Protein AF-0000000081046416 (afdb_homodimer)

Sequence (852 aa):
MAALVVTSGHASHGSNPNFKEEIQHATVEDLKRTATLVVADETADSGVYDSALEEKIPRFEMNEIRLGRTLGRGGFCTVTEIEKVKIAGGETNTSRFRLKKSRSSLDSSDKGGDDMEWKSVASESRKDLENQSEPFSRTQLAFLSRKKSRKKGGYFALKQVTLEMASLNKVNYLKGLVDLSTEAKLLAALDHENIIRLCGVSMEGFSDFIIIERLQETLSGRLKKWMKTDRQCKGVTGVFTGSKMKKVALDRERISTAYSIATGIDYLHSRNVIFRDLKPDNVGFDGHGITKIFDFGLAKELKESRRTDDGLYQMTSFTGAVRYMAPEVGLGMPYNLSVDVYSWSMILWFILALEPPYGFYTEDMIIDRVFKRGSRPAVFESWSHELGNLMKCSWDSTISKRPGFSEICNVLRSEMSIKGKSGTRSMAALVVTSGHASHGSNPNFKEEIQHATVEDLKRTATLVVADETADSGVYDSALEEKIPRFEMNEIRLGRTLGRGGFCTVTEIEKVKIAGGETNTSRFRLKKSRSSLDSSDKGGDDMEWKSVASESRKDLENQSEPFSRTQLAFLSRKKSRKKGGYFALKQVTLEMASLNKVNYLKGLVDLSTEAKLLAALDHENIIRLCGVSMEGFSDFIIIERLQETLSGRLKKWMKTDRQCKGVTGVFTGSKMKKVALDRERISTAYSIATGIDYLHSRNVIFRDLKPDNVGFDGHGITKIFDFGLAKELKESRRTDDGLYQMTSFTGAVRYMAPEVGLGMPYNLSVDVYSWSMILWFILALEPPYGFYTEDMIIDRVFKRGSRPAVFESWSHELGNLMKCSWDSTISKRPGFSEICNVLRSEMSIKGKSGTRS

Foldseek 3Di:
DDPPPPPPPPPPPDPPVPVPVDLVPDDPVRLLVVLVVVLCVQCVPPPQFDVVLLVQAAADAPVQWDWDAWPDDDPWKTKTATQAGHDPPPDCPVPPPPLPPPPPVPPPDDDDDDPPPVPPVLPSVCVVVPPDPGADDSVRQRVQSNPADPVQGGFKMKMFTDPVCVVVPSVSNSLLQNLQLNQLRNLSRDDDLAAWHWRHDHPVHRRGMTMTTDFRWFLVVVLVVLVVLLVCCPDPCNVPPCSVVSVLVLVLLLLVLLLSVLVVLLRCVVSQKAQQADDRRQWGAHPSRGIYGHRSSPIGHDDPVQADPVRFGQDQAPDYDLLLFALCRPVRHTHGNLRVLSSSLQRSCCSVVSAHWVNVDDSVRCNVCCNVVNDGDDDDPPDDPLNSVLSCQSNDNDSVSHDHSVVVSVSSVVVSVVSVVVVPPD/DDDPPPPPPPPPPDPPVPVPVDLVPDDPVRLLVVLVVVLCVQCVPPPQFDVVLLVQAAADAPVQWDWDAWPDDDPWKTKTATQAGHDPPPDCPVPPPPLPPPPPVPPPDDDDDDPPPVPPVLPSVCVVVPPDPGADDPVRQRVQSNPADPVQGGFKMKMFTDPVCVVVPSVSNSLLQNLQQNQLRNLSRDDDLAAWHWRHDHPVHRRGMTMTTDFRWFLVVVLVVLVVLLVVCPDPCNVPPCSVVSVLVLVLLLLVLLLSVLVVLLRCVVSQKAQQADDRRQWGAHPSRGIHGHRSSPIDHQDPVQADPVRFGQDQAPDYDLLLFALCRPVRHTHGNLRVLSSSLQVSCCSVVSAHWVNVDDSVRCNVCCNVVNDGDDDDPPDDPLNSVLSCQSNDNDSVSHDHSVVVSVSSVVVSVVSVVVVPPD

Radius of gyration: 30.33 Å; Cα contacts (8 Å, |Δi|>4): 1301; chains: 2; bounding box: 92×106×86 Å

Secondary structure (DSSP, 8-state):
----------------GGGTTTTTT--HHHHHHHHHHHHHHHHTT-SS--HHHHHTS-EE-GGGEEEEEEEEE-SSEEEEEEEEE--TT-----S------------------STTTHHHHHHHHHHHHHS--SPPPHHHHHHHHH--BTTTB-SEEEEEE-THHHHH-HHHHHHHHHHHHHHHHHHHH---TTBPPEEEEETTEEEEEEEEEPPSEEHHHHHHHHHHHHHHHHSGGGGTTTHHHHHHHHHHHHHHHHHHHHHHHHHHHHTTEE-----GGGEEE-TT--EEE---TT-EEPPGGGB-TTS-B----S-S-GGG--HHHHTT--B-THHHHHHHHHHHHHHHHSS-TTTT--HHHIIIIIIIT---PPPPTTS-HHHHHHHHHHT-SSGGGSPPHHHHHHHHHHHHHHHHHHTT--/----------------GGGTTTTTT--HHHHHHHHHHHHHHHHTT-SS--HHHHHTS-EE-GGGEEEEEEEEE-SSEEEEEEEEE--TT-----S------------------STTGGGHHHHHHHHHHHS--SPPPHHHHHHHHH--BTTTB-SEEEEEE-THHHHH-HHHHHHHHHHHHHHHHHHHH---TTBPPEEEEETTEEEEEEEEEPPSEEHHHHHHHHHHHHHHHHSGGGGTTTHHHHHHHHHHHHHHHHHHHHHHHHHHHHTTEE-----GGGEEE-TT--EEE---TT-EEPPGGGB-TTS-B----S-S-GGG--HHHHTT--B-THHHHHHHHHHHHHHHHSS-TTTT--HHHIIIIIIIT---PPPPTTS-HHHHHHHHHHT-SSGGGSPPHHHHHHHHHHHHHHHHHHTT--

Structure (mmCIF, N/CA/C/O backbone):
data_AF-0000000081046416-model_v1
#
loop_
_entity.id
_entity.type
_entity.pdbx_description
1 polymer 'Protein kinase domain-containing protein'
#
loop_
_atom_site.group_PDB
_atom_site.id
_atom_site.type_symbol
_atom_site.label_atom_id
_atom_site.label_alt_id
_atom_site.label_comp_id
_atom_site.label_asym_id
_atom_site.label_entity_id
_atom_site.label_seq_id
_atom_site.pdbx_PDB_ins_code
_atom_site.Cartn_x
_atom_site.Cartn_y
_atom_site.Cartn_z
_atom_site.occupancy
_atom_site.B_iso_or_equiv
_atom_site.auth_seq_id
_atom_site.auth_comp_id
_atom_site.auth_asym_id
_atom_site.auth_atom_id
_atom_site.pdbx_PDB_model_num
ATOM 1 N N . MET A 1 1 ? -40.75 -27.281 45.938 1 22.78 1 MET A N 1
ATOM 2 C CA . MET A 1 1 ? -39.594 -27.375 45.094 1 22.78 1 MET A CA 1
ATOM 3 C C . MET A 1 1 ? -39.938 -27 43.656 1 22.78 1 MET A C 1
ATOM 5 O O . MET A 1 1 ? -40.25 -27.875 42.844 1 22.78 1 MET A O 1
ATOM 9 N N . ALA A 1 2 ? -40.656 -26 43.344 1 24.16 2 ALA A N 1
ATOM 10 C CA . ALA A 1 2 ? -41.25 -25.531 42.094 1 24.16 2 ALA A CA 1
ATOM 11 C C . ALA A 1 2 ? -40.188 -25.125 41.062 1 24.16 2 ALA A C 1
ATOM 13 O O . ALA A 1 2 ? -39.281 -24.328 41.375 1 24.16 2 ALA A O 1
ATOM 14 N N . ALA A 1 3 ? -39.844 -26.062 40.094 1 23.7 3 ALA A N 1
ATOM 15 C CA . ALA A 1 3 ? -38.906 -26.016 38.969 1 23.7 3 ALA A CA 1
ATOM 16 C C . ALA A 1 3 ? -39.188 -24.828 38.062 1 23.7 3 ALA A C 1
ATOM 18 O O . ALA A 1 3 ? -40.281 -24.734 37.5 1 23.7 3 ALA A O 1
ATOM 19 N N . LEU A 1 4 ? -38.75 -23.641 38.406 1 23.91 4 LEU A N 1
ATOM 20 C CA . LEU A 1 4 ? -38.938 -22.422 37.594 1 23.91 4 LEU A CA 1
ATOM 21 C C . LEU A 1 4 ? -38.406 -22.609 36.188 1 23.91 4 LEU A C 1
ATOM 23 O O . LEU A 1 4 ? -37.219 -22.859 36 1 23.91 4 LEU A O 1
ATOM 27 N N . VAL A 1 5 ? -39.219 -23.109 35.281 1 24.3 5 VAL A N 1
ATOM 28 C CA . VAL A 1 5 ? -38.969 -23.297 33.844 1 24.3 5 VAL A CA 1
ATOM 29 C C . VAL A 1 5 ? -38.594 -21.969 33.188 1 24.3 5 VAL A C 1
ATOM 31 O O . VAL A 1 5 ? -39.406 -21.031 33.188 1 24.3 5 VAL A O 1
ATOM 34 N N . VAL A 1 6 ? -37.438 -21.484 33.438 1 23.98 6 VAL A N 1
ATOM 35 C CA . VAL A 1 6 ? -36.969 -20.25 32.75 1 23.98 6 VAL A CA 1
ATOM 36 C C . VAL A 1 6 ? -37.062 -20.422 31.25 1 23.98 6 VAL A C 1
ATOM 38 O O . VAL A 1 6 ? -36.438 -21.312 30.672 1 23.98 6 VAL A O 1
ATOM 41 N N . THR A 1 7 ? -38.219 -20.156 30.672 1 24.41 7 THR A N 1
ATOM 42 C CA . THR A 1 7 ? -38.469 -20.125 29.234 1 24.41 7 THR A CA 1
ATOM 43 C C . THR A 1 7 ? -37.531 -19.156 28.531 1 24.41 7 THR A C 1
ATOM 45 O O . THR A 1 7 ? -37.562 -17.953 28.797 1 24.41 7 THR A O 1
ATOM 48 N N . SER A 1 8 ? -36.281 -19.531 28.328 1 23.88 8 SER A N 1
ATOM 49 C CA . SER A 1 8 ? -35.25 -18.766 27.625 1 23.88 8 SER A CA 1
ATOM 50 C C . SER A 1 8 ? -35.75 -18.375 26.234 1 23.88 8 SER A C 1
ATOM 52 O O . SER A 1 8 ? -35.938 -19.234 25.375 1 23.88 8 SER A O 1
ATOM 54 N N . GLY A 1 9 ? -36.656 -17.391 26.078 1 23.91 9 GLY A N 1
ATOM 55 C CA . GLY A 1 9 ? -37.094 -16.828 24.828 1 23.91 9 GLY A CA 1
ATOM 56 C C . GLY A 1 9 ? -35.938 -16.422 23.922 1 23.91 9 GLY A C 1
ATOM 57 O O . GLY A 1 9 ? -35.125 -15.562 24.266 1 23.91 9 GLY A O 1
ATOM 58 N N . HIS A 1 10 ? -35.375 -17.328 23.094 1 25.41 10 HIS A N 1
ATOM 59 C CA . HIS A 1 10 ? -34.438 -17.125 22 1 25.41 10 HIS A CA 1
ATOM 60 C C . HIS A 1 10 ? -34.938 -16.062 21.047 1 25.41 10 HIS A C 1
ATOM 62 O O . HIS A 1 10 ? -35.969 -16.234 20.391 1 25.41 10 HIS A O 1
ATOM 68 N N . ALA A 1 11 ? -34.906 -14.805 21.344 1 26.31 11 ALA A N 1
ATOM 69 C CA . ALA A 1 11 ? -35.188 -13.773 20.344 1 26.31 11 ALA A CA 1
ATOM 70 C C . ALA A 1 11 ? -34.531 -14.094 19.016 1 26.31 11 ALA A C 1
ATOM 72 O O . ALA A 1 11 ? -33.312 -14.242 18.953 1 26.31 11 ALA A O 1
ATOM 73 N N . SER A 1 12 ? -35.156 -14.789 18.125 1 27.36 12 SER A N 1
ATOM 74 C CA . SER A 1 12 ? -34.844 -15 16.719 1 27.36 12 SER A CA 1
ATOM 75 C C . SER A 1 12 ? -34.5 -13.688 16.031 1 27.36 12 SER A C 1
ATOM 77 O O . SER A 1 12 ? -35.344 -12.844 15.789 1 27.36 12 SER A O 1
ATOM 79 N N . HIS A 1 13 ? -33.5 -13.008 16.438 1 30.39 13 HIS A N 1
ATOM 80 C CA . HIS A 1 13 ? -33.094 -11.844 15.664 1 30.39 13 HIS A CA 1
ATOM 81 C C . HIS A 1 13 ? -33.062 -12.148 14.164 1 30.39 13 HIS A C 1
ATOM 83 O O . HIS A 1 13 ? -32.312 -13.016 13.711 1 30.39 13 HIS A O 1
ATOM 89 N N . GLY A 1 14 ? -34.219 -12.062 13.469 1 29.83 14 GLY A N 1
ATOM 90 C CA . GLY A 1 14 ? -34.594 -12.211 12.07 1 29.83 14 GLY A CA 1
ATOM 91 C C . GLY A 1 14 ? -33.562 -11.617 11.125 1 29.83 14 GLY A C 1
ATOM 92 O O . GLY A 1 14 ? -32.969 -10.578 11.414 1 29.83 14 GLY A O 1
ATOM 93 N N . SER A 1 15 ? -32.906 -12.492 10.336 1 33.91 15 SER A N 1
ATOM 94 C CA . SER A 1 15 ? -32.125 -12.188 9.133 1 33.91 15 SER A CA 1
ATOM 95 C C . SER A 1 15 ? -32.844 -11.125 8.289 1 33.91 15 SER A C 1
ATOM 97 O O . SER A 1 15 ? -34.031 -11.227 8.031 1 33.91 15 SER A O 1
ATOM 99 N N . ASN A 1 16 ? -32.594 -9.977 8.453 1 34.44 16 ASN A N 1
ATOM 100 C CA . ASN A 1 16 ? -33.25 -8.945 7.656 1 34.44 16 ASN A CA 1
ATOM 101 C C . ASN A 1 16 ? -33.219 -9.281 6.168 1 34.44 16 ASN A C 1
ATOM 103 O O . ASN A 1 16 ? -32.156 -9.273 5.551 1 34.44 16 ASN A O 1
ATOM 107 N N . PRO A 1 17 ? -34.094 -9.961 5.52 1 39.06 17 PRO A N 1
ATOM 108 C CA . PRO A 1 17 ? -34.219 -10.414 4.133 1 39.06 17 PRO A CA 1
ATOM 109 C C . PRO A 1 17 ? -33.781 -9.359 3.121 1 39.06 17 PRO A C 1
ATOM 111 O O . PRO A 1 17 ? -33.344 -9.695 2.016 1 39.06 17 PRO A O 1
ATOM 114 N N . ASN A 1 18 ? -33.875 -8.102 3.365 1 39.5 18 ASN A N 1
ATOM 115 C CA . ASN A 1 18 ? -33.844 -7.039 2.369 1 39.5 18 ASN A CA 1
ATOM 116 C C . ASN A 1 18 ? -32.406 -6.637 2.037 1 39.5 18 ASN A C 1
ATOM 118 O O . ASN A 1 18 ? -32.188 -5.68 1.293 1 39.5 18 ASN A O 1
ATOM 122 N N . PHE A 1 19 ? -31.406 -7.043 2.713 1 43.5 19 PHE A N 1
ATOM 123 C CA . PHE A 1 19 ? -30.031 -6.664 2.396 1 43.5 19 PHE A CA 1
ATOM 124 C C . PHE A 1 19 ? -29.578 -7.312 1.096 1 43.5 19 PHE A C 1
ATOM 126 O O . PHE A 1 19 ? -28.562 -6.918 0.524 1 43.5 19 PHE A O 1
ATOM 133 N N . LYS A 1 20 ? -30.125 -8.469 0.652 1 42.59 20 LYS A N 1
ATOM 134 C CA . LYS A 1 20 ? -29.766 -9.398 -0.416 1 42.59 20 LYS A CA 1
ATOM 135 C C . LYS A 1 20 ? -29.375 -8.648 -1.688 1 42.59 20 LYS A C 1
ATOM 137 O O . LYS A 1 20 ? -28.359 -8.961 -2.312 1 42.59 20 LYS A O 1
ATOM 142 N N . GLU A 1 21 ? -30.328 -7.977 -2.422 1 49.19 21 GLU A N 1
ATOM 143 C CA . GLU A 1 21 ? -30.297 -7.484 -3.797 1 49.19 21 GLU A CA 1
ATOM 144 C C . GLU A 1 21 ? -29.359 -6.281 -3.932 1 49.19 21 GLU A C 1
ATOM 146 O O . GLU A 1 21 ? -29.109 -5.801 -5.039 1 49.19 21 GLU A O 1
ATOM 151 N N . GLU A 1 22 ? -28.594 -5.762 -2.947 1 60.5 22 GLU A N 1
ATOM 152 C CA . GLU A 1 22 ? -28.625 -4.344 -2.605 1 60.5 22 GLU A CA 1
ATOM 153 C C . GLU A 1 22 ? -27.375 -3.625 -3.119 1 60.5 22 GLU A C 1
ATOM 155 O O . GLU A 1 22 ? -27.469 -2.594 -3.785 1 60.5 22 GLU A O 1
ATOM 160 N N . ILE A 1 23 ? -26.125 -4.227 -2.908 1 68.94 23 ILE A N 1
ATOM 161 C CA . ILE A 1 23 ? -25.062 -3.289 -3.268 1 68.94 23 ILE A CA 1
ATOM 162 C C . ILE A 1 23 ? -24.875 -3.291 -4.781 1 68.94 23 ILE A C 1
ATOM 164 O O . ILE A 1 23 ? -24.625 -2.24 -5.383 1 68.94 23 ILE A O 1
ATOM 168 N N . GLN A 1 24 ? -25.109 -4.363 -5.406 1 69.94 24 GLN A N 1
ATOM 169 C CA . GLN A 1 24 ? -24.875 -4.469 -6.844 1 69.94 24 GLN A CA 1
ATOM 170 C C . GLN A 1 24 ? -25.859 -3.609 -7.625 1 69.94 24 GLN A C 1
ATOM 172 O O . GLN A 1 24 ? -25.516 -3.061 -8.68 1 69.94 24 GLN A O 1
ATOM 177 N N . HIS A 1 25 ? -26.969 -3.498 -7.113 1 77.25 25 HIS A N 1
ATOM 178 C CA . HIS A 1 25 ? -27.984 -2.734 -7.828 1 77.25 25 HIS A CA 1
ATOM 179 C C . HIS A 1 25 ? -28.125 -1.33 -7.25 1 77.25 25 HIS A C 1
ATOM 181 O O . HIS A 1 25 ? -29.016 -0.568 -7.668 1 77.25 25 HIS A O 1
ATOM 187 N N . ALA A 1 26 ? -27.172 -1.178 -6.34 1 83.19 26 ALA A N 1
ATOM 188 C CA . ALA A 1 26 ? -27.234 0.136 -5.703 1 83.19 26 ALA A CA 1
ATOM 189 C C . ALA A 1 26 ? -26.797 1.233 -6.672 1 83.19 26 ALA A C 1
ATOM 191 O O . ALA A 1 26 ? -25.859 1.056 -7.441 1 83.19 26 ALA A O 1
ATOM 192 N N . THR A 1 27 ? -27.562 2.305 -6.738 1 86.06 27 THR A N 1
ATOM 193 C CA . THR A 1 27 ? -27.172 3.48 -7.504 1 86.06 27 THR A CA 1
ATOM 194 C C . THR A 1 27 ? -26.078 4.262 -6.762 1 86.06 27 THR A C 1
ATOM 196 O O . THR A 1 27 ? -25.781 3.973 -5.602 1 86.06 27 THR A O 1
ATOM 199 N N . VAL A 1 28 ? -25.484 5.141 -7.461 1 87.12 28 VAL A N 1
ATOM 200 C CA . VAL A 1 28 ? -24.5 6.016 -6.855 1 87.12 28 VAL A CA 1
ATOM 201 C C . VAL A 1 28 ? -25.109 6.762 -5.672 1 87.12 28 VAL A C 1
ATOM 203 O O . VAL A 1 28 ? -24.469 6.91 -4.629 1 87.12 28 VAL A O 1
ATOM 206 N N . GLU A 1 29 ? -26.312 7.176 -5.816 1 86.75 29 GLU A N 1
ATOM 207 C CA . GLU A 1 29 ? -27.016 7.891 -4.75 1 86.75 29 GLU A CA 1
ATOM 208 C C . GLU A 1 29 ? -27.234 6.992 -3.539 1 86.75 29 GLU A C 1
ATOM 210 O O . GLU A 1 29 ? -27.141 7.441 -2.396 1 86.75 29 GLU A O 1
ATOM 215 N N . ASP A 1 30 ? -27.469 5.742 -3.795 1 87.69 30 ASP A N 1
ATOM 216 C CA . ASP A 1 30 ? -27.625 4.777 -2.713 1 87.69 30 ASP A CA 1
ATOM 217 C C . ASP A 1 30 ? -26.328 4.625 -1.917 1 87.69 30 ASP A C 1
ATOM 219 O O . ASP A 1 30 ? -26.359 4.555 -0.686 1 87.69 30 ASP A O 1
ATOM 223 N N . LEU A 1 31 ? -25.312 4.559 -2.637 1 88.69 31 LEU A N 1
ATOM 224 C CA . LEU A 1 31 ? -24.016 4.375 -2.006 1 88.69 31 LEU A CA 1
ATOM 225 C C . LEU A 1 31 ? -23.625 5.598 -1.181 1 88.69 31 LEU A C 1
ATOM 227 O O . LEU A 1 31 ? -23.078 5.465 -0.083 1 88.69 31 LEU A O 1
ATOM 231 N N . LYS A 1 32 ? -23.922 6.754 -1.703 1 88.62 32 LYS A N 1
ATOM 232 C CA . LYS A 1 32 ? -23.656 7.988 -0.972 1 88.62 32 LYS A CA 1
ATOM 233 C C . LYS A 1 32 ? -24.469 8.047 0.321 1 88.62 32 LYS A C 1
ATOM 235 O O . LYS A 1 32 ? -23.953 8.453 1.364 1 88.62 32 LYS A O 1
ATOM 240 N N . ARG A 1 33 ? -25.688 7.684 0.277 1 87.12 33 ARG A N 1
ATOM 241 C CA . ARG A 1 33 ? -26.531 7.652 1.459 1 87.12 33 ARG A CA 1
ATOM 242 C C . ARG A 1 33 ? -26 6.664 2.494 1 87.12 33 ARG A C 1
ATOM 244 O O . ARG A 1 33 ? -26 6.957 3.691 1 87.12 33 ARG A O 1
ATOM 251 N N . THR A 1 34 ? -25.641 5.535 1.975 1 87.06 34 THR A N 1
ATOM 252 C CA . THR A 1 34 ? -25.078 4.52 2.859 1 87.06 34 THR A CA 1
ATOM 253 C C . THR A 1 34 ? -23.828 5.047 3.555 1 87.06 34 THR A C 1
ATOM 255 O O . THR A 1 34 ? -23.641 4.844 4.758 1 87.06 34 THR A O 1
ATOM 258 N N . ALA A 1 35 ? -23 5.688 2.805 1 89.12 35 ALA A N 1
ATOM 259 C CA . ALA A 1 35 ? -21.781 6.258 3.375 1 89.12 35 ALA A CA 1
ATOM 260 C C . ALA A 1 35 ? -22.109 7.262 4.477 1 89.12 35 ALA A C 1
ATOM 262 O O . ALA A 1 35 ? -21.469 7.27 5.531 1 89.12 35 ALA A O 1
ATOM 263 N N . THR A 1 36 ? -23.078 8.055 4.227 1 87.5 36 THR A N 1
ATOM 264 C CA . THR A 1 36 ? -23.5 9.062 5.195 1 87.5 36 THR A CA 1
ATOM 265 C C . THR A 1 36 ? -23.953 8.406 6.492 1 87.5 36 THR A C 1
ATOM 267 O O . THR A 1 36 ? -23.625 8.883 7.582 1 87.5 36 THR A O 1
ATOM 270 N N . LEU A 1 37 ? -24.641 7.352 6.363 1 86.5 37 LEU A N 1
ATOM 271 C CA . LEU A 1 37 ? -25.156 6.656 7.535 1 86.5 37 LEU A CA 1
ATOM 272 C C . LEU A 1 37 ? -24.031 5.977 8.312 1 86.5 37 LEU A C 1
ATOM 274 O O . LEU A 1 37 ? -24.031 5.992 9.547 1 86.5 37 LEU A O 1
ATOM 278 N N . VAL A 1 38 ? -23.172 5.395 7.594 1 87.06 38 VAL A N 1
ATOM 279 C CA . VAL A 1 38 ? -22.031 4.734 8.227 1 87.06 38 VAL A CA 1
ATOM 280 C C . VAL A 1 38 ? -21.219 5.75 9.023 1 87.06 38 VAL A C 1
ATOM 282 O O . VAL A 1 38 ? -20.891 5.504 10.188 1 87.06 38 VAL A O 1
ATOM 285 N N . VAL A 1 39 ? -20.938 6.844 8.461 1 88.62 39 VAL A N 1
ATOM 286 C CA . VAL A 1 39 ? -20.109 7.863 9.102 1 88.62 39 VAL A CA 1
ATOM 287 C C . VAL A 1 39 ? -20.859 8.484 10.273 1 88.62 39 VAL A C 1
ATOM 289 O O . VAL A 1 39 ? -20.266 8.789 11.312 1 88.62 39 VAL A O 1
ATOM 292 N N . ALA A 1 40 ? -22.141 8.672 10.117 1 87 40 ALA A N 1
ATOM 293 C CA . ALA A 1 40 ? -22.953 9.195 11.211 1 87 40 ALA A CA 1
ATOM 294 C C . ALA A 1 40 ? -22.906 8.281 12.422 1 87 40 ALA A C 1
ATOM 296 O O . ALA A 1 40 ? -22.828 8.75 13.562 1 87 40 ALA A O 1
ATOM 297 N N . ASP A 1 41 ? -22.938 7.062 12.172 1 84.75 41 ASP A N 1
ATOM 298 C CA . ASP A 1 41 ? -22.859 6.086 13.258 1 84.75 41 ASP A CA 1
ATOM 299 C C . ASP A 1 41 ? -21.5 6.113 13.938 1 84.75 41 ASP A C 1
ATOM 301 O O . ASP A 1 41 ? -21.422 6.035 15.172 1 84.75 41 ASP A O 1
ATOM 305 N N . GLU A 1 42 ? -20.516 6.246 13.172 1 82.12 42 GLU A N 1
ATOM 306 C CA . GLU A 1 42 ? -19.156 6.242 13.695 1 82.12 42 GLU A CA 1
ATOM 307 C C . GLU A 1 42 ? -18.875 7.5 14.508 1 82.12 42 GLU A C 1
ATOM 309 O O . GLU A 1 42 ? -18.031 7.488 15.414 1 82.12 42 GLU A O 1
ATOM 314 N N . THR A 1 43 ? -19.641 8.578 14.211 1 85.62 43 THR A N 1
ATOM 315 C CA . THR A 1 43 ? -19.328 9.852 14.844 1 85.62 43 THR A CA 1
ATOM 316 C C . THR A 1 43 ? -20.359 10.195 15.914 1 85.62 43 THR A C 1
ATOM 318 O O . THR A 1 43 ? -20.25 11.234 16.578 1 85.62 43 THR A O 1
ATOM 321 N N . ALA A 1 44 ? -21.375 9.43 16.125 1 82.19 44 ALA A N 1
ATOM 322 C CA . ALA A 1 44 ? -22.5 9.711 17.016 1 82.19 44 ALA A CA 1
ATOM 323 C C . ALA A 1 44 ? -22 10 18.438 1 82.19 44 ALA A C 1
ATOM 325 O O . ALA A 1 44 ? -22.453 10.953 19.078 1 82.19 44 ALA A O 1
ATOM 326 N N . ASP A 1 45 ? -21.141 9.234 19.031 1 82.44 45 ASP A N 1
ATOM 327 C CA . ASP A 1 45 ? -20.688 9.422 20.406 1 82.44 45 ASP A CA 1
ATOM 328 C C . ASP A 1 45 ? -19.266 9.961 20.453 1 82.44 45 ASP A C 1
ATOM 330 O O . ASP A 1 45 ? -18.531 9.703 21.406 1 82.44 45 ASP A O 1
ATOM 334 N N . SER A 1 46 ? -19.125 10.844 19.469 1 88.31 46 SER A N 1
ATOM 335 C CA . SER A 1 46 ? -17.75 11.32 19.406 1 88.31 46 SER A CA 1
ATOM 336 C C . SER A 1 46 ? -17.562 12.609 20.203 1 88.31 46 SER A C 1
ATOM 338 O O . SER A 1 46 ? -18.484 13.438 20.266 1 88.31 46 SER A O 1
ATOM 340 N N . GLY A 1 47 ? -16.438 12.766 20.828 1 88.81 47 GLY A N 1
ATOM 341 C CA . GLY A 1 47 ? -16.062 14.016 21.469 1 88.81 47 GLY A CA 1
ATOM 342 C C . GLY A 1 47 ? -15.25 14.93 20.578 1 88.81 47 GLY A C 1
ATOM 343 O O . GLY A 1 47 ? -14.922 16.062 20.953 1 88.81 47 GLY A O 1
ATOM 344 N N . VAL A 1 48 ? -14.992 14.5 19.391 1 91.31 48 VAL A N 1
ATOM 345 C CA . VAL A 1 48 ? -14.109 15.234 18.484 1 91.31 48 VAL A CA 1
ATOM 346 C C . VAL A 1 48 ? -14.922 15.93 17.406 1 91.31 48 VAL A C 1
ATOM 348 O O . VAL A 1 48 ? -14.695 17.094 17.094 1 91.31 48 VAL A O 1
ATOM 351 N N . TYR A 1 49 ? -15.875 15.219 16.875 1 90.69 49 TYR A N 1
ATOM 352 C CA . TYR A 1 49 ? -16.688 15.75 15.781 1 90.69 49 TYR A CA 1
ATOM 353 C C . TYR A 1 49 ? -17.688 16.781 16.297 1 90.69 49 TYR A C 1
ATOM 355 O O . TYR A 1 49 ? -18.266 16.609 17.375 1 90.69 49 TYR A O 1
ATOM 363 N N . ASP A 1 50 ? -17.859 17.859 15.539 1 89.38 50 ASP A N 1
ATOM 364 C CA . ASP A 1 50 ? -18.672 19 15.953 1 89.38 50 ASP A CA 1
ATOM 365 C C . ASP A 1 50 ? -19.625 19.422 14.844 1 89.38 50 ASP A C 1
ATOM 367 O O . ASP A 1 50 ? -19.219 20.078 13.883 1 89.38 50 ASP A O 1
ATOM 371 N N . SER A 1 51 ? -20.875 19.141 15.023 1 87.94 51 SER A N 1
ATOM 372 C CA . SER A 1 51 ? -21.875 19.438 14.008 1 87.94 51 SER A CA 1
ATOM 373 C C . SER A 1 51 ? -21.984 20.938 13.75 1 87.94 51 SER A C 1
ATOM 375 O O . SER A 1 51 ? -22.266 21.359 12.625 1 87.94 51 SER A O 1
ATOM 377 N N . ALA A 1 52 ? -21.75 21.703 14.789 1 90.44 52 ALA A N 1
ATOM 378 C CA . ALA A 1 52 ? -21.812 23.141 14.633 1 90.44 52 ALA A CA 1
ATOM 379 C C . ALA A 1 52 ? -20.688 23.641 13.711 1 90.44 52 ALA A C 1
ATOM 381 O O . ALA A 1 52 ? -20.906 24.516 12.875 1 90.44 52 ALA A O 1
ATOM 382 N N . LEU A 1 53 ? -19.578 23.062 13.875 1 90.94 53 LEU A N 1
ATOM 383 C CA . LEU A 1 53 ? -18.453 23.438 13.031 1 90.94 53 LEU A CA 1
ATOM 384 C C . LEU A 1 53 ? -18.641 22.938 11.609 1 90.94 53 LEU A C 1
ATOM 386 O O . LEU A 1 53 ? -18.25 23.594 10.648 1 90.94 53 LEU A O 1
ATOM 390 N N . GLU A 1 54 ? -19.234 21.766 11.461 1 91.31 54 GLU A N 1
ATOM 391 C CA . GLU A 1 54 ? -19.531 21.219 10.141 1 91.31 54 GLU A CA 1
ATOM 392 C C . GLU A 1 54 ? -20.453 22.125 9.352 1 91.31 54 GLU A C 1
ATOM 394 O O . GLU A 1 54 ? -20.281 22.297 8.141 1 91.31 54 GLU A O 1
ATOM 399 N N . GLU A 1 55 ? -21.344 22.719 10.039 1 91 55 GLU A N 1
ATOM 400 C CA . GLU A 1 55 ? -22.359 23.562 9.391 1 91 55 GLU A CA 1
ATOM 401 C C . GLU A 1 55 ? -21.75 24.859 8.883 1 91 55 GLU A C 1
ATOM 403 O O . GLU A 1 55 ? -22.297 25.484 7.969 1 91 55 GLU A O 1
ATOM 408 N N . LYS A 1 56 ? -20.656 25.234 9.43 1 91.56 56 LYS A N 1
ATOM 409 C CA . LYS A 1 56 ? -20.016 26.5 9.055 1 91.56 56 LYS A CA 1
ATOM 410 C C . LYS A 1 56 ? -19.203 26.344 7.777 1 91.56 56 LYS A C 1
ATOM 412 O O . LYS A 1 56 ? -18.797 27.328 7.16 1 91.56 56 LYS A O 1
ATOM 417 N N . ILE A 1 57 ? -18.984 25.109 7.371 1 93.94 57 ILE A N 1
ATOM 418 C CA . ILE A 1 57 ? -18.203 24.859 6.164 1 93.94 57 ILE A CA 1
ATOM 419 C C . ILE A 1 57 ? -19.047 25.156 4.93 1 93.94 57 ILE A C 1
ATOM 421 O O . ILE A 1 57 ? -20.156 24.641 4.785 1 93.94 57 ILE A O 1
ATOM 425 N N . PRO A 1 58 ? -18.594 26.016 4.047 1 93.94 58 PRO A N 1
ATOM 426 C CA . PRO A 1 58 ? -19.391 26.344 2.865 1 93.94 58 PRO A CA 1
ATOM 427 C C . PRO A 1 58 ? -19.578 25.156 1.935 1 93.94 58 PRO A C 1
ATOM 429 O O . PRO A 1 58 ? -18.688 24.312 1.808 1 93.94 58 PRO A O 1
ATOM 432 N N . ARG A 1 59 ? -20.719 25.156 1.26 1 94.81 59 ARG A N 1
ATOM 433 C CA . ARG A 1 59 ? -21.078 24.062 0.359 1 94.81 59 ARG A CA 1
ATOM 434 C C . ARG A 1 59 ? -21.172 24.547 -1.084 1 94.81 59 ARG A C 1
ATOM 436 O O . ARG A 1 59 ? -21.562 25.688 -1.338 1 94.81 59 ARG A O 1
ATOM 443 N N . PHE A 1 60 ? -20.781 23.719 -1.996 1 94.81 60 PHE A N 1
ATOM 444 C CA . PHE A 1 60 ? -20.734 24.078 -3.406 1 94.81 60 PHE A CA 1
ATOM 445 C C . PHE A 1 60 ? -21.312 22.969 -4.27 1 94.81 60 PHE A C 1
ATOM 447 O O . PHE A 1 60 ? -21.281 21.797 -3.896 1 94.81 60 PHE A O 1
ATOM 454 N N . GLU A 1 61 ? -21.844 23.359 -5.387 1 93.12 61 GLU A N 1
ATOM 455 C CA . GLU A 1 61 ? -22.172 22.422 -6.449 1 93.12 61 GLU A CA 1
ATOM 456 C C . GLU A 1 61 ? -21 22.234 -7.406 1 93.12 61 GLU A C 1
ATOM 458 O O . GLU A 1 61 ? -20.203 23.156 -7.602 1 93.12 61 GLU A O 1
ATOM 463 N N . MET A 1 62 ? -20.938 21.109 -8 1 91.5 62 MET A N 1
ATOM 464 C CA . MET A 1 62 ? -19.828 20.812 -8.906 1 91.5 62 MET A CA 1
ATOM 465 C C . MET A 1 62 ? -19.828 21.797 -10.078 1 91.5 62 MET A C 1
ATOM 467 O O . MET A 1 62 ? -18.75 22.156 -10.57 1 91.5 62 MET A O 1
ATOM 471 N N . ASN A 1 63 ? -20.984 22.219 -10.492 1 92.06 63 ASN A N 1
ATOM 472 C CA . ASN A 1 63 ? -21.078 23.109 -11.648 1 92.06 63 ASN A CA 1
ATOM 473 C C . ASN A 1 63 ? -20.562 24.5 -11.312 1 92.06 63 ASN A C 1
ATOM 475 O O . ASN A 1 63 ? -20.359 25.328 -12.211 1 92.06 63 ASN A O 1
ATOM 479 N N . GLU A 1 64 ? -20.312 24.781 -10.031 1 94.69 64 GLU A N 1
ATOM 480 C CA . GLU A 1 64 ? -19.781 26.062 -9.594 1 94.69 64 GLU A CA 1
ATOM 481 C C . GLU A 1 64 ? -18.25 26.047 -9.633 1 94.69 64 GLU A C 1
ATOM 483 O O . GLU A 1 64 ? -17.609 27.094 -9.445 1 94.69 64 GLU A O 1
ATOM 488 N N . ILE A 1 65 ? -17.672 24.922 -9.898 1 94.88 65 ILE A N 1
ATOM 489 C CA . ILE A 1 65 ? -16.219 24.766 -9.766 1 94.88 65 ILE A CA 1
ATOM 490 C C . ILE A 1 65 ? -15.609 24.406 -11.109 1 94.88 65 ILE A C 1
ATOM 492 O O . ILE A 1 65 ? -16.016 23.422 -11.742 1 94.88 65 ILE A O 1
ATOM 496 N N . ARG A 1 66 ? -14.688 25.156 -11.539 1 94.62 66 ARG A N 1
ATOM 497 C CA . ARG A 1 66 ? -13.875 24.812 -12.711 1 94.62 66 ARG A CA 1
ATOM 498 C C . ARG A 1 66 ? -12.562 24.156 -12.289 1 94.62 66 ARG A C 1
ATOM 500 O O . ARG A 1 66 ? -11.758 24.766 -11.586 1 94.62 66 ARG A O 1
ATOM 507 N N . LEU A 1 67 ? -12.375 22.969 -12.766 1 93.69 67 LEU A N 1
ATOM 508 C CA . LEU A 1 67 ? -11.203 22.188 -12.367 1 93.69 67 LEU A CA 1
ATOM 509 C C . LEU A 1 67 ? -10.078 22.375 -13.375 1 93.69 67 LEU A C 1
ATOM 511 O O . LEU A 1 67 ? -10.32 22.641 -14.555 1 93.69 67 LEU A O 1
ATOM 515 N N . GLY A 1 68 ? -8.875 22.328 -12.836 1 91.5 68 GLY A N 1
ATOM 516 C CA . GLY A 1 68 ? -7.68 22.359 -13.664 1 91.5 68 GLY A CA 1
ATOM 517 C C . GLY A 1 68 ? -6.973 21.016 -13.75 1 91.5 68 GLY A C 1
ATOM 518 O O . GLY A 1 68 ? -7.598 20 -14.039 1 91.5 68 GLY A O 1
ATOM 519 N N . ARG A 1 69 ? -5.738 21.062 -13.578 1 89.19 69 ARG A N 1
ATOM 520 C CA . ARG A 1 69 ? -4.934 19.859 -13.758 1 89.19 69 ARG A CA 1
ATOM 521 C C . ARG A 1 69 ? -5.055 18.938 -12.555 1 89.19 69 ARG A C 1
ATOM 523 O O . ARG A 1 69 ? -5.281 19.406 -11.43 1 89.19 69 ARG A O 1
ATOM 530 N N . THR A 1 70 ? -4.84 17.656 -12.789 1 89.31 70 THR A N 1
ATOM 531 C CA . THR A 1 70 ? -4.797 16.672 -11.711 1 89.31 70 THR A CA 1
ATOM 532 C C . THR A 1 70 ? -3.498 16.797 -10.914 1 89.31 70 THR A C 1
ATOM 534 O O . THR A 1 70 ? -2.41 16.812 -11.492 1 89.31 70 THR A O 1
ATOM 537 N N . LEU A 1 71 ? -3.645 16.922 -9.609 1 89.38 71 LEU A N 1
ATOM 538 C CA . LEU A 1 71 ? -2.496 17.078 -8.719 1 89.38 71 LEU A CA 1
ATOM 539 C C . LEU A 1 71 ? -2.041 15.734 -8.172 1 89.38 71 LEU A C 1
ATOM 541 O O . LEU A 1 71 ? -0.865 15.555 -7.844 1 89.38 71 LEU A O 1
ATOM 545 N N . GLY A 1 72 ? -2.941 14.82 -7.973 1 86.81 72 GLY A N 1
ATOM 546 C CA . GLY A 1 72 ? -2.625 13.508 -7.426 1 86.81 72 GLY A CA 1
ATOM 547 C C . GLY A 1 72 ? -3.748 12.5 -7.59 1 86.81 72 GLY A C 1
ATOM 548 O O . GLY A 1 72 ? -4.91 12.883 -7.742 1 86.81 72 GLY A O 1
ATOM 549 N N . ARG A 1 73 ? -3.328 11.203 -7.613 1 85.81 73 ARG A N 1
ATOM 550 C CA . ARG A 1 73 ? -4.273 10.094 -7.688 1 85.81 73 ARG A CA 1
ATOM 551 C C . ARG A 1 73 ? -3.934 9.016 -6.66 1 85.81 73 ARG A C 1
ATOM 553 O O . ARG A 1 73 ? -2.762 8.695 -6.453 1 85.81 73 ARG A O 1
ATOM 560 N N . GLY A 1 74 ? -4.965 8.609 -5.965 1 83.25 74 GLY A N 1
ATOM 561 C CA . GLY A 1 74 ? -4.832 7.488 -5.051 1 83.25 74 GLY A CA 1
ATOM 562 C C . GLY A 1 74 ? -5.762 6.336 -5.383 1 83.25 74 GLY A C 1
ATOM 563 O O . GLY A 1 74 ? -6.332 6.285 -6.477 1 83.25 74 GLY A O 1
ATOM 564 N N . GLY A 1 75 ? -5.77 5.398 -4.543 1 77.94 75 GLY A N 1
ATOM 565 C CA . GLY A 1 75 ? -6.582 4.215 -4.773 1 77.94 75 GLY A CA 1
ATOM 566 C C . GLY A 1 75 ? -8.062 4.52 -4.879 1 77.94 75 GLY A C 1
ATOM 567 O O . GLY A 1 75 ? -8.797 3.828 -5.59 1 77.94 75 GLY A O 1
ATOM 568 N N . PHE A 1 76 ? -8.477 5.641 -4.258 1 82.88 76 PHE A N 1
ATOM 569 C CA . PHE A 1 76 ? -9.914 5.859 -4.223 1 82.88 76 PHE A CA 1
ATOM 570 C C . PHE A 1 76 ? -10.258 7.27 -4.695 1 82.88 76 PHE A C 1
ATOM 572 O O . PHE A 1 76 ? -11.398 7.539 -5.074 1 82.88 76 PHE A O 1
ATOM 579 N N . CYS A 1 77 ? -9.211 8.102 -4.621 1 90.25 77 CYS A N 1
ATOM 580 C CA . CYS A 1 77 ? -9.562 9.5 -4.852 1 90.25 77 CYS A CA 1
ATOM 581 C C . CYS A 1 77 ? -8.617 10.141 -5.859 1 90.25 77 CYS A C 1
ATOM 583 O O . CYS A 1 77 ? -7.504 9.648 -6.07 1 90.25 77 CYS A O 1
ATOM 585 N N . THR A 1 78 ? -9.117 11.18 -6.445 1 90.56 78 THR A N 1
ATOM 586 C CA . THR A 1 78 ? -8.328 12.078 -7.277 1 90.56 78 THR A CA 1
ATOM 587 C C . THR A 1 78 ? -8.328 13.492 -6.691 1 90.56 78 THR A C 1
ATOM 589 O O . THR A 1 78 ? -9.328 13.938 -6.141 1 90.56 78 THR A O 1
ATOM 592 N N . VAL A 1 79 ? -7.238 14.102 -6.711 1 94 79 VAL A N 1
ATOM 593 C CA . VAL A 1 79 ? -7.105 15.492 -6.273 1 94 79 VAL A CA 1
ATOM 594 C C . VAL A 1 79 ? -6.793 16.375 -7.477 1 94 79 VAL A C 1
ATOM 596 O O . VAL A 1 79 ? -5.832 16.141 -8.203 1 94 79 VAL A O 1
ATOM 599 N N . THR A 1 80 ? -7.594 17.422 -7.648 1 93.94 80 THR A N 1
ATOM 600 C CA . THR A 1 80 ? -7.477 18.312 -8.797 1 93.94 80 THR A CA 1
ATOM 601 C C . THR A 1 80 ? -7.41 19.766 -8.344 1 93.94 80 THR A C 1
ATOM 603 O O . THR A 1 80 ? -8.047 20.156 -7.363 1 93.94 80 THR A O 1
ATOM 606 N N . GLU A 1 81 ? -6.664 20.5 -9.078 1 93.81 81 GLU A N 1
ATOM 607 C CA . GLU A 1 81 ? -6.598 21.922 -8.805 1 93.81 81 GLU A CA 1
ATOM 608 C C . GLU A 1 81 ? -7.914 22.609 -9.156 1 93.81 81 GLU A C 1
ATOM 610 O O . GLU A 1 81 ? -8.562 22.266 -10.141 1 93.81 81 GLU A O 1
ATOM 615 N N . ILE A 1 82 ? -8.312 23.547 -8.305 1 94.5 82 ILE A N 1
ATOM 616 C CA . ILE A 1 82 ? -9.461 24.391 -8.625 1 94.5 82 ILE A CA 1
ATOM 617 C C . ILE A 1 82 ? -8.984 25.656 -9.336 1 94.5 82 ILE A C 1
ATOM 619 O O . ILE A 1 82 ? -8.227 26.453 -8.773 1 94.5 82 ILE A O 1
ATOM 623 N N . GLU A 1 83 ? -9.43 25.797 -10.516 1 92.38 83 GLU A N 1
ATOM 624 C CA . GLU A 1 83 ? -9.062 26.984 -11.289 1 92.38 83 GLU A CA 1
ATOM 625 C C . GLU A 1 83 ? -9.914 28.188 -10.898 1 92.38 83 GLU A C 1
ATOM 627 O O . GLU A 1 83 ? -9.406 29.297 -10.766 1 92.38 83 GLU A O 1
ATOM 632 N N . LYS A 1 84 ? -11.195 27.891 -10.789 1 91.81 84 LYS A N 1
ATOM 633 C CA . LYS A 1 84 ? -12.117 28.984 -10.484 1 91.81 84 LYS A CA 1
ATOM 634 C C . LYS A 1 84 ? -13.398 28.453 -9.844 1 91.81 84 LYS A C 1
ATOM 636 O O . LYS A 1 84 ? -13.844 27.344 -10.156 1 91.81 84 LYS A O 1
ATOM 641 N N . VAL A 1 85 ? -13.93 29.266 -8.898 1 92.06 85 VAL A N 1
ATOM 642 C CA . VAL A 1 85 ? -15.25 29.016 -8.328 1 92.06 85 VAL A CA 1
ATOM 643 C C . VAL A 1 85 ? -16.203 30.141 -8.742 1 92.06 85 VAL A C 1
ATOM 645 O O . VAL A 1 85 ? -15.93 31.312 -8.508 1 92.06 85 VAL A O 1
ATOM 648 N N . LYS A 1 86 ? -17.312 29.703 -9.422 1 90.31 86 LYS A N 1
ATOM 649 C CA . LYS A 1 86 ? -18.312 30.656 -9.891 1 90.31 86 LYS A CA 1
ATOM 650 C C . LYS A 1 86 ? -19.641 30.469 -9.141 1 90.31 86 LYS A C 1
ATOM 652 O O . LYS A 1 86 ? -20.297 29.453 -9.289 1 90.31 86 LYS A O 1
ATOM 657 N N . ILE A 1 87 ? -20.047 31.391 -8.375 1 86 87 ILE A N 1
ATOM 658 C CA . ILE A 1 87 ? -21.312 31.312 -7.629 1 86 87 ILE A CA 1
ATOM 659 C C . ILE A 1 87 ? -22.375 32.125 -8.328 1 86 87 ILE A C 1
ATOM 661 O O . ILE A 1 87 ? -22.078 33.188 -8.891 1 86 87 ILE A O 1
ATOM 665 N N . ALA A 1 88 ? -23.688 31.5 -8.523 1 69.62 88 ALA A N 1
ATOM 666 C CA . ALA A 1 88 ? -24.812 32.219 -9.109 1 69.62 88 ALA A CA 1
ATOM 667 C C . ALA A 1 88 ? -25.188 33.438 -8.266 1 69.62 88 ALA A C 1
ATOM 669 O O . ALA A 1 88 ? -25.203 33.375 -7.031 1 69.62 88 ALA A O 1
ATOM 670 N N . GLY A 1 89 ? -25.406 34.719 -8.867 1 58.19 89 GLY A N 1
ATOM 671 C CA . GLY A 1 89 ? -25.844 36 -8.297 1 58.19 89 GLY A CA 1
ATOM 672 C C . GLY A 1 89 ? -24.688 36.812 -7.758 1 58.19 89 GLY A C 1
ATOM 673 O O . GLY A 1 89 ? -24.891 37.906 -7.195 1 58.19 89 GLY A O 1
ATOM 674 N N . GLY A 1 90 ? -23.625 36.25 -7.508 1 48 90 GLY A N 1
ATOM 675 C CA . GLY A 1 90 ? -22.594 37.062 -6.918 1 48 90 GLY A CA 1
ATOM 676 C C . GLY A 1 90 ? -22.094 38.188 -7.844 1 48 90 GLY A C 1
ATOM 677 O O . GLY A 1 90 ? -21.562 37.906 -8.914 1 48 90 GLY A O 1
ATOM 678 N N . GLU A 1 91 ? -22.875 39.219 -7.934 1 39.38 91 GLU A N 1
ATOM 679 C CA . GLU A 1 91 ? -22.297 40.438 -8.445 1 39.38 91 GLU A CA 1
ATOM 680 C C . GLU A 1 91 ? -20.828 40.594 -8.07 1 39.38 91 GLU A C 1
ATOM 682 O O . GLU A 1 91 ? -20.453 40.312 -6.93 1 39.38 91 GLU A O 1
ATOM 687 N N . THR A 1 92 ? -19.953 40.312 -8.969 1 40.69 92 THR A N 1
ATOM 688 C CA . THR A 1 92 ? -18.562 40.75 -8.812 1 40.69 92 THR A CA 1
ATOM 689 C C . THR A 1 92 ? -18.5 42.062 -8.031 1 40.69 92 THR A C 1
ATOM 691 O O . THR A 1 92 ? -18.594 43.125 -8.609 1 40.69 92 THR A O 1
ATOM 694 N N . ASN A 1 93 ? -19.344 42.375 -7.121 1 33.41 93 ASN A N 1
ATOM 695 C CA . ASN A 1 93 ? -18.875 43.562 -6.449 1 33.41 93 ASN A CA 1
ATOM 696 C C . ASN A 1 93 ? -17.422 43.406 -5.984 1 33.41 93 ASN A C 1
ATOM 698 O O . ASN A 1 93 ? -17.156 42.812 -4.938 1 33.41 93 ASN A O 1
ATOM 702 N N . THR A 1 94 ? -16.547 43.219 -6.812 1 37.47 94 THR A N 1
ATOM 703 C CA . THR A 1 94 ? -15.094 43.344 -6.68 1 37.47 94 THR A CA 1
ATOM 704 C C . THR A 1 94 ? -14.734 44.469 -5.727 1 37.47 94 THR A C 1
ATOM 706 O O . THR A 1 94 ? -13.555 44.781 -5.535 1 37.47 94 THR A O 1
ATOM 709 N N . SER A 1 95 ? -15.68 45.469 -5.449 1 32.47 95 SER A N 1
ATOM 710 C CA . SER A 1 95 ? -15.102 46.688 -4.887 1 32.47 95 SER A CA 1
ATOM 711 C C . SER A 1 95 ? -14.344 46.406 -3.598 1 32.47 95 SER A C 1
ATOM 713 O O . SER A 1 95 ? -13.18 46.781 -3.455 1 32.47 95 SER A O 1
ATOM 715 N N . ARG A 1 96 ? -15.023 46.688 -2.275 1 32.28 96 ARG A N 1
ATOM 716 C CA . ARG A 1 96 ? -14.508 47.312 -1.058 1 32.28 96 ARG A CA 1
ATOM 717 C C . ARG A 1 96 ? -13.914 46.25 -0.123 1 32.28 96 ARG A C 1
ATOM 719 O O . ARG A 1 96 ? -14.258 46.188 1.06 1 32.28 96 ARG A O 1
ATOM 726 N N . PHE A 1 97 ? -13.82 44.969 -0.548 1 33.62 97 PHE A N 1
ATOM 727 C CA . PHE A 1 97 ? -13.094 44.344 0.542 1 33.62 97 PHE A CA 1
ATOM 728 C C . PHE A 1 97 ? -11.734 45 0.745 1 33.62 97 PHE A C 1
ATOM 730 O O . PHE A 1 97 ? -10.812 44.812 -0.058 1 33.62 97 PHE A O 1
ATOM 737 N N . ARG A 1 98 ? -11.672 46.375 1.108 1 28.75 98 ARG A N 1
ATOM 738 C CA . ARG A 1 98 ? -10.461 47.031 1.559 1 28.75 98 ARG A CA 1
ATOM 739 C C . ARG A 1 98 ? -9.68 46.156 2.543 1 28.75 98 ARG A C 1
ATOM 741 O O . ARG A 1 98 ? -10.227 45.75 3.564 1 28.75 98 ARG A O 1
ATOM 748 N N . LEU A 1 99 ? -8.758 45.531 2.107 1 32.53 99 LEU A N 1
ATOM 749 C CA . LEU A 1 99 ? -7.691 45 2.961 1 32.53 99 LEU A CA 1
ATOM 750 C C . LEU A 1 99 ? -7.34 46 4.059 1 32.53 99 LEU A C 1
ATOM 752 O O . LEU A 1 99 ? -6.953 47.125 3.773 1 32.53 99 LEU A O 1
ATOM 756 N N . LYS A 1 100 ? -8.078 46.125 5.152 1 29.02 100 LYS A N 1
ATOM 757 C CA . LYS A 1 100 ? -7.633 47 6.227 1 29.02 100 LYS A CA 1
ATOM 758 C C . LYS A 1 100 ? -6.117 46.938 6.387 1 29.02 100 LYS A C 1
ATOM 760 O O . LYS A 1 100 ? -5.551 45.875 6.633 1 29.02 100 LYS A O 1
ATOM 765 N N . LYS A 1 101 ? -5.332 47.781 5.75 1 29.7 101 LYS A N 1
ATOM 766 C CA . LYS A 1 101 ? -3.953 48.188 6.016 1 29.7 101 LYS A CA 1
ATOM 767 C C . LYS A 1 101 ? -3.729 48.438 7.504 1 29.7 101 LYS A C 1
ATOM 769 O O . LYS A 1 101 ? -4.219 49.438 8.047 1 29.7 101 LYS A O 1
ATOM 774 N N . SER A 1 102 ? -3.682 47.438 8.375 1 27.09 102 SER A N 1
ATOM 775 C CA . SER A 1 102 ? -3.146 47.844 9.664 1 27.09 102 SER A CA 1
ATOM 776 C C . SER A 1 102 ? -1.849 48.625 9.492 1 27.09 102 SER A C 1
ATOM 778 O O . SER A 1 102 ? -0.941 48.188 8.781 1 27.09 102 SER A O 1
ATOM 780 N N . ARG A 1 103 ? -1.857 49.969 9.492 1 27.58 103 ARG A N 1
ATOM 781 C CA . ARG A 1 103 ? -0.878 51.062 9.547 1 27.58 103 ARG A CA 1
ATOM 782 C C . ARG A 1 103 ? 0.177 50.781 10.617 1 27.58 103 ARG A C 1
ATOM 784 O O . ARG A 1 103 ? 0.054 51.25 11.75 1 27.58 103 ARG A O 1
ATOM 791 N N . SER A 1 104 ? 0.684 49.438 10.891 1 26.95 104 SER A N 1
ATOM 792 C CA . SER A 1 104 ? 1.827 49.625 11.781 1 26.95 104 SER A CA 1
ATOM 793 C C . SER A 1 104 ? 2.859 50.562 11.148 1 26.95 104 SER A C 1
ATOM 795 O O . SER A 1 104 ? 3.232 50.406 9.984 1 26.95 104 SER A O 1
ATOM 797 N N . SER A 1 105 ? 2.844 51.844 11.43 1 25.55 105 SER A N 1
ATOM 798 C CA . SER A 1 105 ? 3.764 52.938 11.273 1 25.55 105 SER A CA 1
ATOM 799 C C . SER A 1 105 ? 5.199 52.531 11.586 1 25.55 105 SER A C 1
ATOM 801 O O . SER A 1 105 ? 5.824 53.062 12.5 1 25.55 105 SER A O 1
ATOM 803 N N . LEU A 1 106 ? 5.641 51.156 11.508 1 25.33 106 LEU A N 1
ATOM 804 C CA . LEU A 1 106 ? 7.062 51.156 11.836 1 25.33 106 LEU A CA 1
ATOM 805 C C . LEU A 1 106 ? 7.852 52 10.852 1 25.33 106 LEU A C 1
ATOM 807 O O . LEU A 1 106 ? 7.684 51.875 9.633 1 25.33 106 LEU A O 1
ATOM 811 N N . ASP A 1 107 ? 8.164 53.188 11.172 1 24.94 107 ASP A N 1
ATOM 812 C CA . ASP A 1 107 ? 9.172 54.125 10.695 1 24.94 107 ASP A CA 1
ATOM 813 C C . ASP A 1 107 ? 10.477 53.375 10.359 1 24.94 107 ASP A C 1
ATOM 815 O O . ASP A 1 107 ? 11.312 53.156 11.234 1 24.94 107 ASP A O 1
ATOM 819 N N . SER A 1 108 ? 10.391 52.156 9.68 1 24.97 108 SER A N 1
ATOM 820 C CA . SER A 1 108 ? 11.719 51.625 9.367 1 24.97 108 SER A CA 1
ATOM 821 C C . SER A 1 108 ? 12.531 52.656 8.562 1 24.97 108 SER A C 1
ATOM 823 O O . SER A 1 108 ? 12.023 53.219 7.598 1 24.97 108 SER A O 1
ATOM 825 N N . SER A 1 109 ? 13.461 53.281 9.102 1 25.67 109 SER A N 1
ATOM 826 C CA . SER A 1 109 ? 14.648 53.938 8.578 1 25.67 109 SER A CA 1
ATOM 827 C C . SER A 1 109 ? 15.242 53.188 7.395 1 25.67 109 SER A C 1
ATOM 829 O O . SER A 1 109 ? 15.016 52 7.25 1 25.67 109 SER A O 1
ATOM 831 N N . ASP A 1 110 ? 15.828 53.938 6.375 1 26.61 110 ASP A N 1
ATOM 832 C CA . ASP A 1 110 ? 16.297 53.812 4.996 1 26.61 110 ASP A CA 1
ATOM 833 C C . ASP A 1 110 ? 17.312 52.688 4.84 1 26.61 110 ASP A C 1
ATOM 835 O O . ASP A 1 110 ? 18.062 52.656 3.859 1 26.61 110 ASP A O 1
ATOM 839 N N . LYS A 1 111 ? 17.828 52.156 5.98 1 26.3 111 LYS A N 1
ATOM 840 C CA . LYS A 1 111 ? 19.156 51.656 5.609 1 26.3 111 LYS A CA 1
ATOM 841 C C . LYS A 1 111 ? 19.062 50.562 4.547 1 26.3 111 LYS A C 1
ATOM 843 O O . LYS A 1 111 ? 17.984 50.031 4.297 1 26.3 111 LYS A O 1
ATOM 848 N N . GLY A 1 112 ? 19.969 49.75 4.438 1 24.11 112 GLY A N 1
ATOM 849 C CA . GLY A 1 112 ? 20.688 49.094 3.354 1 24.11 112 GLY A CA 1
ATOM 850 C C . GLY A 1 112 ? 19.859 48.031 2.641 1 24.11 112 GLY A C 1
ATOM 851 O O . GLY A 1 112 ? 18.625 48.094 2.678 1 24.11 112 GLY A O 1
ATOM 852 N N . GLY A 1 113 ? 20.219 46.75 2.662 1 24.27 113 GLY A N 1
ATOM 853 C CA . GLY A 1 113 ? 20.375 45.844 1.554 1 24.27 113 GLY A CA 1
ATOM 854 C C . GLY A 1 113 ? 19.062 45.188 1.143 1 24.27 113 GLY A C 1
ATOM 855 O O . GLY A 1 113 ? 18.062 45.281 1.861 1 24.27 113 GLY A O 1
ATOM 856 N N . ASP A 1 114 ? 18.969 44.469 -0.067 1 27.81 114 ASP A N 1
ATOM 857 C CA . ASP A 1 114 ? 18.094 43.906 -1.092 1 27.81 114 ASP A CA 1
ATOM 858 C C . ASP A 1 114 ? 17.156 42.844 -0.499 1 27.81 114 ASP A C 1
ATOM 860 O O . ASP A 1 114 ? 16.344 42.281 -1.213 1 27.81 114 ASP A O 1
ATOM 864 N N . ASP A 1 115 ? 17.578 42.188 0.588 1 28.2 115 ASP A N 1
ATOM 865 C CA . ASP A 1 115 ? 16.953 40.906 0.83 1 28.2 115 ASP A CA 1
ATOM 866 C C . ASP A 1 115 ? 15.516 41.062 1.335 1 28.2 115 ASP A C 1
ATOM 868 O O . ASP A 1 115 ? 14.891 40.125 1.781 1 28.2 115 ASP A O 1
ATOM 872 N N . MET A 1 116 ? 15 42.312 1.477 1 27.27 116 MET A N 1
ATOM 873 C CA . MET A 1 116 ? 13.812 42.625 2.266 1 27.27 116 MET A CA 1
ATOM 874 C C . MET A 1 116 ? 12.547 42.344 1.46 1 27.27 116 MET A C 1
ATOM 876 O O . MET A 1 116 ? 11.438 42.469 1.975 1 27.27 116 MET A O 1
ATOM 880 N N . GLU A 1 117 ? 12.695 42.375 0.11 1 29.86 117 GLU A N 1
ATOM 881 C CA . GLU A 1 117 ? 11.453 42.5 -0.646 1 29.86 117 GLU A CA 1
ATOM 882 C C . GLU A 1 117 ? 10.586 41.25 -0.498 1 29.86 117 GLU A C 1
ATOM 884 O O . GLU A 1 117 ? 9.359 41.344 -0.643 1 29.86 117 GLU A O 1
ATOM 889 N N . TRP A 1 118 ? 11.234 40.125 -0.542 1 27.97 118 TRP A N 1
ATOM 890 C CA . TRP A 1 118 ? 10.398 38.938 -0.656 1 27.97 118 TRP A CA 1
ATOM 891 C C . TRP A 1 118 ? 9.492 38.781 0.562 1 27.97 118 TRP A C 1
ATOM 893 O O . TRP A 1 118 ? 8.594 37.938 0.576 1 27.97 118 TRP A O 1
ATOM 903 N N . LYS A 1 119 ? 9.828 39.438 1.686 1 31.31 119 LYS A N 1
ATOM 904 C CA . LYS A 1 119 ? 9.102 39.25 2.939 1 31.31 119 LYS A CA 1
ATOM 905 C C . LYS A 1 119 ? 7.742 39.938 2.887 1 31.31 119 LYS A C 1
ATOM 907 O O . LYS A 1 119 ? 6.848 39.625 3.672 1 31.31 119 LYS A O 1
ATOM 912 N N . SER A 1 120 ? 7.633 41.031 2.035 1 32.44 120 SER A N 1
ATOM 913 C CA . SER A 1 120 ? 6.488 41.906 2.232 1 32.44 120 SER A CA 1
ATOM 914 C C . SER A 1 120 ? 5.227 41.312 1.594 1 32.44 120 SER A C 1
ATOM 916 O O . SER A 1 120 ? 4.137 41.438 2.158 1 32.44 120 SER A O 1
ATOM 918 N N . VAL A 1 121 ? 5.391 40.969 0.249 1 32 121 VAL A N 1
ATOM 919 C CA . VAL A 1 121 ? 4.156 40.594 -0.424 1 32 121 VAL A CA 1
ATOM 920 C C . VAL A 1 121 ? 3.582 39.344 0.217 1 32 121 VAL A C 1
ATOM 922 O O . VAL A 1 121 ? 2.383 39.062 0.11 1 32 121 VAL A O 1
ATOM 925 N N . ALA A 1 122 ? 4.402 38.406 0.653 1 34.38 122 ALA A N 1
ATOM 926 C CA . ALA A 1 122 ? 3.955 37.188 1.36 1 34.38 122 ALA A CA 1
ATOM 927 C C . ALA A 1 122 ? 3.201 37.562 2.637 1 34.38 122 ALA A C 1
ATOM 929 O O . ALA A 1 122 ? 2.322 36.812 3.08 1 34.38 122 ALA A O 1
ATOM 930 N N . SER A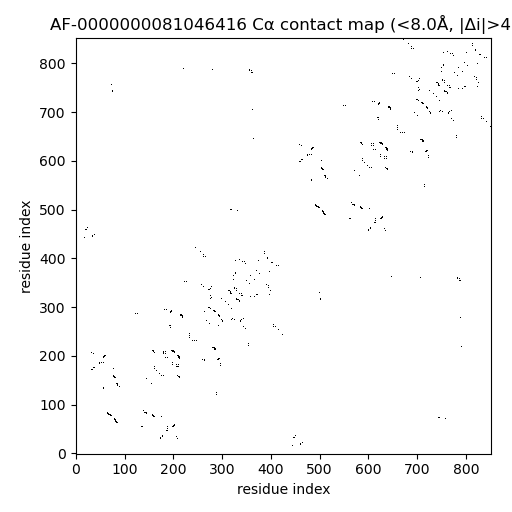 1 123 ? 3.443 38.688 3.217 1 35.53 123 SER A N 1
ATOM 931 C CA . SER A 1 123 ? 2.875 39.094 4.5 1 35.53 123 SER A CA 1
ATOM 932 C C . SER A 1 123 ? 1.426 39.531 4.344 1 35.53 123 SER A C 1
ATOM 934 O O . SER A 1 123 ? 0.583 39.219 5.191 1 35.53 123 SER A O 1
ATOM 936 N N . GLU A 1 124 ? 1.103 40.312 3.256 1 36.16 124 GLU A N 1
ATOM 937 C CA . GLU A 1 124 ? -0.24 40.906 3.17 1 36.16 124 GLU A CA 1
ATOM 938 C C . GLU A 1 124 ? -1.272 39.812 2.842 1 36.16 124 GLU A C 1
ATOM 940 O O . GLU A 1 124 ? -2.379 39.812 3.387 1 36.16 124 GLU A O 1
ATOM 945 N N . SER A 1 125 ? -1.057 39 1.837 1 39.06 125 SER A N 1
ATOM 946 C CA . SER A 1 125 ? -2.008 37.938 1.484 1 39.06 125 SER A CA 1
ATOM 947 C C . SER A 1 125 ? -2.105 36.906 2.584 1 39.06 125 SER A C 1
ATOM 949 O O . SER A 1 125 ? -3.076 36.125 2.641 1 39.06 125 SER A O 1
ATOM 951 N N . ARG A 1 126 ? -1.104 36.625 3.346 1 40.5 126 ARG A N 1
ATOM 952 C CA . ARG A 1 126 ? -1.009 35.75 4.492 1 40.5 126 ARG A CA 1
ATOM 953 C C . ARG A 1 126 ? -1.927 36.188 5.621 1 40.5 126 ARG A C 1
ATOM 955 O O . ARG A 1 126 ? -2.467 35.375 6.363 1 40.5 126 ARG A O 1
ATOM 962 N N . LYS A 1 127 ? -1.87 37.5 5.961 1 40.19 127 LYS A N 1
ATOM 963 C CA . LYS A 1 127 ? -2.684 38.031 7.047 1 40.19 127 LYS A CA 1
ATOM 964 C C . LYS A 1 127 ? -4.168 37.781 6.797 1 40.19 127 LYS A C 1
ATOM 966 O O . LYS A 1 127 ? -4.938 37.594 7.738 1 40.19 127 LYS A O 1
ATOM 971 N N . ASP A 1 128 ? -4.539 37.812 5.547 1 40.28 128 ASP A N 1
ATOM 972 C CA . ASP A 1 128 ? -5.949 37.531 5.285 1 40.28 128 ASP A CA 1
ATOM 973 C C . ASP A 1 128 ? -6.281 36.062 5.508 1 40.28 128 ASP A C 1
ATOM 975 O O . ASP A 1 128 ? -7.383 35.719 5.953 1 40.28 128 ASP A O 1
ATOM 979 N N . LEU A 1 129 ? -5.488 35.094 5.062 1 44.84 129 LEU A N 1
ATOM 980 C CA . LEU A 1 129 ? -5.762 33.688 5.305 1 44.84 129 LEU A CA 1
ATOM 981 C C . LEU A 1 129 ? -5.383 33.312 6.727 1 44.84 129 LEU A C 1
ATOM 983 O O . LEU A 1 129 ? -5.844 32.281 7.238 1 44.84 129 LEU A O 1
ATOM 987 N N . GLU A 1 130 ? -4.344 33.844 7.293 1 43.06 130 GLU A N 1
ATOM 988 C CA . GLU A 1 130 ? -3.721 33.375 8.531 1 43.06 130 GLU A CA 1
ATOM 989 C C . GLU A 1 130 ? -4.691 33.469 9.703 1 43.06 130 GLU A C 1
ATOM 991 O O . GLU A 1 130 ? -4.699 32.594 10.578 1 43.06 130 GLU A O 1
ATOM 996 N N . ASN A 1 131 ? -5.133 34.812 10.047 1 40.28 131 ASN A N 1
ATOM 997 C CA . ASN A 1 131 ? -5.688 35.031 11.383 1 40.28 131 ASN A CA 1
ATOM 998 C C . ASN A 1 131 ? -7.09 34.438 11.5 1 40.28 131 ASN A C 1
ATOM 1000 O O . ASN A 1 131 ? -7.785 34.688 12.492 1 40.28 131 ASN A O 1
ATOM 1004 N N . GLN A 1 132 ? -7.84 34.031 10.414 1 45.19 132 GLN A N 1
ATOM 1005 C CA . GLN A 1 132 ? -9.25 33.906 10.758 1 45.19 132 GLN A CA 1
ATOM 1006 C C . GLN A 1 132 ? -9.617 32.438 11 1 45.19 132 GLN A C 1
ATOM 1008 O O . GLN A 1 132 ? -9.547 31.625 10.078 1 45.19 132 GLN A O 1
ATOM 1013 N N . SER A 1 133 ? -9.516 31.953 12.25 1 58.66 133 SER A N 1
ATOM 1014 C CA . SER A 1 133 ? -10.109 30.766 12.859 1 58.66 133 SER A CA 1
ATOM 1015 C C . SER A 1 133 ? -11.469 30.453 12.258 1 58.66 133 SER A C 1
ATOM 1017 O O . SER A 1 133 ? -12.047 29.406 12.516 1 58.66 133 SER A O 1
ATOM 1019 N N . GLU A 1 134 ? -11.93 31.391 11.383 1 69.12 134 GLU A N 1
ATOM 1020 C CA . GLU A 1 134 ? -13.281 31.156 10.883 1 69.12 134 GLU A CA 1
ATOM 1021 C C . GLU A 1 134 ? -13.25 30.516 9.492 1 69.12 134 GLU A C 1
ATOM 1023 O O . GLU A 1 134 ? -12.367 30.812 8.688 1 69.12 134 GLU A O 1
ATOM 1028 N N . PRO A 1 135 ? -14.094 29.547 9.242 1 78.19 135 PRO A N 1
ATOM 1029 C CA . PRO A 1 135 ? -14.227 28.953 7.918 1 78.19 135 PRO A CA 1
ATOM 1030 C C . PRO A 1 135 ? -14.453 29.984 6.82 1 78.19 135 PRO A C 1
ATOM 1032 O O . PRO A 1 135 ? -15.008 31.047 7.082 1 78.19 135 PRO A O 1
ATOM 1035 N N . PHE A 1 136 ? -13.914 29.734 5.672 1 82.88 136 PHE A N 1
ATOM 1036 C CA . PHE A 1 136 ? -14.148 30.594 4.523 1 82.88 136 PHE A CA 1
ATOM 1037 C C . PHE A 1 136 ? -15.641 30.688 4.207 1 82.88 136 PHE A C 1
ATOM 1039 O O . PHE A 1 136 ? -16.375 29.719 4.402 1 82.88 136 PHE A O 1
ATOM 1046 N N . SER A 1 137 ? -16.031 31.859 3.811 1 87.31 137 SER A N 1
ATOM 1047 C CA . SER A 1 137 ? -17.344 31.969 3.193 1 87.31 137 SER A CA 1
ATOM 1048 C C . SER A 1 137 ? -17.297 31.562 1.722 1 87.31 137 SER A C 1
ATOM 1050 O O . SER A 1 137 ? -16.219 31.5 1.127 1 87.31 137 SER A O 1
ATOM 1052 N N . ARG A 1 138 ? -18.484 31.312 1.19 1 91.06 138 ARG A N 1
ATOM 1053 C CA . ARG A 1 138 ? -18.578 30.984 -0.23 1 91.06 138 ARG A CA 1
ATOM 1054 C C . ARG A 1 138 ? -17.984 32.094 -1.085 1 91.06 138 ARG A C 1
ATOM 1056 O O . ARG A 1 138 ? -17.25 31.844 -2.035 1 91.06 138 ARG A O 1
ATOM 1063 N N . THR A 1 139 ? -18.25 33.312 -0.681 1 87.88 139 THR A N 1
ATOM 1064 C CA . THR A 1 139 ? -17.797 34.469 -1.43 1 87.88 139 THR A CA 1
ATOM 1065 C C . THR A 1 139 ? -16.281 34.625 -1.32 1 87.88 139 THR A C 1
ATOM 1067 O O . THR A 1 139 ? -15.617 34.969 -2.301 1 87.88 139 THR A O 1
ATOM 1070 N N . GLN A 1 140 ? -15.836 34.375 -0.174 1 85.69 140 GLN A N 1
ATOM 1071 C CA . GLN A 1 140 ? -14.398 34.469 0.037 1 85.69 140 GLN A CA 1
ATOM 1072 C C . GLN A 1 140 ? -13.656 33.438 -0.809 1 85.69 140 GLN A C 1
ATOM 1074 O O . GLN A 1 140 ? -12.625 33.75 -1.41 1 85.69 140 GLN A O 1
ATOM 1079 N N . LEU A 1 141 ? -14.188 32.25 -0.833 1 89.38 141 LEU A N 1
ATOM 1080 C CA . LEU A 1 141 ? -13.555 31.172 -1.606 1 89.38 141 LEU A CA 1
ATOM 1081 C C . LEU A 1 141 ? -13.578 31.5 -3.096 1 89.38 141 LEU A C 1
ATOM 1083 O O . LEU A 1 141 ? -12.578 31.312 -3.795 1 89.38 141 LEU A O 1
ATOM 1087 N N . ALA A 1 142 ? -14.711 32 -3.562 1 88.69 142 ALA A N 1
ATOM 1088 C CA . ALA A 1 142 ? -14.828 32.406 -4.965 1 88.69 142 ALA A CA 1
ATOM 1089 C C . ALA A 1 142 ? -13.828 33.5 -5.305 1 88.69 142 ALA A C 1
ATOM 1091 O O . ALA A 1 142 ? -13.172 33.438 -6.348 1 88.69 142 ALA A O 1
ATOM 1092 N N . PHE A 1 143 ? -13.695 34.406 -4.434 1 85.12 143 PHE A N 1
ATOM 1093 C CA . PHE A 1 143 ? -12.781 35.531 -4.633 1 85.12 143 PHE A CA 1
ATOM 1094 C C . PHE A 1 143 ? -11.336 35.031 -4.68 1 85.12 143 PHE A C 1
ATOM 1096 O O . PHE A 1 143 ? -10.594 35.375 -5.598 1 85.12 143 PHE A O 1
ATOM 1103 N N . LEU A 1 144 ? -10.961 34.25 -3.727 1 84.81 144 LEU A N 1
ATOM 1104 C CA . LEU A 1 144 ? -9.594 33.75 -3.604 1 84.81 144 LEU A CA 1
ATOM 1105 C C . LEU A 1 144 ? -9.234 32.844 -4.766 1 84.81 144 LEU A C 1
ATOM 1107 O O . LEU A 1 144 ? -8.078 32.781 -5.195 1 84.81 144 LEU A O 1
ATOM 1111 N N . SER A 1 145 ? -10.195 32.125 -5.238 1 86.19 145 SER A N 1
ATOM 1112 C CA . SER A 1 145 ? -9.938 31.219 -6.336 1 86.19 145 SER A CA 1
ATOM 1113 C C . SER A 1 145 ? -9.516 31.953 -7.598 1 86.19 145 SER A C 1
ATOM 1115 O O . SER A 1 145 ? -8.859 31.391 -8.469 1 86.19 145 SER A O 1
ATOM 1117 N N . ARG A 1 146 ? -9.859 33.219 -7.695 1 81.5 146 ARG A N 1
ATOM 1118 C CA . ARG A 1 146 ? -9.555 34.031 -8.875 1 81.5 146 ARG A CA 1
ATOM 1119 C C . ARG A 1 146 ? -8.156 34.625 -8.773 1 81.5 146 ARG A C 1
ATOM 1121 O O . ARG A 1 146 ? -7.602 35.094 -9.773 1 81.5 146 ARG A O 1
ATOM 1128 N N . LYS A 1 147 ? -7.656 34.781 -7.625 1 75.19 147 LYS A N 1
ATOM 1129 C CA . LYS A 1 147 ? -6.359 35.406 -7.406 1 75.19 147 LYS A CA 1
ATOM 1130 C C . LYS A 1 147 ? -5.219 34.438 -7.699 1 75.19 147 LYS A C 1
ATOM 1132 O O . LYS A 1 147 ? -4.082 34.656 -7.277 1 75.19 147 LYS A O 1
ATOM 1137 N N . LYS A 1 148 ? -5.227 33.781 -8.711 1 64.31 148 LYS A N 1
ATOM 1138 C CA . LYS A 1 148 ? -4.215 32.781 -9.07 1 64.31 148 LYS A CA 1
ATOM 1139 C C . LYS A 1 148 ? -2.869 33.438 -9.344 1 64.31 148 LYS A C 1
ATOM 1141 O O . LYS A 1 148 ? -2.809 34.5 -9.977 1 64.31 148 LYS A O 1
ATOM 1146 N N . SER A 1 149 ? -1.879 33.125 -8.43 1 57.41 149 SER A N 1
ATOM 1147 C CA . SER A 1 149 ? -0.544 33.531 -8.859 1 57.41 149 SER A CA 1
ATOM 1148 C C . SER A 1 149 ? 0.011 32.562 -9.906 1 57.41 149 SER A C 1
ATOM 1150 O O . SER A 1 149 ? -0.234 31.359 -9.836 1 57.41 149 SER A O 1
ATOM 1152 N N . ARG A 1 150 ? 0.449 33.062 -11.031 1 53.53 150 ARG A N 1
ATOM 1153 C CA . ARG A 1 150 ? 1.053 32.281 -12.117 1 53.53 150 ARG A CA 1
ATOM 1154 C C . ARG A 1 150 ? 2.068 31.281 -11.578 1 53.53 150 ARG A C 1
ATOM 1156 O O . ARG A 1 150 ? 2.215 30.188 -12.125 1 53.53 150 ARG A O 1
ATOM 1163 N N . LYS A 1 151 ? 2.715 31.625 -10.523 1 54.09 151 LYS A N 1
ATOM 1164 C CA . LYS A 1 151 ? 3.861 30.828 -10.094 1 54.09 151 LYS A CA 1
ATOM 1165 C C . LYS A 1 151 ? 3.436 29.719 -9.133 1 54.09 151 LYS A C 1
ATOM 1167 O O . LYS A 1 151 ? 3.998 28.625 -9.156 1 54.09 151 LYS A O 1
ATOM 1172 N N . LYS A 1 152 ? 2.408 29.984 -8.414 1 63.72 152 LYS A N 1
ATOM 1173 C CA . LYS A 1 152 ? 2.166 29.047 -7.32 1 63.72 152 LYS A CA 1
ATOM 1174 C C . LYS A 1 152 ? 0.876 28.266 -7.543 1 63.72 152 LYS A C 1
ATOM 1176 O O . LYS A 1 152 ? 0.587 27.312 -6.812 1 63.72 152 LYS A O 1
ATOM 1181 N N . GLY A 1 153 ? 0.249 28.469 -8.602 1 65.25 153 GLY A N 1
ATOM 1182 C CA . GLY A 1 153 ? -1.004 27.781 -8.883 1 65.25 153 GLY A CA 1
ATOM 1183 C C . GLY A 1 153 ? -2.162 28.281 -8.047 1 65.25 153 GLY A C 1
ATOM 1184 O O . GLY A 1 153 ? -2.084 29.359 -7.457 1 65.25 153 GLY A O 1
ATOM 1185 N N . GLY A 1 154 ? -3.221 27.578 -8.102 1 72.44 154 GLY A N 1
ATOM 1186 C CA . GLY A 1 154 ? -4.414 27.984 -7.375 1 72.44 154 GLY A CA 1
ATOM 1187 C C . GLY A 1 154 ? -4.297 27.766 -5.875 1 72.44 154 GLY A C 1
ATOM 1188 O O . GLY A 1 154 ? -3.344 27.141 -5.406 1 72.44 154 GLY A O 1
ATOM 1189 N N . TYR A 1 155 ? -5.211 28.328 -5.152 1 84.25 155 TYR A N 1
ATOM 1190 C CA . TYR A 1 155 ? -5.207 28.297 -3.693 1 84.25 155 TYR A CA 1
ATOM 1191 C C . TYR A 1 155 ? -5.902 27.062 -3.162 1 84.25 155 TYR A C 1
ATOM 1193 O O . TYR A 1 155 ? -5.699 26.672 -2.01 1 84.25 155 TYR A O 1
ATOM 1201 N N . PHE A 1 156 ? -6.668 26.469 -4.105 1 93.81 156 PHE A N 1
ATOM 1202 C CA . PHE A 1 156 ? -7.52 25.406 -3.594 1 93.81 156 PHE A CA 1
ATOM 1203 C C . PHE A 1 156 ? -7.41 24.156 -4.461 1 93.81 156 PHE A C 1
ATOM 1205 O O . PHE A 1 156 ? -7.047 24.234 -5.637 1 93.81 156 PHE A O 1
ATOM 1212 N N . ALA A 1 157 ? -7.648 23.031 -3.855 1 95.75 157 ALA A N 1
ATOM 1213 C CA . ALA A 1 157 ? -7.719 21.734 -4.531 1 95.75 157 ALA A CA 1
ATOM 1214 C C . ALA A 1 157 ? -9.008 21 -4.18 1 95.75 157 ALA A C 1
ATOM 1216 O O . ALA A 1 157 ? -9.586 21.219 -3.111 1 95.75 157 ALA A O 1
ATOM 1217 N N . LEU A 1 158 ? -9.445 20.281 -5.105 1 96.62 158 LEU A N 1
ATOM 1218 C CA . LEU A 1 158 ? -10.648 19.469 -4.914 1 96.62 158 LEU A CA 1
ATOM 1219 C C . LEU A 1 158 ? -10.305 17.984 -4.863 1 96.62 158 LEU A C 1
ATOM 1221 O O . LEU A 1 158 ? -9.633 17.469 -5.762 1 96.62 158 LEU A O 1
ATOM 1225 N N . LYS A 1 159 ? -10.633 17.328 -3.768 1 95.94 159 LYS A N 1
ATOM 1226 C CA . LYS A 1 159 ? -10.5 15.883 -3.619 1 95.94 159 LYS A CA 1
ATOM 1227 C C . LYS A 1 159 ? -11.852 15.188 -3.791 1 95.94 159 LYS A C 1
ATOM 1229 O O . LYS A 1 159 ? -12.82 15.531 -3.117 1 95.94 159 LYS A O 1
ATOM 1234 N N . GLN A 1 160 ? -11.922 14.227 -4.684 1 94.19 160 GLN A N 1
ATOM 1235 C CA . GLN A 1 160 ? -13.172 13.523 -4.93 1 94.19 160 GLN A CA 1
ATOM 1236 C C . GLN A 1 160 ? -12.93 12.039 -5.18 1 94.19 160 GLN A C 1
ATOM 1238 O O . GLN A 1 160 ? -11.867 11.656 -5.664 1 94.19 160 GLN A O 1
ATOM 1243 N N . VAL A 1 161 ? -13.961 11.258 -4.762 1 90.88 161 VAL A N 1
ATOM 1244 C CA . VAL A 1 161 ? -13.891 9.836 -5.074 1 90.88 161 VAL A CA 1
ATOM 1245 C C . VAL A 1 161 ? -14.055 9.625 -6.578 1 90.88 161 VAL A C 1
ATOM 1247 O O . VAL A 1 161 ? -14.93 10.234 -7.207 1 90.88 161 VAL A O 1
ATOM 1250 N N . THR A 1 162 ? -13.219 8.859 -7.129 1 82.38 162 THR A N 1
ATOM 1251 C CA . THR A 1 162 ? -13.219 8.625 -8.57 1 82.38 162 THR A CA 1
ATOM 1252 C C . THR A 1 162 ? -14.523 7.961 -9.008 1 82.38 162 THR A C 1
ATOM 1254 O O . THR A 1 162 ? -14.812 6.828 -8.617 1 82.38 162 THR A O 1
ATOM 1257 N N . LEU A 1 163 ? -15.273 8.641 -9.805 1 76.69 163 LEU A N 1
ATOM 1258 C CA . LEU A 1 163 ? -16.625 8.219 -10.164 1 76.69 163 LEU A CA 1
ATOM 1259 C C . LEU A 1 163 ? -16.609 6.914 -10.945 1 76.69 163 LEU A C 1
ATOM 1261 O O . LEU A 1 163 ? -17.516 6.09 -10.805 1 76.69 163 LEU A O 1
ATOM 1265 N N . GLU A 1 164 ? -15.578 6.781 -11.719 1 78.44 164 GLU A N 1
ATOM 1266 C CA . GLU A 1 164 ? -15.5 5.57 -12.531 1 78.44 164 GLU A CA 1
ATOM 1267 C C . GLU A 1 164 ? -15.5 4.316 -11.664 1 78.44 164 GLU A C 1
ATOM 1269 O O . GLU A 1 164 ? -15.891 3.24 -12.117 1 78.44 164 GLU A O 1
ATOM 1274 N N . MET A 1 165 ? -15.172 4.539 -10.406 1 81.44 165 MET A N 1
ATOM 1275 C CA . MET A 1 165 ? -15.109 3.41 -9.484 1 81.44 165 MET A CA 1
ATOM 1276 C C . MET A 1 165 ? -16.5 2.881 -9.18 1 81.44 165 MET A C 1
ATOM 1278 O O . MET A 1 165 ? -16.672 1.703 -8.852 1 81.44 165 MET A O 1
ATOM 1282 N N . ALA A 1 166 ? -17.438 3.725 -9.32 1 82.56 166 ALA A N 1
ATOM 1283 C CA . ALA A 1 166 ? -18.812 3.324 -9.008 1 82.56 166 ALA A CA 1
ATOM 1284 C C . ALA A 1 166 ? -19.297 2.234 -9.961 1 82.56 166 ALA A C 1
ATOM 1286 O O . ALA A 1 166 ? -20.062 1.354 -9.57 1 82.56 166 ALA A O 1
ATOM 1287 N N . SER A 1 167 ? -18.781 2.328 -11.156 1 82 167 SER A N 1
ATOM 1288 C CA . SER A 1 167 ? -19.203 1.341 -12.148 1 82 167 SER A CA 1
ATOM 1289 C C . SER A 1 167 ? -18.281 0.121 -12.133 1 82 167 SER A C 1
ATOM 1291 O O . SER A 1 167 ? -18.688 -0.972 -12.531 1 82 167 SER A O 1
ATOM 1293 N N . LEU A 1 168 ? -17.188 0.311 -11.57 1 79.88 168 LEU A N 1
ATOM 1294 C CA . LEU A 1 168 ? -16.188 -0.754 -11.664 1 79.88 168 LEU A CA 1
ATOM 1295 C C . LEU A 1 168 ? -16.188 -1.608 -10.398 1 79.88 168 LEU A C 1
ATOM 1297 O O . LEU A 1 168 ? -15.969 -2.82 -10.461 1 79.88 168 LEU A O 1
ATOM 1301 N N . ASN A 1 169 ? -16.422 -1.019 -9.266 1 84.94 169 ASN A N 1
ATOM 1302 C CA . ASN A 1 169 ? -16.375 -1.681 -7.965 1 84.94 169 ASN A CA 1
ATOM 1303 C C . ASN A 1 169 ? -17.125 -0.889 -6.898 1 84.94 169 ASN A C 1
ATOM 1305 O O . ASN A 1 169 ? -16.531 -0.061 -6.203 1 84.94 169 ASN A O 1
ATOM 1309 N N . LYS A 1 170 ? -18.281 -1.289 -6.645 1 87 170 LYS A N 1
ATOM 1310 C CA . LYS A 1 170 ? -19.188 -0.528 -5.785 1 87 170 LYS A CA 1
ATOM 1311 C C . LYS A 1 170 ? -18.734 -0.582 -4.328 1 87 170 LYS A C 1
ATOM 1313 O O . LYS A 1 170 ? -18.906 0.383 -3.582 1 87 170 LYS A O 1
ATOM 1318 N N . VAL A 1 171 ? -18.172 -1.682 -3.949 1 87 171 VAL A N 1
ATOM 1319 C CA . VAL A 1 171 ? -17.703 -1.812 -2.576 1 87 171 VAL A CA 1
ATOM 1320 C C . VAL A 1 171 ? -16.531 -0.858 -2.338 1 87 171 VAL A C 1
ATOM 1322 O O . VAL A 1 171 ? -16.484 -0.179 -1.309 1 87 171 VAL A O 1
ATOM 1325 N N . ASN A 1 172 ? -15.664 -0.8 -3.307 1 87.38 172 ASN A N 1
ATOM 1326 C CA . ASN A 1 172 ? -14.547 0.129 -3.203 1 87.38 172 ASN A CA 1
ATOM 1327 C C . ASN A 1 172 ? -15.016 1.58 -3.242 1 87.38 172 ASN A C 1
ATOM 1329 O O . ASN A 1 172 ? -14.477 2.432 -2.535 1 87.38 172 ASN A O 1
ATOM 1333 N N . TYR A 1 173 ? -15.945 1.79 -4.082 1 90.06 173 TYR A N 1
ATOM 1334 C CA . TYR A 1 173 ? -16.516 3.133 -4.164 1 90.06 173 TYR A CA 1
ATOM 1335 C C . TYR A 1 173 ? -17.109 3.553 -2.828 1 90.06 173 TYR A C 1
ATOM 1337 O O . TYR A 1 173 ? -16.875 4.664 -2.355 1 90.06 173 TYR A O 1
ATOM 1345 N N . LEU A 1 174 ? -17.844 2.662 -2.215 1 89.88 174 LEU A N 1
ATOM 1346 C CA . LEU A 1 174 ? -18.453 2.928 -0.916 1 89.88 174 LEU A CA 1
ATOM 1347 C C . LEU A 1 174 ? -17.375 3.211 0.137 1 89.88 174 LEU A C 1
ATOM 1349 O O . LEU A 1 174 ? -17.531 4.133 0.942 1 89.88 174 LEU A O 1
ATOM 1353 N N . LYS A 1 175 ? -16.375 2.482 0.129 1 89 175 LYS A N 1
ATOM 1354 C CA . LYS A 1 175 ? -15.289 2.703 1.068 1 89 175 LYS A CA 1
ATOM 1355 C C . LYS A 1 175 ? -14.68 4.094 0.887 1 89 175 LYS A C 1
ATOM 1357 O O . LYS A 1 175 ? -14.391 4.781 1.867 1 89 175 LYS A O 1
ATOM 1362 N N . GLY A 1 176 ? -14.438 4.43 -0.381 1 91.25 176 GLY A N 1
ATOM 1363 C CA . GLY A 1 176 ? -13.914 5.754 -0.671 1 91.25 176 GLY A CA 1
ATOM 1364 C C . GLY A 1 176 ? -14.797 6.875 -0.153 1 91.25 176 GLY A C 1
ATOM 1365 O O . GLY A 1 176 ? -14.305 7.863 0.392 1 91.25 176 GLY A O 1
ATOM 1366 N N . LEU A 1 177 ? -16.078 6.66 -0.294 1 92.19 177 LEU A N 1
ATOM 1367 C CA . LEU A 1 177 ? -17.031 7.652 0.175 1 92.19 177 LEU A CA 1
ATOM 1368 C C . LEU A 1 177 ? -16.984 7.785 1.692 1 92.19 177 LEU A C 1
ATOM 1370 O O . LEU A 1 177 ? -17.016 8.898 2.223 1 92.19 177 LEU A O 1
ATOM 1374 N N . VAL A 1 178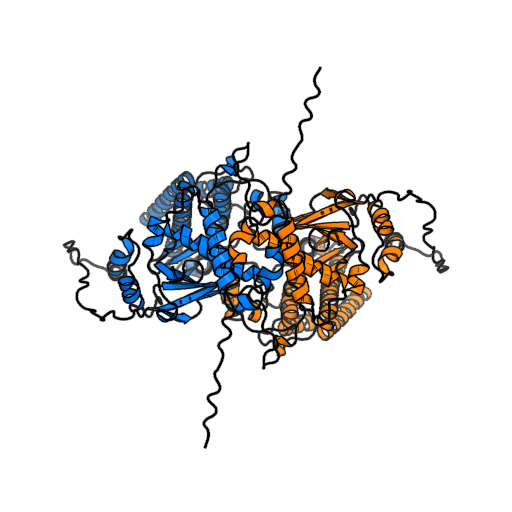 ? -16.875 6.703 2.33 1 90.81 178 VAL A N 1
ATOM 1375 C CA . VAL A 1 178 ? -16.844 6.695 3.789 1 90.81 178 VAL A CA 1
ATOM 1376 C C . VAL A 1 178 ? -15.57 7.379 4.281 1 90.81 178 VAL A C 1
ATOM 1378 O O . VAL A 1 178 ? -15.625 8.227 5.176 1 90.81 178 VAL A O 1
ATOM 1381 N N . ASP A 1 179 ? -14.477 7.047 3.689 1 91.38 179 ASP A N 1
ATOM 1382 C CA . ASP A 1 179 ? -13.195 7.621 4.094 1 91.38 179 ASP A CA 1
ATOM 1383 C C . ASP A 1 179 ? -13.18 9.133 3.877 1 91.38 179 ASP A C 1
ATOM 1385 O O . ASP A 1 179 ? -12.695 9.883 4.727 1 91.38 179 ASP A O 1
ATOM 1389 N N . LEU A 1 180 ? -13.648 9.547 2.729 1 93.75 180 LEU A N 1
ATOM 1390 C CA . LEU A 1 180 ? -13.672 10.969 2.412 1 93.75 180 LEU A CA 1
ATOM 1391 C C . LEU A 1 180 ? -14.578 11.727 3.375 1 93.75 180 LEU A C 1
ATOM 1393 O O . LEU A 1 180 ? -14.227 12.812 3.838 1 93.75 180 LEU A O 1
ATOM 1397 N N . SER A 1 181 ? -15.711 11.148 3.666 1 93 181 SER A N 1
ATOM 1398 C CA . SER A 1 181 ? -16.656 11.773 4.586 1 93 181 SER A CA 1
ATOM 1399 C C . SER A 1 181 ? -16.062 11.875 5.992 1 93 181 SER A C 1
ATOM 1401 O O . SER A 1 181 ? -16.219 12.906 6.656 1 93 181 SER A O 1
ATOM 1403 N N . THR A 1 182 ? -15.461 10.859 6.383 1 91.25 182 THR A N 1
ATOM 1404 C CA . THR A 1 182 ? -14.812 10.859 7.691 1 91.25 182 THR A CA 1
ATOM 1405 C C . THR A 1 182 ? -13.727 11.922 7.758 1 91.25 182 THR A C 1
ATOM 1407 O O . THR A 1 182 ? -13.625 12.656 8.742 1 91.25 182 THR A O 1
ATOM 1410 N N . GLU A 1 183 ? -12.945 11.938 6.746 1 93.75 183 GLU A N 1
ATOM 1411 C CA . GLU A 1 183 ? -11.883 12.938 6.641 1 93.75 183 GLU A CA 1
ATOM 1412 C C . GLU A 1 183 ? -12.453 14.352 6.719 1 93.75 183 GLU A C 1
ATOM 1414 O O . GLU A 1 183 ? -11.953 15.188 7.469 1 93.75 183 GLU A O 1
ATOM 1419 N N . ALA A 1 184 ? -13.492 14.602 6.008 1 94.69 184 ALA A N 1
ATOM 1420 C CA . ALA A 1 184 ? -14.109 15.922 5.953 1 94.69 184 ALA A CA 1
ATOM 1421 C C . ALA A 1 184 ? -14.633 16.344 7.324 1 94.69 184 ALA A C 1
ATOM 1423 O O . ALA A 1 184 ? -14.391 17.469 7.777 1 94.69 184 ALA A O 1
ATOM 1424 N N . LYS A 1 185 ? -15.297 15.461 7.934 1 93.69 185 LYS A N 1
ATOM 1425 C CA . LYS A 1 185 ? -15.883 15.766 9.242 1 93.69 185 LYS A CA 1
ATOM 1426 C C . LYS A 1 185 ? -14.797 16.016 10.281 1 93.69 185 LYS A C 1
ATOM 1428 O O . LYS A 1 185 ? -14.922 16.906 11.117 1 93.69 185 LYS A O 1
ATOM 1433 N N . LEU A 1 186 ? -13.812 15.227 10.203 1 94.94 186 LEU A N 1
ATOM 1434 C CA . LEU A 1 186 ? -12.695 15.422 11.125 1 94.94 186 LEU A CA 1
ATOM 1435 C C . LEU A 1 186 ? -12.031 16.781 10.891 1 94.94 186 LEU A C 1
ATOM 1437 O O . LEU A 1 186 ? -11.781 17.516 11.844 1 94.94 186 LEU A O 1
ATOM 1441 N N . LEU A 1 187 ? -11.742 17.094 9.664 1 95.75 187 LEU A N 1
ATOM 1442 C CA . LEU A 1 187 ? -11.07 18.344 9.328 1 95.75 187 LEU A CA 1
ATOM 1443 C C . LEU A 1 187 ? -11.938 19.547 9.711 1 95.75 187 LEU A C 1
ATOM 1445 O O . LEU A 1 187 ? -11.422 20.594 10.078 1 95.75 187 LEU A O 1
ATOM 1449 N N . ALA A 1 188 ? -13.219 19.359 9.625 1 94.56 188 ALA A N 1
ATOM 1450 C CA . ALA A 1 188 ? -14.133 20.422 10 1 94.56 188 ALA A CA 1
ATOM 1451 C C . ALA A 1 188 ? -13.984 20.781 11.484 1 94.56 188 ALA A C 1
ATOM 1453 O O . ALA A 1 188 ? -14.227 21.922 11.883 1 94.56 188 ALA A O 1
ATOM 1454 N N . ALA A 1 189 ? -13.562 19.828 12.227 1 94.25 189 ALA A N 1
ATOM 1455 C CA . ALA A 1 189 ? -13.484 20 13.68 1 94.25 189 ALA A CA 1
ATOM 1456 C C . ALA A 1 189 ? -12.086 20.422 14.109 1 94.25 189 ALA A C 1
ATOM 1458 O O . ALA A 1 189 ? -11.852 20.719 15.281 1 94.25 189 ALA A O 1
ATOM 1459 N N . LEU A 1 190 ? -11.164 20.484 13.227 1 94.75 190 LEU A N 1
ATOM 1460 C CA . LEU A 1 190 ? -9.766 20.734 13.555 1 94.75 190 LEU A CA 1
ATOM 1461 C C . LEU A 1 190 ? -9.336 22.109 13.055 1 94.75 190 LEU A C 1
ATOM 1463 O O . LEU A 1 190 ? -9.828 22.578 12.023 1 94.75 190 LEU A O 1
ATOM 1467 N N . ASP A 1 191 ? -8.508 22.75 13.828 1 93.38 191 ASP A N 1
ATOM 1468 C CA . ASP A 1 191 ? -7.938 24.031 13.469 1 93.38 191 ASP A CA 1
ATOM 1469 C C . ASP A 1 191 ? -6.52 24.188 14.016 1 93.38 191 ASP A C 1
ATOM 1471 O O . ASP A 1 191 ? -6.336 24.5 15.195 1 93.38 191 ASP A O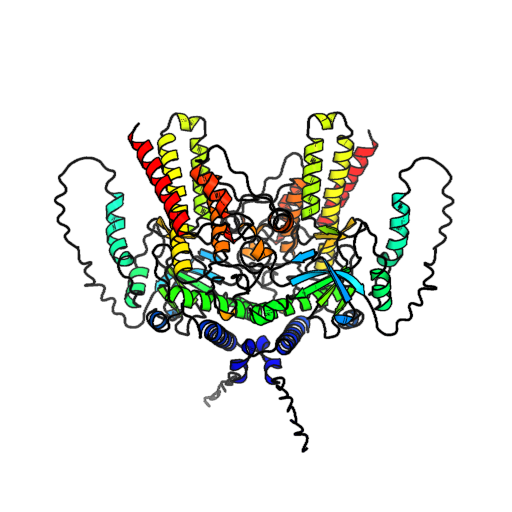 1
ATOM 1475 N N . HIS A 1 192 ? -5.609 24 13.188 1 96.38 192 HIS A N 1
ATOM 1476 C CA . HIS A 1 192 ? -4.199 24.094 13.547 1 96.38 192 HIS A CA 1
ATOM 1477 C C . HIS A 1 192 ? -3.346 24.469 12.344 1 96.38 192 HIS A C 1
ATOM 1479 O O . HIS A 1 192 ? -3.621 24.031 11.219 1 96.38 192 HIS A O 1
ATOM 1485 N N . GLU A 1 193 ? -2.289 25.188 12.523 1 96.06 193 GLU A N 1
ATOM 1486 C CA . GLU A 1 193 ? -1.457 25.703 11.445 1 96.06 193 GLU A CA 1
ATOM 1487 C C . GLU A 1 193 ? -0.798 24.578 10.656 1 96.06 193 GLU A C 1
ATOM 1489 O O . GLU A 1 193 ? -0.526 24.719 9.461 1 96.06 193 GLU A O 1
ATOM 1494 N N . ASN A 1 194 ? -0.542 23.438 11.281 1 98.25 194 ASN A N 1
ATOM 1495 C CA . ASN A 1 194 ? 0.171 22.344 10.633 1 98.25 194 ASN A CA 1
ATOM 1496 C C . ASN A 1 194 ? -0.785 21.25 10.18 1 98.25 194 ASN A C 1
ATOM 1498 O O . ASN A 1 194 ? -0.356 20.125 9.883 1 98.25 194 ASN A O 1
ATOM 1502 N N . ILE A 1 195 ? -2.057 21.484 10.148 1 98.12 195 ILE A N 1
ATOM 1503 C CA . ILE A 1 195 ? -3.08 20.594 9.609 1 98.12 195 ILE A CA 1
ATOM 1504 C C . ILE A 1 195 ? -3.742 21.25 8.398 1 98.12 195 ILE A C 1
ATOM 1506 O O . ILE A 1 195 ? -4.066 22.438 8.43 1 98.12 195 ILE A O 1
ATOM 1510 N N . ILE A 1 196 ? -3.865 20.516 7.371 1 97.44 196 ILE A N 1
ATOM 1511 C CA . ILE A 1 196 ? -4.477 21.062 6.16 1 97.44 196 ILE A CA 1
ATOM 1512 C C . ILE A 1 196 ? -5.875 21.594 6.477 1 97.44 196 ILE A C 1
ATOM 1514 O O . ILE A 1 196 ? -6.594 21 7.289 1 97.44 196 ILE A O 1
ATOM 1518 N N . ARG A 1 197 ? -6.262 22.578 5.781 1 94.88 197 ARG A N 1
ATOM 1519 C CA . ARG A 1 197 ? -7.535 23.219 6.07 1 94.88 197 ARG A CA 1
ATOM 1520 C C . ARG A 1 197 ? -8.625 22.75 5.117 1 94.88 197 ARG A C 1
ATOM 1522 O O . ARG A 1 197 ? -8.406 22.672 3.906 1 94.88 197 ARG A O 1
ATOM 1529 N N . LEU A 1 198 ? -9.773 22.375 5.707 1 96.12 198 LEU A N 1
ATOM 1530 C CA . LEU A 1 198 ? -10.977 22.156 4.914 1 96.12 198 LEU A CA 1
ATOM 1531 C C . LEU A 1 198 ? -11.617 23.469 4.516 1 96.12 198 LEU A C 1
ATOM 1533 O O . LEU A 1 198 ? -11.969 24.281 5.375 1 96.12 198 LEU A O 1
ATOM 1537 N N . CYS A 1 199 ? -11.836 23.688 3.223 1 95.25 199 CYS A N 1
ATOM 1538 C CA . CYS A 1 199 ? -12.289 25 2.744 1 95.25 199 CYS A CA 1
ATOM 1539 C C . CYS A 1 199 ? -13.719 24.922 2.227 1 95.25 199 CYS A C 1
ATOM 1541 O O . CYS A 1 199 ? -14.391 25.938 2.092 1 95.25 199 CYS A O 1
ATOM 1543 N N . GLY A 1 200 ? -14.164 23.781 1.941 1 95.75 200 GLY A N 1
ATOM 1544 C CA . GLY A 1 200 ? -15.516 23.594 1.439 1 95.75 200 GLY A CA 1
ATOM 1545 C C . GLY A 1 200 ? -15.867 22.141 1.213 1 95.75 200 GLY A C 1
ATOM 1546 O O . GLY A 1 200 ? -14.992 21.266 1.265 1 95.75 200 GLY A O 1
ATOM 1547 N N . VAL A 1 201 ? -17.188 21.906 1.03 1 95.75 201 VAL A N 1
ATOM 1548 C CA . VAL A 1 201 ? -17.656 20.547 0.748 1 95.75 201 VAL A CA 1
ATOM 1549 C C . VAL A 1 201 ? -18.766 20.609 -0.302 1 95.75 201 VAL A C 1
ATOM 1551 O O . VAL A 1 201 ? -19.234 21.688 -0.66 1 95.75 201 VAL A O 1
ATOM 1554 N N . SER A 1 202 ? -19.109 19.438 -0.77 1 93.62 202 SER A N 1
ATOM 1555 C CA . SER A 1 202 ? -20.188 19.344 -1.748 1 93.62 202 SER A CA 1
ATOM 1556 C C . SER A 1 202 ? -21.531 19.766 -1.144 1 93.62 202 SER A C 1
ATOM 1558 O O . SER A 1 202 ? -21.75 19.609 0.06 1 93.62 202 SER A O 1
ATOM 1560 N N . MET A 1 203 ? -22.438 20.203 -2.023 1 86.94 203 MET A N 1
ATOM 1561 C CA . MET A 1 203 ? -23.766 20.641 -1.604 1 86.94 203 MET A CA 1
ATOM 1562 C C . MET A 1 203 ? -24.547 19.469 -0.989 1 86.94 203 MET A C 1
ATOM 1564 O O . MET A 1 203 ? -25.312 19.672 -0.044 1 86.94 203 MET A O 1
ATOM 1568 N N . GLU A 1 204 ? -24.328 18.281 -1.525 1 81 204 GLU A N 1
ATOM 1569 C CA . GLU A 1 204 ? -25.078 17.109 -1.095 1 81 204 GLU A CA 1
ATOM 1570 C C . GLU A 1 204 ? -24.484 16.516 0.181 1 81 204 GLU A C 1
ATOM 1572 O O . GLU A 1 204 ? -25.094 15.633 0.795 1 81 204 GLU A O 1
ATOM 1577 N N . GLY A 1 205 ? -23.406 17.047 0.57 1 77.94 205 GLY A N 1
ATOM 1578 C CA . GLY A 1 205 ? -22.828 16.562 1.806 1 77.94 205 GLY A CA 1
ATOM 1579 C C . GLY A 1 205 ? -21.328 16.281 1.688 1 77.94 205 GLY A C 1
ATOM 1580 O O . GLY A 1 205 ? -20.656 16.859 0.837 1 77.94 205 GLY A O 1
ATOM 1581 N N . PHE A 1 206 ? -20.906 15.422 2.592 1 73.06 206 PHE A N 1
ATOM 1582 C CA . PHE A 1 206 ? -19.484 15.242 2.805 1 73.06 206 PHE A CA 1
ATOM 1583 C C . PHE A 1 206 ? -18.953 14.102 1.948 1 73.06 206 PHE A C 1
ATOM 1585 O O . PHE A 1 206 ? -17.75 13.828 1.946 1 73.06 206 PHE A O 1
ATOM 1592 N N . SER A 1 207 ? -19.766 13.562 1.091 1 75.5 207 SER A N 1
ATOM 1593 C CA . SER A 1 207 ? -19.328 12.297 0.508 1 75.5 207 SER A CA 1
ATOM 1594 C C . SER A 1 207 ? -18.953 12.461 -0.961 1 75.5 207 SER A C 1
ATOM 1596 O O . SER A 1 207 ? -18.359 11.57 -1.558 1 75.5 207 SER A O 1
ATOM 1598 N N . ASP A 1 208 ? -19.172 13.594 -1.534 1 85.44 208 ASP A N 1
ATOM 1599 C CA . ASP A 1 208 ? -18.906 13.719 -2.963 1 85.44 208 ASP A CA 1
ATOM 1600 C C . ASP A 1 208 ? -17.5 14.273 -3.209 1 85.44 208 ASP A C 1
ATOM 1602 O O . ASP A 1 208 ? -16.672 13.625 -3.844 1 85.44 208 ASP A O 1
ATOM 1606 N N . PHE A 1 209 ? -17.328 15.477 -2.766 1 94.5 209 PHE A N 1
ATOM 1607 C CA . PHE A 1 209 ? -16 16.062 -2.852 1 94.5 209 PHE A CA 1
ATOM 1608 C C . PHE A 1 209 ? -15.758 17.031 -1.699 1 94.5 209 PHE A C 1
ATOM 1610 O O . PHE A 1 209 ? -16.703 17.453 -1.032 1 94.5 209 PHE A O 1
ATOM 1617 N N . ILE A 1 210 ? -14.5 17.281 -1.448 1 96.69 210 ILE A N 1
ATOM 1618 C CA . ILE A 1 210 ? -14.102 18.297 -0.484 1 96.69 210 ILE A CA 1
ATOM 1619 C C . ILE A 1 210 ? -13.125 19.281 -1.138 1 96.69 210 ILE A C 1
ATOM 1621 O O . ILE A 1 210 ? -12.414 18.922 -2.074 1 96.69 210 ILE A O 1
ATOM 1625 N N . ILE A 1 211 ? -13.148 20.484 -0.677 1 96.31 211 ILE A N 1
ATOM 1626 C CA . ILE A 1 211 ? -12.211 21.516 -1.103 1 96.31 211 ILE A CA 1
ATOM 1627 C C . ILE A 1 211 ? -11.219 21.797 0.019 1 96.31 211 ILE A C 1
ATOM 1629 O O . ILE A 1 211 ? -11.617 22.125 1.142 1 96.31 211 ILE A O 1
ATOM 1633 N N . ILE A 1 212 ? -9.977 21.656 -0.308 1 96.25 212 ILE A N 1
ATOM 1634 C CA . ILE A 1 212 ? -8.914 21.891 0.668 1 96.25 212 ILE A CA 1
ATOM 1635 C C . ILE A 1 212 ? -7.895 22.875 0.106 1 96.25 212 ILE A C 1
ATOM 1637 O O . ILE A 1 212 ? -7.938 23.203 -1.078 1 96.25 212 ILE A O 1
ATOM 1641 N N . GLU A 1 213 ? -7.062 23.375 0.983 1 93.31 213 GLU A N 1
ATOM 1642 C CA . GLU A 1 213 ? -5.973 24.234 0.507 1 93.31 213 GLU A CA 1
ATOM 1643 C C . GLU A 1 213 ? -5.043 23.453 -0.426 1 93.31 213 GLU A C 1
ATOM 1645 O O . GLU A 1 213 ? -4.785 22.266 -0.214 1 93.31 213 GLU A O 1
ATOM 1650 N N . ARG A 1 214 ? -4.598 24.094 -1.396 1 92.88 214 ARG A N 1
ATOM 1651 C CA . ARG A 1 214 ? -3.678 23.469 -2.342 1 92.88 214 ARG A CA 1
ATOM 1652 C C . ARG A 1 214 ? -2.244 23.516 -1.824 1 92.88 214 ARG A C 1
ATOM 1654 O O . ARG A 1 214 ? -1.733 24.594 -1.494 1 92.88 214 ARG A O 1
ATOM 1661 N N . LEU A 1 215 ? -1.627 22.453 -1.686 1 94.56 215 LEU A N 1
ATOM 1662 C CA . LEU A 1 215 ? -0.22 22.375 -1.311 1 94.56 215 LEU A CA 1
ATOM 1663 C C . LEU A 1 215 ? 0.677 22.453 -2.541 1 94.56 215 LEU A C 1
ATOM 1665 O O . LEU A 1 215 ? 0.321 21.953 -3.611 1 94.56 215 LEU A O 1
ATOM 1669 N N . GLN A 1 216 ? 1.817 23.031 -2.371 1 91.38 216 GLN A N 1
ATOM 1670 C CA . GLN A 1 216 ? 2.727 23.266 -3.49 1 91.38 216 GLN A CA 1
ATOM 1671 C C . GLN A 1 216 ? 3.658 22.062 -3.691 1 91.38 216 GLN A C 1
ATOM 1673 O O . GLN A 1 216 ? 4.109 21.812 -4.809 1 91.38 216 GLN A O 1
ATOM 1678 N N . GLU A 1 217 ? 3.91 21.469 -2.59 1 92.94 217 GLU A N 1
ATOM 1679 C CA . GLU A 1 217 ? 4.844 20.344 -2.611 1 92.94 217 GLU A CA 1
ATOM 1680 C C . GLU A 1 217 ? 4.598 19.406 -1.439 1 92.94 217 GLU A C 1
ATOM 1682 O O . GLU A 1 217 ? 4.098 19.828 -0.394 1 92.94 217 GLU A O 1
ATOM 1687 N N . THR A 1 218 ? 4.961 18.156 -1.703 1 95.56 218 THR A N 1
ATOM 1688 C CA . THR A 1 218 ? 4.934 17.219 -0.587 1 95.56 218 THR A CA 1
ATOM 1689 C C . THR A 1 218 ? 6.316 17.094 0.051 1 95.56 218 THR A C 1
ATOM 1691 O O . THR A 1 218 ? 7.316 17.516 -0.535 1 95.56 218 THR A O 1
ATOM 1694 N N . LEU A 1 219 ? 6.316 16.562 1.262 1 98 219 LEU A N 1
ATOM 1695 C CA . LEU A 1 219 ? 7.598 16.312 1.912 1 98 219 LEU A CA 1
ATOM 1696 C C . LEU A 1 219 ? 8.461 15.383 1.075 1 98 219 LEU A C 1
ATOM 1698 O O . LEU A 1 219 ? 9.688 15.531 1.031 1 98 219 LEU A O 1
ATOM 1702 N N . SER A 1 220 ? 7.852 14.461 0.392 1 95 220 SER A N 1
ATOM 1703 C CA . SER A 1 220 ? 8.586 13.594 -0.524 1 95 220 SER A CA 1
ATOM 1704 C C . SER A 1 220 ? 9.328 14.406 -1.578 1 95 220 SER A C 1
ATOM 1706 O O . SER A 1 220 ? 10.492 14.125 -1.876 1 95 220 SER A O 1
ATOM 1708 N N . GLY A 1 221 ? 8.641 15.352 -2.141 1 93.19 221 GLY A N 1
ATOM 1709 C CA . GLY A 1 221 ? 9.289 16.234 -3.088 1 93.19 221 GLY A CA 1
ATOM 1710 C C . GLY A 1 221 ? 10.406 17.062 -2.467 1 93.19 221 GLY A C 1
ATOM 1711 O O . GLY A 1 221 ? 11.469 17.234 -3.07 1 93.19 221 GLY A O 1
ATOM 1712 N N . ARG A 1 222 ? 10.156 17.516 -1.298 1 95.88 222 ARG A N 1
ATOM 1713 C CA . ARG A 1 222 ? 11.141 18.328 -0.584 1 95.88 222 ARG A CA 1
ATOM 1714 C C . ARG A 1 222 ? 12.375 17.516 -0.226 1 95.88 222 ARG A C 1
ATOM 1716 O O . ARG A 1 222 ? 13.5 18.016 -0.294 1 95.88 222 ARG A O 1
ATOM 1723 N N . LEU A 1 223 ? 12.188 16.297 0.161 1 96.44 223 LEU A N 1
ATOM 1724 C CA . LEU A 1 223 ? 13.281 15.398 0.497 1 96.44 223 LEU A CA 1
ATOM 1725 C C . LEU A 1 223 ? 14.211 15.211 -0.695 1 96.44 223 LEU A C 1
ATOM 1727 O O . LEU A 1 223 ? 15.438 15.18 -0.536 1 96.44 223 LEU A O 1
ATOM 1731 N N . LYS A 1 224 ? 13.68 15.109 -1.843 1 91.69 224 LYS A N 1
ATOM 1732 C CA . LYS A 1 224 ? 14.484 15.008 -3.057 1 91.69 224 LYS A CA 1
ATOM 1733 C C . LYS A 1 224 ? 15.367 16.234 -3.24 1 91.69 224 LYS A C 1
ATOM 1735 O O . LYS A 1 224 ? 16.531 16.125 -3.598 1 91.69 224 LYS A O 1
ATOM 1740 N N . LYS A 1 225 ? 14.805 17.359 -3.008 1 93.81 225 LYS A N 1
ATOM 1741 C CA . LYS A 1 225 ? 15.547 18.609 -3.123 1 93.81 225 LYS A CA 1
ATOM 1742 C C . LYS A 1 225 ? 16.641 18.688 -2.066 1 93.81 225 LYS A C 1
ATOM 1744 O O . LYS A 1 225 ? 17.75 19.156 -2.352 1 93.81 225 LYS A O 1
ATOM 1749 N N . TRP A 1 226 ? 16.281 18.297 -0.888 1 95.75 226 TRP A N 1
ATOM 1750 C CA . TRP A 1 226 ? 17.266 18.281 0.19 1 95.75 226 TRP A CA 1
ATOM 1751 C C . TRP A 1 226 ? 18.438 17.375 -0.145 1 95.75 226 TRP A C 1
ATOM 1753 O O . TRP A 1 226 ? 19.594 17.688 0.139 1 95.75 226 TRP A O 1
ATOM 1763 N N . MET A 1 227 ? 18.094 16.172 -0.74 1 92.56 227 MET A N 1
ATOM 1764 C CA . MET A 1 227 ? 19.141 15.227 -1.147 1 92.56 227 MET A CA 1
ATOM 1765 C C . MET A 1 227 ? 20.094 15.867 -2.141 1 92.56 227 MET A C 1
ATOM 1767 O O . MET A 1 227 ? 21.312 15.727 -2.01 1 92.56 227 MET A O 1
ATOM 1771 N N . LYS A 1 228 ? 19.578 16.547 -3.068 1 91.44 228 LYS A N 1
ATOM 1772 C CA . LYS A 1 228 ? 20.391 17.219 -4.074 1 91.44 228 LYS A CA 1
ATOM 1773 C C . LYS A 1 228 ? 21.266 18.297 -3.436 1 91.44 228 LYS A C 1
ATOM 1775 O O . LYS A 1 228 ? 22.469 18.375 -3.73 1 91.44 228 LYS A O 1
ATOM 1780 N N . THR A 1 229 ? 20.688 19.078 -2.598 1 93.19 229 THR A N 1
ATOM 1781 C CA . THR A 1 229 ? 21.406 20.141 -1.914 1 93.19 229 THR A CA 1
ATOM 1782 C C . THR A 1 229 ? 22.531 19.562 -1.059 1 93.19 229 THR A C 1
ATOM 1784 O O . THR A 1 229 ? 23.641 20.094 -1.041 1 93.19 229 THR A O 1
ATOM 1787 N N . ASP A 1 230 ? 22.25 18.484 -0.376 1 92.31 230 ASP A N 1
ATOM 1788 C CA . ASP A 1 230 ? 23.25 17.844 0.481 1 92.31 230 ASP A CA 1
ATOM 1789 C C . ASP A 1 230 ? 24.422 17.328 -0.336 1 92.31 230 ASP A C 1
ATOM 1791 O O . ASP A 1 230 ? 25.578 17.469 0.074 1 92.31 230 ASP A O 1
ATOM 1795 N N . ARG A 1 231 ? 24.172 16.766 -1.452 1 89.44 231 ARG A N 1
ATOM 1796 C CA . ARG A 1 231 ? 25.219 16.25 -2.338 1 89.44 231 ARG A CA 1
ATOM 1797 C C . ARG A 1 231 ? 26.094 17.391 -2.861 1 89.44 231 ARG A C 1
ATOM 1799 O O . ARG A 1 231 ? 27.312 17.234 -2.977 1 89.44 231 ARG A O 1
ATOM 1806 N N . GLN A 1 232 ? 25.5 18.438 -3.166 1 88.06 232 GLN A N 1
ATOM 1807 C CA . GLN A 1 232 ? 26.203 19.609 -3.678 1 88.06 232 GLN A CA 1
ATOM 1808 C C . GLN A 1 232 ? 27.141 20.188 -2.621 1 88.06 232 GLN A C 1
ATOM 1810 O O . GLN A 1 232 ? 28.234 20.656 -2.943 1 88.06 232 GLN A O 1
ATOM 1815 N N . CYS A 1 233 ? 26.688 20.141 -1.463 1 87.44 233 CYS A N 1
ATOM 1816 C CA . CYS A 1 233 ? 27.484 20.703 -0.378 1 87.44 233 CYS A CA 1
ATOM 1817 C C . CYS A 1 233 ? 28.672 19.797 -0.061 1 87.44 233 CYS A C 1
ATOM 1819 O O . CYS A 1 233 ? 29.703 20.266 0.408 1 87.44 233 CYS A O 1
ATOM 1821 N N . LYS A 1 234 ? 28.578 18.484 -0.187 1 82.19 234 LYS A N 1
ATOM 1822 C CA . LYS A 1 234 ? 29.625 17.516 0.119 1 82.19 234 LYS A CA 1
ATOM 1823 C C . LYS A 1 234 ? 30.625 17.406 -1.032 1 82.19 234 LYS A C 1
ATOM 1825 O O . LYS A 1 234 ? 31.75 16.938 -0.844 1 82.19 234 LYS A O 1
ATOM 1830 N N . GLY A 1 235 ? 30.234 17.812 -2.131 1 74.25 235 GLY A N 1
ATOM 1831 C CA . GLY A 1 235 ? 31.109 17.734 -3.291 1 74.25 235 GLY A CA 1
ATOM 1832 C C . GLY A 1 235 ? 32.281 18.703 -3.223 1 74.25 235 GLY A C 1
ATOM 1833 O O . GLY A 1 235 ? 32.312 19.594 -2.383 1 74.25 235 GLY A O 1
ATOM 1834 N N . VAL A 1 236 ? 33.375 18.359 -3.936 1 64.25 236 VAL A N 1
ATOM 1835 C CA . VAL A 1 236 ? 34.688 19.016 -4.004 1 64.25 236 VAL A CA 1
ATOM 1836 C C . VAL A 1 236 ? 34.5 20.531 -4.121 1 64.25 236 VAL A C 1
ATOM 1838 O O . VAL A 1 236 ? 35.219 21.297 -3.492 1 64.25 236 VAL A O 1
ATOM 1841 N N . THR A 1 237 ? 33.594 20.906 -4.801 1 58.78 237 THR A N 1
ATOM 1842 C CA . THR A 1 237 ? 33.406 22.344 -5.07 1 58.78 237 THR A CA 1
ATOM 1843 C C . THR A 1 237 ? 32.75 23.031 -3.891 1 58.78 237 THR A C 1
ATOM 1845 O O . THR A 1 237 ? 32.75 24.266 -3.801 1 58.78 237 THR A O 1
ATOM 1848 N N . GLY A 1 238 ? 32 22.328 -3.1 1 59.69 238 GLY A N 1
ATOM 1849 C CA . GLY A 1 238 ? 31.219 22.906 -2.016 1 59.69 238 GLY A CA 1
ATOM 1850 C C . GLY A 1 238 ? 32.094 23.547 -0.939 1 59.69 238 GLY A C 1
ATOM 1851 O O . GLY A 1 238 ? 31.672 24.516 -0.309 1 59.69 238 GLY A O 1
ATOM 1852 N N . VAL A 1 239 ? 33.344 23.031 -0.808 1 55.22 239 VAL A N 1
ATOM 1853 C CA . VAL A 1 239 ? 34.25 23.547 0.195 1 55.22 239 VAL A CA 1
ATOM 1854 C C . VAL A 1 239 ? 34.5 25.031 -0.045 1 55.22 239 VAL A C 1
ATOM 1856 O O . VAL A 1 239 ? 34.625 25.812 0.906 1 55.22 239 VAL A O 1
ATOM 1859 N N . PHE A 1 240 ? 34.5 25.422 -1.284 1 56.53 240 PHE A N 1
ATOM 1860 C CA . PHE A 1 240 ? 34.938 26.781 -1.605 1 56.53 240 PHE A CA 1
ATOM 1861 C C . PHE A 1 240 ? 33.719 27.703 -1.696 1 56.53 240 PHE A C 1
ATOM 1863 O O . PHE A 1 240 ? 33.875 28.922 -1.694 1 56.53 240 PHE A O 1
ATOM 1870 N N . THR A 1 241 ? 32.531 27.25 -1.907 1 55.88 241 THR A N 1
ATOM 1871 C CA . THR A 1 241 ? 31.453 28.109 -2.352 1 55.88 241 THR A CA 1
ATOM 1872 C C . THR A 1 241 ? 30.281 28.047 -1.374 1 55.88 241 THR A C 1
ATOM 1874 O O . THR A 1 241 ? 29.266 27.422 -1.656 1 55.88 241 THR A O 1
ATOM 1877 N N . GLY A 1 242 ? 30.344 28.703 -0.22 1 69.06 242 GLY A N 1
ATOM 1878 C CA . GLY A 1 242 ? 29.172 29.016 0.582 1 69.06 242 GLY A CA 1
ATOM 1879 C C . GLY A 1 242 ? 28.422 27.781 1.046 1 69.06 242 GLY A C 1
ATOM 1880 O O . GLY A 1 242 ? 27.25 27.844 1.418 1 69.06 242 GLY A O 1
ATOM 1881 N N . SER A 1 243 ? 29.094 26.656 0.964 1 77.12 243 SER A N 1
ATOM 1882 C CA . SER A 1 243 ? 28.562 25.344 1.271 1 77.12 243 SER A CA 1
ATOM 1883 C C . SER A 1 243 ? 28.172 25.234 2.74 1 77.12 243 SER A C 1
ATOM 1885 O O . SER A 1 243 ? 27.156 24.609 3.072 1 77.12 243 SER A O 1
ATOM 1887 N N . LYS A 1 244 ? 28.906 26.062 3.432 1 80.94 244 LYS A N 1
ATOM 1888 C CA . LYS A 1 244 ? 28.609 25.969 4.859 1 80.94 244 LYS A CA 1
ATOM 1889 C C . LYS A 1 244 ? 27.266 26.625 5.18 1 80.94 244 LYS A C 1
ATOM 1891 O O . LYS A 1 244 ? 26.469 26.062 5.938 1 80.94 244 LYS A O 1
ATOM 1896 N N . MET A 1 245 ? 27.062 27.766 4.609 1 84.5 245 MET A N 1
ATOM 1897 C CA . MET A 1 245 ? 25.797 28.453 4.844 1 84.5 245 MET A CA 1
ATOM 1898 C C . MET A 1 245 ? 24.625 27.656 4.305 1 84.5 245 MET A C 1
ATOM 1900 O O . MET A 1 245 ? 23.562 27.609 4.93 1 84.5 245 MET A O 1
ATOM 1904 N N . LYS A 1 246 ? 24.859 27.047 3.217 1 87.94 246 LYS A N 1
ATOM 1905 C CA . LYS A 1 246 ? 23.812 26.234 2.607 1 87.94 246 LYS A CA 1
ATOM 1906 C C . LYS A 1 246 ? 23.5 25 3.463 1 87.94 246 LYS A C 1
ATOM 1908 O O . LYS A 1 246 ? 22.344 24.609 3.605 1 87.94 246 LYS A O 1
ATOM 1913 N N . LYS A 1 247 ? 24.484 24.516 4.012 1 89.06 247 LYS A N 1
ATOM 1914 C CA . LYS A 1 247 ? 24.328 23.344 4.867 1 89.06 247 LYS A CA 1
ATOM 1915 C C . LYS A 1 247 ? 23.578 23.703 6.148 1 89.06 247 LYS A C 1
ATOM 1917 O O . LYS A 1 247 ? 22.703 22.938 6.594 1 89.06 247 LYS A O 1
ATOM 1922 N N . VAL A 1 248 ? 23.891 24.844 6.676 1 88.38 248 VAL A N 1
ATOM 1923 C CA . VAL A 1 248 ? 23.234 25.297 7.895 1 88.38 248 VAL A CA 1
ATOM 1924 C C . VAL A 1 248 ? 21.75 25.562 7.617 1 88.38 248 VAL A C 1
ATOM 1926 O O . VAL A 1 248 ? 20.891 25.188 8.414 1 88.38 248 VAL A O 1
ATOM 1929 N N . ALA A 1 249 ? 21.5 26.156 6.527 1 90.94 249 ALA A N 1
ATOM 1930 C CA . ALA A 1 249 ? 20.109 26.453 6.133 1 90.94 249 ALA A CA 1
ATOM 1931 C C . ALA A 1 249 ? 19.328 25.156 5.918 1 90.94 249 ALA A C 1
ATOM 1933 O O . ALA A 1 249 ? 18.156 25.062 6.309 1 90.94 249 ALA A O 1
ATOM 1934 N N . LEU A 1 250 ? 20 24.234 5.332 1 93.25 250 LEU A N 1
ATOM 1935 C CA . LEU A 1 250 ? 19.375 22.922 5.098 1 93.25 250 LEU A CA 1
ATOM 1936 C C . LEU A 1 250 ? 19.047 22.234 6.414 1 93.25 250 LEU A C 1
ATOM 1938 O O . LEU A 1 250 ? 17.938 21.719 6.594 1 93.25 250 LEU A O 1
ATOM 1942 N N . ASP A 1 251 ? 19.953 22.266 7.312 1 92.44 251 ASP A N 1
ATOM 1943 C CA . ASP A 1 251 ? 19.766 21.609 8.602 1 92.44 251 ASP A CA 1
ATOM 1944 C C . ASP A 1 251 ? 18.625 22.266 9.391 1 92.44 251 ASP A C 1
ATOM 1946 O O . ASP A 1 251 ? 17.828 21.578 10.023 1 92.44 251 ASP A O 1
ATOM 1950 N N . ARG A 1 252 ? 18.578 23.547 9.336 1 93.19 252 ARG A N 1
ATOM 1951 C CA . ARG A 1 252 ? 17.516 24.266 10.016 1 93.19 252 ARG A CA 1
ATOM 1952 C C . ARG A 1 252 ? 16.156 23.922 9.438 1 93.19 252 ARG A C 1
ATOM 1954 O O . ARG A 1 252 ? 15.195 23.719 10.18 1 93.19 252 ARG A O 1
ATOM 1961 N N . GLU A 1 253 ? 16.078 23.875 8.148 1 95.69 253 GLU A N 1
ATOM 1962 C CA . GLU A 1 253 ? 14.812 23.547 7.496 1 95.69 253 GLU A CA 1
ATOM 1963 C C . GLU A 1 253 ? 14.359 22.125 7.848 1 95.69 253 GLU A C 1
ATOM 1965 O O . GLU A 1 253 ? 13.172 21.891 8.086 1 95.69 253 GLU A O 1
ATOM 1970 N N . ARG A 1 254 ? 15.289 21.234 7.848 1 96.88 254 ARG A N 1
ATOM 1971 C CA . ARG A 1 254 ? 15 19.844 8.148 1 96.88 254 ARG A CA 1
ATOM 1972 C C . ARG A 1 254 ? 14.43 19.688 9.555 1 96.88 254 ARG A C 1
ATOM 1974 O O . ARG A 1 254 ? 13.375 19.078 9.742 1 96.88 254 ARG A O 1
ATOM 1981 N N . ILE A 1 255 ? 15.055 20.312 10.547 1 96.94 255 ILE A N 1
ATOM 1982 C CA . ILE A 1 255 ? 14.633 20.188 11.938 1 96.94 255 ILE A CA 1
ATOM 1983 C C . ILE A 1 255 ? 13.32 20.938 12.148 1 96.94 255 ILE A C 1
ATOM 1985 O O . ILE A 1 255 ? 12.438 20.469 12.875 1 96.94 255 ILE A O 1
ATOM 1989 N N . SER A 1 256 ? 13.219 22.062 11.516 1 97.44 256 SER A N 1
ATOM 1990 C CA . SER A 1 256 ? 11.984 22.844 11.617 1 97.44 256 SER A CA 1
ATOM 1991 C C . SER A 1 256 ? 10.797 22.078 11.062 1 97.44 256 SER A C 1
ATOM 1993 O O . SER A 1 256 ? 9.688 22.156 11.602 1 97.44 256 SER A O 1
ATOM 1995 N N . THR A 1 257 ? 11.016 21.375 9.977 1 98.38 257 THR A N 1
ATOM 1996 C CA . THR A 1 257 ? 9.953 20.562 9.383 1 98.38 257 THR A CA 1
ATOM 1997 C C . THR A 1 257 ? 9.539 19.438 10.328 1 98.38 257 THR A C 1
ATOM 1999 O O . THR A 1 257 ? 8.352 19.219 10.555 1 98.38 257 THR A O 1
ATOM 2002 N N . ALA A 1 258 ? 10.508 18.781 10.906 1 98.62 258 ALA A N 1
ATOM 2003 C CA . ALA A 1 258 ? 10.227 17.719 11.875 1 98.62 258 ALA A CA 1
ATOM 2004 C C . ALA A 1 258 ? 9.445 18.266 13.07 1 98.62 258 ALA A C 1
ATOM 2006 O O . ALA A 1 258 ? 8.531 17.609 13.57 1 98.62 258 ALA A O 1
ATOM 2007 N N . TYR A 1 259 ? 9.82 19.453 13.492 1 98.5 259 TYR A N 1
ATOM 2008 C CA . TYR A 1 259 ? 9.148 20.125 14.594 1 98.5 259 TYR A CA 1
ATOM 2009 C C . TYR A 1 259 ? 7.695 20.438 14.242 1 98.5 259 TYR A C 1
ATOM 2011 O O . TYR A 1 259 ? 6.793 20.203 15.047 1 98.5 259 TYR A O 1
ATOM 2019 N N . SER A 1 260 ? 7.492 20.938 13.047 1 98.69 260 SER A N 1
ATOM 2020 C CA . SER A 1 260 ? 6.148 21.297 12.602 1 98.69 260 SER A CA 1
ATOM 2021 C C . SER A 1 260 ? 5.246 20.062 12.531 1 98.69 260 SER A C 1
ATOM 2023 O O . SER A 1 260 ? 4.074 20.125 12.914 1 98.69 260 SER A O 1
ATOM 2025 N N . ILE A 1 261 ? 5.75 18.938 12.062 1 98.88 261 ILE A N 1
ATOM 2026 C CA . ILE A 1 261 ? 4.988 17.703 12.023 1 98.88 261 ILE A CA 1
ATOM 2027 C C . ILE A 1 261 ? 4.633 17.266 13.445 1 98.88 261 ILE A C 1
ATOM 2029 O O . ILE A 1 261 ? 3.484 16.922 13.727 1 98.88 261 ILE A O 1
ATOM 2033 N N . ALA A 1 262 ? 5.629 17.359 14.32 1 98.88 262 ALA A N 1
ATOM 2034 C CA . ALA A 1 262 ? 5.418 16.953 15.703 1 98.88 262 ALA A CA 1
ATOM 2035 C C . ALA A 1 262 ? 4.34 17.812 16.359 1 98.88 262 ALA A C 1
ATOM 2037 O O . ALA A 1 262 ? 3.482 17.297 17.078 1 98.88 262 ALA A O 1
ATOM 2038 N N . THR A 1 263 ? 4.348 19.109 16.094 1 98.56 263 THR A N 1
ATOM 2039 C CA . THR A 1 263 ? 3.377 20.031 16.672 1 98.56 263 THR A CA 1
ATOM 2040 C C . THR A 1 263 ? 1.97 19.734 16.156 1 98.56 263 THR A C 1
ATOM 2042 O O . THR A 1 263 ? 1.003 19.797 16.922 1 98.56 263 THR A O 1
ATOM 2045 N N . GLY A 1 264 ? 1.869 19.406 14.906 1 98.69 264 GLY A N 1
ATOM 2046 C CA . GLY A 1 264 ? 0.58 19.016 14.344 1 98.69 264 GLY A CA 1
ATOM 2047 C C . GLY A 1 264 ? 0.009 17.766 14.969 1 98.69 264 GLY A C 1
ATOM 2048 O O . GLY A 1 264 ? -1.171 17.719 15.32 1 98.69 264 GLY A O 1
ATOM 2049 N N . ILE A 1 265 ? 0.846 16.766 15.148 1 98.81 265 ILE A N 1
ATOM 2050 C CA . ILE A 1 265 ? 0.386 15.508 15.719 1 98.81 265 ILE A CA 1
ATOM 2051 C C . ILE A 1 265 ? 0.083 15.688 17.203 1 98.81 265 ILE A C 1
ATOM 2053 O O . ILE A 1 265 ? -0.852 15.086 17.734 1 98.81 265 ILE A O 1
ATOM 2057 N N . ASP A 1 266 ? 0.929 16.531 17.844 1 98.69 266 ASP A N 1
ATOM 2058 C CA . ASP A 1 266 ? 0.651 16.859 19.234 1 98.69 266 ASP A CA 1
ATOM 2059 C C . ASP A 1 266 ? -0.754 17.438 19.406 1 98.69 266 ASP A C 1
ATOM 2061 O O . ASP A 1 266 ? -1.474 17.062 20.344 1 98.69 266 ASP A O 1
ATOM 2065 N N . TYR A 1 267 ? -1.181 18.312 18.531 1 98.31 267 TYR A N 1
ATOM 2066 C CA . TYR A 1 267 ? -2.521 18.875 18.516 1 98.31 267 TYR A CA 1
ATOM 2067 C C . TYR A 1 267 ? -3.578 17.797 18.344 1 98.31 267 TYR A C 1
ATOM 2069 O O . TYR A 1 267 ? -4.566 17.766 19.078 1 98.31 267 TYR A O 1
ATOM 2077 N N . LEU A 1 268 ? -3.416 16.844 17.422 1 98.44 268 LEU A N 1
ATOM 2078 C CA . LEU A 1 268 ? -4.359 15.75 17.219 1 98.44 268 LEU A CA 1
ATOM 2079 C C . LEU A 1 268 ? -4.484 14.898 18.484 1 98.44 268 LEU A C 1
ATOM 2081 O O . LEU A 1 268 ? -5.594 14.562 18.891 1 98.44 268 LEU A O 1
ATOM 2085 N N . HIS A 1 269 ? -3.309 14.594 19.031 1 98.25 269 HIS A N 1
ATOM 2086 C CA . HIS A 1 269 ? -3.289 13.734 20.219 1 98.25 269 HIS A CA 1
ATOM 2087 C C . HIS A 1 269 ? -3.996 14.398 21.391 1 98.25 269 HIS A C 1
ATOM 2089 O O . HIS A 1 269 ? -4.629 13.727 22.203 1 98.25 269 HIS A O 1
ATOM 2095 N N . SER A 1 270 ? -3.854 15.734 21.484 1 97.38 270 SER A N 1
ATOM 2096 C CA . SER A 1 270 ? -4.523 16.469 22.547 1 97.38 270 SER A CA 1
ATOM 2097 C C . SER A 1 270 ? -6.039 16.359 22.422 1 97.38 270 SER A C 1
ATOM 2099 O O . SER A 1 270 ? -6.766 16.594 23.406 1 97.38 270 SER A O 1
ATOM 2101 N N . ARG A 1 271 ? -6.516 15.93 21.297 1 95.5 271 ARG A N 1
ATOM 2102 C CA . ARG A 1 271 ? -7.941 15.75 21.047 1 95.5 271 ARG A CA 1
ATOM 2103 C C . ARG A 1 271 ? -8.297 14.273 20.938 1 95.5 271 ARG A C 1
ATOM 2105 O O . ARG A 1 271 ? -9.383 13.922 20.469 1 95.5 271 ARG A O 1
ATOM 2112 N N . ASN A 1 272 ? -7.348 13.461 21.266 1 95.38 272 ASN A N 1
ATOM 2113 C CA . ASN A 1 272 ? -7.504 12.008 21.266 1 95.38 272 ASN A CA 1
ATOM 2114 C C . ASN A 1 272 ? -7.727 11.469 19.859 1 95.38 272 ASN A C 1
ATOM 2116 O O . ASN A 1 272 ? -8.531 10.547 19.656 1 95.38 272 ASN A O 1
ATOM 2120 N N . VAL A 1 273 ? -7.145 12.102 18.938 1 97.25 273 VAL A N 1
ATOM 2121 C CA . VAL A 1 273 ? -7.18 11.641 17.547 1 97.25 273 VAL A CA 1
ATOM 2122 C C . VAL A 1 273 ? -5.852 10.977 17.188 1 97.25 273 VAL A C 1
ATOM 2124 O O . VAL A 1 273 ? -4.785 11.57 17.375 1 97.25 273 VAL A O 1
ATOM 2127 N N . ILE A 1 274 ? -5.895 9.773 16.781 1 97.62 274 ILE A N 1
ATOM 2128 C CA . ILE A 1 274 ? -4.75 9.023 16.266 1 97.62 274 ILE A CA 1
ATOM 2129 C C . ILE A 1 274 ? -4.703 9.133 14.75 1 97.62 274 ILE A C 1
ATOM 2131 O O . ILE A 1 274 ? -5.719 8.945 14.07 1 97.62 274 ILE A O 1
ATOM 2135 N N . PHE A 1 275 ? -3.545 9.43 14.117 1 97.81 275 PHE A N 1
ATOM 2136 C CA . PHE A 1 275 ? -3.449 9.719 12.695 1 97.81 275 PHE A CA 1
ATOM 2137 C C . PHE A 1 275 ? -3.316 8.43 11.891 1 97.81 275 PHE A C 1
ATOM 2139 O O . PHE A 1 275 ? -4.031 8.227 10.906 1 97.81 275 PHE A O 1
ATOM 2146 N N . ARG A 1 276 ? -2.264 7.547 12.219 1 96.69 276 ARG A N 1
ATOM 2147 C CA . ARG A 1 276 ? -2.115 6.145 11.844 1 96.69 276 ARG A CA 1
ATOM 2148 C C . ARG A 1 276 ? -1.522 6.016 10.445 1 96.69 276 ARG A C 1
ATOM 2150 O O . ARG A 1 276 ? -1.26 4.906 9.977 1 96.69 276 ARG A O 1
ATOM 2157 N N . ASP A 1 277 ? -1.278 7.07 9.727 1 96.69 277 ASP A N 1
ATOM 2158 C CA . ASP A 1 277 ? -0.678 6.957 8.406 1 96.69 277 ASP A CA 1
ATOM 2159 C C . ASP A 1 277 ? 0.3 8.102 8.141 1 96.69 277 ASP A C 1
ATOM 2161 O O . ASP A 1 277 ? 0.256 8.734 7.09 1 96.69 277 ASP A O 1
ATOM 2165 N N . LEU A 1 278 ? 1.078 8.375 9.102 1 98.31 278 LEU A N 1
ATOM 2166 C CA . LEU A 1 278 ? 2.084 9.422 8.969 1 98.31 278 LEU A CA 1
ATOM 2167 C C . LEU A 1 278 ? 3.254 8.953 8.117 1 98.31 278 LEU A C 1
ATOM 2169 O O . LEU A 1 278 ? 3.918 7.969 8.453 1 98.31 278 LEU A O 1
ATOM 2173 N N . LYS A 1 279 ? 3.498 9.594 6.988 1 97.56 279 LYS A N 1
ATOM 2174 C CA . LYS A 1 279 ? 4.535 9.352 5.992 1 97.56 279 LYS A CA 1
ATOM 2175 C C . LYS A 1 279 ? 4.82 10.609 5.176 1 97.56 279 LYS A C 1
ATOM 2177 O O . LYS A 1 279 ? 4.035 11.555 5.188 1 97.56 279 LYS A O 1
ATOM 2182 N N . PRO A 1 280 ? 5.961 10.68 4.52 1 97.94 280 PRO A N 1
ATOM 2183 C CA . PRO A 1 280 ? 6.316 11.898 3.781 1 97.94 280 PRO A CA 1
ATOM 2184 C C . PRO A 1 280 ? 5.258 12.297 2.754 1 97.94 280 PRO A C 1
ATOM 2186 O O . PRO A 1 280 ? 5.039 13.484 2.518 1 97.94 280 PRO A O 1
ATOM 2189 N N . ASP A 1 281 ? 4.535 11.312 2.215 1 96.5 281 ASP A N 1
ATOM 2190 C CA . ASP A 1 281 ? 3.551 11.562 1.167 1 96.5 281 ASP A CA 1
ATOM 2191 C C . ASP A 1 281 ? 2.301 12.234 1.734 1 96.5 281 ASP A C 1
ATOM 2193 O O . ASP A 1 281 ? 1.484 12.773 0.984 1 96.5 281 ASP A O 1
ATOM 2197 N N . ASN A 1 282 ? 2.184 12.234 3.055 1 97.31 282 ASN A N 1
ATOM 2198 C CA . ASN A 1 282 ? 1.015 12.828 3.697 1 97.31 282 ASN A CA 1
ATOM 2199 C C . ASN A 1 282 ? 1.373 14.102 4.449 1 97.31 282 ASN A C 1
ATOM 2201 O O . ASN A 1 282 ? 0.648 14.523 5.355 1 97.31 282 ASN A O 1
ATOM 2205 N N . VAL A 1 283 ? 2.537 14.641 4.156 1 98.56 283 VAL A N 1
ATOM 2206 C CA . VAL A 1 283 ? 3 15.945 4.629 1 98.56 283 VAL A CA 1
ATOM 2207 C C . VAL A 1 283 ? 3.352 16.828 3.438 1 98.56 283 VAL A C 1
ATOM 2209 O O . VAL A 1 283 ? 3.922 16.359 2.451 1 98.56 283 VAL A O 1
ATOM 2212 N N . GLY A 1 284 ? 2.916 18.031 3.51 1 97.5 284 GLY A N 1
ATOM 2213 C CA . GLY A 1 284 ? 3.217 18.953 2.426 1 97.5 284 GLY A CA 1
ATOM 2214 C C . GLY A 1 284 ? 3.482 20.375 2.902 1 97.5 284 GLY A C 1
ATOM 2215 O O . GLY A 1 284 ? 3.576 20.609 4.105 1 97.5 284 GLY A O 1
ATOM 2216 N N . PHE A 1 285 ? 3.682 21.234 1.89 1 96.56 285 PHE A N 1
ATOM 2217 C CA . PHE A 1 285 ? 3.977 22.641 2.15 1 96.56 285 PHE A CA 1
ATOM 2218 C C . PHE A 1 285 ? 3.037 23.547 1.361 1 96.56 285 PHE A C 1
ATOM 2220 O O . PHE A 1 285 ? 2.84 23.344 0.16 1 96.56 285 PHE A O 1
ATOM 2227 N N . ASP A 1 286 ? 2.475 24.484 2.064 1 91.94 286 ASP A N 1
ATOM 2228 C CA . ASP A 1 286 ? 1.609 25.422 1.355 1 91.94 286 ASP A CA 1
ATOM 2229 C C . ASP A 1 286 ? 2.426 26.516 0.679 1 91.94 286 ASP A C 1
ATOM 2231 O O . ASP A 1 286 ? 3.656 26.453 0.634 1 91.94 286 ASP A O 1
ATOM 2235 N N . GLY A 1 287 ? 1.762 27.469 0.044 1 85.75 287 GLY A N 1
ATOM 2236 C CA . GLY A 1 287 ? 2.412 28.516 -0.722 1 85.75 287 GLY A CA 1
ATOM 2237 C C . GLY A 1 287 ? 3.309 29.406 0.122 1 85.75 287 GLY A C 1
ATOM 2238 O O . GLY A 1 287 ? 4.172 30.109 -0.407 1 85.75 287 GLY A O 1
ATOM 2239 N N . HIS A 1 288 ? 3.199 29.359 1.446 1 87.44 288 HIS A N 1
ATOM 2240 C CA . HIS A 1 288 ? 3.994 30.172 2.357 1 87.44 288 HIS A CA 1
ATOM 2241 C C . HIS A 1 288 ? 5.09 29.344 3.023 1 87.44 288 HIS A C 1
ATOM 2243 O O . HIS A 1 288 ? 5.805 29.844 3.898 1 87.44 288 HIS A O 1
ATOM 2249 N N . GLY A 1 289 ? 5.125 28.078 2.682 1 91.56 289 GLY A N 1
ATOM 2250 C CA . GLY A 1 289 ? 6.164 27.203 3.209 1 91.56 289 GLY A CA 1
ATOM 2251 C C . GLY A 1 289 ? 5.785 26.562 4.523 1 91.56 289 GLY A C 1
ATOM 2252 O O . GLY A 1 289 ? 6.621 25.922 5.168 1 91.56 289 GLY A O 1
ATOM 2253 N N . ILE A 1 290 ? 4.57 26.75 4.938 1 95.12 290 ILE A N 1
ATOM 2254 C CA . ILE A 1 290 ? 4.121 26.156 6.191 1 95.12 290 ILE A CA 1
ATOM 2255 C C . ILE A 1 290 ? 3.863 24.672 5.988 1 95.12 290 ILE A C 1
ATOM 2257 O O . ILE A 1 290 ? 3.213 24.266 5.016 1 95.12 290 ILE A O 1
ATOM 2261 N N . THR A 1 291 ? 4.379 23.859 6.902 1 98.06 291 THR A N 1
ATOM 2262 C CA . THR A 1 291 ? 4.191 22.406 6.859 1 98.06 291 THR A CA 1
ATOM 2263 C C . THR A 1 291 ? 2.754 22.047 7.203 1 98.06 291 THR A C 1
ATOM 2265 O O . THR A 1 291 ? 2.205 22.516 8.203 1 98.06 291 THR A O 1
ATOM 2268 N N . LYS A 1 292 ? 2.143 21.219 6.348 1 98.31 292 LYS A N 1
ATOM 2269 C CA . LYS A 1 292 ? 0.766 20.766 6.547 1 98.31 292 LYS A CA 1
ATOM 2270 C C . LYS A 1 292 ? 0.668 19.25 6.52 1 98.31 292 LYS A C 1
ATOM 2272 O O . LYS A 1 292 ? 1.172 18.609 5.594 1 98.31 292 LYS A O 1
ATOM 2277 N N . ILE A 1 293 ? 0.085 18.688 7.539 1 98.69 293 ILE A N 1
ATOM 2278 C CA . ILE A 1 293 ? -0.311 17.281 7.5 1 98.69 293 ILE A CA 1
ATOM 2279 C C . ILE A 1 293 ? -1.661 17.141 6.801 1 98.69 293 ILE A C 1
ATOM 2281 O O . ILE A 1 293 ? -2.59 17.906 7.078 1 98.69 293 ILE A O 1
ATOM 2285 N N . PHE A 1 294 ? -1.716 16.234 5.852 1 97.06 294 PHE A N 1
ATOM 2286 C CA . PHE A 1 294 ? -2.963 16.062 5.113 1 97.06 294 PHE A CA 1
ATOM 2287 C C . PHE A 1 294 ? -3.27 14.586 4.906 1 97.06 294 PHE A C 1
ATOM 2289 O O . PHE A 1 294 ? -2.5 13.719 5.332 1 97.06 294 PHE A O 1
ATOM 2296 N N . ASP A 1 295 ? -4.461 14.227 4.395 1 94.12 295 ASP A N 1
ATOM 2297 C CA . ASP A 1 295 ? -5.008 12.898 4.145 1 94.12 295 ASP A CA 1
ATOM 2298 C C . ASP A 1 295 ? -5.355 12.188 5.453 1 94.12 295 ASP A C 1
ATOM 2300 O O . ASP A 1 295 ? -4.633 11.289 5.891 1 94.12 295 ASP A O 1
ATOM 2304 N N . PHE A 1 296 ? -6.469 12.445 5.965 1 95.5 296 PHE A N 1
ATOM 2305 C CA . PHE A 1 296 ? -6.93 11.969 7.266 1 95.5 296 PHE A CA 1
ATOM 2306 C C . PHE A 1 296 ? -7.844 10.758 7.105 1 95.5 296 PHE A C 1
ATOM 2308 O O . PHE A 1 296 ? -8.68 10.484 7.965 1 95.5 296 PHE A O 1
ATOM 2315 N N . GLY A 1 297 ? -7.699 10.078 6.082 1 89.06 297 GLY A N 1
ATOM 2316 C CA . GLY A 1 297 ? -8.578 8.953 5.773 1 89.06 297 GLY A CA 1
ATOM 2317 C C . GLY A 1 297 ? -8.508 7.844 6.805 1 89.06 297 GLY A C 1
ATOM 2318 O O . GLY A 1 297 ? -9.492 7.129 7.016 1 89.06 297 GLY A O 1
ATOM 2319 N N . LEU A 1 298 ? -7.426 7.703 7.477 1 91.75 298 LEU A N 1
ATOM 2320 C CA . LEU A 1 298 ? -7.258 6.617 8.438 1 91.75 298 LEU A CA 1
ATOM 2321 C C . LEU A 1 298 ? -7.273 7.145 9.867 1 91.75 298 LEU A C 1
ATOM 2323 O O . LEU A 1 298 ? -7.18 6.367 10.82 1 91.75 298 LEU A O 1
ATOM 2327 N N . ALA A 1 299 ? -7.383 8.453 10.023 1 95.31 299 ALA A N 1
ATOM 2328 C CA . ALA A 1 299 ? -7.422 9.047 11.352 1 95.31 299 ALA A CA 1
ATOM 2329 C C . ALA A 1 299 ? -8.695 8.648 12.094 1 95.31 299 ALA A C 1
ATOM 2331 O O . ALA A 1 299 ? -9.75 8.469 11.484 1 95.31 299 ALA A O 1
ATOM 2332 N N . LYS A 1 300 ? -8.516 8.469 13.391 1 92.44 300 LYS A N 1
ATOM 2333 C CA . LYS A 1 300 ? -9.648 8.039 14.203 1 92.44 300 LYS A CA 1
ATOM 2334 C C . LYS A 1 300 ? -9.578 8.633 15.609 1 92.44 300 LYS A C 1
ATOM 2336 O O . LYS A 1 300 ? -8.492 8.852 16.141 1 92.44 300 LYS A O 1
ATOM 2341 N N . GLU A 1 301 ? -10.75 8.867 16.109 1 94 301 GLU A N 1
ATOM 2342 C CA . GLU A 1 301 ? -10.852 9.18 17.531 1 94 301 GLU A CA 1
ATOM 2343 C C . GLU A 1 301 ? -10.672 7.922 18.375 1 94 301 GLU A C 1
ATOM 2345 O O . GLU A 1 301 ? -11.227 6.871 18.062 1 94 301 GLU A O 1
ATOM 2350 N N . LEU A 1 302 ? -9.859 8.031 19.406 1 93.56 302 LEU A N 1
ATOM 2351 C CA . LEU A 1 302 ? -9.758 6.934 20.359 1 93.56 302 LEU A CA 1
ATOM 2352 C C . LEU A 1 302 ? -10.977 6.898 21.281 1 93.56 302 LEU A C 1
ATOM 2354 O O . LEU A 1 302 ? -11.188 7.82 22.078 1 93.56 302 LEU A O 1
ATOM 2358 N N . LYS A 1 303 ? -11.664 5.848 21.156 1 90 303 LYS A N 1
ATOM 2359 C CA . LYS A 1 303 ? -12.875 5.695 21.953 1 90 303 LYS A CA 1
ATOM 2360 C C . LYS A 1 303 ? -12.625 4.812 23.172 1 90 303 LYS A C 1
ATOM 2362 O O . LYS A 1 303 ? -11.969 3.773 23.078 1 90 303 LYS A O 1
ATOM 2367 N N . GLU A 1 304 ? -13.242 5.184 24.25 1 90.06 304 GLU A N 1
ATOM 2368 C CA . GLU A 1 304 ? -13.078 4.445 25.484 1 90.06 304 GLU A CA 1
ATOM 2369 C C . GLU A 1 304 ? -13.641 3.033 25.375 1 90.06 304 GLU A C 1
ATOM 2371 O O . GLU A 1 304 ? -13.109 2.098 25.984 1 90.06 304 GLU A O 1
ATOM 2376 N N . SER A 1 305 ? -14.648 2.83 24.547 1 87.12 305 SER A N 1
ATOM 2377 C CA . SER A 1 305 ? -15.297 1.533 24.375 1 87.12 305 SER A CA 1
ATOM 2378 C C . SER A 1 305 ? -14.344 0.513 23.766 1 87.12 305 SER A C 1
ATOM 2380 O O . SER A 1 305 ? -14.578 -0.694 23.844 1 87.12 305 SER A O 1
ATOM 2382 N N . ARG A 1 306 ? -13.312 1.021 23.234 1 88.88 306 ARG A N 1
ATOM 2383 C CA . ARG A 1 306 ? -12.375 0.127 22.562 1 88.88 306 ARG A CA 1
ATOM 2384 C C . ARG A 1 306 ? -11.117 -0.077 23.422 1 88.88 306 ARG A C 1
ATOM 2386 O O . ARG A 1 306 ? -10.156 -0.709 22.969 1 88.88 306 ARG A O 1
ATOM 2393 N N . ARG A 1 307 ? -11.086 0.484 24.547 1 93.44 307 ARG A N 1
ATOM 2394 C CA . ARG A 1 307 ? -9.922 0.402 25.438 1 93.44 307 ARG A CA 1
ATOM 2395 C C . ARG A 1 307 ? -9.797 -0.992 26.047 1 93.44 307 ARG A C 1
ATOM 2397 O O . ARG A 1 307 ? -10.789 -1.594 26.438 1 93.44 307 ARG A O 1
ATOM 2404 N N . THR A 1 308 ? -8.602 -1.485 25.969 1 93.62 308 THR A N 1
ATOM 2405 C CA . THR A 1 308 ? -8.32 -2.783 26.562 1 93.62 308 THR A CA 1
ATOM 2406 C C . THR A 1 308 ? -7.852 -2.617 28.016 1 93.62 308 THR A C 1
ATOM 2408 O O . THR A 1 308 ? -7.621 -1.498 28.469 1 93.62 308 THR A O 1
ATOM 2411 N N . ASP A 1 309 ? -7.68 -3.693 28.688 1 91.69 309 ASP A N 1
ATOM 2412 C CA . ASP A 1 309 ? -7.32 -3.691 30.094 1 91.69 309 ASP A CA 1
ATOM 2413 C C . ASP A 1 309 ? -5.922 -3.111 30.312 1 91.69 309 ASP A C 1
ATOM 2415 O O . ASP A 1 309 ? -5.641 -2.527 31.359 1 91.69 309 ASP A O 1
ATOM 2419 N N . ASP A 1 310 ? -5.133 -3.234 29.344 1 91.5 310 ASP A N 1
ATOM 2420 C CA . ASP A 1 310 ? -3.75 -2.787 29.484 1 91.5 310 ASP A CA 1
ATOM 2421 C C . ASP A 1 310 ? -3.598 -1.326 29.078 1 91.5 310 ASP A C 1
ATOM 2423 O O . ASP A 1 310 ? -2.48 -0.819 28.969 1 91.5 310 ASP A O 1
ATOM 2427 N N . GLY A 1 311 ? -4.695 -0.684 28.828 1 91.94 311 GLY A N 1
ATOM 2428 C CA . GLY A 1 311 ? -4.672 0.741 28.531 1 91.94 311 GLY A CA 1
ATOM 2429 C C . GLY A 1 311 ? -4.461 1.045 27.062 1 91.94 311 GLY A C 1
ATOM 2430 O O . GLY A 1 311 ? -4.305 2.207 26.688 1 91.94 311 GLY A O 1
ATOM 2431 N N . LEU A 1 312 ? -4.449 -0.002 26.297 1 96.06 312 LEU A N 1
ATOM 2432 C CA . LEU A 1 312 ? -4.344 0.149 24.859 1 96.06 312 LEU A CA 1
ATOM 2433 C C . LEU A 1 312 ? -5.723 0.086 24.203 1 96.06 312 LEU A C 1
ATOM 2435 O O . LEU A 1 312 ? -6.742 0.144 24.891 1 96.06 312 LEU A O 1
ATOM 2439 N N . TYR A 1 313 ? -5.754 0.194 22.875 1 94.38 313 TYR A N 1
ATOM 2440 C CA . TYR A 1 313 ? -7.023 0.199 22.156 1 94.38 313 TYR A CA 1
ATOM 2441 C C . TYR A 1 313 ? -7.027 -0.847 21.047 1 94.38 313 TYR A C 1
ATOM 2443 O O . TYR A 1 313 ? -6.035 -1.006 20.328 1 94.38 313 TYR A O 1
ATOM 2451 N N . GLN A 1 314 ? -8.102 -1.532 20.969 1 91.25 314 GLN A N 1
ATOM 2452 C CA . GLN A 1 314 ? -8.305 -2.439 19.844 1 91.25 314 GLN A CA 1
ATOM 2453 C C . GLN A 1 314 ? -8.812 -1.688 18.609 1 91.25 314 GLN A C 1
ATOM 2455 O O . GLN A 1 314 ? -9.93 -1.179 18.609 1 91.25 314 GLN A O 1
ATOM 2460 N N . MET A 1 315 ? -7.977 -1.633 17.609 1 90.62 315 MET A N 1
ATOM 2461 C CA . MET A 1 315 ? -8.297 -0.923 16.375 1 90.62 315 MET A CA 1
ATOM 2462 C C . MET A 1 315 ? -7.863 -1.728 15.156 1 90.62 315 MET A C 1
ATOM 2464 O O . MET A 1 315 ? -7.289 -2.807 15.289 1 90.62 315 MET A O 1
ATOM 2468 N N . THR A 1 316 ? -8.273 -1.189 14.023 1 87.44 316 THR A N 1
ATOM 2469 C CA . THR A 1 316 ? -7.918 -1.866 12.781 1 87.44 316 THR A CA 1
ATOM 2470 C C . THR A 1 316 ? -6.41 -2.051 12.68 1 87.44 316 THR A C 1
ATOM 2472 O O . THR A 1 316 ? -5.645 -1.125 12.961 1 87.44 316 THR A O 1
ATOM 2475 N N . SER A 1 317 ? -6.02 -3.244 12.305 1 85.69 317 SER A N 1
ATOM 2476 C CA . SER A 1 317 ? -4.605 -3.568 12.164 1 85.69 317 SER A CA 1
ATOM 2477 C C . SER A 1 317 ? -4.152 -3.428 10.711 1 85.69 317 SER A C 1
ATOM 2479 O O . SER A 1 317 ? -4.977 -3.285 9.812 1 85.69 317 SER A O 1
ATOM 2481 N N . PHE A 1 318 ? -2.861 -3.379 10.531 1 84.94 318 PHE A N 1
ATOM 2482 C CA . PHE A 1 318 ? -2.211 -3.381 9.227 1 84.94 318 PHE A CA 1
ATOM 2483 C C . PHE A 1 318 ? -2.809 -2.311 8.32 1 84.94 318 PHE A C 1
ATOM 2485 O O . PHE A 1 318 ? -3.244 -2.605 7.203 1 84.94 318 PHE A O 1
ATOM 2492 N N . THR A 1 319 ? -2.83 -1.149 8.773 1 84.69 319 THR A N 1
ATOM 2493 C CA . THR A 1 319 ? -3.363 0.008 8.062 1 84.69 319 THR A CA 1
ATOM 2494 C C . THR A 1 319 ? -2.309 1.105 7.949 1 84.69 319 THR A C 1
ATOM 2496 O O . THR A 1 319 ? -1.493 1.287 8.859 1 84.69 319 THR A O 1
ATOM 2499 N N . GLY A 1 320 ? -2.248 1.656 6.789 1 88.5 320 GLY A N 1
ATOM 2500 C CA . GLY A 1 320 ? -1.246 2.678 6.531 1 88.5 320 GLY A CA 1
ATOM 2501 C C . GLY A 1 320 ? -0.053 2.162 5.75 1 88.5 320 GLY A C 1
ATOM 2502 O O . GLY A 1 320 ? -0.102 1.068 5.184 1 88.5 320 GLY A O 1
ATOM 2503 N N . ALA A 1 321 ? 0.953 3.01 5.727 1 93.25 321 ALA A N 1
ATOM 2504 C CA . ALA A 1 321 ? 2.162 2.664 4.984 1 93.25 321 ALA A CA 1
ATOM 2505 C C . ALA A 1 321 ? 3.094 1.795 5.824 1 93.25 321 ALA A C 1
ATOM 2507 O O . ALA A 1 321 ? 3.652 2.258 6.82 1 93.25 321 ALA A O 1
ATOM 2508 N N . VAL A 1 322 ? 3.348 0.674 5.398 1 94.5 322 VAL A N 1
ATOM 2509 C CA . VAL A 1 322 ? 4.027 -0.375 6.152 1 94.5 322 VAL A CA 1
ATOM 2510 C C . VAL A 1 322 ? 5.414 0.108 6.574 1 94.5 322 VAL A C 1
ATOM 2512 O O . VAL A 1 322 ? 5.855 -0.159 7.695 1 94.5 322 VAL A O 1
ATOM 2515 N N . ARG A 1 323 ? 6.086 0.84 5.738 1 95.81 323 ARG A N 1
ATOM 2516 C CA . ARG A 1 323 ? 7.449 1.291 5.996 1 95.81 323 ARG A CA 1
ATOM 2517 C C . ARG A 1 323 ? 7.508 2.201 7.215 1 95.81 323 ARG A C 1
ATOM 2519 O O . ARG A 1 323 ? 8.523 2.254 7.91 1 95.81 323 ARG A O 1
ATOM 2526 N N . TYR A 1 324 ? 6.465 2.875 7.512 1 97.94 324 TYR A N 1
ATOM 2527 C CA . TYR A 1 324 ? 6.441 3.855 8.594 1 97.94 324 TYR A CA 1
ATOM 2528 C C . TYR A 1 324 ? 5.566 3.377 9.75 1 97.94 324 TYR A C 1
ATOM 2530 O O . TYR A 1 324 ? 5.43 4.066 10.758 1 97.94 324 TYR A O 1
ATOM 2538 N N . MET A 1 325 ? 5.082 2.15 9.617 1 97.56 325 MET A N 1
ATOM 2539 C CA . MET A 1 325 ? 4.09 1.585 10.531 1 97.56 325 MET A CA 1
ATOM 2540 C C . MET A 1 325 ? 4.754 1.029 11.781 1 97.56 325 MET A C 1
ATOM 2542 O O . MET A 1 325 ? 5.801 0.388 11.703 1 97.56 325 MET A O 1
ATOM 2546 N N . ALA A 1 326 ? 4.129 1.3 12.938 1 98.25 326 ALA A N 1
ATOM 2547 C CA . ALA A 1 326 ? 4.602 0.695 14.18 1 98.25 326 ALA A CA 1
ATOM 2548 C C . ALA A 1 326 ? 4.391 -0.816 14.164 1 98.25 326 ALA A C 1
ATOM 2550 O O . ALA A 1 326 ? 3.369 -1.305 13.68 1 98.25 326 ALA A O 1
ATOM 2551 N N . PRO A 1 327 ? 5.301 -1.569 14.781 1 97.19 327 PRO A N 1
ATOM 2552 C CA . PRO A 1 327 ? 5.223 -3.033 14.758 1 97.19 327 PRO A CA 1
ATOM 2553 C C . PRO A 1 327 ? 3.918 -3.566 15.344 1 97.19 327 PRO A C 1
ATOM 2555 O O . PRO A 1 327 ? 3.344 -4.52 14.812 1 97.19 327 PRO A O 1
ATOM 2558 N N . GLU A 1 328 ? 3.408 -2.984 16.422 1 97 328 GLU A N 1
ATOM 2559 C CA . GLU A 1 328 ? 2.195 -3.488 17.047 1 97 328 GLU A CA 1
ATOM 2560 C C . GLU A 1 328 ? 0.994 -3.373 16.125 1 97 328 GLU A C 1
ATOM 2562 O O . GLU A 1 328 ? 0.071 -4.188 16.188 1 97 328 GLU A O 1
ATOM 2567 N N . VAL A 1 329 ? 0.939 -2.346 15.273 1 95.69 329 VAL A N 1
ATOM 2568 C CA . VAL A 1 329 ? -0.136 -2.197 14.297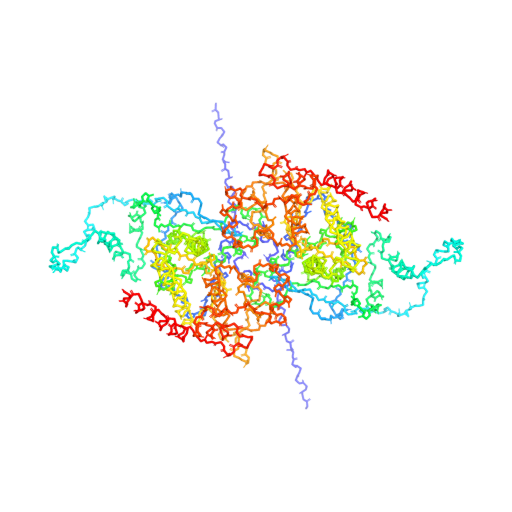 1 95.69 329 VAL A CA 1
ATOM 2569 C C . VAL A 1 329 ? -0.058 -3.322 13.266 1 95.69 329 VAL A C 1
ATOM 2571 O O . VAL A 1 329 ? -1.068 -3.953 12.945 1 95.69 329 VAL A O 1
ATOM 2574 N N . GLY A 1 330 ? 1.143 -3.592 12.766 1 94 330 GLY A N 1
ATOM 2575 C CA . GLY A 1 330 ? 1.346 -4.613 11.75 1 94 330 GLY A CA 1
ATOM 2576 C C . GLY A 1 330 ? 1.115 -6.02 12.266 1 94 330 GLY A C 1
ATOM 2577 O O . GLY A 1 330 ? 0.748 -6.914 11.5 1 94 330 GLY A O 1
ATOM 2578 N N . LEU A 1 331 ? 1.329 -6.195 13.531 1 92.38 331 LEU A N 1
ATOM 2579 C CA . LEU A 1 331 ? 1.228 -7.523 14.133 1 92.38 331 LEU A CA 1
ATOM 2580 C C . LEU A 1 331 ? -0.173 -7.766 14.688 1 92.38 331 LEU A C 1
ATOM 2582 O O . LEU A 1 331 ? -0.438 -8.812 15.281 1 92.38 331 LEU A O 1
ATOM 2586 N N . GLY A 1 332 ? -1.047 -6.777 14.547 1 89.44 332 GLY A N 1
ATOM 2587 C CA . GLY A 1 332 ? -2.43 -6.941 14.969 1 89.44 332 GLY A CA 1
ATOM 2588 C C . GLY A 1 332 ? -2.613 -6.84 16.469 1 89.44 332 GLY A C 1
ATOM 2589 O O . GLY A 1 332 ? -3.57 -7.387 17.031 1 89.44 332 GLY A O 1
ATOM 2590 N N . MET A 1 333 ? -1.73 -6.219 17.094 1 92.56 333 MET A N 1
ATOM 2591 C CA . MET A 1 333 ? -1.82 -6 18.531 1 92.56 333 MET A CA 1
ATOM 2592 C C . MET A 1 333 ? -2.578 -4.715 18.844 1 92.56 333 MET A C 1
ATOM 2594 O O . MET A 1 333 ? -2.676 -3.828 18 1 92.56 333 MET A O 1
ATOM 2598 N N . PRO A 1 334 ? -3.117 -4.641 20.047 1 94.56 334 PRO A N 1
ATOM 2599 C CA . PRO A 1 334 ? -3.678 -3.35 20.438 1 94.56 334 PRO A CA 1
ATOM 2600 C C . PRO A 1 334 ? -2.625 -2.244 20.5 1 94.56 334 PRO A C 1
ATOM 2602 O O . PRO A 1 334 ? -1.445 -2.52 20.734 1 94.56 334 PRO A O 1
ATOM 2605 N N . TYR A 1 335 ? -3.068 -1.055 20.234 1 96.88 335 TYR A N 1
ATOM 2606 C CA . TYR A 1 335 ? -2.123 0.056 20.219 1 96.88 335 TYR A CA 1
ATOM 2607 C C . TYR A 1 335 ? -2.797 1.353 20.656 1 96.88 335 TYR A C 1
ATOM 2609 O O . TYR A 1 335 ? -3.988 1.364 20.969 1 96.88 335 TYR A O 1
ATOM 2617 N N . ASN A 1 336 ? -2.012 2.406 20.859 1 97.56 336 ASN A N 1
ATOM 2618 C CA . ASN A 1 336 ? -2.506 3.717 21.266 1 97.56 336 ASN A CA 1
ATOM 2619 C C . ASN A 1 336 ? -1.834 4.84 20.484 1 97.56 336 ASN A C 1
ATOM 2621 O O . ASN A 1 336 ? -1.308 4.613 19.391 1 97.56 336 ASN A O 1
ATOM 2625 N N . LEU A 1 337 ? -1.841 5.996 20.969 1 98 337 LEU A N 1
ATOM 2626 C CA . LEU A 1 337 ? -1.401 7.199 20.281 1 98 337 LEU A CA 1
ATOM 2627 C C . LEU A 1 337 ? 0.072 7.102 19.891 1 98 337 LEU A C 1
ATOM 2629 O O . LEU A 1 337 ? 0.522 7.773 18.953 1 98 337 LEU A O 1
ATOM 2633 N N . SER A 1 338 ? 0.818 6.266 20.547 1 98.12 338 SER A N 1
ATOM 2634 C CA . SER A 1 338 ? 2.268 6.223 20.391 1 98.12 338 SER A CA 1
ATOM 2635 C C . SER A 1 338 ? 2.662 5.676 19.031 1 98.12 338 SER A C 1
ATOM 2637 O O . SER A 1 338 ? 3.818 5.793 18.609 1 98.12 338 SER A O 1
ATOM 2639 N N . VAL A 1 339 ? 1.689 5.07 18.266 1 98.5 339 VAL A N 1
ATOM 2640 C CA . VAL A 1 339 ? 2.023 4.562 16.938 1 98.5 339 VAL A CA 1
ATOM 2641 C C . VAL A 1 339 ? 2.426 5.719 16.031 1 98.5 339 VAL A C 1
ATOM 2643 O O . VAL A 1 339 ? 3.248 5.547 15.125 1 98.5 339 VAL A O 1
ATOM 2646 N N . ASP A 1 340 ? 1.834 6.922 16.312 1 98.81 340 ASP A N 1
ATOM 2647 C CA . ASP A 1 340 ? 2.199 8.102 15.539 1 98.81 340 ASP A CA 1
ATOM 2648 C C . ASP A 1 340 ? 3.619 8.562 15.867 1 98.81 340 ASP A C 1
ATOM 2650 O O . ASP A 1 340 ? 4.305 9.141 15.023 1 98.81 340 ASP A O 1
ATOM 2654 N N . VAL A 1 341 ? 4.07 8.305 17.094 1 98.94 341 VAL A N 1
ATOM 2655 C CA . VAL A 1 341 ? 5.438 8.617 17.484 1 98.94 341 VAL A CA 1
ATOM 2656 C C . VAL A 1 341 ? 6.418 7.754 16.688 1 98.94 341 VAL A C 1
ATOM 2658 O O . VAL A 1 341 ? 7.422 8.258 16.188 1 98.94 341 VAL A O 1
ATOM 2661 N N . TYR A 1 342 ? 6.066 6.52 16.609 1 98.75 342 TYR A N 1
ATOM 2662 C CA . TYR A 1 342 ? 6.902 5.625 15.82 1 98.75 342 TYR A CA 1
ATOM 2663 C C . TYR A 1 342 ? 7 6.102 14.383 1 98.75 342 TYR A C 1
ATOM 2665 O O . TYR A 1 342 ? 8.094 6.223 13.836 1 98.75 342 TYR A O 1
ATOM 2673 N N . SER A 1 343 ? 5.855 6.332 13.766 1 98.81 343 SER A N 1
ATOM 2674 C CA . SER A 1 343 ? 5.84 6.789 12.375 1 98.81 343 SER A CA 1
ATOM 2675 C C . SER A 1 343 ? 6.645 8.078 12.211 1 98.81 343 SER A C 1
ATOM 2677 O O . SER A 1 343 ? 7.387 8.227 11.234 1 98.81 343 SER A O 1
ATOM 2679 N N . TRP A 1 344 ? 6.469 8.992 13.141 1 98.88 344 TRP A N 1
ATOM 2680 C CA . TRP A 1 344 ? 7.211 10.242 13.117 1 98.88 344 TRP A CA 1
ATOM 2681 C C . TRP A 1 344 ? 8.711 9.984 13.164 1 98.88 344 TRP A C 1
ATOM 2683 O O . TRP A 1 344 ? 9.484 10.648 12.453 1 98.88 344 TRP A O 1
ATOM 2693 N N . SER A 1 345 ? 9.148 9.047 13.961 1 98.88 345 SER A N 1
ATOM 2694 C CA . SER A 1 345 ? 10.578 8.75 14.07 1 98.88 345 SER A CA 1
ATOM 2695 C C . SER A 1 345 ? 11.133 8.242 12.742 1 98.88 345 SER A C 1
ATOM 2697 O O . SER A 1 345 ? 12.281 8.539 12.398 1 98.88 345 SER A O 1
ATOM 2699 N N . MET A 1 346 ? 10.359 7.496 12.023 1 98.5 346 MET A N 1
ATOM 2700 C CA . MET A 1 346 ? 10.797 7.035 10.703 1 98.5 346 MET A CA 1
ATOM 2701 C C . MET A 1 346 ? 10.945 8.203 9.742 1 98.5 346 MET A C 1
ATOM 2703 O O . MET A 1 346 ? 11.867 8.227 8.922 1 98.5 346 MET A O 1
ATOM 2707 N N . ILE A 1 347 ? 10.055 9.156 9.82 1 98.62 347 ILE A N 1
ATOM 2708 C CA . ILE A 1 347 ? 10.156 10.359 8.992 1 98.62 347 ILE A CA 1
ATOM 2709 C C . ILE A 1 347 ? 11.391 11.156 9.391 1 98.62 347 ILE A C 1
ATOM 2711 O O . ILE A 1 347 ? 12.125 11.641 8.531 1 98.62 347 ILE A O 1
ATOM 2715 N N . LEU A 1 348 ? 11.547 11.297 10.742 1 98.62 348 LEU A N 1
ATOM 2716 C CA . LEU A 1 348 ? 12.734 12 11.211 1 98.62 348 LEU A CA 1
ATOM 2717 C C . LEU A 1 348 ? 14 11.344 10.68 1 98.62 348 LEU A C 1
ATOM 2719 O O . LEU A 1 348 ? 14.93 12.039 10.242 1 98.62 348 LEU A O 1
ATOM 2723 N N . TRP A 1 349 ? 14.062 10.047 10.711 1 98.38 349 TRP A N 1
ATOM 2724 C CA . TRP A 1 349 ? 15.219 9.32 10.188 1 98.38 349 TRP A CA 1
ATOM 2725 C C . TRP A 1 349 ? 15.438 9.641 8.711 1 98.38 349 TRP A C 1
ATOM 2727 O O . TRP A 1 349 ? 16.562 9.898 8.297 1 98.38 349 TRP A O 1
ATOM 2737 N N . PHE A 1 350 ? 14.414 9.633 7.961 1 98.06 350 PHE A N 1
ATOM 2738 C CA . PHE A 1 350 ? 14.469 9.953 6.539 1 98.06 350 PHE A CA 1
ATOM 2739 C C . PHE A 1 350 ? 14.992 11.367 6.32 1 98.06 350 PHE A C 1
ATOM 2741 O O . PHE A 1 350 ? 15.844 11.594 5.453 1 98.06 350 PHE A O 1
ATOM 2748 N N . ILE A 1 351 ? 14.461 12.305 7.117 1 97.81 351 ILE A N 1
ATOM 2749 C CA . ILE A 1 351 ? 14.852 13.703 7.027 1 97.81 351 ILE A CA 1
ATOM 2750 C C . ILE A 1 351 ? 16.344 13.844 7.301 1 97.81 351 ILE A C 1
ATOM 2752 O O . ILE A 1 351 ? 17.047 14.586 6.602 1 97.81 351 ILE A O 1
ATOM 2756 N N . LEU A 1 352 ? 16.859 13.141 8.297 1 96.81 352 LEU A N 1
ATOM 2757 C CA . LEU A 1 352 ? 18.25 13.281 8.719 1 96.81 352 LEU A CA 1
ATOM 2758 C C . LEU A 1 352 ? 19.188 12.492 7.797 1 96.81 352 LEU A C 1
ATOM 2760 O O . LEU A 1 352 ? 20.25 12.992 7.41 1 96.81 352 LEU A O 1
ATOM 2764 N N . ALA A 1 353 ? 18.766 11.297 7.406 1 95.81 353 ALA A N 1
ATOM 2765 C CA . ALA A 1 353 ? 19.625 10.414 6.617 1 95.81 353 ALA A CA 1
ATOM 2766 C C . ALA A 1 353 ? 19.516 10.734 5.129 1 95.81 353 ALA A C 1
ATOM 2768 O O . ALA A 1 353 ? 20.391 10.367 4.344 1 95.81 353 ALA A O 1
ATOM 2769 N N . LEU A 1 354 ? 18.375 11.328 4.742 1 94.38 354 LEU A N 1
ATOM 2770 C CA . LEU A 1 354 ? 18.078 11.656 3.352 1 94.38 354 LEU A CA 1
ATOM 2771 C C . LEU A 1 354 ? 18.047 10.398 2.492 1 94.38 354 LEU A C 1
ATOM 2773 O O . LEU A 1 354 ? 18.531 10.406 1.358 1 94.38 354 LEU A O 1
ATOM 2777 N N . GLU A 1 355 ? 17.625 9.375 3.008 1 93.19 355 GLU A N 1
ATOM 2778 C CA . GLU A 1 355 ? 17.234 8.109 2.396 1 93.19 355 GLU A CA 1
ATOM 2779 C C . GLU A 1 355 ? 16.094 7.453 3.17 1 93.19 355 GLU A C 1
ATOM 2781 O O . GLU A 1 355 ? 15.969 7.637 4.383 1 93.19 355 GLU A O 1
ATOM 2786 N N . PRO A 1 356 ? 15.227 6.738 2.461 1 94.44 356 PRO A N 1
ATOM 2787 C CA . PRO A 1 356 ? 14.109 6.141 3.195 1 94.44 356 PRO A CA 1
ATOM 2788 C C . PRO A 1 356 ? 14.562 5.082 4.199 1 94.44 356 PRO A C 1
ATOM 2790 O O . PRO A 1 356 ? 15.516 4.344 3.934 1 94.44 356 PRO A O 1
ATOM 2793 N N . PRO A 1 357 ? 13.875 5.066 5.34 1 96.25 357 PRO A N 1
ATOM 2794 C CA . PRO A 1 357 ? 14.148 3.924 6.219 1 96.25 357 PRO A CA 1
ATOM 2795 C C . PRO A 1 357 ? 13.828 2.584 5.559 1 96.25 357 PRO A C 1
ATOM 2797 O O . PRO A 1 357 ? 12.852 2.479 4.809 1 96.25 357 PRO A O 1
ATOM 2800 N N . TYR A 1 358 ? 14.633 1.669 5.723 1 94 358 TYR A N 1
ATOM 2801 C CA . TYR A 1 358 ? 14.461 0.32 5.195 1 94 358 TYR A CA 1
ATOM 2802 C C . TYR A 1 358 ? 14.328 0.34 3.676 1 94 358 TYR A C 1
ATOM 2804 O O . TYR A 1 358 ? 13.547 -0.428 3.104 1 94 358 TYR A O 1
ATOM 2812 N N . GLY A 1 359 ? 15.023 1.207 3.023 1 86.25 359 GLY A N 1
ATOM 2813 C CA . GLY A 1 359 ? 14.867 1.489 1.605 1 86.25 359 GLY A CA 1
ATOM 2814 C C . GLY A 1 359 ? 14.938 0.246 0.739 1 86.25 359 GLY A C 1
ATOM 2815 O O . GLY A 1 359 ? 14.273 0.172 -0.3 1 86.25 359 GLY A O 1
ATOM 2816 N N . PHE A 1 360 ? 15.586 -0.774 1.169 1 85.5 360 PHE A N 1
ATOM 2817 C CA . PHE A 1 360 ? 15.797 -1.945 0.326 1 85.5 360 PHE A CA 1
ATOM 2818 C C . PHE A 1 360 ? 14.875 -3.082 0.737 1 85.5 360 PHE A C 1
ATOM 2820 O O . PHE A 1 360 ? 14.891 -4.156 0.132 1 85.5 360 PHE A O 1
ATOM 2827 N N . TYR A 1 361 ? 14.031 -2.766 1.659 1 90.94 361 TYR A N 1
ATOM 2828 C CA . TYR A 1 361 ? 13.148 -3.818 2.156 1 90.94 361 TYR A CA 1
ATOM 2829 C C . TYR A 1 361 ? 11.844 -3.854 1.374 1 90.94 361 TYR A C 1
ATOM 2831 O O . TYR A 1 361 ? 11.273 -2.807 1.056 1 90.94 361 TYR A O 1
ATOM 2839 N N . THR A 1 362 ? 11.43 -5.047 0.983 1 91.06 362 THR A N 1
ATOM 2840 C CA . THR A 1 362 ? 10.047 -5.266 0.577 1 91.06 362 THR A CA 1
ATOM 2841 C C . THR A 1 362 ? 9.117 -5.277 1.791 1 91.06 362 THR A C 1
ATOM 2843 O O . THR A 1 362 ? 9.586 -5.207 2.932 1 91.06 362 THR A O 1
ATOM 2846 N N . GLU A 1 363 ? 7.805 -5.297 1.557 1 90.81 363 GLU A N 1
ATOM 2847 C CA . GLU A 1 363 ? 6.859 -5.348 2.67 1 90.81 363 GLU A CA 1
ATOM 2848 C C . GLU A 1 363 ? 7.062 -6.605 3.51 1 90.81 363 GLU A C 1
ATOM 2850 O O . GLU A 1 363 ? 7.059 -6.543 4.742 1 90.81 363 GLU A O 1
ATOM 2855 N N . ASP A 1 364 ? 7.305 -7.75 2.859 1 90.5 364 ASP A N 1
ATOM 2856 C CA . ASP A 1 364 ? 7.535 -9 3.582 1 90.5 364 ASP A CA 1
ATOM 2857 C C . ASP A 1 364 ? 8.797 -8.914 4.434 1 90.5 364 ASP A C 1
ATOM 2859 O O . ASP A 1 364 ? 8.844 -9.445 5.543 1 90.5 364 ASP A O 1
ATOM 2863 N N . MET A 1 365 ? 9.781 -8.273 3.883 1 91.88 365 MET A N 1
ATOM 2864 C CA . MET A 1 365 ? 11.023 -8.102 4.633 1 91.88 365 MET A CA 1
ATOM 2865 C C . MET A 1 365 ? 10.797 -7.234 5.867 1 91.88 365 MET A C 1
ATOM 2867 O O . MET A 1 365 ? 11.367 -7.492 6.926 1 91.88 365 MET A O 1
ATOM 2871 N N . ILE A 1 366 ? 9.984 -6.23 5.742 1 94.38 366 ILE A N 1
ATOM 2872 C CA . ILE A 1 366 ? 9.688 -5.363 6.875 1 94.38 366 ILE A CA 1
ATOM 2873 C C . ILE A 1 366 ? 8.945 -6.156 7.949 1 94.38 366 ILE A C 1
ATOM 2875 O O . ILE A 1 366 ? 9.281 -6.07 9.133 1 94.38 366 ILE A O 1
ATOM 2879 N N . ILE A 1 367 ? 7.973 -6.906 7.539 1 92.25 367 ILE A N 1
ATOM 2880 C CA . ILE A 1 367 ? 7.199 -7.707 8.484 1 92.25 367 ILE A CA 1
ATOM 2881 C C . ILE A 1 367 ? 8.125 -8.664 9.227 1 92.25 367 ILE A C 1
ATOM 2883 O O . ILE A 1 367 ? 8.062 -8.766 10.453 1 92.25 367 ILE A O 1
ATOM 2887 N N . ASP A 1 368 ? 8.992 -9.281 8.562 1 91.44 368 ASP A N 1
ATOM 2888 C CA . ASP A 1 368 ? 9.867 -10.289 9.148 1 91.44 368 ASP A CA 1
ATOM 2889 C C . ASP A 1 368 ? 10.953 -9.648 10.008 1 91.44 368 ASP A C 1
ATOM 2891 O O . ASP A 1 368 ? 11.086 -9.969 11.195 1 91.44 368 ASP A O 1
ATOM 2895 N N . ARG A 1 369 ? 11.664 -8.633 9.438 1 94.19 369 ARG A N 1
ATOM 2896 C CA . ARG A 1 369 ? 12.859 -8.094 10.078 1 94.19 369 ARG A CA 1
ATOM 2897 C C . ARG A 1 369 ? 12.5 -7.016 11.086 1 94.19 369 ARG A C 1
ATOM 2899 O O . ARG A 1 369 ? 13.109 -6.93 12.156 1 94.19 369 ARG A O 1
ATOM 2906 N N . VAL A 1 370 ? 11.531 -6.223 10.758 1 96.69 370 VAL A N 1
ATOM 2907 C CA . VAL A 1 370 ? 11.25 -5.047 11.57 1 96.69 370 VAL A CA 1
ATOM 2908 C C . VAL A 1 370 ? 10.195 -5.387 12.625 1 96.69 370 VAL A C 1
ATOM 2910 O O . VAL A 1 370 ? 10.43 -5.227 13.82 1 96.69 370 VAL A O 1
ATOM 2913 N N . PHE A 1 371 ? 9.094 -5.922 12.195 1 95.75 371 PHE A N 1
ATOM 2914 C CA . PHE A 1 371 ? 7.992 -6.176 13.117 1 95.75 371 PHE A CA 1
ATOM 2915 C C . PHE A 1 371 ? 8.312 -7.352 14.031 1 95.75 371 PHE A C 1
ATOM 2917 O O . PHE A 1 371 ? 8.156 -7.258 15.25 1 95.75 371 PHE A O 1
ATOM 2924 N N . LYS A 1 372 ? 8.773 -8.477 13.508 1 93.62 372 LYS A N 1
ATOM 2925 C CA . LYS A 1 372 ? 8.93 -9.703 14.273 1 93.62 372 LYS A CA 1
ATOM 2926 C C . LYS A 1 372 ? 10.273 -9.742 15 1 93.62 372 LYS A C 1
ATOM 2928 O O . LYS A 1 372 ? 10.359 -10.211 16.141 1 93.62 372 LYS A O 1
ATOM 2933 N N . ARG A 1 373 ? 11.336 -9.188 14.305 1 95.19 373 ARG A N 1
ATOM 2934 C CA . ARG A 1 373 ? 12.672 -9.383 14.859 1 95.19 373 ARG A CA 1
ATOM 2935 C C . ARG A 1 373 ? 13.203 -8.094 15.484 1 95.19 373 ARG A C 1
ATOM 2937 O O . ARG A 1 373 ? 14.273 -8.086 16.094 1 95.19 373 ARG A O 1
ATOM 2944 N N . GLY A 1 374 ? 12.586 -7 15.25 1 96.25 374 GLY A N 1
ATOM 2945 C CA . GLY A 1 374 ? 12.891 -5.777 15.977 1 96.25 374 GLY A CA 1
ATOM 2946 C C . GLY A 1 374 ? 14.008 -4.969 15.352 1 96.25 374 GLY A C 1
ATOM 2947 O O . GLY A 1 374 ? 14.609 -4.113 16 1 96.25 374 GLY A O 1
ATOM 2948 N N . SER A 1 375 ? 14.281 -5.188 14.086 1 95.94 375 SER A N 1
ATOM 2949 C CA . SER A 1 375 ? 15.32 -4.422 13.406 1 95.94 375 SER A CA 1
ATOM 2950 C C . SER A 1 375 ? 14.961 -2.939 13.344 1 95.94 375 SER A C 1
ATOM 2952 O O . SER A 1 375 ? 13.789 -2.584 13.203 1 95.94 375 SER A O 1
ATOM 2954 N N . ARG A 1 376 ? 16.016 -2.107 13.477 1 97.88 376 ARG A N 1
ATOM 2955 C CA . ARG A 1 376 ? 15.867 -0.661 13.344 1 97.88 376 ARG A CA 1
ATOM 2956 C C . ARG A 1 376 ? 16.969 -0.078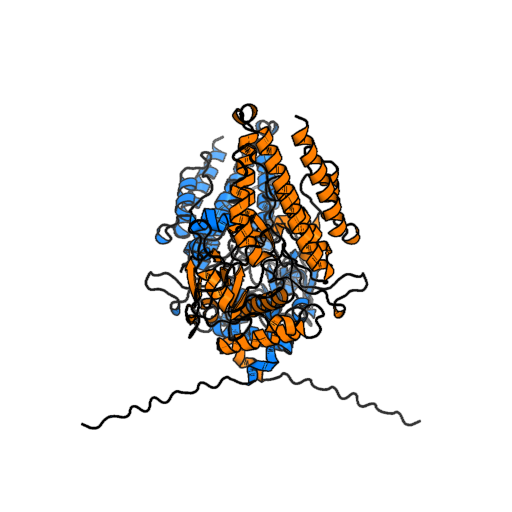 12.469 1 97.88 376 ARG A C 1
ATOM 2958 O O . ARG A 1 376 ? 18.031 -0.68 12.32 1 97.88 376 ARG A O 1
ATOM 2965 N N . PRO A 1 377 ? 16.656 1.1 11.789 1 96.31 377 PRO A N 1
ATOM 2966 C CA . PRO A 1 377 ? 17.734 1.73 11.008 1 96.31 377 PRO A CA 1
ATOM 2967 C C . PRO A 1 377 ? 18.891 2.223 11.875 1 96.31 377 PRO A C 1
ATOM 2969 O O . PRO A 1 377 ? 18.734 2.371 13.086 1 96.31 377 PRO A O 1
ATOM 2972 N N . ALA A 1 378 ? 20.016 2.492 11.258 1 95.75 378 ALA A N 1
ATOM 2973 C CA . ALA A 1 378 ? 21.219 2.92 11.969 1 95.75 378 ALA A CA 1
ATOM 2974 C C . ALA A 1 378 ? 21.094 4.371 12.422 1 95.75 378 ALA A C 1
ATOM 2976 O O . ALA A 1 378 ? 20.516 5.203 11.727 1 95.75 378 ALA A O 1
ATOM 2977 N N . VAL A 1 379 ? 21.609 4.617 13.602 1 96.81 379 VAL A N 1
ATOM 2978 C CA . VAL A 1 379 ? 21.797 5.988 14.055 1 96.81 379 VAL A CA 1
ATOM 2979 C C . VAL A 1 379 ? 23.234 6.438 13.766 1 96.81 379 VAL A C 1
ATOM 2981 O O . VAL A 1 379 ? 24.188 5.824 14.234 1 96.81 379 VAL A O 1
ATOM 2984 N N . PHE A 1 380 ? 23.312 7.48 13.031 1 95.06 380 PHE A N 1
ATOM 2985 C CA . PHE A 1 380 ? 24.625 7.887 12.562 1 95.06 380 PHE A CA 1
ATOM 2986 C C . PHE A 1 380 ? 25.328 8.75 13.609 1 95.06 380 PHE A C 1
ATOM 2988 O O . PHE A 1 380 ? 24.688 9.539 14.305 1 95.06 380 PHE A O 1
ATOM 2995 N N . GLU A 1 381 ? 26.656 8.68 13.641 1 93.31 381 GLU A N 1
ATOM 2996 C CA . GLU A 1 381 ? 27.484 9.422 14.594 1 93.31 381 GLU A CA 1
ATOM 2997 C C . GLU A 1 381 ? 27.453 10.914 14.297 1 93.31 381 GLU A C 1
ATOM 2999 O O . GLU A 1 381 ? 27.719 11.734 15.18 1 93.31 381 GLU A O 1
ATOM 3004 N N . SER A 1 382 ? 27.156 11.25 13.07 1 90.88 382 SER A N 1
ATOM 3005 C CA . SER A 1 382 ? 27.141 12.656 12.648 1 90.88 382 SER A CA 1
ATOM 3006 C C . SER A 1 382 ? 25.938 13.383 13.242 1 90.88 382 SER A C 1
ATOM 3008 O O . SER A 1 382 ? 25.875 14.617 13.219 1 90.88 382 SER A O 1
ATOM 3010 N N . TRP A 1 383 ? 25 12.672 13.805 1 93.81 383 TRP A N 1
ATOM 3011 C CA . TRP A 1 383 ? 23.844 13.297 14.422 1 93.81 383 TRP A CA 1
ATOM 3012 C C . TRP A 1 383 ? 24.141 13.719 15.852 1 93.81 383 TRP A C 1
ATOM 3014 O O . TRP A 1 383 ? 25 13.133 16.516 1 93.81 383 TRP A O 1
ATOM 3024 N N . SER A 1 384 ? 23.5 14.797 16.312 1 94.12 384 SER A N 1
ATOM 3025 C CA . SER A 1 384 ? 23.656 15.18 17.703 1 94.12 384 SER A CA 1
ATOM 3026 C C . SER A 1 384 ? 23.188 14.062 18.641 1 94.12 384 SER A C 1
ATOM 3028 O O . SER A 1 384 ? 22.328 13.258 18.266 1 94.12 384 SER A O 1
ATOM 3030 N N . HIS A 1 385 ? 23.719 13.984 19.781 1 94.94 385 HIS A N 1
ATOM 3031 C CA . HIS A 1 385 ? 23.375 12.977 20.781 1 94.94 385 HIS A CA 1
ATOM 3032 C C . HIS A 1 385 ? 21.891 13.062 21.141 1 94.94 385 HIS A C 1
ATOM 3034 O O . HIS A 1 385 ? 21.234 12.031 21.328 1 94.94 385 HIS A O 1
ATOM 3040 N N . GLU A 1 386 ? 21.422 14.281 21.188 1 95.56 386 GLU A N 1
ATOM 3041 C CA . GLU A 1 386 ? 20.031 14.508 21.547 1 95.56 386 GLU A CA 1
ATOM 3042 C C . GLU A 1 386 ? 19.094 13.914 20.5 1 95.56 386 GLU A C 1
ATOM 3044 O O . GLU A 1 386 ? 18.109 13.258 20.844 1 95.56 386 GLU A O 1
ATOM 3049 N N . LEU A 1 387 ? 19.469 14.117 19.281 1 96.38 387 LEU A N 1
ATOM 3050 C CA . LEU A 1 387 ? 18.641 13.609 18.188 1 96.38 387 LEU A CA 1
ATOM 3051 C C . LEU A 1 387 ? 18.719 12.086 18.109 1 96.38 387 LEU A C 1
ATOM 3053 O O . LEU A 1 387 ? 17.703 11.422 17.859 1 96.38 387 LEU A O 1
ATOM 3057 N N . GLY A 1 388 ? 19.859 11.586 18.281 1 97 388 GLY A N 1
ATOM 3058 C CA . GLY A 1 388 ? 20.031 10.141 18.297 1 97 388 GLY A CA 1
ATOM 3059 C C . GLY A 1 388 ? 19.234 9.453 19.391 1 97 388 GLY A C 1
ATOM 3060 O O . GLY A 1 388 ? 18.578 8.43 19.141 1 97 388 GLY A O 1
ATOM 3061 N N . ASN A 1 389 ? 19.312 10.008 20.547 1 97 389 ASN A N 1
ATOM 3062 C CA . ASN A 1 389 ? 18.578 9.453 21.672 1 97 389 ASN A CA 1
ATOM 3063 C C . ASN A 1 389 ? 17.062 9.555 21.453 1 97 389 ASN A C 1
ATOM 3065 O O . ASN A 1 389 ? 16.328 8.617 21.781 1 97 389 ASN A O 1
ATOM 3069 N N . LEU A 1 390 ? 16.672 10.727 21.016 1 97.94 390 LEU A N 1
ATOM 3070 C CA . LEU A 1 390 ? 15.25 10.922 20.719 1 97.94 390 LEU A CA 1
ATOM 3071 C C . LEU A 1 390 ? 14.758 9.875 19.719 1 97.94 390 LEU A C 1
ATOM 3073 O O . LEU A 1 390 ? 13.656 9.336 19.875 1 97.94 390 LEU A O 1
ATOM 3077 N N . MET A 1 391 ? 15.531 9.609 18.719 1 97.5 391 MET A N 1
ATOM 3078 C CA . MET A 1 391 ? 15.219 8.609 17.703 1 97.5 391 MET A CA 1
ATOM 3079 C C . MET A 1 391 ? 15.047 7.23 18.328 1 97.5 391 MET A C 1
ATOM 3081 O O . MET A 1 391 ? 14.016 6.578 18.125 1 97.5 391 MET A O 1
ATOM 3085 N N . LYS A 1 392 ? 15.906 6.805 19.109 1 97.56 392 LYS A N 1
ATOM 3086 C CA . LYS A 1 392 ? 15.898 5.48 19.734 1 97.56 392 LYS A CA 1
ATOM 3087 C C . LYS A 1 392 ? 14.703 5.316 20.672 1 97.56 392 LYS A C 1
ATOM 3089 O O . LYS A 1 392 ? 14.062 4.262 20.688 1 97.56 392 LYS A O 1
ATOM 3094 N N . CYS A 1 393 ? 14.391 6.344 21.375 1 98.19 393 CYS A N 1
ATOM 3095 C CA . CYS A 1 393 ? 13.25 6.285 22.281 1 98.19 393 CYS A CA 1
ATOM 3096 C C . CYS A 1 393 ? 11.938 6.242 21.516 1 98.19 393 CYS A C 1
ATOM 3098 O O . CYS A 1 393 ? 11.008 5.531 21.906 1 98.19 393 CYS A O 1
ATOM 3100 N N . SER A 1 394 ? 11.906 6.945 20.438 1 98.69 394 SER A N 1
ATOM 3101 C CA . SER A 1 394 ? 10.656 7.133 19.703 1 98.69 394 SER A CA 1
ATOM 3102 C C . SER A 1 394 ? 10.258 5.859 18.953 1 98.69 394 SER A C 1
ATOM 3104 O O . SER A 1 394 ? 9.078 5.625 18.703 1 98.69 394 SER A O 1
ATOM 3106 N N . TRP A 1 395 ? 11.234 5.027 18.547 1 98.44 395 TRP A N 1
ATOM 3107 C CA . TRP A 1 395 ? 10.891 3.818 17.812 1 98.44 395 TRP A CA 1
ATOM 3108 C C . TRP A 1 395 ? 11.016 2.586 18.703 1 98.44 395 TRP A C 1
ATOM 3110 O O . TRP A 1 395 ? 11.078 1.458 18.203 1 98.44 395 TRP A O 1
ATOM 3120 N N . ASP A 1 396 ? 11.078 2.779 20 1 97.81 396 ASP A N 1
ATOM 3121 C CA . ASP A 1 396 ? 11.219 1.664 20.938 1 97.81 396 ASP A CA 1
ATOM 3122 C C . ASP A 1 396 ? 10.102 0.636 20.734 1 97.81 396 ASP A C 1
ATOM 3124 O O . ASP A 1 396 ? 8.961 0.999 20.453 1 97.81 396 ASP A O 1
ATOM 3128 N N . SER A 1 397 ? 10.406 -0.623 20.891 1 94.31 397 SER A N 1
ATOM 3129 C CA . SER A 1 397 ? 9.438 -1.7 20.719 1 94.31 397 SER A CA 1
ATOM 3130 C C . SER A 1 397 ? 8.422 -1.708 21.859 1 94.31 397 SER A C 1
ATOM 3132 O O . SER A 1 397 ? 7.301 -2.197 21.688 1 94.31 397 SER A O 1
ATOM 3134 N N . THR A 1 398 ? 8.867 -1.208 22.953 1 95.31 398 THR A N 1
ATOM 3135 C CA . THR A 1 398 ? 7.949 -1.077 24.078 1 95.31 398 THR A CA 1
ATOM 3136 C C . THR A 1 398 ? 7.129 0.205 23.969 1 95.31 398 THR A C 1
ATOM 3138 O O . THR A 1 398 ? 7.672 1.307 24.078 1 95.31 398 THR A O 1
ATOM 3141 N N . ILE A 1 399 ? 5.879 0.097 23.906 1 96.94 399 ILE A N 1
ATOM 3142 C CA . ILE A 1 399 ? 4.941 1.177 23.594 1 96.94 399 ILE A CA 1
ATOM 3143 C C . ILE A 1 399 ? 5.043 2.258 24.672 1 96.94 399 ILE A C 1
ATOM 3145 O O . ILE A 1 399 ? 5.105 3.449 24.359 1 96.94 399 ILE A O 1
ATOM 3149 N N . SER A 1 400 ? 5.172 1.906 25.938 1 95.56 400 SER A N 1
ATOM 3150 C CA . SER A 1 400 ? 5.121 2.834 27.062 1 95.56 400 SER A CA 1
ATOM 3151 C C . SER A 1 400 ? 6.41 3.645 27.172 1 95.56 400 SER A C 1
ATOM 3153 O O . SER A 1 400 ? 6.461 4.641 27.891 1 95.56 400 SER A O 1
ATOM 3155 N N . LYS A 1 401 ? 7.414 3.248 26.484 1 97.06 401 LYS A N 1
ATOM 3156 C CA . LYS A 1 401 ? 8.703 3.936 26.578 1 97.06 401 LYS A CA 1
ATOM 3157 C C . LYS A 1 401 ? 8.789 5.074 25.562 1 97.06 401 LYS A C 1
ATOM 3159 O O . LYS A 1 401 ? 9.68 5.914 25.641 1 97.06 401 LYS A O 1
ATOM 3164 N N . ARG A 1 402 ? 7.895 5.098 24.656 1 98.5 402 ARG A N 1
ATOM 3165 C CA . ARG A 1 402 ? 7.926 6.156 23.641 1 98.5 402 ARG A CA 1
ATOM 3166 C C . ARG A 1 402 ? 7.461 7.484 24.234 1 98.5 402 ARG A C 1
ATOM 3168 O O . ARG A 1 402 ? 6.473 7.531 24.969 1 98.5 402 ARG A O 1
ATOM 3175 N N . PRO A 1 403 ? 8.141 8.555 23.891 1 98.56 403 PRO A N 1
ATOM 3176 C CA . PRO A 1 403 ? 7.762 9.867 24.422 1 98.56 403 PRO A CA 1
ATOM 3177 C C . PRO A 1 403 ? 6.484 10.414 23.797 1 98.56 403 PRO A C 1
ATOM 3179 O O . PRO A 1 403 ? 6.102 9.984 22.703 1 98.56 403 PRO A O 1
ATOM 3182 N N . GLY A 1 404 ? 5.848 11.312 24.5 1 98.19 404 GLY A N 1
ATOM 3183 C CA . GLY A 1 404 ? 4.797 12.102 23.875 1 98.19 404 GLY A CA 1
ATOM 3184 C C . GLY A 1 404 ? 5.328 13.195 22.969 1 98.19 404 GLY A C 1
ATOM 3185 O O . GLY A 1 404 ? 6.512 13.531 23.031 1 98.19 404 GLY A O 1
ATOM 3186 N N . PHE A 1 405 ? 4.453 13.734 22.203 1 98.56 405 PHE A N 1
ATOM 3187 C CA . PHE A 1 405 ? 4.895 14.742 21.234 1 98.56 405 PHE A CA 1
ATOM 3188 C C . PHE A 1 405 ? 5.258 16.047 21.938 1 98.56 405 PHE A C 1
ATOM 3190 O O . PHE A 1 405 ? 6.051 16.828 21.422 1 98.56 405 PHE A O 1
ATOM 3197 N N . SER A 1 406 ? 4.742 16.328 23.141 1 97.56 406 SER A N 1
ATOM 3198 C CA . SER A 1 406 ? 5.164 17.5 23.906 1 97.56 406 SER A CA 1
ATOM 3199 C C . SER A 1 406 ? 6.656 17.453 24.219 1 97.56 406 SER A C 1
ATOM 3201 O O . SER A 1 406 ? 7.367 18.453 24.047 1 97.56 406 SER A O 1
ATOM 3203 N N . GLU A 1 407 ? 7.082 16.328 24.641 1 97.75 407 GLU A N 1
ATOM 3204 C CA . GLU A 1 407 ? 8.5 16.125 24.922 1 97.75 407 GLU A CA 1
ATOM 3205 C C . GLU A 1 407 ? 9.336 16.219 23.641 1 97.75 407 GLU A C 1
ATOM 3207 O O . GLU A 1 407 ? 10.414 16.812 23.641 1 97.75 407 GLU A O 1
ATOM 3212 N N . ILE A 1 408 ? 8.844 15.617 22.609 1 98.5 408 ILE A N 1
ATOM 3213 C CA . ILE A 1 408 ? 9.531 15.641 21.312 1 98.5 408 ILE A CA 1
ATOM 3214 C C . ILE A 1 408 ? 9.719 17.094 20.859 1 98.5 408 ILE A C 1
ATOM 3216 O O . ILE A 1 408 ? 10.82 17.469 20.453 1 98.5 408 ILE A O 1
ATOM 3220 N N . CYS A 1 409 ? 8.688 17.891 20.953 1 98 409 CYS A N 1
ATOM 3221 C CA . CYS A 1 409 ? 8.742 19.297 20.547 1 98 409 CYS A CA 1
ATOM 3222 C C . CYS A 1 409 ? 9.773 20.062 21.359 1 98 409 CYS A C 1
ATOM 3224 O O . CYS A 1 409 ? 10.5 20.891 20.812 1 98 409 CYS A O 1
ATOM 3226 N N . ASN A 1 410 ? 9.891 19.75 22.609 1 96.88 410 ASN A N 1
ATOM 3227 C CA . ASN A 1 410 ? 10.859 20.406 23.469 1 96.88 410 ASN A CA 1
ATOM 3228 C C . ASN A 1 410 ? 12.289 20.109 23.031 1 96.88 410 ASN A C 1
ATOM 3230 O O . ASN A 1 410 ? 13.125 21.016 22.984 1 96.88 410 ASN A O 1
ATOM 3234 N N . VAL A 1 411 ? 12.562 18.875 22.75 1 96.44 411 VAL A N 1
ATOM 3235 C CA . VAL A 1 411 ? 13.898 18.484 22.312 1 96.44 411 VAL A CA 1
ATOM 3236 C C . VAL A 1 411 ? 14.242 19.172 21 1 96.44 411 VAL A C 1
ATOM 3238 O O . VAL A 1 411 ? 15.352 19.688 20.828 1 96.44 411 VAL A O 1
ATOM 3241 N N . LEU A 1 412 ? 13.312 19.203 20.078 1 97.06 412 LEU A N 1
ATOM 3242 C CA . LEU A 1 412 ? 13.562 19.781 18.766 1 97.06 412 LEU A CA 1
ATOM 3243 C C . LEU A 1 412 ? 13.766 21.281 18.859 1 97.06 412 LEU A C 1
ATOM 3245 O O . LEU A 1 412 ? 14.578 21.859 18.125 1 97.06 412 LEU A O 1
ATOM 3249 N N . ARG A 1 413 ? 13.023 21.953 19.75 1 94.62 413 ARG A N 1
ATOM 3250 C CA . ARG A 1 413 ? 13.203 23.375 19.969 1 94.62 413 ARG A CA 1
ATOM 3251 C C . ARG A 1 413 ? 14.617 23.688 20.453 1 94.62 413 ARG A C 1
ATOM 3253 O O . ARG A 1 413 ? 15.234 24.656 20 1 94.62 413 ARG A O 1
ATOM 3260 N N . SER A 1 414 ? 15.062 22.875 21.328 1 92.56 414 SER A N 1
ATOM 3261 C CA . SER A 1 414 ? 16.422 23.047 21.844 1 92.56 414 SER A CA 1
ATOM 3262 C C . SER A 1 414 ? 17.453 22.828 20.734 1 92.56 414 SER A C 1
ATOM 3264 O O . SER A 1 414 ? 18.453 23.547 20.672 1 92.56 414 SER A O 1
ATOM 3266 N N . GLU A 1 415 ? 17.219 21.828 19.891 1 91.25 415 GLU A N 1
ATOM 3267 C CA . GLU A 1 415 ? 18.125 21.547 18.781 1 91.25 415 GLU A CA 1
ATOM 3268 C C . GLU A 1 415 ? 18.172 22.734 17.797 1 91.25 415 GLU A C 1
ATOM 3270 O O . GLU A 1 415 ? 19.234 23.031 17.234 1 91.25 415 GLU A O 1
ATOM 3275 N N . MET A 1 416 ? 17.078 23.344 17.578 1 89.25 416 MET A N 1
ATOM 3276 C CA . MET A 1 416 ? 17 24.484 16.656 1 89.25 416 MET A CA 1
ATOM 3277 C C . MET A 1 416 ? 17.703 25.703 17.234 1 89.25 416 MET A C 1
ATOM 3279 O O . MET A 1 416 ? 18.312 26.484 16.5 1 89.25 416 MET A O 1
ATOM 3283 N N . SER A 1 417 ? 17.625 25.859 18.516 1 84 417 SER A N 1
ATOM 3284 C CA . SER A 1 417 ? 18.25 27 19.188 1 84 417 SER A CA 1
ATOM 3285 C C . SER A 1 417 ? 19.781 26.875 19.141 1 84 417 SER A C 1
ATOM 3287 O O . SER A 1 417 ? 20.484 27.875 19 1 84 417 SER A O 1
ATOM 3289 N N . ILE A 1 418 ? 20.281 25.75 19.234 1 73 418 ILE A N 1
ATOM 3290 C CA . ILE A 1 418 ? 21.719 25.5 19.203 1 73 418 ILE A CA 1
ATOM 3291 C C . ILE A 1 418 ? 22.266 25.766 17.797 1 73 418 ILE A C 1
ATOM 3293 O O . ILE A 1 418 ? 23.297 26.406 17.641 1 73 418 ILE A O 1
ATOM 3297 N N . LYS A 1 419 ? 21.625 25.344 16.812 1 68.19 419 LYS A N 1
ATOM 3298 C CA . LYS A 1 419 ? 22.078 25.5 15.438 1 68.19 419 LYS A CA 1
ATOM 3299 C C . LYS A 1 419 ? 21.953 26.938 14.969 1 68.19 419 LYS A C 1
ATOM 3301 O O . LYS A 1 419 ? 22.672 27.375 14.07 1 68.19 419 LYS A O 1
ATOM 3306 N N . GLY A 1 420 ? 20.938 27.625 15.414 1 59.12 420 GLY A N 1
ATOM 3307 C CA . GLY A 1 420 ? 20.828 29.047 15.148 1 59.12 420 GLY A CA 1
ATOM 3308 C C . GLY A 1 420 ? 21.969 29.859 15.734 1 59.12 420 GLY A C 1
ATOM 3309 O O . GLY A 1 420 ? 22.391 30.859 15.148 1 59.12 420 GLY A O 1
ATOM 3310 N N . LYS A 1 421 ? 22.562 29.516 16.844 1 54.88 421 LYS A N 1
ATOM 3311 C CA . LYS A 1 421 ? 23.656 30.234 17.5 1 54.88 421 LYS A CA 1
ATOM 3312 C C . LYS A 1 421 ? 24.984 29.953 16.812 1 54.88 421 LYS A C 1
ATOM 3314 O O . LYS A 1 421 ? 25.859 30.812 16.781 1 54.88 421 LYS A O 1
ATOM 3319 N N . SER A 1 422 ? 25.219 28.781 16.312 1 49.38 422 SER A N 1
ATOM 3320 C CA . SER A 1 422 ? 26.5 28.469 15.703 1 49.38 422 SER A CA 1
ATOM 3321 C C . SER A 1 422 ? 26.656 29.188 14.367 1 49.38 422 SER A C 1
ATOM 3323 O O . SER A 1 422 ? 27.766 29.328 13.859 1 49.38 422 SER A O 1
ATOM 3325 N N . GLY A 1 423 ? 25.688 29.609 13.68 1 45.53 423 GLY A N 1
ATOM 3326 C CA . GLY A 1 423 ? 25.812 30.406 12.469 1 45.53 423 GLY A CA 1
ATOM 3327 C C . GLY A 1 423 ? 26.266 31.828 12.727 1 45.53 423 GLY A C 1
ATOM 3328 O O . GLY A 1 423 ? 26.672 32.531 11.805 1 45.53 423 GLY A O 1
ATOM 3329 N N . THR A 1 424 ? 25.953 32.5 13.844 1 36.59 424 THR A N 1
ATOM 3330 C CA . THR A 1 424 ? 26.391 33.875 14.102 1 36.59 424 THR A CA 1
ATOM 3331 C C . THR A 1 424 ? 27.844 33.906 14.562 1 36.59 424 THR A C 1
ATOM 3333 O O . THR A 1 424 ? 28.438 34.969 14.719 1 36.59 424 THR A O 1
ATOM 3336 N N . ARG A 1 425 ? 28.438 32.938 15.117 1 36.25 425 ARG A N 1
ATOM 3337 C CA . ARG A 1 425 ? 29.797 33.125 15.602 1 36.25 425 ARG A CA 1
ATOM 3338 C C . ARG A 1 425 ? 30.812 33.094 14.461 1 36.25 425 ARG A C 1
ATOM 3340 O O . ARG A 1 425 ? 32 33.281 14.672 1 36.25 425 ARG A O 1
ATOM 3347 N N . SER A 1 426 ? 30.547 32.531 13.297 1 29.08 426 SER A N 1
ATOM 3348 C CA . SER A 1 426 ? 31.688 32.781 12.43 1 29.08 426 SER A CA 1
ATOM 3349 C C . SER A 1 426 ? 31.625 34.219 11.844 1 29.08 426 SER A C 1
ATOM 3351 O O . SER A 1 426 ? 30.547 34.656 11.461 1 29.08 426 SER A O 1
ATOM 3353 N N . MET B 1 1 ? -53.438 14.375 -40.75 1 23.31 1 MET B N 1
ATOM 3354 C CA . MET B 1 1 ? -52.031 14.414 -40.375 1 23.31 1 MET B CA 1
ATOM 3355 C C . MET B 1 1 ? -51.844 14.281 -38.844 1 23.31 1 MET B C 1
ATOM 3357 O O . MET B 1 1 ? -51.969 15.273 -38.125 1 23.31 1 MET B O 1
ATOM 3361 N N . ALA B 1 2 ? -52.312 13.273 -38.156 1 24.02 2 ALA B N 1
ATOM 3362 C CA . ALA B 1 2 ? -52.531 12.93 -36.75 1 24.02 2 ALA B CA 1
ATOM 3363 C C . ALA B 1 2 ? -51.219 12.727 -36.031 1 24.02 2 ALA B C 1
ATOM 3365 O O . ALA B 1 2 ? -50.406 11.891 -36.406 1 24.02 2 ALA B O 1
ATOM 3366 N N . ALA B 1 3 ? -50.625 13.82 -35.406 1 23.77 3 ALA B N 1
ATOM 3367 C CA . ALA B 1 3 ? -49.406 13.969 -34.656 1 23.77 3 ALA B CA 1
ATOM 3368 C C . ALA B 1 3 ? -49.344 13.023 -33.438 1 23.77 3 ALA B C 1
ATOM 3370 O O . ALA B 1 3 ? -50.219 13.062 -32.594 1 23.77 3 ALA B O 1
ATOM 3371 N N . LEU B 1 4 ? -48.812 11.789 -33.594 1 23.86 4 LEU B N 1
ATOM 3372 C CA . LEU B 1 4 ? -48.688 10.727 -32.625 1 23.86 4 LEU B CA 1
ATOM 3373 C C . LEU B 1 4 ? -47.875 11.203 -31.422 1 23.86 4 LEU B C 1
ATOM 3375 O O . LEU B 1 4 ? -46.688 11.57 -31.578 1 23.86 4 LEU B O 1
ATOM 3379 N N . VAL B 1 5 ? -48.469 11.812 -30.422 1 24.23 5 VAL B N 1
ATOM 3380 C CA . VAL B 1 5 ? -47.906 12.273 -29.156 1 24.23 5 VAL B CA 1
ATOM 3381 C C . VAL B 1 5 ? -47.312 11.102 -28.391 1 24.23 5 VAL B C 1
ATOM 3383 O O . VAL B 1 5 ? -48.031 10.18 -27.984 1 24.23 5 VAL B O 1
ATOM 3386 N N . VAL B 1 6 ? -46.125 10.617 -28.797 1 24.25 6 VAL B N 1
ATOM 3387 C CA . VAL B 1 6 ? -45.438 9.547 -28.078 1 24.25 6 VAL B CA 1
ATOM 3388 C C . VAL B 1 6 ? -45.188 9.984 -26.641 1 24.25 6 VAL B C 1
ATOM 3390 O O . VAL B 1 6 ? -44.469 10.977 -26.406 1 24.25 6 VAL B O 1
ATOM 3393 N N . THR B 1 7 ? -46.094 9.766 -25.734 1 24.44 7 THR B N 1
ATOM 3394 C CA . THR B 1 7 ? -46 10 -24.297 1 24.44 7 THR B CA 1
ATOM 3395 C C . THR B 1 7 ? -44.812 9.25 -23.688 1 24.44 7 THR B C 1
ATOM 3397 O O . THR B 1 7 ? -44.75 8.023 -23.766 1 24.44 7 THR B O 1
ATOM 3400 N N . SER B 1 8 ? -43.562 9.828 -23.719 1 23.97 8 SER B N 1
ATOM 3401 C CA . SER B 1 8 ? -42.312 9.352 -23.156 1 23.97 8 SER B CA 1
ATOM 3402 C C . SER B 1 8 ? -42.438 9.07 -21.672 1 23.97 8 SER B C 1
ATOM 3404 O O . SER B 1 8 ? -42.625 9.992 -20.875 1 23.97 8 SER B O 1
ATOM 3406 N N . GLY B 1 9 ? -43.125 7.996 -21.234 1 24.09 9 GLY B N 1
ATOM 3407 C CA . GLY B 1 9 ? -43.219 7.547 -19.859 1 24.09 9 GLY B CA 1
ATOM 3408 C C . GLY B 1 9 ? -41.875 7.406 -19.172 1 24.09 9 GLY B C 1
ATOM 3409 O O . GLY B 1 9 ? -41.031 6.633 -19.609 1 24.09 9 GLY B O 1
ATOM 3410 N N . HIS B 1 10 ? -41.375 8.445 -18.5 1 25.28 10 HIS B N 1
ATOM 3411 C CA . HIS B 1 10 ? -40.219 8.508 -17.609 1 25.28 10 HIS B CA 1
ATOM 3412 C C . HIS B 1 10 ? -40.312 7.469 -16.5 1 25.28 10 HIS B C 1
ATOM 3414 O O . HIS B 1 10 ? -41.188 7.535 -15.656 1 25.28 10 HIS B O 1
ATOM 3420 N N . ALA B 1 11 ? -40.031 6.211 -16.688 1 26.28 11 ALA B N 1
ATOM 3421 C CA . ALA B 1 11 ? -39.938 5.219 -15.617 1 26.28 11 ALA B CA 1
ATOM 3422 C C . ALA B 1 11 ? -39.125 5.758 -14.445 1 26.28 11 ALA B C 1
ATOM 3424 O O . ALA B 1 11 ? -37.938 6.113 -14.602 1 26.28 11 ALA B O 1
ATOM 3425 N N . SER B 1 12 ? -39.688 6.391 -13.477 1 27.3 12 SER B N 1
ATOM 3426 C CA . SER B 1 12 ? -39.188 6.777 -12.164 1 27.3 12 SER B CA 1
ATOM 3427 C C . SER B 1 12 ? -38.469 5.613 -11.484 1 27.3 12 SER B C 1
ATOM 3429 O O . SER B 1 12 ? -39.125 4.648 -11.062 1 27.3 12 SER B O 1
ATOM 3431 N N . HIS B 1 13 ? -37.406 5.129 -11.945 1 30.66 13 HIS B N 1
ATOM 3432 C CA . HIS B 1 13 ? -36.625 4.129 -11.234 1 30.66 13 HIS B CA 1
ATOM 3433 C C . HIS B 1 13 ? -36.5 4.488 -9.758 1 30.66 13 HIS B C 1
ATOM 3435 O O . HIS B 1 13 ? -35.906 5.52 -9.414 1 30.66 13 HIS B O 1
ATOM 3441 N N . GLY B 1 14 ? -37.5 4.207 -8.891 1 30.08 14 GLY B N 1
ATOM 3442 C CA . GLY B 1 14 ? -37.688 4.34 -7.461 1 30.08 14 GLY B CA 1
ATOM 3443 C C . GLY B 1 14 ? -36.469 3.986 -6.652 1 30.08 14 GLY B C 1
ATOM 3444 O O . GLY B 1 14 ? -35.719 3.066 -7.012 1 30.08 14 GLY B O 1
ATOM 3445 N N . SER B 1 15 ? -35.906 4.984 -5.93 1 34.16 15 SER B N 1
ATOM 3446 C CA . SER B 1 15 ? -34.938 4.883 -4.844 1 34.16 15 SER B CA 1
ATOM 3447 C C . SER B 1 15 ? -35.281 3.732 -3.902 1 34.16 15 SER B C 1
ATOM 3449 O O . SER B 1 15 ? -36.438 3.584 -3.486 1 34.16 15 SER B O 1
ATOM 3451 N N . ASN B 1 16 ? -34.812 2.65 -4.074 1 34.59 16 ASN B N 1
ATOM 3452 C CA . ASN B 1 16 ? -35.156 1.531 -3.193 1 34.59 16 ASN B CA 1
ATOM 3453 C C . ASN B 1 16 ? -34.969 1.904 -1.724 1 34.59 16 ASN B C 1
ATOM 3455 O O . ASN B 1 16 ? -33.844 2.119 -1.264 1 34.59 16 ASN B O 1
ATOM 3459 N N . PRO B 1 17 ? -35.844 2.426 -0.942 1 39.28 17 PRO B N 1
ATOM 3460 C CA . PRO B 1 17 ? -35.875 2.871 0.453 1 39.28 17 PRO B CA 1
ATOM 3461 C C . PRO B 1 17 ? -35.094 1.943 1.386 1 39.28 17 PRO B C 1
ATOM 3463 O O . PRO B 1 17 ? -34.594 2.385 2.42 1 39.28 17 PRO B O 1
ATOM 3466 N N . ASN B 1 18 ? -34.969 0.7 1.175 1 39.62 18 ASN B N 1
ATOM 3467 C CA . ASN B 1 18 ? -34.594 -0.318 2.145 1 39.62 18 ASN B CA 1
ATOM 3468 C C . ASN B 1 18 ? -33.062 -0.415 2.273 1 39.62 18 ASN B C 1
ATOM 3470 O O . ASN B 1 18 ? -32.562 -1.294 2.969 1 39.62 18 ASN B O 1
ATOM 3474 N N . PHE B 1 19 ? -32.25 0.179 1.476 1 44.09 19 PHE B N 1
ATOM 3475 C CA . PHE B 1 19 ? -30.812 0.096 1.595 1 44.09 19 PHE B CA 1
ATOM 3476 C C . PHE B 1 19 ? -30.328 0.833 2.838 1 44.09 19 PHE B C 1
ATOM 3478 O O . PHE B 1 19 ? -29.188 0.656 3.266 1 44.09 19 PHE B O 1
ATOM 3485 N N . LYS B 1 20 ? -31.016 1.848 3.387 1 43 20 LYS B N 1
ATOM 3486 C CA . LYS B 1 20 ? -30.703 2.82 4.43 1 43 20 LYS B CA 1
ATOM 3487 C C . LYS B 1 20 ? -30.031 2.148 5.625 1 43 20 LYS B C 1
ATOM 3489 O O . LYS B 1 20 ? -29.031 2.639 6.133 1 43 20 LYS B O 1
ATOM 3494 N N . GLU B 1 21 ? -30.75 1.312 6.445 1 49.03 21 GLU B N 1
ATOM 3495 C CA . GLU B 1 21 ? -30.438 0.824 7.789 1 49.03 21 GLU B CA 1
ATOM 3496 C C . GLU B 1 21 ? -29.266 -0.145 7.77 1 49.03 21 GLU B C 1
ATOM 3498 O O . GLU B 1 21 ? -28.766 -0.548 8.82 1 49.03 21 GLU B O 1
ATOM 3503 N N . GLU B 1 22 ? -28.531 -0.519 6.684 1 60.31 22 GLU B N 1
ATOM 3504 C CA . GLU B 1 22 ? -28.297 -1.913 6.32 1 60.31 22 GLU B CA 1
ATOM 3505 C C . GLU B 1 22 ? -26.859 -2.334 6.645 1 60.31 22 GLU B C 1
ATOM 3507 O O . GLU B 1 22 ? -26.641 -3.354 7.305 1 60.31 22 GLU B O 1
ATOM 3512 N N . ILE B 1 23 ? -25.797 -1.476 6.273 1 68.81 23 ILE B N 1
ATOM 3513 C CA . ILE B 1 23 ? -24.531 -2.152 6.469 1 68.81 23 ILE B CA 1
ATOM 3514 C C . ILE B 1 23 ? -24.125 -2.082 7.941 1 68.81 23 ILE B C 1
ATOM 3516 O O . ILE B 1 23 ? -23.594 -3.047 8.492 1 68.81 23 ILE B O 1
ATOM 3520 N N . GLN B 1 24 ? -24.484 -1.073 8.602 1 69.69 24 GLN B N 1
ATOM 3521 C CA . GLN B 1 24 ? -24.078 -0.896 9.992 1 69.69 24 GLN B CA 1
ATOM 3522 C C . GLN B 1 24 ? -24.75 -1.923 10.898 1 69.69 24 GLN B C 1
ATOM 3524 O O . GLN B 1 24 ? -24.156 -2.363 11.891 1 69.69 24 GLN B O 1
ATOM 3529 N N . HIS B 1 25 ? -25.875 -2.271 10.539 1 77 25 HIS B N 1
ATOM 3530 C CA . HIS B 1 25 ? -26.594 -3.219 11.383 1 77 25 HIS B CA 1
ATOM 3531 C C . HIS B 1 25 ? -26.516 -4.633 10.812 1 77 25 HIS B C 1
ATOM 3533 O O . HIS B 1 25 ? -27.141 -5.551 11.344 1 77 25 HIS B O 1
ATOM 3539 N N . ALA B 1 26 ? -25.688 -4.59 9.773 1 83.12 26 ALA B N 1
ATOM 3540 C CA . ALA B 1 26 ? -25.562 -5.895 9.141 1 83.12 26 ALA B CA 1
ATOM 3541 C C . ALA B 1 26 ? -24.781 -6.863 10.023 1 83.12 26 ALA B C 1
ATOM 3543 O O . ALA B 1 26 ? -23.781 -6.477 10.656 1 83.12 26 ALA B O 1
ATOM 3544 N N . THR B 1 27 ? -25.281 -8.07 10.18 1 86.06 27 THR B N 1
ATOM 3545 C CA . THR B 1 27 ? -24.531 -9.125 10.867 1 86.06 27 THR B CA 1
ATOM 3546 C C . THR B 1 27 ? -23.422 -9.672 9.977 1 86.06 27 THR B C 1
ATOM 3548 O O . THR B 1 27 ? -23.359 -9.344 8.789 1 86.06 27 THR B O 1
ATOM 3551 N N . VAL B 1 28 ? -22.578 -10.398 10.562 1 87 28 VAL B N 1
ATOM 3552 C CA . VAL B 1 28 ? -21.5 -11.055 9.82 1 87 28 VAL B CA 1
ATOM 3553 C C . VAL B 1 28 ? -22.094 -11.93 8.719 1 87 28 VAL B C 1
ATOM 3555 O O . VAL B 1 28 ? -21.594 -11.953 7.594 1 87 28 VAL B O 1
ATOM 3558 N N . GLU B 1 29 ? -23.141 -12.586 9.016 1 86.56 29 GLU B N 1
ATOM 3559 C CA . GLU B 1 29 ? -23.812 -13.445 8.047 1 86.56 29 GLU B CA 1
ATOM 3560 C C . GLU B 1 29 ? -24.391 -12.633 6.887 1 86.56 29 GLU B C 1
ATOM 3562 O O . GLU B 1 29 ? -24.344 -13.07 5.738 1 86.56 29 GLU B O 1
ATOM 3567 N N . ASP B 1 30 ? -24.844 -11.469 7.191 1 87.69 30 ASP B N 1
ATOM 3568 C CA . ASP B 1 30 ? -25.344 -10.57 6.16 1 87.69 30 ASP B CA 1
ATOM 3569 C C . ASP B 1 30 ? -24.234 -10.156 5.195 1 87.69 30 ASP B C 1
ATOM 3571 O O . ASP B 1 30 ? -24.453 -10.117 3.98 1 87.69 30 ASP B O 1
ATOM 3575 N N . LEU B 1 31 ? -23.172 -9.867 5.773 1 88.62 31 LEU B N 1
ATOM 3576 C CA . LEU B 1 31 ? -22.047 -9.422 4.977 1 88.62 31 LEU B CA 1
ATOM 3577 C C . LEU B 1 31 ? -21.516 -10.547 4.086 1 88.62 31 LEU B C 1
ATOM 3579 O O . LEU B 1 31 ? -21.172 -10.312 2.928 1 88.62 31 LEU B O 1
ATOM 3583 N N . LYS B 1 32 ? -21.5 -11.734 4.621 1 88.62 32 LYS B N 1
ATOM 3584 C CA . LYS B 1 32 ? -21.078 -12.891 3.84 1 88.62 32 LYS B CA 1
ATOM 3585 C C . LYS B 1 32 ? -22.016 -13.141 2.67 1 88.62 32 LYS B C 1
ATOM 3587 O O . LYS B 1 32 ? -21.578 -13.438 1.559 1 88.62 32 LYS B O 1
ATOM 3592 N N . ARG B 1 33 ? -23.266 -13.039 2.885 1 87.19 33 ARG B N 1
ATOM 3593 C CA . ARG B 1 33 ? -24.25 -13.211 1.831 1 87.19 33 ARG B CA 1
ATOM 3594 C C . ARG B 1 33 ? -24.094 -12.148 0.75 1 87.19 33 ARG B C 1
ATOM 3596 O O . ARG B 1 33 ? -24.188 -12.445 -0.442 1 87.19 33 ARG B O 1
ATOM 3603 N N . THR B 1 34 ? -23.906 -10.961 1.235 1 87 34 THR B N 1
ATOM 3604 C CA . THR B 1 34 ? -23.703 -9.867 0.297 1 87 34 THR B CA 1
ATOM 3605 C C . THR B 1 34 ? -22.469 -10.117 -0.571 1 87 34 THR B C 1
ATOM 3607 O O . THR B 1 34 ? -22.5 -9.906 -1.784 1 87 34 THR B O 1
ATOM 3610 N N . ALA B 1 35 ? -21.438 -10.562 0.047 1 89.12 35 ALA B N 1
ATOM 3611 C CA . ALA B 1 35 ? -20.219 -10.867 -0.695 1 89.12 35 ALA B CA 1
ATOM 3612 C C . ALA B 1 35 ? -20.469 -11.93 -1.755 1 89.12 35 ALA B C 1
ATOM 3614 O O . ALA B 1 35 ? -20 -11.82 -2.887 1 89.12 35 ALA B O 1
ATOM 3615 N N . THR B 1 36 ? -21.203 -12.906 -1.398 1 87.5 36 THR B N 1
ATOM 3616 C CA . THR B 1 36 ? -21.531 -13.992 -2.314 1 87.5 36 THR B CA 1
ATOM 3617 C C . THR B 1 36 ? -22.297 -13.469 -3.525 1 87.5 36 THR B C 1
ATOM 3619 O O . THR B 1 36 ? -22.016 -13.875 -4.66 1 87.5 36 THR B O 1
ATOM 3622 N N . LEU B 1 37 ? -23.141 -12.586 -3.283 1 86.56 37 LEU B N 1
ATOM 3623 C CA . LEU B 1 37 ? -23.969 -12.031 -4.359 1 86.56 37 LEU B CA 1
ATOM 3624 C C . LEU B 1 37 ? -23.125 -11.141 -5.273 1 86.56 37 LEU B C 1
ATOM 3626 O O . LEU B 1 37 ? -23.281 -11.172 -6.492 1 86.56 37 LEU B O 1
ATOM 3630 N N . VAL B 1 38 ? -22.312 -10.383 -4.668 1 87.06 38 VAL B N 1
ATOM 3631 C CA . VAL B 1 38 ? -21.438 -9.5 -5.438 1 87.06 38 VAL B CA 1
ATOM 3632 C C . VAL B 1 38 ? -20.562 -10.328 -6.359 1 87.06 38 VAL B C 1
ATOM 3634 O O . VAL B 1 38 ? -20.438 -10.031 -7.551 1 87.06 38 VAL B O 1
ATOM 3637 N N . VAL B 1 39 ? -19.969 -11.328 -5.863 1 88.69 39 VAL B N 1
ATOM 3638 C CA . VAL B 1 39 ? -19.047 -12.156 -6.621 1 88.69 39 VAL B CA 1
ATOM 3639 C C . VAL B 1 39 ? -19.797 -12.938 -7.695 1 88.69 39 VAL B C 1
ATOM 3641 O O . VAL B 1 39 ? -19.297 -13.117 -8.812 1 88.69 39 VAL B O 1
ATOM 3644 N N . ALA B 1 40 ? -20.969 -13.391 -7.367 1 87 40 ALA B N 1
ATOM 3645 C CA . ALA B 1 40 ? -21.812 -14.094 -8.344 1 87 40 ALA B CA 1
ATOM 3646 C C . ALA B 1 40 ? -22.109 -13.195 -9.539 1 87 40 ALA B C 1
ATOM 3648 O O . ALA B 1 40 ? -22.109 -13.648 -10.688 1 87 40 ALA B O 1
ATOM 3649 N N . ASP B 1 41 ? -22.359 -12.016 -9.266 1 84.75 41 ASP B N 1
ATOM 3650 C CA . ASP B 1 41 ? -22.656 -11.062 -10.328 1 84.75 41 ASP B CA 1
ATOM 3651 C C . ASP B 1 41 ? -21.422 -10.805 -11.195 1 84.75 41 ASP B C 1
ATOM 3653 O O . ASP B 1 41 ? -21.531 -10.727 -12.422 1 84.75 41 ASP B O 1
ATOM 3657 N N . GLU B 1 42 ? -20.344 -10.727 -10.57 1 82.06 42 GLU B N 1
ATOM 3658 C CA . GLU B 1 42 ? -19.109 -10.438 -11.281 1 82.06 42 GLU B CA 1
ATOM 3659 C C . GLU B 1 42 ? -18.672 -11.617 -12.148 1 82.06 42 GLU B C 1
ATOM 3661 O O . GLU B 1 42 ? -17.984 -11.43 -13.156 1 82.06 42 GLU B O 1
ATOM 3666 N N . THR B 1 43 ? -19.141 -12.828 -11.766 1 85.69 43 THR B N 1
ATOM 3667 C CA . THR B 1 43 ? -18.656 -14.016 -12.453 1 85.69 43 THR B CA 1
ATOM 3668 C C . THR B 1 43 ? -19.719 -14.578 -13.383 1 85.69 43 THR B C 1
ATOM 3670 O O . THR B 1 43 ? -19.5 -15.586 -14.062 1 85.69 43 THR B O 1
ATOM 3673 N N . ALA B 1 44 ? -20.906 -14.031 -13.445 1 82.12 44 ALA B N 1
ATOM 3674 C CA . ALA B 1 44 ? -22.047 -14.555 -14.18 1 82.12 44 ALA B CA 1
ATOM 3675 C C . ALA B 1 44 ? -21.703 -14.758 -15.656 1 82.12 44 ALA B C 1
ATOM 3677 O O . ALA B 1 44 ? -22.031 -15.789 -16.234 1 82.12 44 ALA B O 1
ATOM 3678 N N . ASP B 1 45 ? -21.109 -13.836 -16.344 1 82.38 45 ASP B N 1
ATOM 3679 C CA . ASP B 1 45 ? -20.812 -13.945 -17.781 1 82.38 45 ASP B CA 1
ATOM 3680 C C . ASP B 1 45 ? -19.328 -14.18 -18.016 1 82.38 45 ASP B C 1
ATOM 3682 O O . ASP B 1 45 ? -18.797 -13.789 -19.062 1 82.38 45 ASP B O 1
ATOM 3686 N N . SER B 1 46 ? -18.875 -15 -17.078 1 88.25 46 SER B N 1
ATOM 3687 C CA . SER B 1 46 ? -17.438 -15.188 -17.203 1 88.25 46 SER B CA 1
ATOM 3688 C C . SER B 1 46 ? -17.094 -16.422 -18.047 1 88.25 46 SER B C 1
ATOM 3690 O O . SER B 1 46 ? -17.812 -17.422 -18 1 88.25 46 SER B O 1
ATOM 3692 N N . GLY B 1 47 ? -16.047 -16.344 -18.828 1 88.62 47 GLY B N 1
ATOM 3693 C CA . GLY B 1 47 ? -15.516 -17.5 -19.531 1 88.62 47 GLY B CA 1
ATOM 3694 C C . GLY B 1 47 ? -14.414 -18.203 -18.766 1 88.62 47 GLY B C 1
ATOM 3695 O O . GLY B 1 47 ? -13.922 -19.25 -19.203 1 88.62 47 GLY B O 1
ATOM 3696 N N . VAL B 1 48 ? -14.102 -17.719 -17.625 1 91.19 48 VAL B N 1
ATOM 3697 C CA . VAL B 1 48 ? -12.969 -18.234 -16.875 1 91.19 48 VAL B CA 1
ATOM 3698 C C . VAL B 1 48 ? -13.461 -19.078 -15.688 1 91.19 48 VAL B C 1
ATOM 3700 O O . VAL B 1 48 ? -12.961 -20.172 -15.445 1 91.19 48 VAL B O 1
ATOM 3703 N N . TYR B 1 49 ? -14.461 -18.562 -15.023 1 90.62 49 TYR B N 1
ATOM 3704 C CA . TYR B 1 49 ? -14.984 -19.234 -13.836 1 90.62 49 TYR B CA 1
ATOM 3705 C C . TYR B 1 49 ? -15.812 -20.453 -14.219 1 90.62 49 TYR B C 1
ATOM 3707 O O . TYR B 1 49 ? -16.547 -20.438 -15.211 1 90.62 49 TYR B O 1
ATOM 3715 N N . ASP B 1 50 ? -15.625 -21.547 -13.469 1 89.25 50 ASP B N 1
ATOM 3716 C CA . ASP B 1 50 ? -16.234 -22.828 -13.789 1 89.25 50 ASP B CA 1
ATOM 3717 C C . ASP B 1 50 ? -16.922 -23.438 -12.562 1 89.25 50 ASP B C 1
ATOM 3719 O O . ASP B 1 50 ? -16.25 -23.953 -11.672 1 89.25 50 ASP B O 1
ATOM 3723 N N . SER B 1 51 ? -18.203 -23.422 -12.555 1 87.75 51 SER B N 1
ATOM 3724 C CA . SER B 1 51 ? -18.984 -23.906 -11.422 1 87.75 51 SER B CA 1
ATOM 3725 C C . SER B 1 51 ? -18.734 -25.391 -11.172 1 87.75 51 SER B C 1
ATOM 3727 O O . SER B 1 51 ? -18.766 -25.844 -10.031 1 87.75 51 SER B O 1
ATOM 3729 N N . ALA B 1 52 ? -18.469 -26.094 -12.242 1 90.31 52 ALA B N 1
ATOM 3730 C CA . ALA B 1 52 ? -18.203 -27.531 -12.102 1 90.31 52 ALA B CA 1
ATOM 3731 C C . ALA B 1 52 ? -16.891 -27.766 -11.352 1 90.31 52 ALA B C 1
ATOM 3733 O O . ALA B 1 52 ? -16.812 -28.656 -10.5 1 90.31 52 ALA B O 1
ATOM 3734 N N . LEU B 1 53 ? -15.969 -26.953 -11.664 1 90.94 53 LEU B N 1
ATOM 3735 C CA . LEU B 1 53 ? -14.68 -27.078 -10.992 1 90.94 53 LEU B CA 1
ATOM 3736 C C . LEU B 1 53 ? -14.773 -26.609 -9.547 1 90.94 53 LEU B C 1
ATOM 3738 O O . LEU B 1 53 ? -14.125 -27.156 -8.656 1 90.94 53 LEU B O 1
ATOM 3742 N N . GLU B 1 54 ? -15.578 -25.594 -9.289 1 91.19 54 GLU B N 1
ATOM 3743 C CA . GLU B 1 54 ? -15.789 -25.094 -7.938 1 91.19 54 GLU B CA 1
ATOM 3744 C C . GLU B 1 54 ? -16.375 -26.172 -7.035 1 91.19 54 GLU B C 1
ATOM 3746 O O . GLU B 1 54 ? -16.016 -26.281 -5.863 1 91.19 54 GLU B O 1
ATOM 3751 N N . GLU B 1 55 ? -17.219 -26.953 -7.602 1 90.81 55 GLU B N 1
ATOM 3752 C CA . GLU B 1 55 ? -17.938 -27.969 -6.832 1 90.81 55 GLU B CA 1
ATOM 3753 C C . GLU B 1 55 ? -17 -29.109 -6.43 1 90.81 55 GLU B C 1
ATOM 3755 O O . GLU B 1 55 ? -17.266 -29.812 -5.461 1 90.81 55 GLU B O 1
ATOM 3760 N N . LYS B 1 56 ? -15.945 -29.25 -7.133 1 91.5 56 LYS B N 1
ATOM 3761 C CA . LYS B 1 56 ? -15.008 -30.344 -6.871 1 91.5 56 LYS B CA 1
ATOM 3762 C C . LYS B 1 56 ? -14.078 -30 -5.715 1 91.5 56 LYS B C 1
ATOM 3764 O O . LYS B 1 56 ? -13.398 -30.875 -5.176 1 91.5 56 LYS B O 1
ATOM 3769 N N . ILE B 1 57 ? -14.055 -28.75 -5.328 1 93.81 57 ILE B N 1
ATOM 3770 C CA . ILE B 1 57 ? -13.188 -28.328 -4.234 1 93.81 57 ILE B CA 1
ATOM 3771 C C . ILE B 1 57 ? -13.773 -28.781 -2.9 1 93.81 57 ILE B C 1
ATOM 3773 O O . ILE B 1 57 ? -14.938 -28.5 -2.6 1 93.81 57 ILE B O 1
ATOM 3777 N N . PRO B 1 58 ? -13.039 -29.516 -2.105 1 93.81 58 PRO B N 1
ATOM 3778 C CA . PRO B 1 58 ? -13.578 -29.984 -0.829 1 93.81 58 PRO B CA 1
ATOM 3779 C C . PRO B 1 58 ? -13.891 -28.844 0.138 1 93.81 58 PRO B C 1
ATOM 3781 O O . PRO B 1 58 ? -13.188 -27.828 0.149 1 93.81 58 PRO B O 1
ATOM 3784 N N . ARG B 1 59 ? -14.891 -29.094 0.958 1 94.75 59 ARG B N 1
ATOM 3785 C CA . ARG B 1 59 ? -15.344 -28.078 1.916 1 94.75 59 ARG B CA 1
ATOM 3786 C C . ARG B 1 59 ? -15.125 -28.562 3.35 1 94.75 59 ARG B C 1
ATOM 3788 O O . ARG B 1 59 ? -15.227 -29.75 3.639 1 94.75 59 ARG B O 1
ATOM 3795 N N . PHE B 1 60 ? -14.805 -27.641 4.215 1 94.81 60 PHE B N 1
ATOM 3796 C CA . PHE B 1 60 ? -14.484 -27.953 5.602 1 94.81 60 PHE B CA 1
ATOM 3797 C C . PHE B 1 60 ? -15.172 -26.984 6.555 1 94.81 60 PHE B C 1
ATOM 3799 O O . PHE B 1 60 ? -15.43 -25.844 6.199 1 94.81 60 PHE B O 1
ATOM 3806 N N . GLU B 1 61 ? -15.461 -27.484 7.73 1 93.06 61 GLU B N 1
ATOM 3807 C CA . GLU B 1 61 ? -15.828 -26.609 8.844 1 93.06 61 GLU B CA 1
ATOM 3808 C C . GLU B 1 61 ? -14.602 -26.172 9.633 1 93.06 61 GLU B C 1
ATOM 3810 O O . GLU B 1 61 ? -13.602 -26.891 9.703 1 93.06 61 GLU B O 1
ATOM 3815 N N . MET B 1 62 ? -14.703 -25.047 10.219 1 91.5 62 MET B N 1
ATOM 3816 C CA . MET B 1 62 ? -13.562 -24.531 10.961 1 91.5 62 MET B CA 1
ATOM 3817 C C . MET B 1 62 ? -13.18 -25.453 12.109 1 91.5 62 MET B C 1
ATOM 3819 O O . MET B 1 62 ? -12.008 -25.594 12.445 1 91.5 62 MET B O 1
ATOM 3823 N N . ASN B 1 63 ? -14.172 -26.109 12.695 1 92.06 63 ASN B N 1
ATOM 3824 C CA . ASN B 1 63 ? -13.906 -26.984 13.836 1 92.06 63 ASN B CA 1
ATOM 3825 C C . ASN B 1 63 ? -13.156 -28.234 13.414 1 92.06 63 ASN B C 1
ATOM 3827 O O . ASN B 1 63 ? -12.656 -28.984 14.258 1 92.06 63 ASN B O 1
ATOM 3831 N N . GLU B 1 64 ? -13.031 -28.469 12.102 1 94.62 64 GLU B N 1
ATOM 3832 C CA . GLU B 1 64 ? -12.297 -29.609 11.57 1 94.62 64 GLU B CA 1
ATOM 3833 C C . GLU B 1 64 ? -10.812 -29.281 11.398 1 94.62 64 GLU B C 1
ATOM 3835 O O . GLU B 1 64 ? -10.008 -30.172 11.109 1 94.62 64 GLU B O 1
ATOM 3840 N N . ILE B 1 65 ? -10.453 -28.047 11.594 1 94.94 65 ILE B N 1
ATOM 3841 C CA . ILE B 1 65 ? -9.109 -27.594 11.266 1 94.94 65 ILE B CA 1
ATOM 3842 C C . ILE B 1 65 ? -8.406 -27.078 12.523 1 94.94 65 ILE B C 1
ATOM 3844 O O . ILE B 1 65 ? -8.93 -26.203 13.219 1 94.94 65 ILE B O 1
ATOM 3848 N N . ARG B 1 66 ? -7.301 -27.625 12.812 1 94.62 66 ARG B N 1
ATOM 3849 C CA . ARG B 1 66 ? -6.434 -27.094 13.859 1 94.62 66 ARG B CA 1
ATOM 3850 C C . ARG B 1 66 ? -5.359 -26.188 13.281 1 94.62 66 ARG B C 1
ATOM 3852 O O . ARG B 1 66 ? -4.543 -26.625 12.461 1 94.62 66 ARG B O 1
ATOM 3859 N N . LEU B 1 67 ? -5.367 -24.984 13.734 1 93.69 67 LEU B N 1
ATOM 3860 C CA . LEU B 1 67 ? -4.449 -23.984 13.195 1 93.69 67 LEU B CA 1
ATOM 3861 C C . LEU B 1 67 ? -3.176 -23.906 14.031 1 93.69 67 LEU B C 1
ATOM 3863 O O . LEU B 1 67 ? -3.195 -24.203 15.227 1 93.69 67 LEU B O 1
ATOM 3867 N N . GLY B 1 68 ? -2.098 -23.609 13.328 1 91.44 68 GLY B N 1
ATOM 3868 C CA . GLY B 1 68 ? -0.816 -23.391 13.977 1 91.44 68 GLY B CA 1
ATOM 3869 C C . GLY B 1 68 ? -0.404 -21.922 13.992 1 91.44 68 GLY B C 1
ATOM 3870 O O . GLY B 1 68 ? -1.186 -21.062 14.391 1 91.44 68 GLY B O 1
ATOM 3871 N N . ARG B 1 69 ? 0.784 -21.703 13.664 1 89.19 69 ARG B N 1
ATOM 3872 C CA . ARG B 1 69 ? 1.33 -20.359 13.75 1 89.19 69 ARG B CA 1
ATOM 3873 C C . ARG B 1 69 ? 0.855 -19.484 12.586 1 89.19 69 ARG B C 1
ATOM 3875 O O . ARG B 1 69 ? 0.58 -20 11.5 1 89.19 69 ARG B O 1
ATOM 3882 N N . THR B 1 70 ? 0.812 -18.188 12.805 1 89.31 70 THR B N 1
ATOM 3883 C CA . THR B 1 70 ? 0.5 -17.219 11.75 1 89.31 70 THR B CA 1
ATOM 3884 C C . THR B 1 70 ? 1.673 -17.078 10.789 1 89.31 70 THR B C 1
ATOM 3886 O O . THR B 1 70 ? 2.811 -16.859 11.211 1 89.31 70 THR B O 1
ATOM 3889 N N . LEU B 1 71 ? 1.383 -17.266 9.516 1 89.25 71 LEU B N 1
ATOM 3890 C CA . LEU B 1 71 ? 2.408 -17.188 8.484 1 89.25 71 LEU B CA 1
ATOM 3891 C C . LEU B 1 71 ? 2.488 -15.773 7.898 1 89.25 71 LEU B C 1
ATOM 3893 O O . LEU B 1 71 ? 3.545 -15.359 7.418 1 89.25 71 LEU B O 1
ATOM 3897 N N . GLY B 1 72 ? 1.395 -15.062 7.844 1 86.81 72 GLY B N 1
ATOM 3898 C CA . GLY B 1 72 ? 1.351 -13.727 7.273 1 86.81 72 GLY B CA 1
ATOM 3899 C C . GLY B 1 72 ? 0.072 -12.984 7.602 1 86.81 72 GLY B C 1
ATOM 3900 O O . GLY B 1 72 ? -0.95 -13.594 7.914 1 86.81 72 GLY B O 1
ATOM 3901 N N . ARG B 1 73 ? 0.192 -11.625 7.578 1 85.88 73 ARG B N 1
ATOM 3902 C CA . ARG B 1 73 ? -0.947 -10.734 7.793 1 85.88 73 ARG B CA 1
ATOM 3903 C C . ARG B 1 73 ? -0.991 -9.633 6.738 1 85.88 73 ARG B C 1
ATOM 3905 O O . ARG B 1 73 ? 0.047 -9.086 6.367 1 85.88 73 ARG B O 1
ATOM 3912 N N . GLY B 1 74 ? -2.166 -9.469 6.199 1 83.19 74 GLY B N 1
ATOM 3913 C CA . GLY B 1 74 ? -2.4 -8.359 5.289 1 83.19 74 GLY B CA 1
ATOM 3914 C C . GLY B 1 74 ? -3.496 -7.418 5.762 1 83.19 74 GLY B C 1
ATOM 3915 O O . GLY B 1 74 ? -3.912 -7.473 6.922 1 83.19 74 GLY B O 1
ATOM 3916 N N . GLY B 1 75 ? -3.818 -6.523 4.945 1 77.88 75 GLY B N 1
ATOM 3917 C CA . GLY B 1 75 ? -4.82 -5.531 5.301 1 77.88 75 GLY B CA 1
ATOM 3918 C C . GLY B 1 75 ? -6.176 -6.137 5.613 1 77.88 75 GLY B C 1
ATOM 3919 O O . GLY B 1 75 ? -6.93 -5.598 6.426 1 77.88 75 GLY B O 1
ATOM 3920 N N . PHE B 1 76 ? -6.426 -7.332 5.051 1 82.88 76 PHE B N 1
ATOM 3921 C CA . PHE B 1 76 ? -7.777 -7.848 5.223 1 82.88 76 PHE B CA 1
ATOM 3922 C C . PHE B 1 76 ? -7.746 -9.289 5.711 1 82.88 76 PHE B C 1
ATOM 3924 O O . PHE B 1 76 ? -8.742 -9.789 6.242 1 82.88 76 PHE B O 1
ATOM 3931 N N . CYS B 1 77 ? -6.574 -9.891 5.48 1 90.12 77 CYS B N 1
ATOM 3932 C CA . CYS B 1 77 ? -6.578 -11.328 5.734 1 90.12 77 CYS B CA 1
ATOM 3933 C C . CYS B 1 77 ? -5.391 -11.742 6.59 1 90.12 77 CYS B C 1
ATOM 3935 O O . CYS B 1 77 ? -4.391 -11.023 6.66 1 90.12 77 CYS B O 1
ATOM 3937 N N . THR B 1 78 ? -5.57 -12.852 7.227 1 90.56 78 THR B N 1
ATOM 3938 C CA . THR B 1 78 ? -4.496 -13.555 7.926 1 90.56 78 THR B CA 1
ATOM 3939 C C . THR B 1 78 ? -4.273 -14.938 7.324 1 90.56 78 THR B C 1
ATOM 3941 O O . THR B 1 78 ? -5.223 -15.602 6.906 1 90.56 78 THR B O 1
ATOM 3944 N N . VAL B 1 79 ? -3.086 -15.312 7.191 1 93.94 79 VAL B N 1
ATOM 3945 C CA . VAL B 1 79 ? -2.719 -16.641 6.719 1 93.94 79 VAL B CA 1
ATOM 3946 C C . VAL B 1 79 ? -2.066 -17.438 7.848 1 93.94 79 VAL B C 1
ATOM 3948 O O . VAL B 1 79 ? -1.09 -16.969 8.453 1 93.94 79 VAL B O 1
ATOM 3951 N N . THR B 1 80 ? -2.6 -18.625 8.102 1 93.88 80 THR B N 1
ATOM 3952 C CA . THR B 1 80 ? -2.139 -19.453 9.211 1 93.88 80 THR B CA 1
ATOM 3953 C C . THR B 1 80 ? -1.825 -20.859 8.734 1 93.88 80 THR B C 1
ATOM 3955 O O . THR B 1 80 ? -2.496 -21.391 7.84 1 93.88 80 THR B O 1
ATOM 3958 N N . GLU B 1 81 ? -0.852 -21.391 9.344 1 93.69 81 GLU B N 1
ATOM 3959 C CA . GLU B 1 81 ? -0.522 -22.781 9.047 1 93.69 81 GLU B CA 1
ATOM 3960 C C . GLU B 1 81 ? -1.604 -23.734 9.562 1 93.69 81 GLU B C 1
ATOM 3962 O O . GLU B 1 81 ? -2.172 -23.516 10.633 1 93.69 81 GLU B O 1
ATOM 3967 N N . ILE B 1 82 ? -1.911 -24.75 8.758 1 94.38 82 ILE B N 1
ATOM 3968 C CA . ILE B 1 82 ? -2.799 -25.812 9.219 1 94.38 82 ILE B CA 1
ATOM 3969 C C . ILE B 1 82 ? -1.976 -26.938 9.844 1 94.38 82 ILE B C 1
ATOM 3971 O O . ILE B 1 82 ? -1.148 -27.562 9.172 1 94.38 82 ILE B O 1
ATOM 3975 N N . GLU B 1 83 ? -2.215 -27.156 11.07 1 92.31 83 GLU B N 1
ATOM 3976 C CA . GLU B 1 83 ? -1.502 -28.219 11.773 1 92.31 83 GLU B CA 1
ATOM 3977 C C . GLU B 1 83 ? -2.125 -29.578 11.484 1 92.31 83 GLU B C 1
ATOM 3979 O O . GLU B 1 83 ? -1.413 -30.562 11.25 1 92.31 83 GLU B O 1
ATOM 3984 N N . LYS B 1 84 ? -3.436 -29.578 11.547 1 91.81 84 LYS B N 1
ATOM 3985 C CA . LYS B 1 84 ? -4.141 -30.844 11.352 1 91.81 84 LYS B CA 1
ATOM 3986 C C . LYS B 1 84 ? -5.578 -30.609 10.906 1 91.81 84 LYS B C 1
ATOM 3988 O O . LYS B 1 84 ? -6.203 -29.625 11.297 1 91.81 84 LYS B O 1
ATOM 3993 N N . VAL B 1 85 ? -6.047 -31.531 10.031 1 92 85 VAL B N 1
ATOM 3994 C CA . VAL B 1 85 ? -7.457 -31.578 9.656 1 92 85 VAL B CA 1
ATOM 3995 C C . VAL B 1 85 ? -8.086 -32.875 10.18 1 92 85 VAL B C 1
ATOM 3997 O O . VAL B 1 85 ? -7.598 -33.969 9.891 1 92 85 VAL B O 1
ATOM 4000 N N . LYS B 1 86 ? -9.156 -32.656 11.016 1 90.25 86 LYS B N 1
ATOM 4001 C CA . LYS B 1 86 ? -9.859 -33.812 11.594 1 90.25 86 LYS B CA 1
ATOM 4002 C C . LYS B 1 86 ? -11.273 -33.906 11.039 1 90.25 86 LYS B C 1
ATOM 4004 O O . LYS B 1 86 ? -12.117 -33.062 11.289 1 90.25 86 LYS B O 1
ATOM 4009 N N . ILE B 1 87 ? -11.586 -34.938 10.32 1 85.69 87 ILE B N 1
ATOM 4010 C CA . ILE B 1 87 ? -12.922 -35.125 9.758 1 85.69 87 ILE B CA 1
ATOM 4011 C C . ILE B 1 87 ? -13.68 -36.156 10.586 1 85.69 87 ILE B C 1
ATOM 4013 O O . ILE B 1 87 ? -13.094 -37.125 11.094 1 85.69 87 ILE B O 1
ATOM 4017 N N . ALA B 1 88 ? -15.047 -35.812 10.984 1 69.25 88 ALA B N 1
ATOM 4018 C CA . ALA B 1 88 ? -15.898 -36.75 11.711 1 69.25 88 ALA B CA 1
ATOM 4019 C C . ALA B 1 88 ? -16.125 -38.031 10.906 1 69.25 88 ALA B C 1
ATOM 4021 O O . ALA B 1 88 ? -16.328 -37.969 9.688 1 69.25 88 ALA B O 1
ATOM 4022 N N . GLY B 1 89 ? -15.969 -39.344 11.516 1 58.16 89 GLY B N 1
ATOM 4023 C CA . GLY B 1 89 ? -16.203 -40.688 11 1 58.16 89 GLY B CA 1
ATOM 4024 C C . GLY B 1 89 ? -14.984 -41.25 10.289 1 58.16 89 GLY B C 1
ATOM 4025 O O . GLY B 1 89 ? -15.039 -42.375 9.75 1 58.16 89 GLY B O 1
ATOM 4026 N N . GLY B 1 90 ? -14.102 -40.469 9.883 1 47.84 90 GLY B N 1
ATOM 4027 C CA . GLY B 1 90 ? -13.016 -41.094 9.141 1 47.84 90 GLY B CA 1
ATOM 4028 C C . GLY B 1 90 ? -12.18 -42.031 9.969 1 47.84 90 GLY B C 1
ATOM 4029 O O . GLY B 1 90 ? -11.562 -41.625 10.961 1 47.84 90 GLY B O 1
ATOM 4030 N N . GLU B 1 91 ? -12.695 -43.219 10.156 1 39.12 91 GLU B N 1
ATOM 4031 C CA . GLU B 1 91 ? -11.812 -44.312 10.57 1 39.12 91 GLU B CA 1
ATOM 4032 C C . GLU B 1 91 ? -10.414 -44.125 9.992 1 39.12 91 GLU B C 1
ATOM 4034 O O . GLU B 1 91 ? -10.258 -43.812 8.812 1 39.12 91 GLU B O 1
ATOM 4039 N N . THR B 1 92 ? -9.484 -43.688 10.758 1 40.59 92 THR B N 1
ATOM 4040 C CA . THR B 1 92 ? -8.07 -43.812 10.398 1 40.59 92 THR B CA 1
ATOM 4041 C C . THR B 1 92 ? -7.84 -45.094 9.586 1 40.59 92 THR B C 1
ATOM 4043 O O . THR B 1 92 ? -7.617 -46.156 10.156 1 40.59 92 THR B O 1
ATOM 4046 N N . ASN B 1 93 ? -8.734 -45.594 8.82 1 33.53 93 ASN B N 1
ATOM 4047 C CA . ASN B 1 93 ? -8.125 -46.688 8.062 1 33.53 93 ASN B CA 1
ATOM 4048 C C . ASN B 1 93 ? -6.84 -46.25 7.367 1 33.53 93 ASN B C 1
ATOM 4050 O O . ASN B 1 93 ? -6.887 -45.688 6.27 1 33.53 93 ASN B O 1
ATOM 4054 N N . THR B 1 94 ? -5.902 -45.812 8.039 1 37.47 94 THR B N 1
ATOM 4055 C CA . THR B 1 94 ? -4.504 -45.594 7.688 1 37.47 94 THR B CA 1
ATOM 4056 C C . THR B 1 94 ? -4.008 -46.656 6.723 1 37.47 94 THR B C 1
ATOM 4058 O O . THR B 1 94 ? -2.836 -46.656 6.336 1 37.47 94 THR B O 1
ATOM 4061 N N . SER B 1 95 ? -4.684 -47.875 6.637 1 32.62 95 SER B N 1
ATOM 4062 C CA . SER B 1 95 ? -3.91 -48.969 6.031 1 32.62 95 SER B CA 1
ATOM 4063 C C . SER B 1 95 ? -3.492 -48.594 4.609 1 32.62 95 SER B C 1
ATOM 4065 O O . SER B 1 95 ? -2.32 -48.75 4.246 1 32.62 95 SER B O 1
ATOM 4067 N N . ARG B 1 96 ? -4.406 -48.906 3.479 1 32.69 96 ARG B N 1
ATOM 4068 C CA . ARG B 1 96 ? -4.055 -49.438 2.162 1 32.69 96 ARG B CA 1
ATOM 4069 C C . ARG B 1 96 ? -3.768 -48.281 1.185 1 32.69 96 ARG B C 1
ATOM 4071 O O . ARG B 1 96 ? -4.059 -48.406 -0.008 1 32.69 96 ARG B O 1
ATOM 4078 N N . PHE B 1 97 ? -3.834 -47.031 1.621 1 33.59 97 PHE B N 1
ATOM 4079 C CA . PHE B 1 97 ? -3.398 -46.25 0.469 1 33.59 97 PHE B CA 1
ATOM 4080 C C . PHE B 1 97 ? -1.972 -46.625 0.076 1 33.59 97 PHE B C 1
ATOM 4082 O O . PHE B 1 97 ? -1.017 -46.219 0.752 1 33.59 97 PHE B O 1
ATOM 4089 N N . ARG B 1 98 ? -1.685 -47.938 -0.318 1 28.55 98 ARG B N 1
ATOM 4090 C CA . ARG B 1 98 ? -0.428 -48.344 -0.938 1 28.55 98 ARG B CA 1
ATOM 4091 C C . ARG B 1 98 ? 0.009 -47.344 -2 1 28.55 98 ARG B C 1
ATOM 4093 O O . ARG B 1 98 ? -0.742 -47.062 -2.934 1 28.55 98 ARG B O 1
ATOM 4100 N N . LEU B 1 99 ? 0.85 -46.562 -1.686 1 31.78 99 LEU B N 1
ATOM 4101 C CA . LEU B 1 99 ? 1.661 -45.844 -2.662 1 31.78 99 LEU B CA 1
ATOM 4102 C C . LEU B 1 99 ? 2.047 -46.75 -3.824 1 31.78 99 LEU B C 1
ATOM 4104 O O . LEU B 1 99 ? 2.686 -47.781 -3.623 1 31.78 99 LEU B O 1
ATOM 4108 N N . LYS B 1 100 ? 1.202 -47 -4.801 1 28.67 100 LYS B N 1
ATOM 4109 C CA . LYS B 1 100 ? 1.668 -47.781 -5.945 1 28.67 100 LYS B CA 1
ATOM 4110 C C . LYS B 1 100 ? 3.104 -47.406 -6.312 1 28.67 100 LYS B C 1
ATOM 4112 O O . LYS B 1 100 ? 3.396 -46.25 -6.605 1 28.67 100 LYS B O 1
ATOM 4117 N N . LYS B 1 101 ? 4.125 -48.094 -5.809 1 29.22 101 LYS B N 1
ATOM 4118 C CA . LYS B 1 101 ? 5.508 -48.188 -6.27 1 29.22 101 LYS B CA 1
ATOM 4119 C C . LYS B 1 101 ? 5.566 -48.406 -7.781 1 29.22 101 LYS B C 1
ATOM 4121 O O . LYS B 1 101 ? 5.164 -49.438 -8.281 1 29.22 101 LYS B O 1
ATOM 4126 N N . SER B 1 102 ? 5.301 -47.406 -8.633 1 26.98 102 SER B N 1
ATOM 4127 C CA . SER B 1 102 ? 5.715 -47.719 -10 1 26.98 102 SER B CA 1
ATOM 4128 C C . SER B 1 102 ? 7.148 -48.219 -10.039 1 26.98 102 SER B C 1
ATOM 4130 O O . SER B 1 102 ? 8.047 -47.625 -9.445 1 26.98 102 SER B O 1
ATOM 4132 N N . ARG B 1 103 ? 7.426 -49.562 -10.078 1 26.84 103 ARG B N 1
ATOM 4133 C CA . ARG B 1 103 ? 8.578 -50.406 -10.32 1 26.84 103 ARG B CA 1
ATOM 4134 C C . ARG B 1 103 ? 9.383 -49.938 -11.523 1 26.84 103 ARG B C 1
ATOM 4136 O O . ARG B 1 103 ? 9.172 -50.406 -12.648 1 26.84 103 ARG B O 1
ATOM 4143 N N . SER B 1 104 ? 9.57 -48.531 -11.852 1 26.52 104 SER B N 1
ATOM 4144 C CA . SER B 1 104 ? 10.555 -48.469 -12.922 1 26.52 104 SER B CA 1
ATOM 4145 C C . SER B 1 104 ? 11.844 -49.188 -12.516 1 26.52 104 SER B C 1
ATOM 4147 O O . SER B 1 104 ? 12.383 -48.938 -11.438 1 26.52 104 SER B O 1
ATOM 4149 N N . SER B 1 105 ? 12.039 -50.406 -12.852 1 25.45 105 SER B N 1
ATOM 4150 C CA . SER B 1 105 ? 13.164 -51.344 -12.898 1 25.45 105 SER B CA 1
ATOM 4151 C C . SER B 1 105 ? 14.406 -50.656 -13.469 1 25.45 105 SER B C 1
ATOM 4153 O O . SER B 1 105 ? 15.18 -51.281 -14.195 1 25.45 105 SER B O 1
ATOM 4155 N N . LEU B 1 106 ? 14.578 -49.219 -13.477 1 24.98 106 LEU B N 1
ATOM 4156 C CA . LEU B 1 106 ? 15.875 -48.969 -14.094 1 24.98 106 LEU B CA 1
ATOM 4157 C C . LEU B 1 106 ? 17 -49.594 -13.297 1 24.98 106 LEU B C 1
ATOM 4159 O O . LEU B 1 106 ? 17.047 -49.469 -12.07 1 24.98 106 LEU B O 1
ATOM 4163 N N . ASP B 1 107 ? 17.484 -50.688 -13.695 1 24.5 107 ASP B N 1
ATOM 4164 C CA . ASP B 1 107 ? 18.734 -51.406 -13.43 1 24.5 107 ASP B CA 1
ATOM 4165 C C . ASP B 1 107 ? 19.906 -50.438 -13.328 1 24.5 107 ASP B C 1
ATOM 4167 O O . ASP B 1 107 ? 20.5 -50.062 -14.344 1 24.5 107 ASP B O 1
ATOM 4171 N N . SER B 1 108 ? 19.688 -49.219 -12.648 1 24.88 108 SER B N 1
ATOM 4172 C CA . SER B 1 108 ? 20.922 -48.438 -12.594 1 24.88 108 SER B CA 1
ATOM 4173 C C . SER B 1 108 ? 22.047 -49.219 -11.945 1 24.88 108 SER B C 1
ATOM 4175 O O . SER B 1 108 ? 21.844 -49.875 -10.906 1 24.88 108 SER B O 1
ATOM 4177 N N . SER B 1 109 ? 22.984 -49.656 -12.656 1 25.34 109 SER B N 1
ATOM 4178 C CA . SER B 1 109 ? 24.344 -50.062 -12.367 1 25.34 109 SER B CA 1
ATOM 4179 C C . SER B 1 109 ? 24.969 -49.188 -11.289 1 25.34 109 SER B C 1
ATOM 4181 O O . SER B 1 109 ? 24.531 -48.062 -11.07 1 25.34 109 SER B O 1
ATOM 4183 N N . ASP B 1 110 ? 25.938 -49.719 -10.445 1 25.5 110 ASP B N 1
ATOM 4184 C CA . ASP B 1 110 ? 26.641 -49.531 -9.18 1 25.5 110 ASP B CA 1
ATOM 4185 C C . ASP B 1 110 ? 27.344 -48.188 -9.133 1 25.5 110 ASP B C 1
ATOM 4187 O O . ASP B 1 110 ? 28.203 -47.938 -8.281 1 25.5 110 ASP B O 1
ATOM 4191 N N . LYS B 1 111 ? 27.547 -47.531 -10.32 1 25.77 111 LYS B N 1
ATOM 4192 C CA . LYS B 1 111 ? 28.766 -46.75 -10.125 1 25.77 111 LYS B CA 1
ATOM 4193 C C . LYS B 1 111 ? 28.578 -45.688 -9.047 1 25.77 111 LYS B C 1
ATOM 4195 O O . LYS B 1 111 ? 27.453 -45.406 -8.656 1 25.77 111 LYS B O 1
ATOM 4200 N N . GLY B 1 112 ? 29.281 -44.625 -9.078 1 23.86 112 GLY B N 1
ATOM 4201 C CA . GLY B 1 112 ? 30.016 -43.844 -8.109 1 23.86 112 GLY B CA 1
ATOM 4202 C C . GLY B 1 112 ? 29.094 -42.969 -7.246 1 23.86 112 GLY B C 1
ATOM 4203 O O . GLY B 1 112 ? 27.891 -43.219 -7.199 1 23.86 112 GLY B O 1
ATOM 4204 N N . GLY B 1 113 ? 29.203 -41.656 -7.281 1 24.33 113 GLY B N 1
ATOM 4205 C CA . GLY B 1 113 ? 29.344 -40.719 -6.18 1 24.33 113 GLY B CA 1
ATOM 4206 C C . GLY B 1 113 ? 28.016 -40.344 -5.547 1 24.33 113 GLY B C 1
ATOM 4207 O O . GLY B 1 113 ? 26.953 -40.625 -6.094 1 24.33 113 GLY B O 1
ATOM 4208 N N . ASP B 1 114 ? 28 -39.656 -4.324 1 27.45 114 ASP B N 1
ATOM 4209 C CA . ASP B 1 114 ? 27.219 -39.25 -3.158 1 27.45 114 ASP B CA 1
ATOM 4210 C C . ASP B 1 114 ? 26.016 -38.406 -3.568 1 27.45 114 ASP B C 1
ATOM 4212 O O . ASP B 1 114 ? 25.234 -37.969 -2.717 1 27.45 114 ASP B O 1
ATOM 4216 N N . ASP B 1 115 ? 26.094 -37.688 -4.699 1 27.78 115 ASP B N 1
ATOM 4217 C CA . ASP B 1 115 ? 25.203 -36.531 -4.793 1 27.78 115 ASP B CA 1
ATOM 4218 C C . ASP B 1 115 ? 23.75 -37 -5.035 1 27.78 115 ASP B C 1
ATOM 4220 O O . ASP B 1 115 ? 22.891 -36.188 -5.348 1 27.78 115 ASP B O 1
ATOM 4224 N N . MET B 1 116 ? 23.469 -38.312 -5.102 1 27.39 116 MET B N 1
ATOM 4225 C CA . MET B 1 116 ? 22.234 -38.875 -5.66 1 27.39 116 MET B CA 1
ATOM 4226 C C . MET B 1 116 ? 21.109 -38.812 -4.641 1 27.39 116 MET B C 1
ATOM 4228 O O . MET B 1 116 ? 19.969 -39.188 -4.941 1 27.39 116 MET B O 1
ATOM 4232 N N . GLU B 1 117 ? 21.5 -38.75 -3.348 1 29.48 117 GLU B N 1
ATOM 4233 C CA . GLU B 1 117 ? 20.469 -39.094 -2.371 1 29.48 117 GLU B CA 1
ATOM 4234 C C . GLU B 1 117 ? 19.344 -38.031 -2.363 1 29.48 117 GLU B C 1
ATOM 4236 O O . GLU B 1 117 ? 18.219 -38.344 -1.979 1 29.48 117 GLU B O 1
ATOM 4241 N N . TRP B 1 118 ? 19.766 -36.812 -2.439 1 27.97 118 TRP B N 1
ATOM 4242 C CA . TRP B 1 118 ? 18.734 -35.812 -2.158 1 27.97 118 TRP B CA 1
ATOM 4243 C C . TRP B 1 118 ? 17.594 -35.906 -3.166 1 27.97 118 TRP B C 1
ATOM 4245 O O . TRP B 1 118 ? 16.562 -35.219 -3.008 1 27.97 118 TRP B O 1
ATOM 4255 N N . LYS B 1 119 ? 17.828 -36.469 -4.352 1 31.03 119 LYS B N 1
ATOM 4256 C CA . LYS B 1 119 ? 16.844 -36.5 -5.441 1 31.03 119 LYS B CA 1
ATOM 4257 C C . LYS B 1 119 ? 15.695 -37.438 -5.125 1 31.03 119 LYS B C 1
ATOM 4259 O O . LYS B 1 119 ? 14.633 -37.344 -5.738 1 31.03 119 LYS B O 1
ATOM 4264 N N . SER B 1 120 ? 15.969 -38.5 -4.266 1 32.34 120 SER B N 1
ATOM 4265 C CA . SER B 1 120 ? 15.039 -39.625 -4.266 1 32.34 120 SER B CA 1
ATOM 4266 C C . SER B 1 120 ? 13.805 -39.312 -3.418 1 32.34 120 SER B C 1
ATOM 4268 O O . SER B 1 120 ? 12.688 -39.688 -3.789 1 32.34 120 SER B O 1
ATOM 4270 N N . VAL B 1 121 ? 14.117 -38.906 -2.119 1 31.59 121 VAL B N 1
ATOM 4271 C CA . VAL B 1 121 ? 12.953 -38.812 -1.236 1 31.59 121 VAL B CA 1
ATOM 4272 C C . VAL B 1 121 ? 12 -37.75 -1.738 1 31.59 121 VAL B C 1
ATOM 4274 O O . VAL B 1 121 ? 10.812 -37.75 -1.418 1 31.59 121 VAL B O 1
ATOM 4277 N N . ALA B 1 122 ? 12.492 -36.625 -2.287 1 34.12 122 ALA B N 1
ATOM 4278 C CA . ALA B 1 122 ? 11.656 -35.562 -2.863 1 34.12 122 ALA B CA 1
ATOM 4279 C C . ALA B 1 122 ? 10.789 -36.125 -3.996 1 34.12 122 ALA B C 1
ATOM 4281 O O . ALA B 1 122 ? 9.711 -35.594 -4.266 1 34.12 122 ALA B O 1
ATOM 4282 N N . SER B 1 123 ? 11.164 -37.156 -4.621 1 35.41 123 SER B N 1
ATOM 4283 C CA . SER B 1 123 ? 10.5 -37.719 -5.801 1 35.41 123 SER B CA 1
ATOM 4284 C C . SER B 1 123 ? 9.227 -38.469 -5.422 1 35.41 123 SER B C 1
ATOM 4286 O O . SER B 1 123 ? 8.211 -38.375 -6.117 1 35.41 123 SER B O 1
ATOM 4288 N N . GLU B 1 124 ? 9.266 -39.281 -4.301 1 35.91 124 GLU B N 1
ATOM 4289 C CA . GLU B 1 124 ? 8.117 -40.156 -4.016 1 35.91 124 GLU B CA 1
ATOM 4290 C C . GLU B 1 124 ? 6.934 -39.312 -3.52 1 35.91 124 GLU B C 1
ATOM 4292 O O . GLU B 1 124 ? 5.789 -39.594 -3.889 1 35.91 124 GLU B O 1
ATOM 4297 N N . SER B 1 125 ? 7.113 -38.438 -2.539 1 38.59 125 SER B N 1
ATOM 4298 C CA . SER B 1 125 ? 6.008 -37.656 -2.023 1 38.59 125 SER B CA 1
ATOM 4299 C C . SER B 1 125 ? 5.504 -36.656 -3.074 1 38.59 125 SER B C 1
ATOM 4301 O O . SER B 1 125 ? 4.398 -36.125 -2.953 1 38.59 125 SER B O 1
ATOM 4303 N N . ARG B 1 126 ? 6.281 -36.188 -3.982 1 40.38 126 ARG B N 1
ATOM 4304 C CA . ARG B 1 126 ? 6 -35.312 -5.117 1 40.38 126 ARG B CA 1
ATOM 4305 C C . ARG B 1 126 ? 5.027 -36 -6.09 1 40.38 126 ARG B C 1
ATOM 4307 O O . ARG B 1 126 ? 4.219 -35.312 -6.723 1 40.38 126 ARG B O 1
ATOM 4314 N N . LYS B 1 127 ? 5.293 -37.25 -6.441 1 40 127 LYS B N 1
ATOM 4315 C CA . LYS B 1 127 ? 4.449 -37.969 -7.395 1 40 127 LYS B CA 1
ATOM 4316 C C . LYS B 1 127 ? 3.002 -38.031 -6.914 1 40 127 LYS B C 1
ATOM 4318 O O . LYS B 1 127 ? 2.074 -38.031 -7.727 1 40 127 LYS B O 1
ATOM 4323 N N . ASP B 1 128 ? 2.834 -38.094 -5.621 1 40.28 128 ASP B N 1
ATOM 4324 C CA . ASP B 1 128 ? 1.453 -38.125 -5.148 1 40.28 128 ASP B CA 1
ATOM 4325 C C . ASP B 1 128 ? 0.792 -36.75 -5.312 1 40.28 128 ASP B C 1
ATOM 4327 O O . ASP B 1 128 ? -0.403 -36.656 -5.609 1 40.28 128 ASP B O 1
ATOM 4331 N N . LEU B 1 129 ? 1.415 -35.625 -4.977 1 44.72 129 LEU B N 1
ATOM 4332 C CA . LEU B 1 129 ? 0.816 -34.312 -5.168 1 44.72 129 LEU B CA 1
ATOM 4333 C C . LEU B 1 129 ? 0.916 -33.875 -6.625 1 44.72 129 LEU B C 1
ATOM 4335 O O . LEU B 1 129 ? 0.2 -32.969 -7.055 1 44.72 129 LEU B O 1
ATOM 4339 N N . GLU B 1 130 ? 1.966 -34.188 -7.328 1 43.19 130 GLU B N 1
ATOM 4340 C CA . GLU B 1 130 ? 2.314 -33.625 -8.633 1 43.19 130 GLU B CA 1
ATOM 4341 C C . GLU B 1 130 ? 1.238 -33.969 -9.672 1 43.19 130 GLU B C 1
ATOM 4343 O O . GLU B 1 130 ? 0.937 -33.125 -10.531 1 43.19 130 GLU B O 1
ATOM 4348 N N . ASN B 1 131 ? 1.062 -35.375 -9.977 1 40.41 131 ASN B N 1
ATOM 4349 C CA . ASN B 1 131 ? 0.397 -35.719 -11.234 1 40.41 131 ASN B CA 1
ATOM 4350 C C . ASN B 1 131 ? -1.102 -35.438 -11.164 1 40.41 131 ASN B C 1
ATOM 4352 O O . ASN B 1 131 ? -1.853 -35.844 -12.055 1 40.41 131 ASN B O 1
ATOM 4356 N N . GLN B 1 132 ? -1.784 -35.188 -9.984 1 45.09 132 GLN B N 1
ATOM 4357 C CA . GLN B 1 132 ? -3.225 -35.375 -10.141 1 45.09 132 GLN B CA 1
ATOM 4358 C C . GLN B 1 132 ? -3.924 -34.031 -10.305 1 45.09 132 GLN B C 1
ATOM 4360 O O . GLN B 1 132 ? -3.9 -33.188 -9.398 1 45.09 132 GLN B O 1
ATOM 4365 N N . SER B 1 133 ? -4.098 -33.531 -11.555 1 58.72 133 SER B N 1
ATOM 4366 C CA . SER B 1 133 ? -5.008 -32.5 -12.07 1 58.72 133 SER B CA 1
ATOM 4367 C C . SER B 1 133 ? -6.312 -32.5 -11.281 1 58.72 133 SER B C 1
ATOM 4369 O O . SER B 1 133 ? -7.129 -31.578 -11.453 1 58.72 133 SER B O 1
ATOM 4371 N N . GLU B 1 134 ? -6.438 -33.469 -10.367 1 69 134 GLU B N 1
ATOM 4372 C CA . GLU B 1 134 ? -7.727 -33.531 -9.688 1 69 134 GLU B CA 1
ATOM 4373 C C . GLU B 1 134 ? -7.645 -32.875 -8.312 1 69 134 GLU B C 1
ATOM 4375 O O . GLU B 1 134 ? -6.617 -32.969 -7.637 1 69 134 GLU B O 1
ATOM 4380 N N . PRO B 1 135 ? -8.641 -32.094 -7.93 1 77.88 135 PRO B N 1
ATOM 4381 C CA . PRO B 1 135 ? -8.711 -31.516 -6.59 1 77.88 135 PRO B CA 1
ATOM 4382 C C . PRO B 1 135 ? -8.562 -32.562 -5.484 1 77.88 135 PRO B C 1
ATOM 4384 O O . PRO B 1 135 ? -8.914 -33.719 -5.684 1 77.88 135 PRO B O 1
ATOM 4387 N N . PHE B 1 136 ? -7.93 -32.188 -4.418 1 82.75 136 PHE B N 1
ATOM 4388 C CA . PHE B 1 136 ? -7.82 -33.062 -3.256 1 82.75 136 PHE B CA 1
ATOM 4389 C C . PHE B 1 136 ? -9.195 -33.469 -2.742 1 82.75 136 PHE B C 1
ATOM 4391 O O . PHE B 1 136 ? -10.141 -32.656 -2.816 1 82.75 136 PHE B O 1
ATOM 4398 N N . SER B 1 137 ? -9.273 -34.688 -2.312 1 87.31 137 SER B N 1
ATOM 4399 C CA . SER B 1 137 ? -10.438 -35.062 -1.521 1 87.31 137 SER B CA 1
ATOM 4400 C C . SER B 1 137 ? -10.273 -34.625 -0.063 1 87.31 137 SER B C 1
ATOM 4402 O O . SER B 1 137 ? -9.164 -34.344 0.378 1 87.31 137 SER B O 1
ATOM 4404 N N . ARG B 1 138 ? -11.406 -34.625 0.627 1 91.19 138 ARG B N 1
ATOM 4405 C CA . ARG B 1 138 ? -11.367 -34.312 2.051 1 91.19 138 ARG B CA 1
ATOM 4406 C C . ARG B 1 138 ? -10.445 -35.25 2.801 1 91.19 138 ARG B C 1
ATOM 4408 O O . ARG B 1 138 ? -9.648 -34.844 3.645 1 91.19 138 ARG B O 1
ATOM 4415 N N . THR B 1 139 ? -10.508 -36.5 2.428 1 87.88 139 THR B N 1
ATOM 4416 C CA . THR B 1 139 ? -9.719 -37.531 3.09 1 87.88 139 THR B CA 1
ATOM 4417 C C . THR B 1 139 ? -8.234 -37.375 2.771 1 87.88 139 THR B C 1
ATOM 4419 O O . THR B 1 139 ? -7.379 -37.562 3.645 1 87.88 139 THR B O 1
ATOM 4422 N N . GLN B 1 140 ? -8.016 -37.062 1.58 1 85.62 140 GLN B N 1
ATOM 4423 C CA . GLN B 1 140 ? -6.633 -36.844 1.17 1 85.62 140 GLN B CA 1
ATOM 4424 C C . GLN B 1 140 ? -6.016 -35.656 1.92 1 85.62 140 GLN B C 1
ATOM 4426 O O . GLN B 1 140 ? -4.867 -35.719 2.367 1 85.62 140 GLN B O 1
ATOM 4431 N N . LEU B 1 141 ? -6.773 -34.594 2.035 1 89.19 141 LEU B N 1
ATOM 4432 C CA . LEU B 1 141 ? -6.277 -33.406 2.73 1 89.19 141 LEU B CA 1
ATOM 4433 C C . LEU B 1 141 ? -6.027 -33.719 4.203 1 89.19 141 LEU B C 1
ATOM 4435 O O . LEU B 1 141 ? -5.008 -33.312 4.762 1 89.19 141 LEU B O 1
ATOM 4439 N N . ALA B 1 142 ? -6.957 -34.438 4.816 1 88.69 142 ALA B N 1
ATOM 4440 C CA . ALA B 1 142 ? -6.789 -34.812 6.215 1 88.69 142 ALA B CA 1
ATOM 4441 C C . ALA B 1 142 ? -5.543 -35.688 6.398 1 88.69 142 ALA B C 1
ATOM 4443 O O . ALA B 1 142 ? -4.773 -35.469 7.34 1 88.69 142 ALA B O 1
ATOM 4444 N N . PHE B 1 143 ? -5.344 -36.562 5.516 1 85 143 PHE B N 1
ATOM 4445 C CA . PHE B 1 143 ? -4.191 -37.469 5.566 1 85 143 PHE B CA 1
ATOM 4446 C C . PHE B 1 143 ? -2.893 -36.688 5.422 1 85 143 PHE B C 1
ATOM 4448 O O . PHE B 1 143 ? -1.973 -36.844 6.227 1 85 143 PHE B O 1
ATOM 4455 N N . LEU B 1 144 ? -2.832 -35.844 4.434 1 84.69 144 LEU B N 1
ATOM 4456 C CA . LEU B 1 144 ? -1.626 -35.062 4.129 1 84.69 144 LEU B CA 1
ATOM 4457 C C . LEU B 1 144 ? -1.313 -34.094 5.246 1 84.69 144 LEU B C 1
ATOM 4459 O O . LEU B 1 144 ? -0.146 -33.781 5.516 1 84.69 144 LEU B O 1
ATOM 4463 N N . SER B 1 145 ? -2.328 -33.594 5.855 1 86.06 145 SER B N 1
ATOM 4464 C CA . SER B 1 145 ? -2.121 -32.625 6.922 1 86.06 145 SER B CA 1
ATOM 4465 C C . SER B 1 145 ? -1.386 -33.25 8.102 1 86.06 145 SER B C 1
ATOM 4467 O O . SER B 1 145 ? -0.75 -32.531 8.891 1 86.06 145 SER B O 1
ATOM 4469 N N . ARG B 1 146 ? -1.433 -34.562 8.234 1 81.44 146 ARG B N 1
ATOM 4470 C CA . ARG B 1 146 ? -0.806 -35.281 9.344 1 81.44 146 ARG B CA 1
ATOM 4471 C C . ARG B 1 146 ? 0.659 -35.562 9.055 1 81.44 146 ARG B C 1
ATOM 4473 O O . ARG B 1 146 ? 1.429 -35.875 9.961 1 81.44 146 ARG B O 1
ATOM 4480 N N . LYS B 1 147 ? 1.01 -35.594 7.84 1 75.06 147 LYS B N 1
ATOM 4481 C CA . LYS B 1 147 ? 2.369 -35.969 7.438 1 75.06 147 LYS B CA 1
ATOM 4482 C C . LYS B 1 147 ? 3.311 -34.75 7.594 1 75.06 147 LYS B C 1
ATOM 4484 O O . LYS B 1 147 ? 4.418 -34.75 7.051 1 75.06 147 LYS B O 1
ATOM 4489 N N . LYS B 1 148 ? 3.295 -34.094 8.609 1 64.12 148 LYS B N 1
ATOM 4490 C CA . LYS B 1 148 ? 4.121 -32.906 8.852 1 64.12 148 LYS B CA 1
ATOM 4491 C C . LYS B 1 148 ? 5.602 -33.281 8.891 1 64.12 148 LYS B C 1
ATOM 4493 O O . LYS B 1 148 ? 5.977 -34.281 9.492 1 64.12 148 LYS B O 1
ATOM 4498 N N . SER B 1 149 ? 6.359 -32.781 7.848 1 57.06 149 SER B N 1
ATOM 4499 C CA . SER B 1 149 ? 7.797 -32.906 8.07 1 57.06 149 SER B CA 1
ATOM 4500 C C . SER B 1 149 ? 8.289 -31.828 9.039 1 57.06 149 SER B C 1
ATOM 4502 O O . SER B 1 149 ? 7.793 -30.688 9.031 1 57.06 149 SER B O 1
ATOM 4504 N N . ARG B 1 150 ? 8.977 -32.188 10.094 1 53.12 150 ARG B N 1
ATOM 4505 C CA . ARG B 1 150 ? 9.555 -31.312 11.094 1 53.12 150 ARG B CA 1
ATOM 4506 C C . ARG B 1 150 ? 10.242 -30.109 10.445 1 53.12 150 ARG B C 1
ATOM 4508 O O . ARG B 1 150 ? 10.227 -29 10.984 1 53.12 150 ARG B O 1
ATOM 4515 N N . LYS B 1 151 ? 10.797 -30.312 9.297 1 53.91 151 LYS B N 1
ATOM 4516 C CA . LYS B 1 151 ? 11.68 -29.281 8.742 1 53.91 151 LYS B CA 1
ATOM 4517 C C . LYS B 1 151 ? 10.906 -28.312 7.867 1 53.91 151 LYS B C 1
ATOM 4519 O O . LYS B 1 151 ? 11.227 -27.109 7.828 1 53.91 151 LYS B O 1
ATOM 4524 N N . LYS B 1 152 ? 9.852 -28.797 7.293 1 63.62 152 LYS B N 1
ATOM 4525 C CA . LYS B 1 152 ? 9.273 -27.938 6.258 1 63.62 152 LYS B CA 1
ATOM 4526 C C . LYS B 1 152 ? 7.891 -27.438 6.664 1 63.62 152 LYS B C 1
ATOM 4528 O O . LYS B 1 152 ? 7.301 -26.609 5.977 1 63.62 152 LYS B O 1
ATOM 4533 N N . GLY B 1 153 ? 7.473 -27.75 7.801 1 65.25 153 GLY B N 1
ATOM 4534 C CA . GLY B 1 153 ? 6.156 -27.328 8.266 1 65.25 153 GLY B CA 1
ATOM 4535 C C . GLY B 1 153 ? 5.023 -28.078 7.59 1 65.25 153 GLY B C 1
ATOM 4536 O O . GLY B 1 153 ? 5.242 -29.141 6.98 1 65.25 153 GLY B O 1
ATOM 4537 N N . GLY B 1 154 ? 3.855 -27.609 7.805 1 72.5 154 GLY B N 1
ATOM 4538 C CA . GLY B 1 154 ? 2.684 -28.266 7.242 1 72.5 154 GLY B CA 1
ATOM 4539 C C . GLY B 1 154 ? 2.545 -28.062 5.746 1 72.5 154 GLY B C 1
ATOM 4540 O O . GLY B 1 154 ? 3.275 -27.25 5.156 1 72.5 154 GLY B O 1
ATOM 4541 N N . TYR B 1 155 ? 1.673 -28.812 5.141 1 84.38 155 TYR B N 1
ATOM 4542 C CA . TYR B 1 155 ? 1.476 -28.812 3.697 1 84.38 155 TYR B CA 1
ATOM 4543 C C . TYR B 1 155 ? 0.462 -27.75 3.285 1 84.38 155 TYR B C 1
ATOM 4545 O O . TYR B 1 155 ? 0.419 -27.344 2.121 1 84.38 155 TYR B O 1
ATOM 4553 N N . PHE B 1 156 ? -0.278 -27.312 4.328 1 93.81 156 PHE B N 1
ATOM 4554 C CA . PHE B 1 156 ? -1.398 -26.469 3.955 1 93.81 156 PHE B CA 1
ATOM 4555 C C . PHE B 1 156 ? -1.435 -25.203 4.82 1 93.81 156 PHE B C 1
ATOM 4557 O O . PHE B 1 156 ? -0.904 -25.203 5.934 1 93.81 156 PHE B O 1
ATOM 4564 N N . ALA B 1 157 ? -1.988 -24.172 4.273 1 95.75 157 ALA B N 1
ATOM 4565 C CA . ALA B 1 157 ? -2.236 -22.922 4.977 1 95.75 157 ALA B CA 1
ATOM 4566 C C . ALA B 1 157 ? -3.689 -22.469 4.812 1 95.75 157 ALA B C 1
ATOM 4568 O O . ALA B 1 157 ? -4.348 -22.828 3.832 1 95.75 157 ALA B O 1
ATOM 4569 N N . LEU B 1 158 ? -4.148 -21.828 5.797 1 96.56 158 LEU B N 1
ATOM 4570 C CA . LEU B 1 158 ? -5.504 -21.297 5.785 1 96.56 158 LEU B CA 1
ATOM 4571 C C . LEU B 1 158 ? -5.492 -19.781 5.711 1 96.56 158 LEU B C 1
ATOM 4573 O O . LEU B 1 158 ? -4.828 -19.109 6.516 1 96.56 158 LEU B O 1
ATOM 4577 N N . LYS B 1 159 ? -6.094 -19.234 4.676 1 95.88 159 LYS B N 1
ATOM 4578 C CA . LYS B 1 159 ? -6.293 -17.797 4.531 1 95.88 159 LYS B CA 1
ATOM 4579 C C . LYS B 1 159 ? -7.719 -17.391 4.895 1 95.88 159 LYS B C 1
ATOM 4581 O O . LYS B 1 159 ? -8.68 -17.938 4.355 1 95.88 159 LYS B O 1
ATOM 4586 N N . GLN B 1 160 ? -7.875 -16.453 5.812 1 94.12 160 GLN B N 1
ATOM 4587 C CA . GLN B 1 160 ? -9.203 -16.031 6.242 1 94.12 160 GLN B CA 1
ATOM 4588 C C . GLN B 1 160 ? -9.258 -14.523 6.48 1 94.12 160 GLN B C 1
ATOM 4590 O O . GLN B 1 160 ? -8.242 -13.906 6.824 1 94.12 160 GLN B O 1
ATOM 4595 N N . VAL B 1 161 ? -10.461 -13.992 6.219 1 90.88 161 VAL B N 1
ATOM 4596 C CA . VAL B 1 161 ? -10.664 -12.578 6.539 1 90.88 161 VAL B CA 1
ATOM 4597 C C . VAL B 1 161 ? -10.656 -12.391 8.055 1 90.88 161 VAL B C 1
ATOM 4599 O O . VAL B 1 161 ? -11.281 -13.156 8.781 1 90.88 161 VAL B O 1
ATOM 4602 N N . THR B 1 162 ? -9.938 -11.438 8.5 1 82.44 162 THR B N 1
ATOM 4603 C CA . THR B 1 162 ? -9.797 -11.188 9.93 1 82.44 162 THR B CA 1
ATOM 4604 C C . THR B 1 162 ? -11.141 -10.812 10.547 1 82.44 162 THR B C 1
ATOM 4606 O O . THR B 1 162 ? -11.719 -9.773 10.219 1 82.44 162 THR B O 1
ATOM 4609 N N . LEU B 1 163 ? -11.609 -11.617 11.43 1 76.75 163 LEU B N 1
ATOM 4610 C CA . LEU B 1 163 ? -12.961 -11.484 11.969 1 76.75 163 LEU B CA 1
ATOM 4611 C C . LEU B 1 163 ? -13.109 -10.195 12.766 1 76.75 163 LEU B C 1
ATOM 4613 O O . LEU B 1 163 ? -14.18 -9.586 12.773 1 76.75 163 LEU B O 1
ATOM 4617 N N . GLU B 1 164 ? -12.039 -9.844 13.398 1 78.56 164 GLU B N 1
ATOM 4618 C CA . GLU B 1 164 ? -12.102 -8.633 14.211 1 78.56 164 GLU B CA 1
ATOM 4619 C C . GLU B 1 164 ? -12.492 -7.422 13.367 1 78.56 164 GLU B C 1
ATOM 4621 O O . GLU B 1 164 ? -13.039 -6.445 13.891 1 78.56 164 GLU B O 1
ATOM 4626 N N . MET B 1 165 ? -12.297 -7.586 12.07 1 81.44 165 MET B N 1
ATOM 4627 C CA . MET B 1 165 ? -12.602 -6.48 11.164 1 81.44 165 MET B CA 1
ATOM 4628 C C . MET B 1 165 ? -14.109 -6.262 11.062 1 81.44 165 MET B C 1
ATOM 4630 O O . MET B 1 165 ? -14.562 -5.152 10.789 1 81.44 165 MET B O 1
ATOM 4634 N N . ALA B 1 166 ? -14.82 -7.281 11.32 1 82.81 166 ALA B N 1
ATOM 4635 C CA . ALA B 1 166 ? -16.281 -7.184 11.211 1 82.81 166 ALA B CA 1
ATOM 4636 C C . ALA B 1 166 ? -16.844 -6.211 12.234 1 82.81 166 ALA B C 1
ATOM 4638 O O . ALA B 1 166 ? -17.828 -5.516 11.969 1 82.81 166 ALA B O 1
ATOM 4639 N N . SER B 1 167 ? -16.156 -6.18 13.359 1 82 167 SER B N 1
ATOM 4640 C CA . SER B 1 167 ? -16.625 -5.289 14.414 1 82 167 SER B CA 1
ATOM 4641 C C . SER B 1 167 ? -16.016 -3.902 14.289 1 82 167 SER B C 1
ATOM 4643 O O . SER B 1 167 ? -16.578 -2.916 14.758 1 82 167 SER B O 1
ATOM 4645 N N . LEU B 1 168 ? -14.984 -3.861 13.57 1 79.88 168 LEU B N 1
ATOM 4646 C CA . LEU B 1 168 ? -14.242 -2.607 13.547 1 79.88 168 LEU B CA 1
ATOM 4647 C C . LEU B 1 168 ? -14.602 -1.79 12.312 1 79.88 168 LEU B C 1
ATOM 4649 O O . LEU B 1 168 ? -14.641 -0.559 12.359 1 79.88 168 LEU B O 1
ATOM 4653 N N . ASN B 1 169 ? -14.844 -2.43 11.203 1 85.06 169 ASN B N 1
ATOM 4654 C CA . ASN B 1 169 ? -15.109 -1.792 9.922 1 85.06 169 ASN B CA 1
ATOM 4655 C C . ASN B 1 169 ? -15.812 -2.74 8.961 1 85.06 169 ASN B C 1
ATOM 4657 O O . ASN B 1 169 ? -15.164 -3.43 8.172 1 85.06 169 ASN B O 1
ATOM 4661 N N . LYS B 1 170 ? -17.062 -2.605 8.875 1 87 170 LYS B N 1
ATOM 4662 C CA . LYS B 1 170 ? -17.891 -3.553 8.133 1 87 170 LYS B CA 1
ATOM 4663 C C . LYS B 1 170 ? -17.656 -3.424 6.633 1 87 170 LYS B C 1
ATOM 4665 O O . LYS B 1 170 ? -17.719 -4.414 5.902 1 87 170 LYS B O 1
ATOM 4670 N N . VAL B 1 171 ? -17.406 -2.232 6.203 1 87.06 171 VAL B N 1
ATOM 4671 C CA . VAL B 1 171 ? -17.172 -2.021 4.777 1 87.06 171 VAL B CA 1
ATOM 4672 C C . VAL B 1 171 ? -15.867 -2.709 4.367 1 87.06 171 VAL B C 1
ATOM 4674 O O . VAL B 1 171 ? -15.812 -3.377 3.33 1 87.06 171 VAL B O 1
ATOM 4677 N N . ASN B 1 172 ? -14.875 -2.564 5.203 1 87.5 172 ASN B N 1
ATOM 4678 C CA . ASN B 1 172 ? -13.609 -3.238 4.934 1 87.5 172 ASN B CA 1
ATOM 4679 C C . ASN B 1 172 ? -13.758 -4.754 5.016 1 87.5 172 ASN B C 1
ATOM 4681 O O . ASN B 1 172 ? -13.148 -5.484 4.227 1 87.5 172 ASN B O 1
ATOM 4685 N N . TYR B 1 173 ? -14.492 -5.148 5.977 1 90 173 TYR B N 1
ATOM 4686 C CA . TYR B 1 173 ? -14.742 -6.582 6.113 1 90 173 TYR B CA 1
ATOM 4687 C C . TYR B 1 173 ? -15.414 -7.137 4.867 1 90 173 TYR B C 1
ATOM 4689 O O . TYR B 1 173 ? -15.016 -8.18 4.348 1 90 173 TYR B O 1
ATOM 4697 N N . LEU B 1 174 ? -16.391 -6.43 4.363 1 89.81 174 LEU B N 1
ATOM 4698 C CA . LEU B 1 174 ? -17.109 -6.836 3.156 1 89.81 174 LEU B CA 1
ATOM 4699 C C . LEU B 1 174 ? -16.156 -6.898 1.962 1 89.81 174 LEU B C 1
ATOM 4701 O O . LEU B 1 174 ? -16.219 -7.844 1.171 1 89.81 174 LEU B O 1
ATOM 4705 N N . LYS B 1 175 ? -15.344 -5.98 1.845 1 88.94 175 LYS B N 1
ATOM 4706 C CA . LYS B 1 175 ? -14.367 -5.98 0.761 1 88.94 175 LYS B CA 1
ATOM 4707 C C . LYS B 1 175 ? -13.461 -7.207 0.836 1 88.94 175 LYS B C 1
ATOM 4709 O O . LYS B 1 175 ? -13.172 -7.832 -0.184 1 88.94 175 LYS B O 1
ATOM 4714 N N . GLY B 1 176 ? -12.977 -7.461 2.043 1 91.19 176 GLY B N 1
ATOM 4715 C CA . GLY B 1 176 ? -12.148 -8.641 2.238 1 91.19 176 GLY B CA 1
ATOM 4716 C C . GLY B 1 176 ? -12.844 -9.93 1.827 1 91.19 176 GLY B C 1
ATOM 4717 O O . GLY B 1 176 ? -12.227 -10.797 1.203 1 91.19 176 GLY B O 1
ATOM 4718 N N . LEU B 1 177 ? -14.102 -9.992 2.154 1 92.12 177 LEU B N 1
ATOM 4719 C CA . LEU B 1 177 ? -14.891 -11.172 1.807 1 92.12 177 LEU B CA 1
ATOM 4720 C C . LEU B 1 177 ? -15.016 -11.312 0.294 1 92.12 177 LEU B C 1
ATOM 4722 O O . LEU B 1 177 ? -14.875 -12.414 -0.244 1 92.12 177 LEU B O 1
ATOM 4726 N N . VAL B 1 178 ? -15.234 -10.242 -0.336 1 90.75 178 VAL B N 1
ATOM 4727 C CA . VAL B 1 178 ? -15.406 -10.25 -1.785 1 90.75 178 VAL B CA 1
ATOM 4728 C C . VAL B 1 178 ? -14.094 -10.648 -2.459 1 90.75 178 VAL B C 1
ATOM 4730 O O . VAL B 1 178 ? -14.086 -11.508 -3.35 1 90.75 178 VAL B O 1
ATOM 4733 N N . ASP B 1 179 ? -13.023 -10.094 -2.018 1 91.25 179 ASP B N 1
ATOM 4734 C CA . ASP B 1 179 ? -11.719 -10.383 -2.602 1 91.25 179 ASP B CA 1
ATOM 4735 C C . ASP B 1 179 ? -11.352 -11.852 -2.414 1 91.25 179 ASP B C 1
ATOM 4737 O O . ASP B 1 179 ? -10.836 -12.492 -3.336 1 91.25 179 ASP B O 1
ATOM 4741 N N . LEU B 1 180 ? -11.555 -12.336 -1.227 1 93.69 180 LEU B N 1
ATOM 4742 C CA . LEU B 1 180 ? -11.227 -13.727 -0.934 1 93.69 180 LEU B CA 1
ATOM 4743 C C . LEU B 1 180 ? -12.078 -14.672 -1.774 1 93.69 180 LEU B C 1
ATOM 4745 O O . LEU B 1 180 ? -11.57 -15.664 -2.301 1 93.69 180 LEU B O 1
ATOM 4749 N N . SER B 1 181 ? -13.344 -14.352 -1.891 1 92.94 181 SER B N 1
ATOM 4750 C CA . SER B 1 181 ? -14.25 -15.18 -2.684 1 92.94 181 SER B CA 1
ATOM 4751 C C . SER B 1 181 ? -13.852 -15.18 -4.156 1 92.94 181 SER B C 1
ATOM 4753 O O . SER B 1 181 ? -13.867 -16.219 -4.809 1 92.94 181 SER B O 1
ATOM 4755 N N . THR B 1 182 ? -13.523 -14.07 -4.617 1 91.19 182 THR B N 1
ATOM 4756 C CA . THR B 1 182 ? -13.078 -13.945 -6 1 91.19 182 THR B CA 1
ATOM 4757 C C . THR B 1 182 ? -11.812 -14.766 -6.234 1 91.19 182 THR B C 1
ATOM 4759 O O . THR B 1 182 ? -11.695 -15.469 -7.238 1 91.19 182 THR B O 1
ATOM 4762 N N . GLU B 1 183 ? -10.914 -14.594 -5.34 1 93.62 183 GLU B N 1
ATOM 4763 C CA . GLU B 1 183 ? -9.664 -15.344 -5.398 1 93.62 183 GLU B CA 1
ATOM 4764 C C . GLU B 1 183 ? -9.93 -16.844 -5.418 1 93.62 183 GLU B C 1
ATOM 4766 O O . GLU B 1 183 ? -9.367 -17.578 -6.242 1 93.62 183 GLU B O 1
ATOM 4771 N N . ALA B 1 184 ? -10.773 -17.297 -4.574 1 94.62 184 ALA B N 1
ATOM 4772 C CA . ALA B 1 184 ? -11.086 -18.719 -4.457 1 94.62 184 ALA B CA 1
ATOM 4773 C C . ALA B 1 184 ? -11.695 -19.266 -5.75 1 94.62 184 ALA B C 1
ATOM 4775 O O . ALA B 1 184 ? -11.289 -20.312 -6.25 1 94.62 184 ALA B O 1
ATOM 4776 N N . LYS B 1 185 ? -12.609 -18.547 -6.25 1 93.56 185 LYS B N 1
ATOM 4777 C CA . LYS B 1 185 ? -13.289 -18.984 -7.469 1 93.56 185 LYS B CA 1
ATOM 4778 C C . LYS B 1 185 ? -12.328 -19.016 -8.648 1 93.56 185 LYS B C 1
ATOM 4780 O O . LYS B 1 185 ? -12.375 -19.938 -9.477 1 93.56 185 LYS B O 1
ATOM 4785 N N . LEU B 1 186 ? -11.523 -18.047 -8.703 1 94.88 186 LEU B N 1
ATOM 4786 C CA . LEU B 1 186 ? -10.531 -18 -9.766 1 94.88 186 LEU B CA 1
ATOM 4787 C C . LEU B 1 186 ? -9.57 -19.188 -9.648 1 94.88 186 LEU B C 1
ATOM 4789 O O . LEU B 1 186 ? -9.305 -19.875 -10.641 1 94.88 186 LEU B O 1
ATOM 4793 N N . LEU B 1 187 ? -9.055 -19.422 -8.484 1 95.69 187 LEU B N 1
ATOM 4794 C CA . LEU B 1 187 ? -8.102 -20.5 -8.258 1 95.69 187 LEU B CA 1
ATOM 4795 C C . LEU B 1 187 ? -8.742 -21.859 -8.531 1 95.69 187 LEU B C 1
ATOM 4797 O O . LEU B 1 187 ? -8.07 -22.781 -8.984 1 95.69 187 LEU B O 1
ATOM 4801 N N . ALA B 1 188 ? -10.008 -21.938 -8.266 1 94.44 188 ALA B N 1
ATOM 4802 C CA . ALA B 1 188 ? -10.719 -23.188 -8.539 1 94.44 188 ALA B CA 1
ATOM 4803 C C . ALA B 1 188 ? -10.711 -23.516 -10.023 1 94.44 188 ALA B C 1
ATOM 4805 O O . ALA B 1 188 ? -10.758 -24.688 -10.414 1 94.44 188 ALA B O 1
ATOM 4806 N N . ALA B 1 189 ? -10.602 -22.516 -10.812 1 94.19 189 ALA B N 1
ATOM 4807 C CA . ALA B 1 189 ? -10.695 -22.688 -12.266 1 94.19 189 ALA B CA 1
ATOM 4808 C C . ALA B 1 189 ? -9.305 -22.812 -12.883 1 94.19 189 ALA B C 1
ATOM 4810 O O . ALA B 1 189 ? -9.18 -23.078 -14.086 1 94.19 189 ALA B O 1
ATOM 4811 N N . LEU B 1 190 ? -8.281 -22.672 -12.133 1 94.62 190 LEU B N 1
ATOM 4812 C CA . LEU B 1 190 ? -6.918 -22.641 -12.656 1 94.62 190 LEU B CA 1
ATOM 4813 C C . LEU B 1 190 ? -6.145 -23.891 -12.242 1 94.62 190 LEU B C 1
ATOM 4815 O O . LEU B 1 190 ? -6.375 -24.422 -11.156 1 94.62 190 LEU B O 1
ATOM 4819 N N . ASP B 1 191 ? -5.309 -24.344 -13.125 1 93.38 191 ASP B N 1
ATOM 4820 C CA . ASP B 1 191 ? -4.43 -25.469 -12.867 1 93.38 191 ASP B CA 1
ATOM 4821 C C . ASP B 1 191 ? -3.105 -25.328 -13.617 1 93.38 191 ASP B C 1
ATOM 4823 O O . ASP B 1 191 ? -3.023 -25.609 -14.812 1 93.38 191 ASP B O 1
ATOM 4827 N N . HIS B 1 192 ? -2.156 -24.938 -12.922 1 96.31 192 HIS B N 1
ATOM 4828 C CA . HIS B 1 192 ? -0.823 -24.734 -13.477 1 96.31 192 HIS B CA 1
ATOM 4829 C C . HIS B 1 192 ? 0.249 -24.906 -12.406 1 96.31 192 HIS B C 1
ATOM 4831 O O . HIS B 1 192 ? 0.045 -24.516 -11.25 1 96.31 192 HIS B O 1
ATOM 4837 N N . GLU B 1 193 ? 1.397 -25.391 -12.734 1 96 193 GLU B N 1
ATOM 4838 C CA . GLU B 1 193 ? 2.463 -25.703 -11.789 1 96 193 GLU B CA 1
ATOM 4839 C C . GLU B 1 193 ? 2.971 -24.453 -11.086 1 96 193 GLU B C 1
ATOM 4841 O O . GLU B 1 193 ? 3.428 -24.516 -9.945 1 96 193 GLU B O 1
ATOM 4846 N N . ASN B 1 194 ? 2.896 -23.297 -11.727 1 98.25 194 ASN B N 1
ATOM 4847 C CA . ASN B 1 194 ? 3.443 -22.062 -11.164 1 98.25 194 ASN B CA 1
ATOM 4848 C C . ASN B 1 194 ? 2.35 -21.188 -10.57 1 98.25 194 ASN B C 1
ATOM 4850 O O . ASN B 1 194 ? 2.572 -20 -10.297 1 98.25 194 ASN B O 1
ATOM 4854 N N . ILE B 1 195 ? 1.169 -21.688 -10.367 1 98.12 195 ILE B N 1
ATOM 4855 C CA . ILE B 1 195 ? 0.066 -21.031 -9.672 1 98.12 195 ILE B CA 1
ATOM 4856 C C . ILE B 1 195 ? -0.272 -21.797 -8.398 1 98.12 195 ILE B C 1
ATOM 4858 O O . ILE B 1 195 ? -0.338 -23.031 -8.398 1 98.12 195 ILE B O 1
ATOM 4862 N N . ILE B 1 196 ? -0.404 -21.078 -7.348 1 97.38 196 ILE B N 1
ATOM 4863 C CA . ILE B 1 196 ? -0.712 -21.719 -6.07 1 97.38 196 ILE B CA 1
ATOM 4864 C C . ILE B 1 196 ? -1.998 -22.531 -6.199 1 97.38 196 ILE B C 1
ATOM 4866 O O . ILE B 1 196 ? -2.93 -22.125 -6.898 1 97.38 196 ILE B O 1
ATOM 4870 N N . ARG B 1 197 ? -2.07 -23.578 -5.465 1 94.75 197 ARG B N 1
ATOM 4871 C CA . ARG B 1 197 ? -3.201 -24.484 -5.586 1 94.75 197 ARG B CA 1
ATOM 4872 C C . ARG B 1 197 ? -4.227 -24.234 -4.48 1 94.75 197 ARG B C 1
ATOM 4874 O O . ARG B 1 197 ? -3.861 -24.094 -3.311 1 94.75 197 ARG B O 1
ATOM 4881 N N . LEU B 1 198 ? -5.492 -24.125 -4.902 1 96.12 198 LEU B N 1
ATOM 4882 C CA . LEU B 1 198 ? -6.598 -24.141 -3.947 1 96.12 198 LEU B CA 1
ATOM 4883 C C . LEU B 1 198 ? -6.883 -25.562 -3.484 1 96.12 198 LEU B C 1
ATOM 4885 O O . LEU B 1 198 ? -7.168 -26.438 -4.301 1 96.12 198 LEU B O 1
ATOM 4889 N N . CYS B 1 199 ? -6.871 -25.797 -2.178 1 95.19 199 CYS B N 1
ATOM 4890 C CA . CYS B 1 199 ? -6.969 -27.156 -1.661 1 95.19 199 CYS B CA 1
ATOM 4891 C C . CYS B 1 199 ? -8.297 -27.375 -0.955 1 95.19 199 CYS B C 1
ATOM 4893 O O . CYS B 1 199 ? -8.711 -28.516 -0.745 1 95.19 199 CYS B O 1
ATOM 4895 N N . GLY B 1 200 ? -8.93 -26.359 -0.592 1 95.69 200 GLY B N 1
ATOM 4896 C CA . GLY B 1 200 ? -10.211 -26.453 0.095 1 95.69 200 GLY B CA 1
ATOM 4897 C C . GLY B 1 200 ? -10.828 -25.109 0.39 1 95.69 200 GLY B C 1
ATOM 4898 O O . GLY B 1 200 ? -10.18 -24.062 0.231 1 95.69 200 GLY B O 1
ATOM 4899 N N . VAL B 1 201 ? -12.125 -25.156 0.757 1 95.69 201 VAL B N 1
ATOM 4900 C CA . VAL B 1 201 ? -12.836 -23.938 1.122 1 95.69 201 VAL B CA 1
ATOM 4901 C C . VAL B 1 201 ? -13.75 -24.203 2.312 1 95.69 201 VAL B C 1
ATOM 4903 O O . VAL B 1 201 ? -13.93 -25.359 2.719 1 95.69 201 VAL B O 1
ATOM 4906 N N . SER B 1 202 ? -14.281 -23.125 2.844 1 93.56 202 SER B N 1
ATOM 4907 C CA . SER B 1 202 ? -15.211 -23.25 3.963 1 93.56 202 SER B CA 1
ATOM 4908 C C . SER B 1 202 ? -16.5 -23.953 3.541 1 93.56 202 SER B C 1
ATOM 4910 O O . SER B 1 202 ? -16.906 -23.859 2.383 1 93.56 202 SER B O 1
ATOM 4912 N N . MET B 1 203 ? -17.156 -24.547 4.516 1 86.44 203 MET B N 1
ATOM 4913 C CA . MET B 1 203 ? -18.406 -25.25 4.277 1 86.44 203 MET B CA 1
ATOM 4914 C C . MET B 1 203 ? -19.5 -24.297 3.799 1 86.44 203 MET B C 1
ATOM 4916 O O . MET B 1 203 ? -20.328 -24.656 2.965 1 86.44 203 MET B O 1
ATOM 4920 N N . GLU B 1 204 ? -19.453 -23.078 4.336 1 80.5 204 GLU B N 1
ATOM 4921 C CA . GLU B 1 204 ? -20.5 -22.109 4.039 1 80.5 204 GLU B CA 1
ATOM 4922 C C . GLU B 1 204 ? -20.219 -21.406 2.707 1 80.5 204 GLU B C 1
ATOM 4924 O O . GLU B 1 204 ? -21.078 -20.672 2.197 1 80.5 204 GLU B O 1
ATOM 4929 N N . GLY B 1 205 ? -19.125 -21.703 2.158 1 77.44 205 GLY B N 1
ATOM 4930 C CA . GLY B 1 205 ? -18.828 -21.109 0.865 1 77.44 205 GLY B CA 1
ATOM 4931 C C . GLY B 1 205 ? -17.422 -20.516 0.785 1 77.44 205 GLY B C 1
ATOM 4932 O O . GLY B 1 205 ? -16.547 -20.922 1.538 1 77.44 205 GLY B O 1
ATOM 4933 N N . PHE B 1 206 ? -17.328 -19.609 -0.161 1 72.31 206 PHE B N 1
ATOM 4934 C CA . PHE B 1 206 ? -16 -19.141 -0.562 1 72.31 206 PHE B CA 1
ATOM 4935 C C . PHE B 1 206 ? -15.609 -17.891 0.235 1 72.31 206 PHE B C 1
ATOM 4937 O O . PHE B 1 206 ? -14.5 -17.391 0.088 1 72.31 206 PHE B O 1
ATOM 4944 N N . SER B 1 207 ? -16.406 -17.547 1.188 1 74.69 207 SER B N 1
ATOM 4945 C CA . SER B 1 207 ? -16.172 -16.203 1.727 1 74.69 207 SER B CA 1
ATOM 4946 C C . SER B 1 207 ? -15.562 -16.266 3.123 1 74.69 207 SER B C 1
ATOM 4948 O O . SER B 1 207 ? -15.062 -15.266 3.637 1 74.69 207 SER B O 1
ATOM 4950 N N . ASP B 1 208 ? -15.461 -17.406 3.709 1 85.25 208 ASP B N 1
ATOM 4951 C CA . ASP B 1 208 ? -14.969 -17.453 5.082 1 85.25 208 ASP B CA 1
ATOM 4952 C C . ASP B 1 208 ? -13.469 -17.688 5.121 1 85.25 208 ASP B C 1
ATOM 4954 O O . ASP B 1 208 ? -12.711 -16.859 5.633 1 85.25 208 ASP B O 1
ATOM 4958 N N . PHE B 1 209 ? -13.102 -18.844 4.637 1 94.5 209 PHE B N 1
ATOM 4959 C CA . PHE B 1 209 ? -11.68 -19.125 4.531 1 94.5 209 PHE B CA 1
ATOM 4960 C C . PHE B 1 209 ? -11.398 -20.047 3.342 1 94.5 209 PHE B C 1
ATOM 4962 O O . PHE B 1 209 ? -12.312 -20.672 2.807 1 94.5 209 PHE B O 1
ATOM 4969 N N . ILE B 1 210 ? -10.164 -20.031 2.91 1 96.62 210 ILE B N 1
ATOM 4970 C CA . ILE B 1 210 ? -9.695 -20.969 1.887 1 96.62 210 ILE B CA 1
ATOM 4971 C C . ILE B 1 210 ? -8.461 -21.703 2.385 1 96.62 210 ILE B C 1
ATOM 4973 O O . ILE B 1 210 ? -7.711 -21.188 3.221 1 96.62 210 ILE B O 1
ATOM 4977 N N . ILE B 1 211 ? -8.289 -22.891 1.917 1 96.31 211 ILE B N 1
ATOM 4978 C CA . ILE B 1 211 ? -7.105 -23.688 2.195 1 96.31 211 ILE B CA 1
ATOM 4979 C C . ILE B 1 211 ? -6.234 -23.781 0.943 1 96.31 211 ILE B C 1
ATOM 4981 O O . ILE B 1 211 ? -6.703 -24.188 -0.12 1 96.31 211 ILE B O 1
ATOM 4985 N N . ILE B 1 212 ? -5.02 -23.375 1.096 1 96.19 212 ILE B N 1
ATOM 4986 C CA . ILE B 1 212 ? -4.078 -23.391 -0.019 1 96.19 212 ILE B CA 1
ATOM 4987 C C . ILE B 1 212 ? -2.805 -24.125 0.384 1 96.19 212 ILE B C 1
ATOM 4989 O O . ILE B 1 212 ? -2.611 -24.453 1.559 1 96.19 212 ILE B O 1
ATOM 4993 N N . GLU B 1 213 ? -2.016 -24.469 -0.609 1 93.25 213 GLU B N 1
ATOM 4994 C CA . GLU B 1 213 ? -0.72 -25.062 -0.297 1 93.25 213 GLU B CA 1
ATOM 4995 C C . GLU B 1 213 ? 0.152 -24.094 0.503 1 93.25 213 GLU B C 1
ATOM 4997 O O . GLU B 1 213 ? 0.126 -22.891 0.268 1 93.25 213 GLU B O 1
ATOM 5002 N N . ARG B 1 214 ? 0.854 -24.594 1.4 1 92.88 214 ARG B N 1
ATOM 5003 C CA . ARG B 1 214 ? 1.744 -23.781 2.219 1 92.88 214 ARG B CA 1
ATOM 5004 C C . ARG B 1 214 ? 3.068 -23.531 1.506 1 92.88 214 ARG B C 1
ATOM 5006 O O . ARG B 1 214 ? 3.744 -24.484 1.091 1 92.88 214 ARG B O 1
ATOM 5013 N N . LEU B 1 215 ? 3.422 -22.359 1.291 1 94.56 215 LEU B N 1
ATOM 5014 C CA . LEU B 1 215 ? 4.711 -21.984 0.726 1 94.56 215 LEU B CA 1
ATOM 5015 C C . LEU B 1 215 ? 5.77 -21.859 1.818 1 94.56 215 LEU B C 1
ATOM 5017 O O . LEU B 1 215 ? 5.469 -21.422 2.932 1 94.56 215 LEU B O 1
ATOM 5021 N N . GLN B 1 216 ? 6.965 -22.188 1.493 1 91.38 216 GLN B N 1
ATOM 5022 C CA . GLN B 1 216 ? 8.047 -22.188 2.471 1 91.38 216 GLN B CA 1
ATOM 5023 C C . GLN B 1 216 ? 8.727 -20.828 2.561 1 91.38 216 GLN B C 1
ATOM 5025 O O . GLN B 1 216 ? 9.266 -20.469 3.607 1 91.38 216 GLN B O 1
ATOM 5030 N N . GLU B 1 217 ? 8.688 -20.203 1.443 1 93 217 GLU B N 1
ATOM 5031 C CA . GLU B 1 217 ? 9.359 -18.906 1.353 1 93 217 GLU B CA 1
ATOM 5032 C C . GLU B 1 217 ? 8.758 -18.062 0.242 1 93 217 GLU B C 1
ATOM 5034 O O . GLU B 1 217 ? 8.211 -18.578 -0.728 1 93 217 GLU B O 1
ATOM 5039 N N . THR B 1 218 ? 8.875 -16.766 0.465 1 95.56 218 THR B N 1
ATOM 5040 C CA . THR B 1 218 ? 8.5 -15.867 -0.622 1 95.56 218 THR B CA 1
ATOM 5041 C C . THR B 1 218 ? 9.719 -15.469 -1.443 1 95.56 218 THR B C 1
ATOM 5043 O O . THR B 1 218 ? 10.859 -15.664 -1.01 1 95.56 218 THR B O 1
ATOM 5046 N N . LEU B 1 219 ? 9.445 -14.953 -2.633 1 98 219 LEU B N 1
ATOM 5047 C CA . LEU B 1 219 ? 10.547 -14.453 -3.451 1 98 219 LEU B CA 1
ATOM 5048 C C . LEU B 1 219 ? 11.305 -13.352 -2.727 1 98 219 LEU B C 1
ATOM 5050 O O . LEU B 1 219 ? 12.523 -13.234 -2.854 1 98 219 LEU B O 1
ATOM 5054 N N . SER B 1 220 ? 10.609 -12.57 -1.95 1 95.06 220 SER B N 1
ATOM 5055 C CA . SER B 1 220 ? 11.266 -11.555 -1.132 1 95.06 220 SER B CA 1
ATOM 5056 C C . SER B 1 220 ? 12.305 -12.18 -0.204 1 95.06 220 SER B C 1
ATOM 5058 O O . SER B 1 220 ? 13.414 -11.656 -0.067 1 95.06 220 SER B O 1
ATOM 5060 N N . GLY B 1 221 ? 11.906 -13.234 0.432 1 93.25 221 GLY B N 1
ATOM 5061 C CA . GLY B 1 221 ? 12.859 -13.945 1.268 1 93.25 221 GLY B CA 1
ATOM 5062 C C . GLY B 1 221 ? 14.023 -14.523 0.486 1 93.25 221 GLY B C 1
ATOM 5063 O O . GLY B 1 221 ? 15.172 -14.461 0.934 1 93.25 221 GLY B O 1
ATOM 5064 N N . ARG B 1 222 ? 13.719 -15.047 -0.642 1 96 222 ARG B N 1
ATOM 5065 C CA . ARG B 1 222 ? 14.742 -15.641 -1.496 1 96 222 ARG B CA 1
ATOM 5066 C C . ARG B 1 222 ? 15.711 -14.586 -2.01 1 96 222 ARG B C 1
ATOM 5068 O O . ARG B 1 222 ? 16.922 -14.828 -2.104 1 96 222 ARG B O 1
ATOM 5075 N N . LEU B 1 223 ? 15.219 -13.445 -2.355 1 96.5 223 LEU B N 1
ATOM 5076 C CA . LEU B 1 223 ? 16.047 -12.336 -2.826 1 96.5 223 LEU B CA 1
ATOM 5077 C C . LEU B 1 223 ? 17.062 -11.938 -1.771 1 96.5 223 LEU B C 1
ATOM 5079 O O . LEU B 1 223 ? 18.219 -11.648 -2.098 1 96.5 223 LEU B O 1
ATOM 5083 N N . LYS B 1 224 ? 16.688 -11.93 -0.564 1 91.69 224 LYS B N 1
ATOM 5084 C CA . LYS B 1 224 ? 17.609 -11.641 0.529 1 91.69 224 LYS B CA 1
ATOM 5085 C C . LYS B 1 224 ? 18.75 -12.664 0.573 1 91.69 224 LYS B C 1
ATOM 5087 O O . LYS B 1 224 ? 19.906 -12.297 0.766 1 91.69 224 LYS B O 1
ATOM 5092 N N . LYS B 1 225 ? 18.406 -13.867 0.41 1 93.81 225 LYS B N 1
ATOM 5093 C CA . LYS B 1 225 ? 19.406 -14.93 0.406 1 93.81 225 LYS B CA 1
ATOM 5094 C C . LYS B 1 225 ? 20.344 -14.805 -0.792 1 93.81 225 LYS B C 1
ATOM 5096 O O . LYS B 1 225 ? 21.547 -15.016 -0.667 1 93.81 225 LYS B O 1
ATOM 5101 N N . TRP B 1 226 ? 19.75 -14.516 -1.906 1 95.75 226 TRP B N 1
ATOM 5102 C CA . TRP B 1 226 ? 20.547 -14.32 -3.107 1 95.75 226 TRP B CA 1
ATOM 5103 C C . TRP B 1 226 ? 21.547 -13.164 -2.922 1 95.75 226 TRP B C 1
ATOM 5105 O O . TRP B 1 226 ? 22.688 -13.25 -3.369 1 95.75 226 TRP B O 1
ATOM 5115 N N . MET B 1 227 ? 21.047 -12.055 -2.273 1 92.69 227 MET B N 1
ATOM 5116 C CA . MET B 1 227 ? 21.906 -10.906 -1.998 1 92.69 227 MET B CA 1
ATOM 5117 C C . MET B 1 227 ? 23.109 -11.32 -1.157 1 92.69 227 MET B C 1
ATOM 5119 O O . MET B 1 227 ? 24.234 -10.922 -1.449 1 92.69 227 MET B O 1
ATOM 5123 N N . LYS B 1 228 ? 22.875 -12.078 -0.166 1 91.44 228 LYS B N 1
ATOM 5124 C CA . LYS B 1 228 ? 23.938 -12.555 0.707 1 91.44 228 LYS B CA 1
ATOM 5125 C C . LYS B 1 228 ? 24.938 -13.422 -0.063 1 91.44 228 LYS B C 1
ATOM 5127 O O . LYS B 1 228 ? 26.156 -13.242 0.062 1 91.44 228 LYS B O 1
ATOM 5132 N N . THR B 1 229 ? 24.406 -14.32 -0.821 1 93.12 229 THR B N 1
ATOM 5133 C CA . THR B 1 229 ? 25.25 -15.219 -1.613 1 93.12 229 THR B CA 1
ATOM 5134 C C . THR B 1 229 ? 26.094 -14.43 -2.607 1 93.12 229 THR B C 1
ATOM 5136 O O . THR B 1 229 ? 27.281 -14.711 -2.785 1 93.12 229 THR B O 1
ATOM 5139 N N . ASP B 1 230 ? 25.516 -13.453 -3.238 1 92.25 230 ASP B N 1
ATOM 5140 C CA . ASP B 1 230 ? 26.219 -12.633 -4.215 1 92.25 230 ASP B CA 1
ATOM 5141 C C . ASP B 1 230 ? 27.359 -11.859 -3.562 1 92.25 230 ASP B C 1
ATOM 5143 O O . ASP B 1 230 ? 28.453 -11.758 -4.129 1 92.25 230 ASP B O 1
ATOM 5147 N N . ARG B 1 231 ? 27.141 -11.336 -2.408 1 89.38 231 ARG B N 1
ATOM 5148 C CA . ARG B 1 231 ? 28.172 -10.609 -1.668 1 89.38 231 ARG B CA 1
ATOM 5149 C C . ARG B 1 231 ? 29.328 -11.523 -1.286 1 89.38 231 ARG B C 1
ATOM 5151 O O . ARG B 1 231 ? 30.484 -11.117 -1.34 1 89.38 231 ARG B O 1
ATOM 5158 N N . GLN B 1 232 ? 29.016 -12.68 -0.917 1 88 232 GLN B N 1
ATOM 5159 C CA . GLN B 1 232 ? 30.016 -13.656 -0.528 1 88 232 GLN B CA 1
ATOM 5160 C C . GLN B 1 232 ? 30.906 -14.039 -1.712 1 88 232 GLN B C 1
ATOM 5162 O O . GLN B 1 232 ? 32.094 -14.258 -1.55 1 88 232 GLN B O 1
ATOM 5167 N N . CYS B 1 233 ? 30.281 -14.117 -2.795 1 87.38 233 CYS B N 1
ATOM 5168 C CA . CYS B 1 233 ? 31.031 -14.5 -3.988 1 87.38 233 CYS B CA 1
ATOM 5169 C C . CYS B 1 233 ? 31.953 -13.375 -4.449 1 87.38 233 CYS B C 1
ATOM 5171 O O . CYS B 1 233 ? 32.969 -13.625 -5.066 1 87.38 233 CYS B O 1
ATOM 5173 N N . LYS B 1 234 ? 31.609 -12.117 -4.301 1 82.06 234 LYS B N 1
ATOM 5174 C CA . LYS B 1 234 ? 32.375 -10.953 -4.73 1 82.06 234 LYS B CA 1
ATOM 5175 C C . LYS B 1 234 ? 33.469 -10.617 -3.723 1 82.06 234 LYS B C 1
ATOM 5177 O O . LYS B 1 234 ? 34.438 -9.93 -4.055 1 82.06 234 LYS B O 1
ATOM 5182 N N . GLY B 1 235 ? 33.344 -11.078 -2.596 1 73.75 235 GLY B N 1
ATOM 5183 C CA . GLY B 1 235 ? 34.312 -10.797 -1.564 1 73.75 235 GLY B CA 1
ATOM 5184 C C . GLY B 1 235 ? 35.656 -11.492 -1.798 1 73.75 235 GLY B C 1
ATOM 5185 O O . GLY B 1 235 ? 35.75 -12.375 -2.656 1 73.75 235 GLY B O 1
ATOM 5186 N N . VAL B 1 236 ? 36.75 -10.93 -1.216 1 64.12 236 VAL B N 1
ATOM 5187 C CA . VAL B 1 236 ? 38.156 -11.305 -1.324 1 64.12 236 VAL B CA 1
ATOM 5188 C C . VAL B 1 236 ? 38.281 -12.82 -1.205 1 64.12 236 VAL B C 1
ATOM 5190 O O . VAL B 1 236 ? 39.062 -13.43 -1.93 1 64.12 236 VAL B O 1
ATOM 5193 N N . THR B 1 237 ? 37.562 -13.375 -0.424 1 58.69 237 THR B N 1
ATOM 5194 C CA . THR B 1 237 ? 37.719 -14.797 -0.153 1 58.69 237 THR B CA 1
ATOM 5195 C C . THR B 1 237 ? 37.062 -15.633 -1.248 1 58.69 237 THR B C 1
ATOM 5197 O O . THR B 1 237 ? 37.312 -16.828 -1.359 1 58.69 237 THR B O 1
ATOM 5200 N N . GLY B 1 238 ? 36.094 -15.109 -1.936 1 59.62 238 GLY B N 1
ATOM 5201 C CA . GLY B 1 238 ? 35.312 -15.852 -2.924 1 59.62 238 GLY B CA 1
ATOM 5202 C C . GLY B 1 238 ? 36.156 -16.312 -4.105 1 59.62 238 GLY B C 1
ATOM 5203 O O . GLY B 1 238 ? 35.906 -17.359 -4.688 1 59.62 238 GLY B O 1
ATOM 5204 N N . VAL B 1 239 ? 37.25 -15.547 -4.391 1 55.22 239 VAL B N 1
ATOM 5205 C CA . VAL B 1 239 ? 38.125 -15.875 -5.508 1 55.22 239 VAL B CA 1
ATOM 5206 C C . VAL B 1 239 ? 38.719 -17.266 -5.309 1 55.22 239 VAL B C 1
ATOM 5208 O O . VAL B 1 239 ? 38.906 -18.016 -6.27 1 55.22 239 VAL B O 1
ATOM 5211 N N . PHE B 1 240 ? 38.938 -17.625 -4.078 1 56.44 240 PHE B N 1
ATOM 5212 C CA . PHE B 1 240 ? 39.688 -18.844 -3.822 1 56.44 240 PHE B CA 1
ATOM 5213 C C . PHE B 1 240 ? 38.719 -20.016 -3.58 1 56.44 240 PHE B C 1
ATOM 5215 O O . PHE B 1 240 ? 39.125 -21.172 -3.598 1 56.44 240 PHE B O 1
ATOM 5222 N N . THR B 1 241 ? 37.5 -19.797 -3.227 1 55.84 241 THR B N 1
ATOM 5223 C CA . THR B 1 241 ? 36.688 -20.859 -2.654 1 55.84 241 THR B CA 1
ATOM 5224 C C . THR B 1 241 ? 35.406 -21.062 -3.471 1 55.84 241 THR B C 1
ATOM 5226 O O . THR B 1 241 ? 34.344 -20.625 -3.062 1 55.84 241 THR B O 1
ATOM 5229 N N . GLY B 1 242 ? 35.438 -21.75 -4.641 1 69.38 242 GLY B N 1
ATOM 5230 C CA . GLY B 1 242 ? 34.281 -22.297 -5.281 1 69.38 242 GLY B CA 1
ATOM 5231 C C . GLY B 1 242 ? 33.219 -21.25 -5.621 1 69.38 242 GLY B C 1
ATOM 5232 O O . GLY B 1 242 ? 32.062 -21.578 -5.836 1 69.38 242 GLY B O 1
ATOM 5233 N N . SER B 1 243 ? 33.656 -20.031 -5.613 1 76.94 243 SER B N 1
ATOM 5234 C CA . SER B 1 243 ? 32.812 -18.859 -5.82 1 76.94 243 SER B CA 1
ATOM 5235 C C . SER B 1 243 ? 32.219 -18.844 -7.223 1 76.94 243 SER B C 1
ATOM 5237 O O . SER B 1 243 ? 31.062 -18.469 -7.402 1 76.94 243 SER B O 1
ATOM 5239 N N . LYS B 1 244 ? 33 -19.5 -8.031 1 80.62 244 LYS B N 1
ATOM 5240 C CA . LYS B 1 244 ? 32.5 -19.5 -9.406 1 80.62 244 LYS B CA 1
ATOM 5241 C C . LYS B 1 244 ? 31.297 -20.422 -9.555 1 80.62 244 LYS B C 1
ATOM 5243 O O . LYS B 1 244 ? 30.312 -20.047 -10.188 1 80.62 244 LYS B O 1
ATOM 5248 N N . MET B 1 245 ? 31.438 -21.562 -8.984 1 84.38 245 MET B N 1
ATOM 5249 C CA . MET B 1 245 ? 30.328 -22.516 -9.055 1 84.38 245 MET B CA 1
ATOM 5250 C C . MET B 1 245 ? 29.094 -21.984 -8.344 1 84.38 245 MET B C 1
ATOM 5252 O O . MET B 1 245 ? 27.969 -22.156 -8.82 1 84.38 245 MET B O 1
ATOM 5256 N N . LYS B 1 246 ? 29.344 -21.328 -7.285 1 87.94 246 LYS B N 1
ATOM 5257 C CA . LYS B 1 246 ? 28.234 -20.75 -6.523 1 87.94 246 LYS B CA 1
ATOM 5258 C C . LYS B 1 246 ? 27.562 -19.625 -7.305 1 87.94 246 LYS B C 1
ATOM 5260 O O . LYS B 1 246 ? 26.344 -19.5 -7.281 1 87.94 246 LYS B O 1
ATOM 5265 N N . LYS B 1 247 ? 28.344 -18.953 -7.98 1 88.94 247 LYS B N 1
ATOM 5266 C CA . LYS B 1 247 ? 27.812 -17.844 -8.781 1 88.94 247 LYS B CA 1
ATOM 5267 C C . LYS B 1 247 ? 26.984 -18.359 -9.953 1 88.94 247 LYS B C 1
ATOM 5269 O O . LYS B 1 247 ? 25.938 -17.812 -10.266 1 88.94 247 LYS B O 1
ATOM 5274 N N . VAL B 1 248 ? 27.469 -19.422 -10.539 1 88.19 248 VAL B N 1
ATOM 5275 C CA . VAL B 1 248 ? 26.75 -20.016 -11.664 1 88.19 248 VAL B CA 1
ATOM 5276 C C . VAL B 1 248 ? 25.422 -20.594 -11.188 1 88.19 248 VAL B C 1
ATOM 5278 O O . VAL B 1 248 ? 24.391 -20.422 -11.852 1 88.19 248 VAL B O 1
ATOM 5281 N N . ALA B 1 249 ? 25.453 -21.219 -10.086 1 90.94 249 ALA B N 1
ATOM 5282 C CA . ALA B 1 249 ? 24.234 -21.781 -9.516 1 90.94 249 ALA B CA 1
ATOM 5283 C C . ALA B 1 249 ? 23.219 -20.688 -9.172 1 90.94 249 ALA B C 1
ATOM 5285 O O . ALA B 1 249 ? 22.016 -20.859 -9.398 1 90.94 249 ALA B O 1
ATOM 5286 N N . LEU B 1 250 ? 23.75 -19.625 -8.664 1 93.19 250 LEU B N 1
ATOM 5287 C CA . LEU B 1 250 ? 22.906 -18.484 -8.32 1 93.19 250 LEU B CA 1
ATOM 5288 C C . LEU B 1 250 ? 22.266 -17.891 -9.57 1 93.19 250 LEU B C 1
ATOM 5290 O O . LEU B 1 250 ? 21.062 -17.641 -9.586 1 93.19 250 LEU B O 1
ATOM 5294 N N . ASP B 1 251 ? 23.016 -17.75 -10.586 1 92.38 251 ASP B N 1
ATOM 5295 C CA . ASP B 1 251 ? 22.531 -17.172 -11.828 1 92.38 251 ASP B CA 1
ATOM 5296 C C . ASP B 1 251 ? 21.453 -18.047 -12.461 1 92.38 251 ASP B C 1
ATOM 5298 O O . ASP B 1 251 ? 20.453 -17.562 -12.969 1 92.38 251 ASP B O 1
ATOM 5302 N N . ARG B 1 252 ? 21.688 -19.297 -12.422 1 93.19 252 ARG B N 1
ATOM 5303 C CA . ARG B 1 252 ? 20.719 -20.25 -12.969 1 93.19 252 ARG B CA 1
ATOM 5304 C C . ARG B 1 252 ? 19.406 -20.188 -12.195 1 93.19 252 ARG B C 1
ATOM 5306 O O . ARG B 1 252 ? 18.328 -20.188 -12.797 1 93.19 252 ARG B O 1
ATOM 5313 N N . GLU B 1 253 ? 19.484 -20.141 -10.914 1 95.69 253 GLU B N 1
ATOM 5314 C CA . GLU B 1 253 ? 18.297 -20.078 -10.078 1 95.69 253 GLU B CA 1
ATOM 5315 C C . GLU B 1 253 ? 17.5 -18.797 -10.344 1 95.69 253 GLU B C 1
ATOM 5317 O O . GLU B 1 253 ? 16.266 -18.828 -10.422 1 95.69 253 GLU B O 1
ATOM 5322 N N . ARG B 1 254 ? 18.219 -17.734 -10.461 1 96.81 254 ARG B N 1
ATOM 5323 C CA . ARG B 1 254 ? 17.594 -16.438 -10.695 1 96.81 254 ARG B CA 1
ATOM 5324 C C . ARG B 1 254 ? 16.828 -16.422 -12.008 1 96.81 254 ARG B C 1
ATOM 5326 O O . ARG B 1 254 ? 15.648 -16.047 -12.039 1 96.81 254 ARG B O 1
ATOM 5333 N N . ILE B 1 255 ? 17.422 -16.922 -13.086 1 96.94 255 ILE B N 1
ATOM 5334 C CA . ILE B 1 255 ? 16.797 -16.906 -14.406 1 96.94 255 ILE B CA 1
ATOM 5335 C C . ILE B 1 255 ? 15.656 -17.922 -14.445 1 96.94 255 ILE B C 1
ATOM 5337 O O . ILE B 1 255 ? 14.602 -17.656 -15.031 1 96.94 255 ILE B O 1
ATOM 5341 N N . SER B 1 256 ? 15.883 -19.031 -13.82 1 97.44 256 SER B N 1
ATOM 5342 C CA . SER B 1 256 ? 14.844 -20.062 -13.766 1 97.44 256 SER B CA 1
ATOM 5343 C C . SER B 1 256 ? 13.602 -19.547 -13.031 1 97.44 256 SER B C 1
ATOM 5345 O O . SER B 1 256 ? 12.477 -19.859 -13.422 1 97.44 256 SER B O 1
ATOM 5347 N N . THR B 1 257 ? 13.812 -18.812 -11.977 1 98.38 257 THR B N 1
ATOM 5348 C CA . THR B 1 257 ? 12.703 -18.234 -11.234 1 98.38 257 THR B CA 1
ATOM 5349 C C . THR B 1 257 ? 11.93 -17.234 -12.094 1 98.38 257 THR B C 1
ATOM 5351 O O . THR B 1 257 ? 10.703 -17.266 -12.148 1 98.38 257 THR B O 1
ATOM 5354 N N . ALA B 1 258 ? 12.656 -16.391 -12.797 1 98.62 258 ALA B N 1
ATOM 5355 C CA . ALA B 1 258 ? 12.023 -15.438 -13.703 1 98.62 258 ALA B CA 1
ATOM 5356 C C . ALA B 1 258 ? 11.211 -16.156 -14.781 1 98.62 258 ALA B C 1
ATOM 5358 O O . ALA B 1 258 ? 10.117 -15.711 -15.141 1 98.62 258 ALA B O 1
ATOM 5359 N N . TYR B 1 259 ? 11.773 -17.234 -15.266 1 98.5 259 TYR B N 1
ATOM 5360 C CA . TYR B 1 259 ? 11.109 -18.047 -16.281 1 98.5 259 TYR B CA 1
ATOM 5361 C C . TYR B 1 259 ? 9.82 -18.641 -15.734 1 98.5 259 TYR B C 1
ATOM 5363 O O . TYR B 1 259 ? 8.781 -18.625 -16.406 1 98.5 259 TYR B O 1
ATOM 5371 N N . SER B 1 260 ? 9.891 -19.172 -14.539 1 98.69 260 SER B N 1
ATOM 5372 C CA . SER B 1 260 ? 8.727 -19.797 -13.914 1 98.69 260 SER B CA 1
ATOM 5373 C C . SER B 1 260 ? 7.602 -18.781 -13.711 1 98.69 260 SER B C 1
ATOM 5375 O O . SER B 1 260 ? 6.43 -19.094 -13.922 1 98.69 260 SER B O 1
ATOM 5377 N N . ILE B 1 261 ? 7.922 -17.578 -13.289 1 98.88 261 ILE B N 1
ATOM 5378 C CA . ILE B 1 261 ? 6.922 -16.531 -13.125 1 98.88 261 ILE B CA 1
ATOM 5379 C C . ILE B 1 261 ? 6.293 -16.203 -14.477 1 98.88 261 ILE B C 1
ATOM 5381 O O . ILE B 1 261 ? 5.07 -16.109 -14.594 1 98.88 261 ILE B O 1
ATOM 5385 N N . ALA B 1 262 ? 7.156 -16.078 -15.484 1 98.88 262 ALA B N 1
ATOM 5386 C CA . ALA B 1 262 ? 6.676 -15.758 -16.828 1 98.88 262 ALA B CA 1
ATOM 5387 C C . ALA B 1 262 ? 5.723 -16.828 -17.344 1 98.88 262 ALA B C 1
ATOM 5389 O O . ALA B 1 262 ? 4.688 -16.516 -17.938 1 98.88 262 ALA B O 1
ATOM 5390 N N . THR B 1 263 ? 6.047 -18.094 -17.094 1 98.56 263 THR B N 1
ATOM 5391 C CA . THR B 1 263 ? 5.219 -19.203 -17.547 1 98.56 263 THR B CA 1
ATOM 5392 C C . THR B 1 263 ? 3.865 -19.203 -16.859 1 98.56 263 THR B C 1
ATOM 5394 O O . THR B 1 263 ? 2.838 -19.469 -17.469 1 98.56 263 THR B O 1
ATOM 5397 N N . GLY B 1 264 ? 3.869 -18.875 -15.586 1 98.62 264 GLY B N 1
ATOM 5398 C CA . GLY B 1 264 ? 2.619 -18.781 -14.852 1 98.62 264 GLY B CA 1
ATOM 5399 C C . GLY B 1 264 ? 1.713 -17.672 -15.367 1 98.62 264 GLY B C 1
ATOM 5400 O O . GLY B 1 264 ? 0.513 -17.891 -15.555 1 98.62 264 GLY B O 1
ATOM 5401 N N . ILE B 1 265 ? 2.287 -16.531 -15.641 1 98.81 265 ILE B N 1
ATOM 5402 C CA . ILE B 1 265 ? 1.497 -15.406 -16.125 1 98.81 265 ILE B CA 1
ATOM 5403 C C . ILE B 1 265 ? 1.039 -15.664 -17.547 1 98.81 265 ILE B C 1
ATOM 5405 O O . ILE B 1 265 ? -0.066 -15.273 -17.938 1 98.81 265 ILE B O 1
ATOM 5409 N N . ASP B 1 266 ? 1.946 -16.312 -18.312 1 98.69 266 ASP B N 1
ATOM 5410 C CA . ASP B 1 266 ? 1.553 -16.703 -19.672 1 98.69 266 ASP B CA 1
ATOM 5411 C C . ASP B 1 266 ? 0.292 -17.562 -19.641 1 98.69 266 ASP B C 1
ATOM 5413 O O . ASP B 1 266 ? -0.608 -17.375 -20.469 1 98.69 266 ASP B O 1
ATOM 5417 N N . TYR B 1 267 ? 0.19 -18.5 -18.734 1 98.25 267 TYR B N 1
ATOM 5418 C CA . TYR B 1 267 ? -0.984 -19.344 -18.547 1 98.25 267 TYR B CA 1
ATOM 5419 C C . TYR B 1 267 ? -2.213 -18.5 -18.203 1 98.25 267 TYR B C 1
ATOM 5421 O O . TYR B 1 267 ? -3.277 -18.688 -18.797 1 98.25 267 TYR B O 1
ATOM 5429 N N . LEU B 1 268 ? -2.131 -17.547 -17.312 1 98.44 268 LEU B N 1
ATOM 5430 C CA . LEU B 1 268 ? -3.246 -16.672 -16.969 1 98.44 268 LEU B CA 1
ATOM 5431 C C . LEU B 1 268 ? -3.723 -15.875 -18.172 1 98.44 268 LEU B C 1
ATOM 5433 O O . LEU B 1 268 ? -4.926 -15.789 -18.438 1 98.44 268 LEU B O 1
ATOM 5437 N N . HIS B 1 269 ? -2.73 -15.336 -18.891 1 98.25 269 HIS B N 1
ATOM 5438 C CA . HIS B 1 269 ? -3.055 -14.508 -20.047 1 98.25 269 HIS B CA 1
ATOM 5439 C C . HIS B 1 269 ? -3.76 -15.32 -21.125 1 98.25 269 HIS B C 1
ATOM 5441 O O . HIS B 1 269 ? -4.633 -14.805 -21.828 1 98.25 269 HIS B O 1
ATOM 5447 N N . SER B 1 270 ? -3.359 -16.594 -21.25 1 97.31 270 SER B N 1
ATOM 5448 C CA . SER B 1 270 ? -4 -17.469 -22.219 1 97.31 270 SER B CA 1
ATOM 5449 C C . SER B 1 270 ? -5.473 -17.688 -21.891 1 97.31 270 SER B C 1
ATOM 5451 O O . SER B 1 270 ? -6.258 -18.078 -22.75 1 97.31 270 SER B O 1
ATOM 5453 N N . ARG B 1 271 ? -5.859 -17.344 -20.703 1 95.5 271 ARG B N 1
ATOM 5454 C CA . ARG B 1 271 ? -7.242 -17.469 -20.25 1 95.5 271 ARG B CA 1
ATOM 5455 C C . ARG B 1 271 ? -7.887 -16.109 -20.078 1 95.5 271 ARG B C 1
ATOM 5457 O O . ARG B 1 271 ? -8.945 -15.984 -19.453 1 95.5 271 ARG B O 1
ATOM 5464 N N . ASN B 1 272 ? -7.188 -15.109 -20.516 1 95.38 272 ASN B N 1
ATOM 5465 C CA . ASN B 1 272 ? -7.645 -13.727 -20.469 1 95.38 272 ASN B CA 1
ATOM 5466 C C . ASN B 1 272 ? -7.785 -13.227 -19.031 1 95.38 272 ASN B C 1
ATOM 5468 O O . ASN B 1 272 ? -8.727 -12.5 -18.719 1 95.38 272 ASN B O 1
ATOM 5472 N N . VAL B 1 273 ? -6.957 -13.703 -18.203 1 97.25 273 VAL B N 1
ATOM 5473 C CA . VAL B 1 273 ? -6.898 -13.242 -16.828 1 97.25 273 VAL B CA 1
ATOM 5474 C C . VAL B 1 273 ? -5.703 -12.305 -16.641 1 97.25 273 VAL B C 1
ATOM 5476 O O . VAL B 1 273 ? -4.57 -12.664 -16.969 1 97.25 273 VAL B O 1
ATOM 5479 N N . ILE B 1 274 ? -5.949 -11.125 -16.203 1 97.62 274 ILE B N 1
ATOM 5480 C CA . ILE B 1 274 ? -4.926 -10.148 -15.852 1 97.62 274 ILE B CA 1
ATOM 5481 C C . ILE B 1 274 ? -4.648 -10.219 -14.352 1 97.62 274 ILE B C 1
ATOM 5483 O O . ILE B 1 274 ? -5.578 -10.25 -13.539 1 97.62 274 ILE B O 1
ATOM 5487 N N . PHE B 1 275 ? -3.377 -10.258 -13.898 1 97.81 275 PHE B N 1
ATOM 5488 C CA . PHE B 1 275 ? -3.027 -10.508 -12.5 1 97.81 275 PHE B CA 1
ATOM 5489 C C . PHE B 1 275 ? -3.057 -9.211 -11.703 1 97.81 275 PHE B C 1
ATOM 5491 O O . PHE B 1 275 ? -3.645 -9.156 -10.617 1 97.81 275 PHE B O 1
ATOM 5498 N N . ARG B 1 276 ? -2.275 -8.125 -12.164 1 96.69 276 ARG B N 1
ATOM 5499 C CA . ARG B 1 276 ? -2.375 -6.719 -11.781 1 96.69 276 ARG B CA 1
ATOM 5500 C C . ARG B 1 276 ? -1.641 -6.449 -10.477 1 96.69 276 ARG B C 1
ATOM 5502 O O . ARG B 1 276 ? -1.567 -5.305 -10.023 1 96.69 276 ARG B O 1
ATOM 5509 N N . ASP B 1 277 ? -1.075 -7.422 -9.82 1 96.69 277 ASP B N 1
ATOM 5510 C CA . ASP B 1 277 ? -0.335 -7.168 -8.586 1 96.69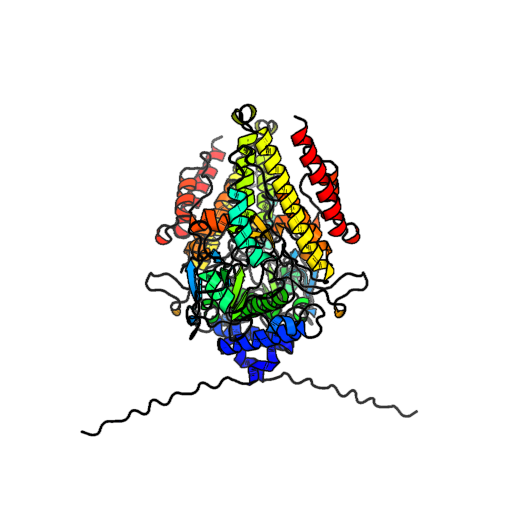 277 ASP B CA 1
ATOM 5511 C C . ASP B 1 277 ? 0.891 -8.078 -8.484 1 96.69 277 ASP B C 1
ATOM 5513 O O . ASP B 1 277 ? 1.129 -8.695 -7.449 1 96.69 277 ASP B O 1
ATOM 5517 N N . LEU B 1 278 ? 1.564 -8.188 -9.539 1 98.31 278 LEU B N 1
ATOM 5518 C CA . LEU B 1 278 ? 2.777 -8.992 -9.57 1 98.31 278 LEU B CA 1
ATOM 5519 C C . LEU B 1 278 ? 3.93 -8.273 -8.883 1 98.31 278 LEU B C 1
ATOM 5521 O O . LEU B 1 278 ? 4.32 -7.18 -9.289 1 98.31 278 LEU B O 1
ATOM 5525 N N . LYS B 1 279 ? 4.449 -8.844 -7.809 1 97.62 279 LYS B N 1
ATOM 5526 C CA . LYS B 1 279 ? 5.539 -8.367 -6.961 1 97.62 279 LYS B CA 1
ATOM 5527 C C . LYS B 1 279 ? 6.195 -9.523 -6.211 1 97.62 279 LYS B C 1
ATOM 5529 O O . LYS B 1 279 ? 5.633 -10.617 -6.129 1 97.62 279 LYS B O 1
ATOM 5534 N N . PRO B 1 280 ? 7.406 -9.336 -5.715 1 97.94 280 PRO B N 1
ATOM 5535 C CA . PRO B 1 280 ? 8.109 -10.438 -5.051 1 97.94 280 PRO B CA 1
ATOM 5536 C C . PRO B 1 280 ? 7.309 -11.039 -3.896 1 97.94 280 PRO B C 1
ATOM 5538 O O . PRO B 1 280 ? 7.379 -12.242 -3.652 1 97.94 280 PRO B O 1
ATOM 5541 N N . ASP B 1 281 ? 6.48 -10.227 -3.244 1 96.44 281 ASP B N 1
ATOM 5542 C CA . ASP B 1 281 ? 5.723 -10.664 -2.076 1 96.44 281 ASP B CA 1
ATOM 5543 C C . ASP B 1 281 ? 4.57 -11.586 -2.479 1 96.44 281 ASP B C 1
ATOM 5545 O O . ASP B 1 281 ? 3.994 -12.266 -1.632 1 96.44 281 ASP B O 1
ATOM 5549 N N . ASN B 1 282 ? 4.281 -11.633 -3.768 1 97.38 282 ASN B N 1
ATOM 5550 C CA . ASN B 1 282 ? 3.189 -12.469 -4.254 1 97.38 282 ASN B CA 1
ATOM 5551 C C . ASN B 1 282 ? 3.705 -13.648 -5.07 1 97.38 282 ASN B C 1
ATOM 5553 O O . ASN B 1 282 ? 2.971 -14.227 -5.875 1 97.38 282 ASN B O 1
ATOM 5557 N N . VAL B 1 283 ? 4.984 -13.93 -4.949 1 98.62 283 VAL B N 1
ATOM 5558 C CA . VAL B 1 283 ? 5.641 -15.109 -5.5 1 98.62 283 VAL B CA 1
ATOM 5559 C C . VAL B 1 283 ? 6.332 -15.883 -4.383 1 98.62 283 VAL B C 1
ATOM 5561 O O . VAL B 1 283 ? 6.922 -15.289 -3.479 1 98.62 283 VAL B O 1
ATOM 5564 N N . GLY B 1 284 ? 6.156 -17.141 -4.41 1 97.5 284 GLY B N 1
ATOM 5565 C CA . GLY B 1 284 ? 6.793 -17.969 -3.391 1 97.5 284 GLY B CA 1
ATOM 5566 C C . GLY B 1 284 ? 7.285 -19.297 -3.92 1 97.5 284 GLY B C 1
ATOM 5567 O O . GLY B 1 284 ? 7.266 -19.547 -5.129 1 97.5 284 GLY B O 1
ATOM 5568 N N . PHE B 1 285 ? 7.805 -20.094 -2.957 1 96.62 285 PHE B N 1
ATOM 5569 C CA . PHE B 1 285 ? 8.352 -21.406 -3.277 1 96.62 285 PHE B CA 1
ATOM 5570 C C . PHE B 1 285 ? 7.75 -22.469 -2.379 1 96.62 285 PHE B C 1
ATOM 5572 O O . PHE B 1 285 ? 7.68 -22.312 -1.159 1 96.62 285 PHE B O 1
ATOM 5579 N N . ASP B 1 286 ? 7.301 -23.531 -3.01 1 91.94 286 ASP B N 1
ATOM 5580 C CA . ASP B 1 286 ? 6.762 -24.609 -2.199 1 91.94 286 ASP B CA 1
ATOM 5581 C C . ASP B 1 286 ? 7.883 -25.5 -1.661 1 91.94 286 ASP B C 1
ATOM 5583 O O . ASP B 1 286 ? 9.062 -25.172 -1.788 1 91.94 286 ASP B O 1
ATOM 5587 N N . GLY B 1 287 ? 7.539 -26.562 -0.965 1 85.81 287 GLY B N 1
ATOM 5588 C CA . GLY B 1 287 ? 8.5 -27.438 -0.311 1 85.81 287 GLY B CA 1
ATOM 5589 C C . GLY B 1 287 ? 9.438 -28.125 -1.283 1 85.81 287 GLY B C 1
ATOM 5590 O O . GLY B 1 287 ? 10.5 -28.625 -0.888 1 85.81 287 GLY B O 1
ATOM 5591 N N . HIS B 1 288 ? 9.133 -28.125 -2.582 1 87.44 288 HIS B N 1
ATOM 5592 C CA . HIS B 1 288 ? 9.945 -28.766 -3.605 1 87.44 288 HIS B CA 1
ATOM 5593 C C . HIS B 1 288 ? 10.742 -27.734 -4.402 1 87.44 288 HIS B C 1
ATOM 5595 O O . HIS B 1 288 ? 11.414 -28.078 -5.375 1 87.44 288 HIS B O 1
ATOM 5601 N N . GLY B 1 289 ? 10.555 -26.484 -4.059 1 91.5 289 GLY B N 1
ATOM 5602 C CA . GLY B 1 289 ? 11.305 -25.422 -4.707 1 91.5 289 GLY B CA 1
ATOM 5603 C C . GLY B 1 289 ? 10.617 -24.875 -5.949 1 91.5 289 GLY B C 1
ATOM 5604 O O . GLY B 1 289 ? 11.203 -24.078 -6.688 1 91.5 289 GLY B O 1
ATOM 5605 N N . ILE B 1 290 ? 9.43 -25.344 -6.191 1 95.12 290 ILE B N 1
ATOM 5606 C CA . ILE B 1 290 ? 8.695 -24.875 -7.359 1 95.12 290 ILE B CA 1
ATOM 5607 C C . ILE B 1 290 ? 8.148 -23.469 -7.098 1 95.12 290 ILE B C 1
ATOM 5609 O O . ILE B 1 290 ? 7.57 -23.203 -6.043 1 95.12 290 ILE B O 1
ATOM 5613 N N . THR B 1 291 ? 8.344 -22.578 -8.055 1 98.06 291 THR B N 1
ATOM 5614 C CA . THR B 1 291 ? 7.863 -21.219 -7.973 1 98.06 291 THR B CA 1
ATOM 5615 C C . THR B 1 291 ? 6.348 -21.156 -8.102 1 98.06 291 THR B C 1
ATOM 5617 O O . THR B 1 291 ? 5.777 -21.75 -9.023 1 98.06 291 THR B O 1
ATOM 5620 N N . LYS B 1 292 ? 5.695 -20.469 -7.164 1 98.31 292 LYS B N 1
ATOM 5621 C CA . LYS B 1 292 ? 4.242 -20.328 -7.164 1 98.31 292 LYS B CA 1
ATOM 5622 C C . LYS B 1 292 ? 3.828 -18.859 -7.098 1 98.31 292 LYS B C 1
ATOM 5624 O O . LYS B 1 292 ? 4.305 -18.125 -6.238 1 98.31 292 LYS B O 1
ATOM 5629 N N . ILE B 1 293 ? 3.002 -18.453 -8.023 1 98.62 293 ILE B N 1
ATOM 5630 C CA . ILE B 1 293 ? 2.328 -17.172 -7.914 1 98.62 293 ILE B CA 1
ATOM 5631 C C . ILE B 1 293 ? 1.09 -17.312 -7.035 1 98.62 293 ILE B C 1
ATOM 5633 O O . ILE B 1 293 ? 0.311 -18.25 -7.191 1 98.62 293 ILE B O 1
ATOM 5637 N N . PHE B 1 294 ? 0.971 -16.422 -6.066 1 97 294 PHE B N 1
ATOM 5638 C CA . PHE B 1 294 ? -0.168 -16.5 -5.16 1 97 294 PHE B CA 1
ATOM 5639 C C . PHE B 1 294 ? -0.745 -15.117 -4.887 1 97 294 PHE B C 1
ATOM 5641 O O . PHE B 1 294 ? -0.237 -14.117 -5.395 1 97 294 PHE B O 1
ATOM 5648 N N . ASP B 1 295 ? -1.904 -15.016 -4.215 1 94.12 295 ASP B N 1
ATOM 5649 C CA . ASP B 1 295 ? -2.68 -13.828 -3.875 1 94.12 295 ASP B CA 1
ATOM 5650 C C . ASP B 1 295 ? -3.342 -13.227 -5.117 1 94.12 295 ASP B C 1
ATOM 5652 O O . ASP B 1 295 ? -2.885 -12.211 -5.641 1 94.12 295 ASP B O 1
ATOM 5656 N N . PHE B 1 296 ? -4.445 -13.711 -5.473 1 95.5 296 PHE B N 1
ATOM 5657 C CA . PHE B 1 296 ? -5.172 -13.367 -6.688 1 95.5 296 PHE B CA 1
ATOM 5658 C C . PHE B 1 296 ? -6.293 -12.375 -6.383 1 95.5 296 PHE B C 1
ATOM 5660 O O . PHE B 1 296 ? -7.281 -12.305 -7.117 1 95.5 296 PHE B O 1
ATOM 5667 N N . GLY B 1 297 ? -6.148 -11.664 -5.375 1 89 297 GLY B N 1
ATOM 5668 C CA . GLY B 1 297 ? -7.191 -10.758 -4.93 1 89 297 GLY B CA 1
ATOM 5669 C C . GLY B 1 297 ? -7.508 -9.664 -5.938 1 89 297 GLY B C 1
ATOM 5670 O O . GLY B 1 297 ? -8.633 -9.172 -5.996 1 89 297 GLY B O 1
ATOM 5671 N N . LEU B 1 298 ? -6.574 -9.312 -6.754 1 91.75 298 LEU B N 1
ATOM 5672 C CA . LEU B 1 298 ? -6.773 -8.227 -7.707 1 91.75 298 LEU B CA 1
ATOM 5673 C C . LEU B 1 298 ? -6.879 -8.766 -9.133 1 91.75 298 LEU B C 1
ATOM 5675 O O . LEU B 1 298 ? -7.09 -7.996 -10.07 1 91.75 298 LEU B O 1
ATOM 5679 N N . ALA B 1 299 ? -6.734 -10.062 -9.289 1 95.31 299 ALA B N 1
ATOM 5680 C CA . ALA B 1 299 ? -6.832 -10.672 -10.617 1 95.31 299 ALA B CA 1
ATOM 5681 C C . ALA B 1 299 ? -8.25 -10.562 -11.172 1 95.31 299 ALA B C 1
ATOM 5683 O O . ALA B 1 299 ? -9.219 -10.609 -10.414 1 95.31 299 ALA B O 1
ATOM 5684 N N . LYS B 1 300 ? -8.289 -10.359 -12.469 1 92.44 300 LYS B N 1
ATOM 5685 C CA . LYS B 1 300 ? -9.586 -10.195 -13.109 1 92.44 300 LYS B CA 1
ATOM 5686 C C . LYS B 1 300 ? -9.586 -10.781 -14.523 1 92.44 300 LYS B C 1
ATOM 5688 O O . LYS B 1 300 ? -8.562 -10.766 -15.203 1 92.44 300 LYS B O 1
ATOM 5693 N N . GLU B 1 301 ? -10.734 -11.266 -14.859 1 94 301 GLU B N 1
ATOM 5694 C CA . GLU B 1 301 ? -10.961 -11.609 -16.25 1 94 301 GLU B CA 1
ATOM 5695 C C . GLU B 1 301 ? -11.164 -10.359 -17.109 1 94 301 GLU B C 1
ATOM 5697 O O . GLU B 1 301 ? -11.891 -9.438 -16.703 1 94 301 GLU B O 1
ATOM 5702 N N . LEU B 1 302 ? -10.5 -10.312 -18.25 1 93.56 302 LEU B N 1
ATOM 5703 C CA . LEU B 1 302 ? -10.766 -9.227 -19.188 1 93.56 302 LEU B CA 1
ATOM 5704 C C . LEU B 1 302 ? -12.078 -9.461 -19.922 1 93.56 302 LEU B C 1
ATOM 5706 O O . LEU B 1 302 ? -12.195 -10.414 -20.703 1 93.56 302 LEU B O 1
ATOM 5710 N N . LYS B 1 303 ? -12.961 -8.57 -19.703 1 90.06 303 LYS B N 1
ATOM 5711 C CA . LYS B 1 303 ? -14.281 -8.695 -20.312 1 90.06 303 LYS B CA 1
ATOM 5712 C C . LYS B 1 303 ? -14.391 -7.797 -21.547 1 90.06 303 LYS B C 1
ATOM 5714 O O . LYS B 1 303 ? -13.961 -6.641 -21.516 1 90.06 303 LYS B O 1
ATOM 5719 N N . GLU B 1 304 ? -15.047 -8.297 -22.531 1 90.19 304 GLU B N 1
ATOM 5720 C CA . GLU B 1 304 ? -15.219 -7.562 -23.781 1 90.19 304 GLU B CA 1
ATOM 5721 C C . GLU B 1 304 ? -16.047 -6.301 -23.578 1 90.19 304 GLU B C 1
ATOM 5723 O O . GLU B 1 304 ? -15.812 -5.285 -24.234 1 90.19 304 GLU B O 1
ATOM 5728 N N . SER B 1 305 ? -16.938 -6.301 -22.594 1 87.12 305 SER B N 1
ATOM 5729 C CA . SER B 1 305 ? -17.812 -5.168 -22.328 1 87.12 305 SER B CA 1
ATOM 5730 C C . SER B 1 305 ? -17.031 -3.965 -21.828 1 87.12 305 SER B C 1
ATOM 5732 O O . SER B 1 305 ? -17.516 -2.836 -21.844 1 87.12 305 SER B O 1
ATOM 5734 N N . ARG B 1 306 ? -15.859 -4.238 -21.453 1 88.88 306 ARG B N 1
ATOM 5735 C CA . ARG B 1 306 ? -15.039 -3.158 -20.906 1 88.88 306 ARG B CA 1
ATOM 5736 C C . ARG B 1 306 ? -13.992 -2.705 -21.922 1 88.88 306 ARG B C 1
ATOM 5738 O O . ARG B 1 306 ? -13.133 -1.877 -21.594 1 88.88 306 ARG B O 1
ATOM 5745 N N . ARG B 1 307 ? -13.992 -3.264 -23.047 1 93.5 307 ARG B N 1
ATOM 5746 C CA . ARG B 1 307 ? -13.016 -2.947 -24.078 1 93.5 307 ARG B CA 1
ATOM 5747 C C . ARG B 1 307 ? -13.266 -1.567 -24.672 1 93.5 307 ARG B C 1
ATOM 5749 O O . ARG B 1 307 ? -14.414 -1.202 -24.938 1 93.5 307 ARG B O 1
ATOM 5756 N N . THR B 1 308 ? -12.211 -0.833 -24.75 1 93.69 308 THR B N 1
ATOM 5757 C CA . THR B 1 308 ? -12.289 0.487 -25.375 1 93.69 308 THR B CA 1
ATOM 5758 C C . THR B 1 308 ? -12 0.405 -26.875 1 93.69 308 THR B C 1
ATOM 5760 O O . THR B 1 308 ? -11.617 -0.651 -27.375 1 93.69 308 THR B O 1
ATOM 5763 N N . ASP B 1 309 ? -12.148 1.485 -27.547 1 91.75 309 ASP B N 1
ATOM 5764 C CA . ASP B 1 309 ? -11.992 1.542 -28.984 1 91.75 309 ASP B CA 1
ATOM 5765 C C . ASP B 1 309 ? -10.547 1.272 -29.406 1 91.75 309 ASP B C 1
ATOM 5767 O O . ASP B 1 309 ? -10.289 0.751 -30.484 1 91.75 309 ASP B O 1
ATOM 5771 N N . ASP B 1 310 ? -9.68 1.564 -28.547 1 91.5 310 ASP B N 1
ATOM 5772 C CA . ASP B 1 310 ? -8.266 1.424 -28.891 1 91.5 310 ASP B CA 1
ATOM 5773 C C . ASP B 1 310 ? -7.75 0.033 -28.516 1 91.5 310 ASP B C 1
ATOM 5775 O O . ASP B 1 310 ? -6.547 -0.224 -28.578 1 91.5 310 ASP B O 1
ATOM 5779 N N . GLY B 1 311 ? -8.648 -0.828 -28.141 1 91.94 311 GLY B N 1
ATOM 5780 C CA . GLY B 1 311 ? -8.281 -2.211 -27.891 1 91.94 311 GLY B CA 1
ATOM 5781 C C . GLY B 1 311 ? -7.809 -2.447 -26.453 1 91.94 311 GLY B C 1
ATOM 5782 O O . GLY B 1 311 ? -7.348 -3.541 -26.125 1 91.94 311 GLY B O 1
ATOM 5783 N N . LEU B 1 312 ? -7.926 -1.411 -25.688 1 96.12 312 LEU B N 1
ATOM 5784 C CA . LEU B 1 312 ? -7.598 -1.518 -24.281 1 96.12 312 LEU B CA 1
ATOM 5785 C C . LEU B 1 312 ? -8.852 -1.739 -23.438 1 96.12 312 LEU B C 1
ATOM 5787 O O . LEU B 1 312 ? -9.922 -2.021 -23.984 1 96.12 312 LEU B O 1
ATOM 5791 N N . TYR B 1 313 ? -8.664 -1.823 -22.125 1 94.5 313 TYR B N 1
ATOM 5792 C CA . TYR B 1 313 ? -9.797 -2.09 -21.234 1 94.5 313 TYR B CA 1
ATOM 5793 C C . TYR B 1 313 ? -9.875 -1.055 -20.125 1 94.5 313 TYR B C 1
ATOM 5795 O O . TYR B 1 313 ? -8.852 -0.676 -19.547 1 94.5 313 TYR B O 1
ATOM 5803 N N . GLN B 1 314 ? -11.047 -0.611 -19.875 1 91.38 314 GLN B N 1
ATOM 5804 C CA . GLN B 1 314 ? -11.281 0.248 -18.734 1 91.38 314 GLN B CA 1
ATOM 5805 C C . GLN B 1 314 ? -11.445 -0.576 -17.453 1 91.38 314 GLN B C 1
ATOM 5807 O O . GLN B 1 314 ? -12.43 -1.308 -17.297 1 91.38 314 GLN B O 1
ATOM 5812 N N . MET B 1 315 ? -10.492 -0.438 -16.578 1 90.69 315 MET B N 1
ATOM 5813 C CA . MET B 1 315 ? -10.484 -1.184 -15.32 1 90.69 315 MET B CA 1
ATOM 5814 C C . MET B 1 315 ? -10.062 -0.289 -14.156 1 90.69 315 MET B C 1
ATOM 5816 O O . MET B 1 315 ? -9.758 0.889 -14.352 1 90.69 315 MET B O 1
ATOM 5820 N N . THR B 1 316 ? -10.195 -0.881 -12.984 1 87.56 316 THR B N 1
ATOM 5821 C CA . THR B 1 316 ? -9.82 -0.123 -11.797 1 87.56 316 THR B CA 1
ATOM 5822 C C . THR B 1 316 ? -8.383 0.375 -11.898 1 87.56 316 THR B C 1
ATOM 5824 O O . THR B 1 316 ? -7.492 -0.372 -12.305 1 87.56 316 THR B O 1
ATOM 5827 N N . SER B 1 317 ? -8.211 1.623 -11.562 1 85.88 317 SER B N 1
ATOM 5828 C CA . SER B 1 317 ? -6.883 2.238 -11.602 1 85.88 317 SER B CA 1
ATOM 5829 C C . SER B 1 317 ? -6.215 2.211 -10.234 1 85.88 317 SER B C 1
ATOM 5831 O O . SER B 1 317 ? -6.859 1.909 -9.227 1 85.88 317 SER B O 1
ATOM 5833 N N . PHE B 1 318 ? -4.934 2.436 -10.234 1 85.06 318 PHE B N 1
ATOM 5834 C CA . PHE B 1 318 ? -4.125 2.594 -9.031 1 85.06 318 PHE B CA 1
ATOM 5835 C C . PHE B 1 318 ? -4.348 1.435 -8.07 1 85.06 318 PHE B C 1
ATOM 5837 O O . PHE B 1 318 ? -4.672 1.646 -6.898 1 85.06 318 PHE B O 1
ATOM 5844 N N . THR B 1 319 ? -4.211 0.294 -8.531 1 85.06 319 THR B N 1
ATOM 5845 C CA . THR B 1 319 ? -4.383 -0.939 -7.773 1 85.06 319 THR B CA 1
ATOM 5846 C C . THR B 1 319 ? -3.113 -1.785 -7.82 1 85.06 319 THR B C 1
ATOM 5848 O O . THR B 1 319 ? -2.412 -1.806 -8.836 1 85.06 319 THR B O 1
ATOM 5851 N N . GLY B 1 320 ? -2.779 -2.297 -6.691 1 88.81 320 GLY B N 1
ATOM 5852 C CA . GLY B 1 320 ? -1.558 -3.08 -6.59 1 88.81 320 GLY B CA 1
ATOM 5853 C C . GLY B 1 320 ? -0.408 -2.314 -5.965 1 88.81 320 GLY B C 1
ATOM 5854 O O . GLY B 1 320 ? -0.617 -1.27 -5.344 1 88.81 320 GLY B O 1
ATOM 5855 N N . ALA B 1 321 ? 0.752 -2.92 -6.121 1 93.31 321 ALA B N 1
ATOM 5856 C CA . ALA B 1 321 ? 1.948 -2.318 -5.535 1 93.31 321 ALA B CA 1
ATOM 5857 C C . ALA B 1 321 ? 2.561 -1.287 -6.48 1 93.31 321 ALA B C 1
ATOM 5859 O O . ALA B 1 321 ? 3.072 -1.638 -7.547 1 93.31 321 ALA B O 1
ATOM 5860 N N . VAL B 1 322 ? 2.627 -0.129 -6.078 1 94.56 322 VAL B N 1
ATOM 5861 C CA . VAL B 1 322 ? 2.963 1.027 -6.902 1 94.56 322 VAL B CA 1
ATOM 5862 C C . VAL B 1 322 ? 4.348 0.84 -7.516 1 94.56 322 VAL B C 1
ATOM 5864 O O . VAL B 1 322 ? 4.57 1.18 -8.68 1 94.56 322 VAL B O 1
ATOM 5867 N N . ARG B 1 323 ? 5.27 0.284 -6.789 1 95.81 323 ARG B N 1
ATOM 5868 C CA . ARG B 1 323 ? 6.648 0.128 -7.23 1 95.81 323 ARG B CA 1
ATOM 5869 C C . ARG B 1 323 ? 6.73 -0.768 -8.461 1 95.81 323 ARG B C 1
ATOM 5871 O O . ARG B 1 323 ? 7.629 -0.613 -9.289 1 95.81 323 ARG B O 1
ATOM 5878 N N . TYR B 1 324 ? 5.828 -1.65 -8.617 1 98 324 TYR B N 1
ATOM 5879 C CA . TYR B 1 324 ? 5.867 -2.627 -9.703 1 98 324 TYR B CA 1
ATOM 5880 C C . TYR B 1 324 ? 4.762 -2.359 -10.719 1 98 324 TYR B C 1
ATOM 5882 O O . TYR B 1 324 ? 4.637 -3.082 -11.711 1 98 324 TYR B O 1
ATOM 5890 N N . MET B 1 325 ? 4.051 -1.264 -10.516 1 97.56 325 MET B N 1
ATOM 5891 C CA . MET B 1 325 ? 2.846 -0.937 -11.273 1 97.56 325 MET B CA 1
ATOM 5892 C C . MET B 1 325 ? 3.197 -0.27 -12.594 1 97.56 325 MET B C 1
ATOM 5894 O O . MET B 1 325 ? 4.086 0.582 -12.648 1 97.56 325 MET B O 1
ATOM 5898 N N . ALA B 1 326 ? 2.488 -0.677 -13.664 1 98.25 326 ALA B N 1
ATOM 5899 C CA . ALA B 1 326 ? 2.646 -0.002 -14.945 1 98.25 326 ALA B CA 1
ATOM 5900 C C . ALA B 1 326 ? 2.127 1.431 -14.883 1 98.25 326 ALA B C 1
ATOM 5902 O O . ALA B 1 326 ? 1.101 1.697 -14.25 1 98.25 326 ALA B O 1
ATOM 5903 N N . PRO B 1 327 ? 2.756 2.346 -15.617 1 97.19 327 PRO B N 1
ATOM 5904 C CA . PRO B 1 327 ? 2.377 3.76 -15.555 1 97.19 327 PRO B CA 1
ATOM 5905 C C . PRO B 1 327 ? 0.92 3.996 -15.945 1 97.19 327 PRO B C 1
ATOM 5907 O O . PRO B 1 327 ? 0.237 4.816 -15.32 1 97.19 327 PRO B O 1
ATOM 5910 N N . GLU B 1 328 ? 0.405 3.312 -16.938 1 97 328 GLU B N 1
ATOM 5911 C CA . GLU B 1 328 ? -0.964 3.537 -17.391 1 97 328 GLU B CA 1
ATOM 5912 C C . GLU B 1 328 ? -1.973 3.184 -16.297 1 97 328 GLU B C 1
ATOM 5914 O O . GLU B 1 328 ? -3.045 3.785 -16.219 1 97 328 GLU B O 1
ATOM 5919 N N . VAL B 1 329 ? -1.7 2.168 -15.469 1 95.75 329 VAL B N 1
ATOM 5920 C CA . VAL B 1 329 ? -2.572 1.811 -14.352 1 95.75 329 VAL B CA 1
ATOM 5921 C C . VAL B 1 329 ? -2.592 2.941 -13.328 1 95.75 329 VAL B C 1
ATOM 5923 O O . VAL B 1 329 ? -3.658 3.348 -12.859 1 95.75 329 VAL B O 1
ATOM 5926 N N . GLY B 1 330 ? -1.414 3.469 -12.992 1 94 330 GLY B N 1
ATOM 5927 C CA . GLY B 1 330 ? -1.293 4.527 -12 1 94 330 GLY B CA 1
ATOM 5928 C C . GLY B 1 330 ? -1.886 5.844 -12.461 1 94 330 GLY B C 1
ATOM 5929 O O . GLY B 1 330 ? -2.324 6.652 -11.641 1 94 330 GLY B O 1
ATOM 5930 N N . LEU B 1 331 ? -1.896 6.039 -13.75 1 92.44 331 LEU B N 1
ATOM 5931 C CA . LEU B 1 331 ? -2.355 7.309 -14.305 1 92.44 331 LEU B CA 1
ATOM 5932 C C . LEU B 1 331 ? -3.838 7.242 -14.656 1 92.44 331 LEU B C 1
ATOM 5934 O O . LEU B 1 331 ? -4.398 8.203 -15.188 1 92.44 331 LEU B O 1
ATOM 5938 N N . GLY B 1 332 ? -4.445 6.094 -14.414 1 89.44 332 GLY B N 1
ATOM 5939 C CA . GLY B 1 332 ? -5.875 5.953 -14.641 1 89.44 332 GLY B CA 1
ATOM 5940 C C . GLY B 1 332 ? -6.238 5.793 -16.109 1 89.44 332 GLY B C 1
ATOM 5941 O O . GLY B 1 332 ? -7.355 6.117 -16.516 1 89.44 332 GLY B O 1
ATOM 5942 N N . MET B 1 333 ? -5.348 5.371 -16.859 1 92.5 333 MET B N 1
ATOM 5943 C CA . MET B 1 333 ? -5.586 5.117 -18.281 1 92.5 333 MET B CA 1
ATOM 5944 C C . MET B 1 333 ? -6.094 3.697 -18.5 1 92.5 333 MET B C 1
ATOM 5946 O O . MET B 1 333 ? -5.891 2.824 -17.656 1 92.5 333 MET B O 1
ATOM 5950 N N . PRO B 1 334 ? -6.762 3.496 -19.609 1 94.62 334 PRO B N 1
ATOM 5951 C CA . PRO B 1 334 ? -7.086 2.109 -19.953 1 94.62 334 PRO B CA 1
ATOM 5952 C C . PRO B 1 334 ? -5.84 1.25 -20.172 1 94.62 334 PRO B C 1
ATOM 5954 O O . PRO B 1 334 ? -4.789 1.768 -20.547 1 94.62 334 PRO B O 1
ATOM 5957 N N . TYR B 1 335 ? -5.98 0.001 -19.859 1 96.88 335 TYR B N 1
ATOM 5958 C CA . TYR B 1 335 ? -4.828 -0.884 -20 1 96.88 335 TYR B CA 1
ATOM 5959 C C . TYR B 1 335 ? -5.266 -2.299 -20.359 1 96.88 335 TYR B C 1
ATOM 5961 O O . TYR B 1 335 ? -6.461 -2.566 -20.5 1 96.88 335 TYR B O 1
ATOM 5969 N N . ASN B 1 336 ? -4.301 -3.174 -20.672 1 97.62 336 ASN B N 1
ATOM 5970 C CA . ASN B 1 336 ? -4.555 -4.566 -21.031 1 97.62 336 ASN B CA 1
ATOM 5971 C C . ASN B 1 336 ? -3.559 -5.508 -20.359 1 97.62 336 ASN B C 1
ATOM 5973 O O . ASN B 1 336 ? -2.949 -5.156 -19.344 1 97.62 336 ASN B O 1
ATOM 5977 N N . LEU B 1 337 ? -3.391 -6.656 -20.859 1 98 337 LEU B N 1
ATOM 5978 C CA . LEU B 1 337 ? -2.615 -7.73 -20.25 1 98 337 LEU B CA 1
ATOM 5979 C C . LEU B 1 337 ? -1.158 -7.312 -20.062 1 98 337 LEU B C 1
ATOM 5981 O O . LEU B 1 337 ? -0.452 -7.859 -19.219 1 98 337 LEU B O 1
ATOM 5985 N N . SER B 1 338 ? -0.703 -6.348 -20.797 1 98.12 338 SER B N 1
ATOM 5986 C CA . SER B 1 338 ? 0.712 -5.992 -20.844 1 98.12 338 SER B CA 1
ATOM 5987 C C . SER B 1 338 ? 1.165 -5.355 -19.547 1 98.12 338 SER B C 1
ATOM 5989 O O . SER B 1 338 ? 2.365 -5.219 -19.297 1 98.12 338 SER B O 1
ATOM 5991 N N . VAL B 1 339 ? 0.192 -4.961 -18.656 1 98.5 339 VAL B N 1
ATOM 5992 C CA . VAL B 1 339 ? 0.587 -4.371 -17.375 1 98.5 339 VAL B CA 1
ATOM 5993 C C . VAL B 1 339 ? 1.346 -5.398 -16.547 1 98.5 339 VAL B C 1
ATOM 5995 O O . VAL B 1 339 ? 2.227 -5.043 -15.766 1 98.5 339 VAL B O 1
ATOM 5998 N N . ASP B 1 340 ? 1.003 -6.707 -16.766 1 98.81 340 ASP B N 1
ATOM 5999 C CA . ASP B 1 340 ? 1.712 -7.77 -16.062 1 98.81 340 ASP B CA 1
ATOM 6000 C C . ASP B 1 340 ? 3.137 -7.922 -16.594 1 98.81 340 ASP B C 1
ATOM 6002 O O . ASP B 1 340 ? 4.039 -8.328 -15.859 1 98.81 340 ASP B O 1
ATOM 6006 N N . VAL B 1 341 ? 3.342 -7.602 -17.859 1 98.94 341 VAL B N 1
ATOM 6007 C CA . VAL B 1 341 ? 4.68 -7.621 -18.453 1 98.94 341 VAL B CA 1
ATOM 6008 C C . VAL B 1 341 ? 5.551 -6.559 -17.781 1 98.94 341 VAL B C 1
ATOM 6010 O O . VAL B 1 341 ? 6.699 -6.828 -17.422 1 98.94 341 VAL B O 1
ATOM 6013 N N . TYR B 1 342 ? 4.965 -5.426 -17.641 1 98.75 342 TYR B N 1
ATOM 6014 C CA . TYR B 1 342 ? 5.691 -4.363 -16.969 1 98.75 342 TYR B CA 1
ATOM 6015 C C . TYR B 1 342 ? 6.086 -4.789 -15.555 1 98.75 342 TYR B C 1
ATOM 6017 O O . TYR B 1 342 ? 7.254 -4.672 -15.164 1 98.75 342 TYR B O 1
ATOM 6025 N N . SER B 1 343 ? 5.113 -5.242 -14.789 1 98.81 343 SER B N 1
ATOM 6026 C CA . SER B 1 343 ? 5.387 -5.676 -13.422 1 98.81 343 SER B CA 1
ATOM 6027 C C . SER B 1 343 ? 6.461 -6.754 -13.383 1 98.81 343 SER B C 1
ATOM 6029 O O . SER B 1 343 ? 7.344 -6.73 -12.523 1 98.81 343 SER B O 1
ATOM 6031 N N . TRP B 1 344 ? 6.352 -7.695 -14.297 1 98.88 344 TRP B N 1
ATOM 6032 C CA . TRP B 1 344 ? 7.34 -8.766 -14.391 1 98.88 344 TRP B CA 1
ATOM 6033 C C . TRP B 1 344 ? 8.734 -8.195 -14.641 1 98.88 344 TRP B C 1
ATOM 6035 O O . TRP B 1 344 ? 9.719 -8.664 -14.055 1 98.88 344 TRP B O 1
ATOM 6045 N N . SER B 1 345 ? 8.844 -7.203 -15.484 1 98.88 345 SER B N 1
ATOM 6046 C CA . SER B 1 345 ? 10.148 -6.613 -15.781 1 98.88 345 SER B CA 1
ATOM 6047 C C . SER B 1 345 ? 10.766 -5.98 -14.539 1 98.88 345 SER B C 1
ATOM 6049 O O . SER B 1 345 ? 11.984 -6.02 -14.359 1 98.88 345 SER B O 1
ATOM 6051 N N . MET B 1 346 ? 9.961 -5.402 -13.703 1 98.5 346 MET B N 1
ATOM 6052 C CA . MET B 1 346 ? 10.469 -4.84 -12.453 1 98.5 346 MET B CA 1
ATOM 6053 C C . MET B 1 346 ? 10.992 -5.941 -11.531 1 98.5 346 MET B C 1
ATOM 6055 O O . MET B 1 346 ? 12 -5.754 -10.852 1 98.5 346 MET B O 1
ATOM 6059 N N . ILE B 1 347 ? 10.32 -7.059 -11.508 1 98.62 347 ILE B N 1
ATOM 6060 C CA . ILE B 1 347 ? 10.781 -8.195 -10.719 1 98.62 347 ILE B CA 1
ATOM 6061 C C . ILE B 1 347 ? 12.086 -8.727 -11.297 1 98.62 347 ILE B C 1
ATOM 6063 O O . ILE B 1 347 ? 13.023 -9.031 -10.555 1 98.62 347 ILE B O 1
ATOM 6067 N N . LEU B 1 348 ? 12.086 -8.844 -12.664 1 98.62 348 LEU B N 1
ATOM 6068 C CA . LEU B 1 348 ? 13.32 -9.289 -13.305 1 98.62 348 LEU B CA 1
ATOM 6069 C C . LEU B 1 348 ? 14.484 -8.375 -12.938 1 98.62 348 LEU B C 1
ATOM 6071 O O . LEU B 1 348 ? 15.578 -8.852 -12.633 1 98.62 348 LEU B O 1
ATOM 6075 N N . TRP B 1 349 ? 14.266 -7.094 -12.953 1 98.38 349 TRP B N 1
ATOM 6076 C CA . TRP B 1 349 ? 15.297 -6.133 -12.586 1 98.38 349 TRP B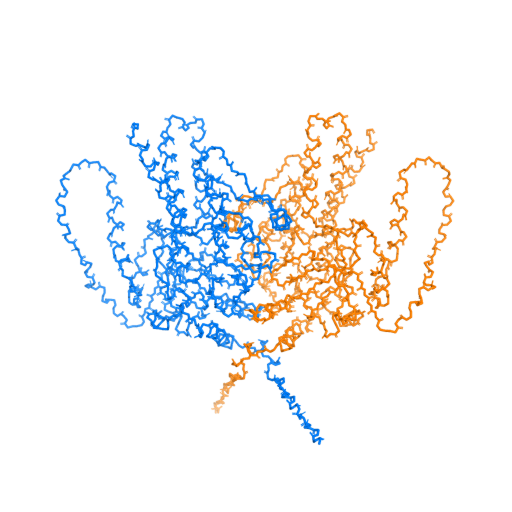 CA 1
ATOM 6077 C C . TRP B 1 349 ? 15.789 -6.379 -11.156 1 98.38 349 TRP B C 1
ATOM 6079 O O . TRP B 1 349 ? 16.984 -6.391 -10.898 1 98.38 349 TRP B O 1
ATOM 6089 N N . PHE B 1 350 ? 14.891 -6.574 -10.281 1 98.06 350 PHE B N 1
ATOM 6090 C CA . PHE B 1 350 ? 15.195 -6.855 -8.883 1 98.06 350 PHE B CA 1
ATOM 6091 C C . PHE B 1 350 ? 16.031 -8.117 -8.758 1 98.06 350 PHE B C 1
ATOM 6093 O O . PHE B 1 350 ? 17.031 -8.148 -8.016 1 98.06 350 PHE B O 1
ATOM 6100 N N . ILE B 1 351 ? 15.617 -9.156 -9.484 1 97.81 351 ILE B N 1
ATOM 6101 C CA . ILE B 1 351 ? 16.297 -10.445 -9.461 1 97.81 351 ILE B CA 1
ATOM 6102 C C . ILE B 1 351 ? 17.75 -10.273 -9.938 1 97.81 351 ILE B C 1
ATOM 6104 O O . ILE B 1 351 ? 18.672 -10.836 -9.359 1 97.81 351 ILE B O 1
ATOM 6108 N N . LEU B 1 352 ? 17.953 -9.484 -10.992 1 96.81 352 LEU B N 1
ATOM 6109 C CA . LEU B 1 352 ? 19.266 -9.328 -11.602 1 96.81 352 LEU B CA 1
ATOM 6110 C C . LEU B 1 352 ? 20.141 -8.359 -10.805 1 96.81 352 LEU B C 1
ATOM 6112 O O . LEU B 1 352 ? 21.312 -8.609 -10.578 1 96.81 352 LEU B O 1
ATOM 6116 N N . ALA B 1 353 ? 19.531 -7.27 -10.336 1 95.81 353 ALA B N 1
ATOM 6117 C CA . ALA B 1 353 ? 20.281 -6.215 -9.656 1 95.81 353 ALA B CA 1
ATOM 6118 C C . ALA B 1 353 ? 20.453 -6.531 -8.172 1 95.81 353 ALA B C 1
ATOM 6120 O O . ALA B 1 353 ? 21.328 -5.973 -7.512 1 95.81 353 ALA B O 1
ATOM 6121 N N . LEU B 1 354 ? 19.531 -7.355 -7.633 1 94.44 354 LEU B N 1
ATOM 6122 C CA . LEU B 1 354 ? 19.484 -7.727 -6.223 1 94.44 354 LEU B CA 1
ATOM 6123 C C . LEU B 1 354 ? 19.312 -6.492 -5.344 1 94.44 354 LEU B C 1
ATOM 6125 O O . LEU B 1 354 ? 19.922 -6.387 -4.281 1 94.44 354 LEU B O 1
ATOM 6129 N N . GLU B 1 355 ? 18.625 -5.578 -5.793 1 93.19 355 GLU B N 1
ATOM 6130 C CA . GLU B 1 355 ? 18.062 -4.418 -5.109 1 93.19 355 GLU B CA 1
ATOM 6131 C C . GLU B 1 355 ? 16.719 -4.027 -5.711 1 93.19 355 GLU B C 1
ATOM 6133 O O . GLU B 1 355 ? 16.469 -4.242 -6.898 1 93.19 355 GLU B O 1
ATOM 6138 N N . PRO B 1 356 ? 15.82 -3.496 -4.875 1 94.5 356 PRO B N 1
ATOM 6139 C CA . PRO B 1 356 ? 14.516 -3.156 -5.438 1 94.5 356 PRO B CA 1
ATOM 6140 C C . PRO B 1 356 ? 14.594 -2.043 -6.48 1 94.5 356 PRO B C 1
ATOM 6142 O O . PRO B 1 356 ? 15.398 -1.117 -6.34 1 94.5 356 PRO B O 1
ATOM 6145 N N . PRO B 1 357 ? 13.758 -2.18 -7.523 1 96.25 357 PRO B N 1
ATOM 6146 C CA . PRO B 1 357 ? 13.664 -1.021 -8.414 1 96.25 357 PRO B CA 1
ATOM 6147 C C . PRO B 1 357 ? 13.164 0.233 -7.703 1 96.25 357 PRO B C 1
ATOM 6149 O O . PRO B 1 357 ? 12.305 0.145 -6.82 1 96.25 357 PRO B O 1
ATOM 6152 N N . TYR B 1 358 ? 13.727 1.287 -7.957 1 93.94 358 TYR B N 1
ATOM 6153 C CA . TYR B 1 358 ? 13.352 2.58 -7.395 1 93.94 358 TYR B CA 1
ATOM 6154 C C . TYR B 1 358 ? 13.438 2.559 -5.871 1 93.94 358 TYR B C 1
ATOM 6156 O O . TYR B 1 358 ? 12.602 3.152 -5.188 1 93.94 358 TYR B O 1
ATOM 6164 N N . GLY B 1 359 ? 14.391 1.861 -5.328 1 86.19 359 GLY B N 1
ATOM 6165 C CA . GLY B 1 359 ? 14.492 1.572 -3.906 1 86.19 359 GLY B CA 1
ATOM 6166 C C . GLY B 1 359 ? 14.414 2.812 -3.037 1 86.19 359 GLY B C 1
ATOM 6167 O O . GLY B 1 359 ? 13.906 2.76 -1.915 1 86.19 359 GLY B O 1
ATOM 6168 N N . PHE B 1 360 ? 14.758 3.951 -3.535 1 85.38 360 PHE B N 1
ATOM 6169 C CA . PHE B 1 360 ? 14.828 5.152 -2.711 1 85.38 360 PHE B CA 1
ATOM 6170 C C . PHE B 1 360 ? 13.625 6.055 -2.971 1 85.38 360 PHE B C 1
ATOM 6172 O O . PHE B 1 360 ? 13.492 7.113 -2.354 1 85.38 360 PHE B O 1
ATOM 6179 N N . TYR B 1 361 ? 12.758 5.551 -3.771 1 91 361 TYR B N 1
ATOM 6180 C CA . TYR B 1 361 ? 11.617 6.387 -4.129 1 91 361 TYR B CA 1
ATOM 6181 C C . TYR B 1 361 ? 10.453 6.152 -3.176 1 91 361 TYR B C 1
ATOM 6183 O O . TYR B 1 361 ? 10.164 5.016 -2.797 1 91 361 TYR B O 1
ATOM 6191 N N . THR B 1 362 ? 9.836 7.23 -2.721 1 91 362 THR B N 1
ATOM 6192 C CA . THR B 1 362 ? 8.508 7.16 -2.125 1 91 362 THR B CA 1
ATOM 6193 C C . THR B 1 362 ? 7.441 6.961 -3.201 1 91 362 THR B C 1
ATOM 6195 O O . THR B 1 362 ? 7.746 6.984 -4.395 1 91 362 THR B O 1
ATOM 6198 N N . GLU B 1 363 ? 6.191 6.711 -2.785 1 90.94 363 GLU B N 1
ATOM 6199 C CA . GLU B 1 363 ? 5.113 6.543 -3.756 1 90.94 363 GLU B CA 1
ATOM 6200 C C . GLU B 1 363 ? 4.934 7.801 -4.598 1 90.94 363 GLU B C 1
ATOM 6202 O O . GLU B 1 363 ? 4.773 7.719 -5.82 1 90.94 363 GLU B O 1
ATOM 6207 N N . ASP B 1 364 ? 5.016 8.984 -3.971 1 90.56 364 ASP B N 1
ATOM 6208 C CA . ASP B 1 364 ? 4.875 10.242 -4.699 1 90.56 364 ASP B CA 1
ATOM 6209 C C . ASP B 1 364 ? 6 10.406 -5.719 1 90.56 364 ASP B C 1
ATOM 6211 O O . ASP B 1 364 ? 5.777 10.922 -6.82 1 90.56 364 ASP B O 1
ATOM 6215 N N . MET B 1 365 ? 7.168 10.008 -5.32 1 91.88 365 MET B N 1
ATOM 6216 C CA . MET B 1 365 ? 8.297 10.086 -6.234 1 91.88 365 MET B CA 1
ATOM 6217 C C . MET B 1 365 ? 8.094 9.172 -7.438 1 91.88 365 MET B C 1
ATOM 6219 O O . MET B 1 365 ? 8.445 9.531 -8.562 1 91.88 365 MET B O 1
ATOM 6223 N N . ILE B 1 366 ? 7.543 8.016 -7.223 1 94.44 366 ILE B N 1
ATOM 6224 C CA . ILE B 1 366 ? 7.277 7.09 -8.312 1 94.44 366 ILE B CA 1
ATOM 6225 C C . ILE B 1 366 ? 6.246 7.691 -9.266 1 94.44 366 ILE B C 1
ATOM 6227 O O . ILE B 1 366 ? 6.43 7.664 -10.484 1 94.44 366 ILE B O 1
ATOM 6231 N N . ILE B 1 367 ? 5.203 8.227 -8.711 1 92.38 367 ILE B N 1
ATOM 6232 C CA . ILE B 1 367 ? 4.156 8.836 -9.531 1 92.38 367 ILE B CA 1
ATOM 6233 C C . ILE B 1 367 ? 4.75 9.953 -10.383 1 92.38 367 ILE B C 1
ATOM 6235 O O . ILE B 1 367 ? 4.5 10.023 -11.586 1 92.38 367 ILE B O 1
ATOM 6239 N N . ASP B 1 368 ? 5.555 10.742 -9.828 1 91.5 368 ASP B N 1
ATOM 6240 C CA . ASP B 1 368 ? 6.102 11.906 -10.516 1 91.5 368 ASP B CA 1
ATOM 6241 C C . ASP B 1 368 ? 7.172 11.5 -11.523 1 91.5 368 ASP B C 1
ATOM 6243 O O . ASP B 1 368 ? 7.074 11.828 -12.711 1 91.5 368 ASP B O 1
ATOM 6247 N N . ARG B 1 369 ? 8.148 10.664 -11.07 1 94.19 369 ARG B N 1
ATOM 6248 C CA . ARG B 1 369 ? 9.336 10.391 -11.875 1 94.19 369 ARG B CA 1
ATOM 6249 C C . ARG B 1 369 ? 9.086 9.242 -12.844 1 94.19 369 ARG B C 1
ATOM 6251 O O . ARG B 1 369 ? 9.555 9.266 -13.984 1 94.19 369 ARG B O 1
ATOM 6258 N N . VAL B 1 370 ? 8.359 8.258 -12.406 1 96.69 370 VAL B N 1
ATOM 6259 C CA . VAL B 1 370 ? 8.227 7.039 -13.195 1 96.69 370 VAL B CA 1
ATOM 6260 C C . VAL B 1 370 ? 6.988 7.129 -14.078 1 96.69 370 VAL B C 1
ATOM 6262 O O . VAL B 1 370 ? 7.082 6.996 -15.305 1 96.69 370 VAL B O 1
ATOM 6265 N N . PHE B 1 371 ? 5.867 7.434 -13.5 1 95.75 371 PHE B N 1
ATOM 6266 C CA . PHE B 1 371 ? 4.621 7.434 -14.258 1 95.75 371 PHE B CA 1
ATOM 6267 C C . PHE B 1 371 ? 4.555 8.641 -15.188 1 95.75 371 PHE B C 1
ATOM 6269 O O . PHE B 1 371 ? 4.27 8.492 -16.375 1 95.75 371 PHE B O 1
ATOM 6276 N N . LYS B 1 372 ? 4.832 9.844 -14.703 1 93.62 372 LYS B N 1
ATOM 6277 C CA . LYS B 1 372 ? 4.613 11.07 -15.469 1 93.62 372 LYS B CA 1
ATOM 6278 C C . LYS B 1 372 ? 5.809 11.375 -16.359 1 93.62 372 LYS B C 1
ATOM 6280 O O . LYS B 1 372 ? 5.641 11.836 -17.5 1 93.62 372 LYS B O 1
ATOM 6285 N N . ARG B 1 373 ? 7.051 11.07 -15.844 1 95.12 373 ARG B N 1
ATOM 6286 C CA . ARG B 1 373 ? 8.227 11.531 -16.578 1 95.12 373 ARG B CA 1
ATOM 6287 C C . ARG B 1 373 ? 8.922 10.375 -17.281 1 95.12 373 ARG B C 1
ATOM 6289 O O . ARG B 1 373 ? 9.875 10.586 -18.031 1 95.12 373 ARG B O 1
ATOM 6296 N N . GLY B 1 374 ? 8.594 9.18 -16.984 1 96.25 374 GLY B N 1
ATOM 6297 C CA . GLY B 1 374 ? 9.047 8.047 -17.766 1 96.25 374 GLY B CA 1
ATOM 6298 C C . GLY B 1 374 ? 10.383 7.496 -17.297 1 96.25 374 GLY B C 1
ATOM 6299 O O . GLY B 1 374 ? 11.055 6.773 -18.047 1 96.25 374 GLY B O 1
ATOM 6300 N N . SER B 1 375 ? 10.773 7.793 -16.078 1 95.94 375 SER B N 1
ATOM 6301 C CA . SER B 1 375 ? 12.031 7.273 -15.562 1 95.94 375 SER B CA 1
ATOM 6302 C C . SER B 1 375 ? 12.008 5.75 -15.469 1 95.94 375 SER B C 1
ATOM 6304 O O . SER B 1 375 ? 10.969 5.156 -15.18 1 95.94 375 SER B O 1
ATOM 6306 N N . ARG B 1 376 ? 13.188 5.148 -15.766 1 97.81 376 ARG B N 1
ATOM 6307 C CA . ARG B 1 376 ? 13.375 3.707 -15.633 1 97.81 376 ARG B CA 1
ATOM 6308 C C . ARG B 1 376 ? 14.688 3.385 -14.922 1 97.81 376 ARG B C 1
ATOM 6310 O O . ARG B 1 376 ? 15.609 4.199 -14.922 1 97.81 376 ARG B O 1
ATOM 6317 N N . PRO B 1 377 ? 14.727 2.182 -14.227 1 96.31 377 PRO B N 1
ATOM 6318 C CA . PRO B 1 377 ? 16 1.805 -13.609 1 96.31 377 PRO B CA 1
ATOM 6319 C C . PRO B 1 377 ? 17.109 1.556 -14.633 1 96.31 377 PRO B C 1
ATOM 6321 O O . PRO B 1 377 ? 16.828 1.356 -15.82 1 96.31 377 PRO B O 1
ATOM 6324 N N . ALA B 1 378 ? 18.344 1.545 -14.188 1 95.75 378 ALA B N 1
ATOM 6325 C CA . ALA B 1 378 ? 19.5 1.37 -15.062 1 95.75 378 ALA B CA 1
ATOM 6326 C C . ALA B 1 378 ? 19.625 -0.081 -15.523 1 95.75 378 ALA B C 1
ATOM 6328 O O . ALA B 1 378 ? 19.328 -1.006 -14.766 1 95.75 378 ALA B O 1
ATOM 6329 N N . VAL B 1 379 ? 20 -0.236 -16.766 1 96.81 379 VAL B N 1
ATOM 6330 C CA . VAL B 1 379 ? 20.422 -1.544 -17.25 1 96.81 379 VAL B CA 1
ATOM 6331 C C . VAL B 1 379 ? 21.938 -1.677 -17.172 1 96.81 379 VAL B C 1
ATOM 6333 O O . VAL B 1 379 ? 22.672 -0.878 -17.75 1 96.81 379 VAL B O 1
ATOM 6336 N N . PHE B 1 380 ? 22.344 -2.67 -16.469 1 95 380 PHE B N 1
ATOM 6337 C CA . PHE B 1 380 ? 23.766 -2.783 -16.203 1 95 380 PHE B CA 1
ATOM 6338 C C . PHE B 1 380 ? 24.484 -3.492 -17.344 1 95 380 PHE B C 1
ATOM 6340 O O . PHE B 1 380 ? 23.938 -4.41 -17.953 1 95 380 PHE B O 1
ATOM 6347 N N . GLU B 1 381 ? 25.75 -3.141 -17.547 1 93.31 381 GLU B N 1
ATOM 6348 C CA . GLU B 1 381 ? 26.562 -3.705 -18.625 1 93.31 381 GLU B CA 1
ATOM 6349 C C . GLU B 1 381 ? 26.906 -5.168 -18.344 1 93.31 381 GLU B C 1
ATOM 6351 O O . GLU B 1 381 ? 27.203 -5.926 -19.266 1 93.31 381 GLU B O 1
ATOM 6356 N N . SER B 1 382 ? 26.859 -5.547 -17.094 1 90.81 382 SER B N 1
ATOM 6357 C CA . SER B 1 382 ? 27.188 -6.91 -16.703 1 90.81 382 SER B CA 1
ATOM 6358 C C . SER B 1 382 ? 26.109 -7.891 -17.141 1 90.81 382 SER B C 1
ATOM 6360 O O . SER B 1 382 ? 26.312 -9.102 -17.125 1 90.81 382 SER B O 1
ATOM 6362 N N . TRP B 1 383 ? 24.984 -7.398 -17.547 1 93.81 383 TRP B N 1
ATOM 6363 C CA . TRP B 1 383 ? 23.891 -8.266 -18 1 93.81 383 TRP B CA 1
ATOM 6364 C C . TRP B 1 383 ? 24.062 -8.633 -19.469 1 93.81 383 TRP B C 1
ATOM 6366 O O . TRP B 1 383 ? 24.688 -7.883 -20.234 1 93.81 383 TRP B O 1
ATOM 6376 N N . SER B 1 384 ? 23.609 -9.82 -19.844 1 94.12 384 SER B N 1
ATOM 6377 C CA . SER B 1 384 ? 23.656 -10.188 -21.266 1 94.12 384 SER B CA 1
ATOM 6378 C C . SER B 1 384 ? 22.844 -9.203 -22.109 1 94.12 384 SER B C 1
ATOM 6380 O O . SER B 1 384 ? 21.891 -8.594 -21.609 1 94.12 384 SER B O 1
ATOM 6382 N N . HIS B 1 385 ? 23.188 -9.031 -23.312 1 94.94 385 HIS B N 1
ATOM 6383 C CA . HIS B 1 385 ? 22.5 -8.141 -24.234 1 94.94 385 HIS B CA 1
ATOM 6384 C C . HIS B 1 385 ? 21.031 -8.539 -24.391 1 94.94 385 HIS B C 1
ATOM 6386 O O . HIS B 1 385 ? 20.156 -7.676 -24.469 1 94.94 385 HIS B O 1
ATOM 6392 N N . GLU B 1 386 ? 20.844 -9.836 -24.406 1 95.56 386 GLU B N 1
ATOM 6393 C CA . GLU B 1 386 ? 19.484 -10.352 -24.562 1 95.56 386 GLU B CA 1
ATOM 6394 C C . GLU B 1 386 ? 18.594 -9.961 -23.391 1 95.56 386 GLU B C 1
ATOM 6396 O O . GLU B 1 386 ? 17.453 -9.531 -23.578 1 95.56 386 GLU B O 1
ATOM 6401 N N . LEU B 1 387 ? 19.172 -10.062 -22.219 1 96.38 387 LEU B N 1
ATOM 6402 C CA . LEU B 1 387 ? 18.406 -9.727 -21.031 1 96.38 387 LEU B CA 1
ATOM 6403 C C . LEU B 1 387 ? 18.172 -8.219 -20.938 1 96.38 387 LEU B C 1
ATOM 6405 O O . LEU B 1 387 ? 17.094 -7.777 -20.547 1 96.38 387 LEU B O 1
ATOM 6409 N N . GLY B 1 388 ? 19.141 -7.484 -21.266 1 97 388 GLY B N 1
ATOM 6410 C CA . GLY B 1 388 ? 19 -6.039 -21.281 1 97 388 GLY B CA 1
ATOM 6411 C C . GLY B 1 388 ? 17.938 -5.555 -22.234 1 97 388 GLY B C 1
ATOM 6412 O O . GLY B 1 388 ? 17.125 -4.695 -21.891 1 97 388 GLY B O 1
ATOM 6413 N N . ASN B 1 389 ? 17.969 -6.094 -23.406 1 97 389 ASN B N 1
ATOM 6414 C CA . ASN B 1 389 ? 16.984 -5.73 -24.422 1 97 389 ASN B CA 1
ATOM 6415 C C . ASN B 1 389 ? 15.57 -6.141 -24 1 97 389 ASN B C 1
ATOM 6417 O O . ASN B 1 389 ? 14.609 -5.391 -24.188 1 97 389 ASN B O 1
ATOM 6421 N N . LEU B 1 390 ? 15.5 -7.371 -23.516 1 97.94 390 LEU B N 1
ATOM 6422 C CA . LEU B 1 390 ? 14.211 -7.855 -23.031 1 97.94 390 LEU B CA 1
ATOM 6423 C C . LEU B 1 390 ? 13.648 -6.922 -21.969 1 97.94 390 LEU B C 1
ATOM 6425 O O . LEU B 1 390 ? 12.445 -6.625 -21.969 1 97.94 390 LEU B O 1
ATOM 6429 N N . MET B 1 391 ? 14.469 -6.48 -21.078 1 97.44 391 MET B N 1
ATOM 6430 C CA . MET B 1 391 ? 14.102 -5.559 -20.016 1 97.44 391 MET B CA 1
ATOM 6431 C C . MET B 1 391 ? 13.555 -4.254 -20.594 1 97.44 391 MET B C 1
ATOM 6433 O O . MET B 1 391 ? 12.453 -3.83 -20.234 1 97.44 391 MET B O 1
ATOM 6437 N N . LYS B 1 392 ? 14.188 -3.664 -21.469 1 97.56 392 LYS B N 1
ATOM 6438 C CA . LYS B 1 392 ? 13.812 -2.381 -22.062 1 97.56 392 LYS B CA 1
ATOM 6439 C C . LYS B 1 392 ? 12.5 -2.484 -22.828 1 97.56 392 LYS B C 1
ATOM 6441 O O . LYS B 1 392 ? 11.656 -1.587 -22.75 1 97.56 392 LYS B O 1
ATOM 6446 N N . CYS B 1 393 ? 12.312 -3.562 -23.5 1 98.19 393 CYS B N 1
ATOM 6447 C CA . CYS B 1 393 ? 11.078 -3.762 -24.25 1 98.19 393 CYS B CA 1
ATOM 6448 C C . CYS B 1 393 ? 9.906 -3.984 -23.297 1 98.19 393 CYS B C 1
ATOM 6450 O O . CYS B 1 393 ? 8.805 -3.492 -23.547 1 98.19 393 CYS B O 1
ATOM 6452 N N . SER B 1 394 ? 10.164 -4.66 -22.234 1 98.69 394 SER B N 1
ATOM 6453 C CA . SER B 1 394 ? 9.102 -5.098 -21.344 1 98.69 394 SER B CA 1
ATOM 6454 C C . SER B 1 394 ? 8.547 -3.93 -20.531 1 98.69 394 SER B C 1
ATOM 6456 O O . SER B 1 394 ? 7.387 -3.947 -20.109 1 98.69 394 SER B O 1
ATOM 6458 N N . TRP B 1 395 ? 9.375 -2.906 -20.25 1 98.44 395 TRP B N 1
ATOM 6459 C CA . TRP B 1 395 ? 8.891 -1.785 -19.453 1 98.44 395 TRP B CA 1
ATOM 6460 C C . TRP B 1 395 ? 8.625 -0.567 -20.328 1 98.44 395 TRP 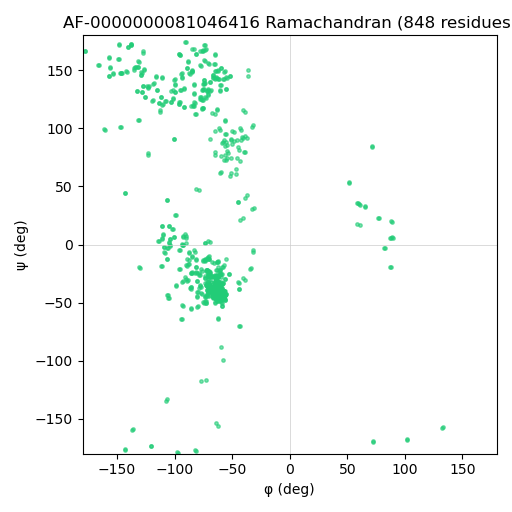B C 1
ATOM 6462 O O . TRP B 1 395 ? 8.516 0.555 -19.828 1 98.44 395 TRP B O 1
ATOM 6472 N N . ASP B 1 396 ? 8.547 -0.756 -21.625 1 97.75 396 ASP B N 1
ATOM 6473 C CA . ASP B 1 396 ? 8.312 0.35 -22.562 1 97.75 396 ASP B CA 1
ATOM 6474 C C . ASP B 1 396 ? 7.051 1.12 -22.188 1 97.75 396 ASP B C 1
ATOM 6476 O O . ASP B 1 396 ? 6.055 0.525 -21.766 1 97.75 396 ASP B O 1
ATOM 6480 N N . SER B 1 397 ? 7.059 2.408 -22.359 1 94.06 397 SER B N 1
ATOM 6481 C CA . SER B 1 397 ? 5.914 3.256 -22.031 1 94.06 397 SER B CA 1
ATOM 6482 C C . SER B 1 397 ? 4.773 3.037 -23.016 1 94.06 397 SER B C 1
ATOM 6484 O O . SER B 1 397 ? 3.609 3.291 -22.703 1 94.06 397 SER B O 1
ATOM 6486 N N . THR B 1 398 ? 5.16 2.629 -24.172 1 95.25 398 THR B N 1
ATOM 6487 C CA . THR B 1 398 ? 4.152 2.295 -25.172 1 95.25 398 THR B CA 1
ATOM 6488 C C . THR B 1 398 ? 3.643 0.87 -24.969 1 95.25 398 THR B C 1
ATOM 6490 O O . THR B 1 398 ? 4.387 -0.093 -25.156 1 95.25 398 THR B O 1
ATOM 6493 N N . ILE B 1 399 ? 2.426 0.718 -24.734 1 96.88 399 ILE B N 1
ATOM 6494 C CA . ILE B 1 399 ? 1.79 -0.53 -24.328 1 96.88 399 ILE B CA 1
ATOM 6495 C C . ILE B 1 399 ? 1.965 -1.58 -25.422 1 96.88 399 ILE B C 1
ATOM 6497 O O . ILE B 1 399 ? 2.32 -2.727 -25.141 1 96.88 399 ILE B O 1
ATOM 6501 N N . SER B 1 400 ? 1.843 -1.227 -26.688 1 95.56 400 SER B N 1
ATOM 6502 C CA . SER B 1 400 ? 1.833 -2.158 -27.797 1 95.56 400 SER B CA 1
ATOM 6503 C C . SER B 1 400 ? 3.232 -2.686 -28.094 1 95.56 400 SER B C 1
ATOM 6505 O O . SER B 1 400 ? 3.393 -3.656 -28.844 1 95.56 400 SER B O 1
ATOM 6507 N N . LYS B 1 401 ? 4.219 -2.08 -27.562 1 97.06 401 LYS B N 1
ATOM 6508 C CA . LYS B 1 401 ? 5.594 -2.482 -27.828 1 97.06 401 LYS B CA 1
ATOM 6509 C C . LYS B 1 401 ? 6.055 -3.564 -26.859 1 97.06 401 LYS B C 1
ATOM 6511 O O . LYS B 1 401 ? 7.086 -4.203 -27.078 1 97.06 401 LYS B O 1
ATOM 6516 N N . ARG B 1 402 ? 5.316 -3.758 -25.828 1 98.5 402 ARG B N 1
ATOM 6517 C CA . ARG B 1 402 ? 5.707 -4.773 -24.859 1 98.5 402 ARG B CA 1
ATOM 6518 C C . ARG B 1 402 ? 5.457 -6.176 -25.406 1 98.5 402 ARG B C 1
ATOM 6520 O O . ARG B 1 402 ? 4.406 -6.441 -26 1 98.5 402 ARG B O 1
ATOM 6527 N N . PRO B 1 403 ? 6.395 -7.07 -25.156 1 98.56 403 PRO B N 1
ATOM 6528 C CA . PRO B 1 403 ? 6.23 -8.438 -25.656 1 98.56 403 PRO B CA 1
ATOM 6529 C C . PRO B 1 403 ? 5.195 -9.234 -24.859 1 98.56 403 PRO B C 1
ATOM 6531 O O . PRO B 1 403 ? 4.883 -8.875 -23.719 1 98.56 403 PRO B O 1
ATOM 6534 N N . GLY B 1 404 ? 4.68 -10.273 -25.484 1 98.19 404 GLY B N 1
ATOM 6535 C CA . GLY B 1 404 ? 3.916 -11.25 -24.734 1 98.19 404 GLY B CA 1
ATOM 6536 C C . GLY B 1 404 ? 4.789 -12.203 -23.938 1 98.19 404 GLY B C 1
ATOM 6537 O O . GLY B 1 404 ? 6 -12.273 -24.156 1 98.19 404 GLY B O 1
ATOM 6538 N N . PHE B 1 405 ? 4.16 -12.906 -23.062 1 98.56 405 PHE B N 1
ATOM 6539 C CA . PHE B 1 405 ? 4.938 -13.773 -22.188 1 98.56 405 PHE B CA 1
ATOM 6540 C C . PHE B 1 405 ? 5.465 -14.984 -22.953 1 98.56 405 PHE B C 1
ATOM 6542 O O . PHE B 1 405 ? 6.465 -15.586 -22.562 1 98.56 405 PHE B O 1
ATOM 6549 N N . SER B 1 406 ? 4.863 -15.383 -24.078 1 97.56 406 SER B N 1
ATOM 6550 C CA . SER B 1 406 ? 5.414 -16.453 -24.906 1 97.56 406 SER B CA 1
ATOM 6551 C C . SER B 1 406 ? 6.805 -16.094 -25.422 1 97.56 406 SER B C 1
ATOM 6553 O O . SER B 1 406 ? 7.723 -16.906 -25.359 1 97.56 406 SER B O 1
ATOM 6555 N N . GLU B 1 407 ? 6.918 -14.914 -25.891 1 97.75 407 GLU B N 1
ATOM 6556 C CA . GLU B 1 407 ? 8.211 -14.414 -26.359 1 97.75 407 GLU B CA 1
ATOM 6557 C C . GLU B 1 407 ? 9.211 -14.312 -25.203 1 97.75 407 GLU B C 1
ATOM 6559 O O . GLU B 1 407 ? 10.383 -14.672 -25.359 1 97.75 407 GLU B O 1
ATOM 6564 N N . ILE B 1 408 ? 8.758 -13.812 -24.094 1 98.5 408 ILE B N 1
ATOM 6565 C CA . ILE B 1 408 ? 9.602 -13.68 -22.922 1 98.5 408 ILE B CA 1
ATOM 6566 C C . ILE B 1 408 ? 10.148 -15.047 -22.516 1 98.5 408 ILE B C 1
ATOM 6568 O O . ILE B 1 408 ? 11.352 -15.188 -22.266 1 98.5 408 ILE B O 1
ATOM 6572 N N . CYS B 1 409 ? 9.312 -16.062 -22.469 1 98 409 CYS B N 1
ATOM 6573 C CA . CYS B 1 409 ? 9.719 -17.406 -22.094 1 98 409 CYS B CA 1
ATOM 6574 C C . CYS B 1 409 ? 10.766 -17.953 -23.062 1 98 409 CYS B C 1
ATOM 6576 O O . CYS B 1 409 ? 11.719 -18.609 -22.641 1 98 409 CYS B O 1
ATOM 6578 N N . ASN B 1 410 ? 10.633 -17.641 -24.297 1 96.88 410 ASN B N 1
ATOM 6579 C CA . ASN B 1 410 ? 11.594 -18.094 -25.297 1 96.88 410 ASN B CA 1
ATOM 6580 C C . ASN B 1 410 ? 12.977 -17.5 -25.078 1 96.88 410 ASN B C 1
ATOM 6582 O O . ASN B 1 410 ? 13.984 -18.203 -25.141 1 96.88 410 ASN B O 1
ATOM 6586 N N . VAL B 1 411 ? 13.016 -16.234 -24.812 1 96.5 411 VAL B N 1
ATOM 6587 C CA . VAL B 1 411 ? 14.289 -15.547 -24.562 1 96.5 411 VAL B CA 1
ATOM 6588 C C . VAL B 1 411 ? 14.945 -16.125 -23.328 1 96.5 411 VAL B C 1
ATOM 6590 O O . VAL B 1 411 ? 16.156 -16.391 -23.312 1 96.5 411 VAL B O 1
ATOM 6593 N N . LEU B 1 412 ? 14.18 -16.344 -22.281 1 97.06 412 LEU B N 1
ATOM 6594 C CA . LEU B 1 412 ? 14.727 -16.828 -21.016 1 97.06 412 LEU B CA 1
ATOM 6595 C C . LEU B 1 412 ? 15.234 -18.266 -21.172 1 97.06 412 LEU B C 1
ATOM 6597 O O . LEU B 1 412 ? 16.234 -18.641 -20.562 1 97.06 412 LEU B O 1
ATOM 6601 N N . ARG B 1 413 ? 14.531 -19.078 -21.938 1 94.62 413 ARG B N 1
ATOM 6602 C CA . ARG B 1 413 ? 14.977 -20.453 -22.203 1 94.62 413 ARG B CA 1
ATOM 6603 C C . ARG B 1 413 ? 16.344 -20.453 -22.875 1 94.62 413 ARG B C 1
ATOM 6605 O O . ARG B 1 413 ? 17.219 -21.25 -22.531 1 94.62 413 ARG B O 1
ATOM 6612 N N . SER B 1 414 ? 16.484 -19.578 -23.812 1 92.62 414 SER B N 1
ATOM 6613 C CA . SER B 1 414 ? 17.766 -19.469 -24.5 1 92.62 414 SER B CA 1
ATOM 6614 C C . SER B 1 414 ? 18.875 -19.031 -23.547 1 92.62 414 SER B C 1
ATOM 6616 O O . SER B 1 414 ? 20 -19.516 -23.625 1 92.62 414 SER B O 1
ATOM 6618 N N . GLU B 1 415 ? 18.547 -18.094 -22.672 1 91.31 415 GLU B N 1
ATOM 6619 C CA . GLU B 1 415 ? 19.516 -17.609 -21.688 1 91.31 415 GLU B CA 1
ATOM 6620 C C . GLU B 1 415 ? 19.953 -18.719 -20.75 1 91.31 415 GLU B C 1
ATOM 6622 O O . GLU B 1 415 ? 21.109 -18.781 -20.344 1 91.31 415 GLU B O 1
ATOM 6627 N N . MET B 1 416 ? 19.047 -19.562 -20.375 1 89.31 416 MET B N 1
ATOM 6628 C CA . MET B 1 416 ? 19.344 -20.672 -19.469 1 89.31 416 MET B CA 1
ATOM 6629 C C . MET B 1 416 ? 20.203 -21.734 -20.156 1 89.31 416 MET B C 1
ATOM 6631 O O . MET B 1 416 ? 21.062 -22.344 -19.531 1 89.31 416 MET B O 1
ATOM 6635 N N . SER B 1 417 ? 19.984 -21.922 -21.422 1 83.94 417 SER B N 1
ATOM 6636 C CA . SER B 1 417 ? 20.75 -22.891 -22.188 1 83.94 417 SER B CA 1
ATOM 6637 C C . SER B 1 417 ? 22.203 -22.453 -22.344 1 83.94 417 SER B C 1
ATOM 6639 O O . SER B 1 417 ? 23.109 -23.281 -22.312 1 83.94 417 SER B O 1
ATOM 6641 N N . ILE B 1 418 ? 22.438 -21.25 -22.484 1 73.25 418 ILE B N 1
ATOM 6642 C CA . ILE B 1 418 ? 23.781 -20.703 -22.641 1 73.25 418 ILE B CA 1
ATOM 6643 C C . ILE B 1 418 ? 24.547 -20.828 -21.328 1 73.25 418 ILE B C 1
ATOM 6645 O O . ILE B 1 418 ? 25.719 -21.234 -21.312 1 73.25 418 ILE B O 1
ATOM 6649 N N . LYS B 1 419 ? 23.969 -20.531 -20.266 1 68.38 419 LYS B N 1
ATOM 6650 C CA . LYS B 1 419 ? 24.625 -20.562 -18.953 1 68.38 419 LYS B CA 1
ATOM 6651 C C . LYS B 1 419 ? 24.875 -22 -18.5 1 68.38 419 LYS B C 1
ATOM 6653 O O . LYS B 1 419 ? 25.797 -22.25 -17.719 1 68.38 419 LYS B O 1
ATOM 6658 N N . GLY B 1 420 ? 24 -22.891 -18.812 1 59.06 420 GLY B N 1
ATOM 6659 C CA . GLY B 1 420 ? 24.234 -24.297 -18.562 1 59.06 420 GLY B CA 1
ATOM 6660 C C . GLY B 1 420 ? 25.422 -24.859 -19.312 1 59.06 420 GLY B C 1
ATOM 6661 O O . GLY B 1 420 ? 26.141 -25.719 -18.797 1 59.06 420 GLY B O 1
ATOM 6662 N N . LYS B 1 421 ? 25.781 -24.406 -20.484 1 55.09 421 LYS B N 1
ATOM 6663 C CA . LYS B 1 421 ? 26.891 -24.875 -21.297 1 55.09 421 LYS B CA 1
ATOM 6664 C C . LYS B 1 421 ? 28.219 -24.312 -20.781 1 55.09 421 LYS B C 1
ATOM 6666 O O . LYS B 1 421 ? 29.266 -24.953 -20.891 1 55.09 421 LYS B O 1
ATOM 6671 N N . SER B 1 422 ? 28.266 -23.109 -20.328 1 49.16 422 SER B N 1
ATOM 6672 C CA . SER B 1 422 ? 29.516 -22.516 -19.891 1 49.16 422 SER B CA 1
ATOM 6673 C C . SER B 1 422 ? 30.016 -23.156 -18.594 1 49.16 422 SER B C 1
ATOM 6675 O O . SER B 1 422 ? 31.203 -23.062 -18.266 1 49.16 422 SER B O 1
ATOM 6677 N N . GLY B 1 423 ? 29.266 -23.75 -17.797 1 45.38 423 GLY B N 1
ATOM 6678 C CA . GLY B 1 423 ? 29.719 -24.484 -16.625 1 45.38 423 GLY B CA 1
ATOM 6679 C C . GLY B 1 423 ? 30.438 -25.781 -16.953 1 45.38 423 GLY B C 1
ATOM 6680 O O . GLY B 1 423 ? 31.094 -26.375 -16.109 1 45.38 423 GLY B O 1
ATOM 6681 N N . THR B 1 424 ? 30.125 -26.531 -18.031 1 36.47 424 THR B N 1
ATOM 6682 C CA . THR B 1 424 ? 30.812 -27.781 -18.375 1 36.47 424 THR B CA 1
ATOM 6683 C C . THR B 1 424 ? 32.156 -27.484 -19.031 1 36.47 424 THR B C 1
ATOM 6685 O O . THR B 1 424 ? 32.938 -28.406 -19.281 1 36.47 424 THR B O 1
ATOM 6688 N N . ARG B 1 425 ? 32.438 -26.438 -19.672 1 36.19 425 ARG B N 1
ATOM 6689 C CA . ARG B 1 425 ? 33.719 -26.344 -20.344 1 36.19 425 ARG B CA 1
ATOM 6690 C C . ARG B 1 425 ? 34.844 -26.078 -19.344 1 36.19 425 ARG B C 1
ATOM 6692 O O . ARG B 1 425 ? 36 -26 -19.734 1 36.19 425 ARG B O 1
ATOM 6699 N N . SER B 1 426 ? 34.625 -25.531 -18.141 1 29.06 426 SER B N 1
ATOM 6700 C CA . SER B 1 426 ? 35.906 -25.547 -17.438 1 29.06 426 SER B CA 1
ATOM 6701 C C . SER B 1 426 ? 36.219 -26.938 -16.891 1 29.06 426 SER B C 1
ATOM 6703 O O . SER B 1 426 ? 35.312 -27.625 -16.375 1 29.06 426 SER B O 1
#

InterPro domains:
  IPR000719 Protein kinase domain [PS50011] (65-418)
  IPR000719 Protein kinase domain [SM00220] (65-417)
  IPR001245 Serine-threonine/tyrosine-protein kinase, catalytic domain [PF07714] (177-411)
  IPR011009 Protein kinase-like domain superfamily [SSF56112] (58-412)
  IPR050167 Serine/threonine-protein kinase [PTHR23257] (64-413)

Nearest PDB structures (foldseek):
  3ppz-assembly1_A  TM=8.669E-01  e=2.457E-15  Arabidopsis thaliana
  3ppz-assembly1_B  TM=8.762E-01  e=4.188E-15  Arabidopsis thaliana
  3hmi-assembly1_A  TM=8.102E-01  e=9.229E-14  Homo sapiens
  5fed-assembly1_A  TM=8.568E-01  e=8.665E-13  Homo sapiens
  8hv6-assembly1_A  TM=8.172E-01  e=2.410E-13  Homo sapiens

Organism: NCBI:txid2856

Solvent-accessible surface area (backbone atoms only — not comparable to full-atom values): 47384 Å² total; per-residue (Å²): 136,82,80,77,76,76,77,78,77,75,76,73,79,70,77,70,75,69,60,64,75,40,71,81,68,43,48,71,68,50,40,47,52,38,22,52,47,50,44,49,62,73,46,68,87,43,91,58,57,39,69,72,46,47,68,53,47,27,62,39,54,73,91,29,48,41,73,56,58,76,73,45,73,50,69,44,34,35,31,27,32,31,52,34,43,54,67,90,84,63,67,79,72,73,71,76,82,64,75,79,72,78,76,76,74,74,78,74,74,85,69,80,80,84,81,59,61,75,61,52,68,59,45,61,66,38,55,68,66,65,72,53,93,58,64,46,47,64,65,54,48,29,53,52,22,64,62,53,45,92,85,68,47,40,56,31,23,35,39,28,50,47,65,70,32,54,80,69,36,49,66,58,35,34,47,31,25,30,30,46,26,47,27,47,46,49,35,42,49,54,88,53,86,24,39,56,50,63,50,28,29,26,64,92,33,52,48,57,29,37,29,27,60,32,62,70,40,36,38,50,59,48,48,55,52,50,41,53,51,53,51,50,38,71,35,86,65,12,79,78,57,64,20,63,60,52,48,52,54,48,52,50,52,47,52,50,49,51,37,40,52,36,53,33,51,37,55,36,46,76,61,41,33,36,56,61,51,58,46,47,79,33,25,27,22,35,91,85,63,48,49,23,39,46,83,48,56,66,40,41,71,72,53,76,90,37,48,43,93,86,73,28,25,66,64,85,39,42,59,60,54,70,87,32,47,32,43,44,38,60,70,60,43,58,44,59,68,55,42,46,37,22,9,47,33,41,46,48,47,21,64,74,67,59,46,50,63,64,35,72,51,51,73,62,48,38,49,52,42,35,46,71,65,60,55,74,79,86,79,61,84,89,49,55,69,68,58,47,51,52,43,56,36,26,56,41,87,52,68,88,64,34,61,55,43,69,59,51,41,52,53,45,52,52,55,51,54,54,59,60,53,62,65,68,71,110,138,83,79,80,76,76,77,79,77,77,79,75,81,71,77,72,76,70,60,65,75,39,71,81,67,43,49,72,68,50,41,49,52,39,23,51,48,51,45,47,62,72,47,66,88,42,91,56,58,40,71,71,45,48,68,54,47,27,64,40,55,71,91,28,50,40,72,55,58,76,75,47,72,50,71,43,34,37,31,27,31,32,52,34,42,56,66,91,84,62,69,78,72,74,71,76,80,66,74,77,72,78,76,74,73,76,77,74,74,85,70,82,78,81,82,61,61,75,61,52,69,60,47,61,69,39,56,68,66,64,72,53,94,59,66,44,47,64,65,53,50,29,54,52,20,66,61,53,44,90,85,67,46,39,56,32,24,36,42,28,51,47,66,71,32,55,80,71,36,48,65,60,34,34,46,30,25,30,30,46,25,48,25,48,48,51,34,41,48,53,86,52,86,24,39,54,50,62,51,27,30,26,64,93,33,52,46,56,28,38,29,28,61,33,61,70,41,36,38,50,58,49,47,54,52,49,40,53,52,53,51,50,38,70,35,86,66,12,78,78,56,65,22,64,61,51,48,51,53,48,51,50,50,49,53,51,50,52,36,39,54,34,52,32,50,37,55,36,47,76,60,41,31,37,55,59,50,58,47,48,78,33,26,27,23,35,91,83,64,46,49,23,41,48,83,48,57,68,41,43,72,72,52,76,92,36,48,45,94,85,73,28,26,65,64,86,37,42,60,61,53,70,88,32,48,35,44,45,38,59,70,59,41,59,45,59,67,53,44,46,37,21,9,47,33,41,47,48,47,20,63,75,68,58,46,50,64,64,36,71,52,52,72,63,46,39,49,52,43,34,47,73,65,60,56,73,81,85,77,62,83,89,49,53,67,66,57,47,51,50,44,55,35,26,56,40,88,51,68,87,65,34,62,55,42,70,59,51,42,51,54,47,52,53,53,50,54,53,58,61,53,61,65,68,71,108

pLDDT: mean 80.84, std 23.18, range [22.78, 98.94]